Protein AF-0000000066453928 (afdb_homodimer)

Nearest PDB structures (foldseek):
  2qg7-assembly2_D  TM=9.820E-01  e=1.253E-45  Plasmodium vivax
  2qg7-assembly1_E  TM=9.800E-01  e=1.022E-45  Plasmodium vivax
  2qg7-assembly2_B  TM=9.775E-01  e=2.311E-45  Plasmodium vivax
  2qg7-assembly1_A  TM=9.485E-01  e=4.294E-46  Plasmodium vivax
  3mes-assembly1_B  TM=7.155E-01  e=3.158E-18  Cryptosporidium parvum Iowa II

InterPro domains:
  IPR011009 Protein kinase-like domain superfamily [SSF56112] (64-418)

Sequence (846 aa):
MEYQLREIDESEKEITQQRKKNSVTTKNFDNLSNSNSQITEMTNEQGVIPLREKDLTINVGDNRNLKVEEFMTNFISNVFENKNALFLYCKYVLLFYGKELLNENNVESLNFEIIKGGITNILVKVEDNIHQNKYLIRLYGPKTSEIINREREKLISNILCDKNISKKIYVFFPNGRIEEFKDGYALSREDIKNKDFQKEIAENLRILHDIQLDDTIYKKLQALQNIQGNRSSFLWSTLWKYFNTLKEERQKKYSFNPKAYILKLIDFDMLESIITEIQELCCKKNSPVVLCHCDLLSSNIIKTEGSSISFIDFEYSCPMERAYDIANHFNEYAGFNCEWDLTPNRSEEYHFIKHYLKTDDEQLINQLIDEIQPFYVCSHIVWGLWALLQGLHSVIDFDFINYGMTRLTAAFSVKFRSKLEKNMEYQLREIDESEKEITQQRKKNSVTTKNFDNLSNSNSQITEMTNEQGVIPLREKDLTINVGDNRNLKVEEFMTNFISNVFENKNALFLYCKYVLLFYGKELLNENNVESLNFEIIKGGITNILVKVEDNIHQNKYLIRLYGPKTSEIINREREKLISNILCDKNISKKIYVFFPNGRIEEFKDGYALSREDIKNKDFQKEIAENLRILHDIQLDDTIYKKLQALQNIQGNRSSFLWSTLWKYFNTLKEERQKKYSFNPKAYILKLIDFDMLESIITEIQELCCKKNSPVVLCHCDLLSSNIIKTEGSSISFIDFEYSCPMERAYDIANHFNEYAGFNCEWDLTPNRSEEYHFIKHYLKTDDEQLINQLIDEIQPFYVCSHIVWGLWALLQGLHSVIDFDFINYGMTRLTAAFSVKFRSKLEKN

Organism: Plasmodium falciparum (isolate 3D7) (NCBI:txid36329)

Radius of gyration: 31.14 Å; Cα contacts (8 Å, |Δi|>4): 1276; chains: 2; bounding box: 97×87×75 Å

Foldseek 3Di:
DPPDPPDPPPVVVVVVVVLVPPFPQQPPLVPQPPDFLLAAQDQFLQRDHAAEPVNLDDDDPDDPQVSLVVCQVPPLGSRHNHPVRVLSNVLSCCVHFVVVPDPNVQSVQKDWDWDDDDQFWTKIWIARPVVGFIKIKTFGFFPVCVQFPVVLVVLVQVLCVVVVQAWAWDDDDDGITMTGDADFAFFDLVRCLDLLNLLQVLQSQLVQQPDDDDPVSQVVSCVSLVHDDDSDAVQLVSLVVLLVVLVVLLPDPDDSFPLNVVSVVDDSVVVVVLLVVLVVLLVVLVADWGWAQLQDARRQWGDHPDPHIGGYDSRVTDTHGSLLRVLLHQQNSCPLSRSVVSRDDPVSQLSSQCSNVVHPDPVVSVSSVLSNQSSNLSSLSSQLSVLSVCCRTGSGPDPSNSSSVSSNVVSVDPVRVVSSPDD/DPDDPPDPPPVVVVVVVVLVPPFPQQPPLVPQPPDFLLAAQDQFLQRDHADEPVNLDDDDPDDPQVSLVVCQVPPLGSRHNHPVRVLSNVLSCCVHFVVVPDPNVQSVQKDWDWDDDDQFWTKIWIARPVVGFIKIKTFGFFPVCVQFPVVLVVLVQVLCVVVVQAWAWDDDDDGITMTGDADFAFFDLVRCLDLVNLLQVLQSQLVQQPDDDDQVSQVVSCVSLVHDDDSDAVQVVSLVVLLVVLVVLLPDPDDSFPLNVVSVVDDSVVVVVLLVVLVVLLVVLVADWGWAQLQDARRQWGQHPPGHIGGYDSRPTDTHGSLLRVLLHQQNSCPLSRSVVSRDDPVSQLSSQCSNVVHPDPVVSVSSVLSNQSSNLSSLSSQLSVLSVCSRTGSGPGDSNSSSVSSNVVSVDPVSVVSSPDD

Structure (mmCIF, N/CA/C/O backbone):
data_AF-0000000066453928-model_v1
#
loop_
_entity.id
_entity.type
_entity.pdbx_description
1 polymer 'ethanolamine kinase'
#
loop_
_atom_site.group_PDB
_atom_site.id
_atom_site.type_symbol
_atom_site.label_atom_id
_atom_site.label_alt_id
_atom_site.label_comp_id
_atom_site.label_asym_id
_atom_site.label_entity_id
_atom_site.label_seq_id
_atom_site.pdbx_PDB_ins_code
_atom_site.Cartn_x
_atom_site.Cartn_y
_atom_site.Cartn_z
_atom_site.occupancy
_atom_site.B_iso_or_equiv
_atom_site.auth_seq_id
_atom_site.auth_comp_id
_atom_site.auth_asym_id
_atom_site.auth_atom_id
_atom_site.pdbx_PDB_model_num
ATOM 1 N N . MET A 1 1 ? 46.688 30.75 -16.75 1 21.25 1 MET A N 1
ATOM 2 C CA . MET A 1 1 ? 46.125 30.188 -15.531 1 21.25 1 MET A CA 1
ATOM 3 C C . MET A 1 1 ? 44.719 29.609 -15.805 1 21.25 1 MET A C 1
ATOM 5 O O . MET A 1 1 ? 43.969 29.359 -14.867 1 21.25 1 MET A O 1
ATOM 9 N N . GLU A 1 2 ? 44.188 29.328 -16.984 1 21.41 2 GLU A N 1
ATOM 10 C CA . GLU A 1 2 ? 42.906 29.234 -17.703 1 21.41 2 GLU A CA 1
ATOM 11 C C . GLU A 1 2 ? 42.25 27.891 -17.484 1 21.41 2 GLU A C 1
ATOM 13 O O . GLU A 1 2 ? 41.125 27.656 -17.922 1 21.41 2 GLU A O 1
ATOM 18 N N . TYR A 1 3 ? 43 26.828 -17 1 21 3 TYR A N 1
ATOM 19 C CA . TYR A 1 3 ? 42.719 25.438 -17.391 1 21 3 TYR A CA 1
ATOM 20 C C . TYR A 1 3 ? 41.5 24.906 -16.672 1 21 3 TYR A C 1
ATOM 22 O O . TYR A 1 3 ? 40.781 24.031 -17.188 1 21 3 TYR A O 1
ATOM 30 N N . GLN A 1 4 ? 41.312 24.984 -15.312 1 23.3 4 GLN A N 1
ATOM 31 C CA . GLN A 1 4 ? 40.875 23.891 -14.453 1 23.3 4 GLN A CA 1
ATOM 32 C C . GLN A 1 4 ? 39.375 23.766 -14.422 1 23.3 4 GLN A C 1
ATOM 34 O O . GLN A 1 4 ? 38.812 23.312 -13.43 1 23.3 4 GLN A O 1
ATOM 39 N N . LEU A 1 5 ? 38.531 24.391 -15.227 1 23.11 5 LEU A N 1
ATOM 40 C CA . LEU A 1 5 ? 37.125 24.625 -14.977 1 23.11 5 LEU A CA 1
ATOM 41 C C . LEU A 1 5 ? 36.312 23.344 -15.188 1 23.11 5 LEU A C 1
ATOM 43 O O . LEU A 1 5 ? 35.094 23.344 -15.039 1 23.11 5 LEU A O 1
ATOM 47 N N . ARG A 1 6 ? 36.812 22.375 -15.992 1 24.34 6 ARG A N 1
ATOM 48 C CA . ARG A 1 6 ? 35.875 21.594 -16.766 1 24.34 6 ARG A CA 1
ATOM 49 C C . ARG A 1 6 ? 35.156 20.578 -15.891 1 24.34 6 ARG A C 1
ATOM 51 O O . ARG A 1 6 ? 34.188 19.953 -16.328 1 24.34 6 ARG A O 1
ATOM 58 N N . GLU A 1 7 ? 35.875 19.984 -14.906 1 27.61 7 GLU A N 1
ATOM 59 C CA . GLU A 1 7 ? 35.562 18.609 -14.523 1 27.61 7 GLU A CA 1
ATOM 60 C C . GLU A 1 7 ? 34.312 18.547 -13.656 1 27.61 7 GLU A C 1
ATOM 62 O O . GLU A 1 7 ? 34 17.5 -13.086 1 27.61 7 GLU A O 1
ATOM 67 N N . ILE A 1 8 ? 33.688 19.625 -13.258 1 29.7 8 ILE A N 1
ATOM 68 C CA . ILE A 1 8 ? 32.719 19.609 -12.172 1 29.7 8 ILE A CA 1
ATOM 69 C C . ILE A 1 8 ? 31.422 18.938 -12.633 1 29.7 8 ILE A C 1
ATOM 71 O O . ILE A 1 8 ? 30.562 18.578 -11.812 1 29.7 8 ILE A O 1
ATOM 75 N N . ASP A 1 9 ? 31.109 18.953 -13.93 1 29.86 9 ASP A N 1
ATOM 76 C CA . ASP A 1 9 ? 29.719 18.875 -14.367 1 29.86 9 ASP A CA 1
ATOM 77 C C . ASP A 1 9 ? 29.203 17.438 -14.312 1 29.86 9 ASP A C 1
ATOM 79 O O . ASP A 1 9 ? 28 17.203 -14.352 1 29.86 9 ASP A O 1
ATOM 83 N N . GLU A 1 10 ? 30.156 16.438 -14.398 1 31.77 10 GLU A N 1
ATOM 84 C CA . GLU A 1 10 ? 29.688 15.07 -14.57 1 31.77 10 GLU A CA 1
ATOM 85 C C . GLU A 1 10 ? 29.125 14.516 -13.258 1 31.77 10 GLU A C 1
ATOM 87 O O . GLU A 1 10 ? 28.453 13.484 -13.258 1 31.77 10 GLU A O 1
ATOM 92 N N . SER A 1 11 ? 29.594 14.945 -12.086 1 32.62 11 SER A N 1
ATOM 93 C CA . SER A 1 11 ? 29.25 14.367 -10.797 1 32.62 11 SER A CA 1
ATOM 94 C C . SER A 1 11 ? 27.797 14.68 -10.422 1 32.62 11 SER A C 1
ATOM 96 O O . SER A 1 11 ? 27.172 13.938 -9.656 1 32.62 11 SER A O 1
ATOM 98 N N . GLU A 1 12 ? 27.25 15.789 -10.734 1 29.92 12 GLU A N 1
ATOM 99 C CA . GLU A 1 12 ? 25.891 16.156 -10.344 1 29.92 12 GLU A CA 1
ATOM 100 C C . GLU A 1 12 ? 24.859 15.32 -11.086 1 29.92 12 GLU A C 1
ATOM 102 O O . GLU A 1 12 ? 23.703 15.219 -10.664 1 29.92 12 GLU A O 1
ATOM 107 N N . LYS A 1 13 ? 25.078 14.812 -12.312 1 32.97 13 LYS A N 1
ATOM 108 C CA . LYS A 1 13 ? 24.109 13.992 -13.023 1 32.97 13 LYS A CA 1
ATOM 109 C C . LYS A 1 13 ? 23.938 12.633 -12.359 1 32.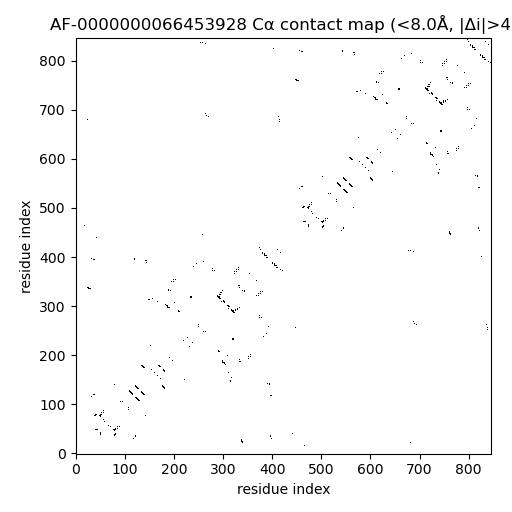97 13 LYS A C 1
ATOM 111 O O . LYS A 1 13 ? 22.891 11.992 -12.492 1 32.97 13 LYS A O 1
ATOM 116 N N . GLU A 1 14 ? 25.078 12.055 -11.773 1 32.38 14 GLU A N 1
ATOM 117 C CA . GLU A 1 14 ? 25 10.773 -11.078 1 32.38 14 GLU A CA 1
ATOM 118 C C . GLU A 1 14 ? 24.156 10.875 -9.812 1 32.38 14 GLU A C 1
ATOM 120 O O . GLU A 1 14 ? 23.438 9.93 -9.461 1 32.38 14 GLU A O 1
ATOM 125 N N . ILE A 1 15 ? 24.219 12 -9.07 1 31.7 15 ILE A N 1
ATOM 126 C CA . ILE A 1 15 ? 23.422 12.156 -7.852 1 31.7 15 ILE A CA 1
ATOM 127 C C . ILE A 1 15 ? 21.953 12.258 -8.211 1 31.7 15 ILE A C 1
ATOM 129 O O . ILE A 1 15 ? 21.094 11.68 -7.539 1 31.7 15 ILE A O 1
ATOM 133 N N . THR A 1 16 ? 21.609 12.969 -9.25 1 30.55 16 THR A N 1
ATOM 134 C CA . THR A 1 16 ? 20.203 13.172 -9.602 1 30.55 16 THR A CA 1
ATOM 135 C C . THR A 1 16 ? 19.562 11.867 -10.055 1 30.55 16 THR A C 1
ATOM 137 O O . THR A 1 16 ? 18.406 11.594 -9.75 1 30.55 16 THR A O 1
ATOM 140 N N . GLN A 1 17 ? 20.266 11.008 -10.859 1 29.91 17 GLN A N 1
ATOM 141 C CA . GLN A 1 17 ? 19.703 9.742 -11.336 1 29.91 17 GLN A CA 1
ATOM 142 C C . GLN A 1 17 ? 19.625 8.711 -10.211 1 29.91 17 GLN A C 1
ATOM 144 O O . GLN A 1 17 ? 18.891 7.73 -10.312 1 29.91 17 GLN A O 1
ATOM 149 N N . GLN A 1 18 ? 20.547 8.656 -9.211 1 30.55 18 GLN A N 1
ATOM 150 C CA . GLN A 1 18 ? 20.516 7.77 -8.047 1 30.55 18 GLN A CA 1
ATOM 151 C C . GLN A 1 18 ? 19.344 8.109 -7.129 1 30.55 18 GLN A C 1
ATOM 153 O O . GLN A 1 18 ? 18.984 7.305 -6.266 1 30.55 18 GLN A O 1
ATOM 158 N N . ARG A 1 19 ? 18.844 9.305 -6.957 1 28.98 19 ARG A N 1
ATOM 159 C CA . ARG A 1 19 ? 17.75 9.773 -6.105 1 28.98 19 ARG A CA 1
ATOM 160 C C . ARG A 1 19 ? 16.453 9.062 -6.457 1 28.98 19 ARG A C 1
ATOM 162 O O . ARG A 1 19 ? 15.508 9.062 -5.664 1 28.98 19 ARG A O 1
ATOM 169 N N . LYS A 1 20 ? 16.172 8.672 -7.68 1 30.83 20 LYS A N 1
ATOM 170 C CA . LYS A 1 20 ? 14.875 8.117 -8.062 1 30.83 20 LYS A CA 1
ATOM 171 C C . LYS A 1 20 ? 14.719 6.68 -7.57 1 30.83 20 LYS A C 1
ATOM 173 O O . LYS A 1 20 ? 13.633 6.102 -7.66 1 30.83 20 LYS A O 1
ATOM 178 N N . LYS A 1 21 ? 15.781 5.977 -7.25 1 31.73 21 LYS A N 1
ATOM 179 C CA . LYS A 1 21 ? 15.75 4.523 -7.137 1 31.73 21 LYS A CA 1
ATOM 180 C C . LYS A 1 21 ? 15.281 4.09 -5.746 1 31.73 21 LYS A C 1
ATOM 182 O O . LYS A 1 21 ? 14.953 2.924 -5.531 1 31.73 21 LYS A O 1
ATOM 187 N N . ASN A 1 22 ? 15.664 4.809 -4.719 1 26.98 22 ASN A N 1
ATOM 188 C CA . ASN A 1 22 ? 15.5 4.195 -3.406 1 26.98 22 ASN A CA 1
ATOM 189 C C . ASN A 1 22 ? 14.047 4.266 -2.934 1 26.98 22 ASN A C 1
ATOM 191 O O . ASN A 1 22 ? 13.773 4.094 -1.745 1 26.98 22 ASN A O 1
ATOM 195 N N . SER A 1 23 ? 13.273 5.164 -3.566 1 26.53 23 SER A N 1
ATOM 196 C CA . SER A 1 23 ? 12.008 5.398 -2.873 1 26.53 23 SER A CA 1
ATOM 197 C C . SER A 1 23 ? 11.102 4.176 -2.955 1 26.53 23 SER A C 1
ATOM 199 O O . SER A 1 23 ? 11.086 3.471 -3.967 1 26.53 23 SER A O 1
ATOM 201 N N . VAL A 1 24 ? 10.766 3.543 -1.929 1 28.88 24 VAL A N 1
ATOM 202 C CA . VAL A 1 24 ? 9.625 2.635 -1.809 1 28.88 24 VAL A CA 1
ATOM 203 C C . VAL A 1 24 ? 8.516 3.07 -2.758 1 28.88 24 VAL A C 1
ATOM 205 O O . VAL A 1 24 ? 8.109 4.234 -2.758 1 28.88 24 VAL A O 1
ATOM 208 N N . THR A 1 25 ? 8.484 2.51 -3.904 1 30.03 25 THR A N 1
ATOM 209 C CA . THR A 1 25 ? 7.457 2.881 -4.867 1 30.03 25 THR A CA 1
ATOM 210 C C . THR A 1 25 ? 6.156 3.238 -4.156 1 30.03 25 THR A C 1
ATOM 212 O O . THR A 1 25 ? 5.379 2.354 -3.791 1 30.03 25 THR A O 1
ATOM 215 N N . THR A 1 26 ? 6.18 4.184 -3.273 1 29.81 26 THR A N 1
ATOM 216 C CA . THR A 1 26 ? 4.996 4.895 -2.811 1 29.81 26 THR A CA 1
ATOM 217 C C . THR A 1 26 ? 4.125 5.328 -3.988 1 29.81 26 THR A C 1
ATOM 219 O O . THR A 1 26 ? 4.637 5.832 -4.988 1 29.81 26 THR A O 1
ATOM 222 N N . LYS A 1 27 ? 2.986 4.742 -4.039 1 34.72 27 LYS A N 1
ATOM 223 C CA . LYS A 1 27 ? 1.98 5.246 -4.969 1 34.72 27 LYS A CA 1
ATOM 224 C C . LYS A 1 27 ? 2.117 6.754 -5.164 1 34.72 27 LYS A C 1
ATOM 226 O O . LYS A 1 27 ? 2.363 7.488 -4.203 1 34.72 27 LYS A O 1
ATOM 231 N N . ASN A 1 28 ? 2.568 7.039 -6.328 1 32.75 28 ASN A N 1
ATOM 232 C CA . ASN A 1 28 ? 2.469 8.461 -6.648 1 32.75 28 ASN A CA 1
ATOM 233 C C . ASN A 1 28 ? 1.111 9.031 -6.246 1 32.75 28 ASN A C 1
ATOM 235 O O . ASN A 1 28 ? 0.084 8.656 -6.816 1 32.75 28 ASN A O 1
ATOM 239 N N . PHE A 1 29 ? 1.028 9.336 -5.047 1 34.91 29 PHE A N 1
ATOM 240 C CA . PHE A 1 29 ? -0.144 10.062 -4.574 1 34.91 29 PHE A CA 1
ATOM 241 C C . PHE A 1 29 ? -0.413 11.281 -5.449 1 34.91 29 PHE A C 1
ATOM 243 O O . PHE A 1 29 ? -1.412 11.977 -5.262 1 34.91 29 PHE A O 1
ATOM 250 N N . ASP A 1 30 ? 0.464 11.492 -6.344 1 37.59 30 ASP A N 1
ATOM 251 C CA . ASP A 1 30 ? 0.266 12.758 -7.047 1 37.59 30 ASP A CA 1
ATOM 252 C C . ASP A 1 30 ? -0.98 12.703 -7.93 1 37.59 30 ASP A C 1
ATOM 254 O O . ASP A 1 30 ? -1.437 13.734 -8.43 1 37.59 30 ASP A O 1
ATOM 258 N N . ASN A 1 31 ? -1.242 11.555 -8.562 1 33.44 31 ASN A N 1
ATOM 259 C CA . ASN A 1 31 ? -2.447 11.688 -9.375 1 33.44 31 ASN A CA 1
ATOM 260 C C . ASN A 1 31 ? -3.711 11.586 -8.523 1 33.44 31 ASN A C 1
ATOM 262 O O . ASN A 1 31 ? -4.336 10.523 -8.469 1 33.44 31 ASN A O 1
ATOM 266 N N . LEU A 1 32 ? -3.826 12.258 -7.5 1 37.12 32 LEU A N 1
ATOM 267 C CA . LEU A 1 32 ? -5.145 12.422 -6.895 1 37.12 32 LEU A CA 1
ATOM 268 C C . LEU A 1 32 ? -6.223 12.547 -7.961 1 37.12 32 LEU A C 1
ATOM 270 O O . LEU A 1 32 ? -6.227 13.5 -8.742 1 37.12 32 LEU A O 1
ATOM 274 N N . SER A 1 33 ? -6.609 11.5 -8.469 1 36.31 33 SER A N 1
ATOM 275 C CA . SER A 1 33 ? -7.812 11.617 -9.289 1 36.31 33 SER A CA 1
ATOM 276 C C . SER A 1 33 ? -8.727 12.727 -8.773 1 36.31 33 SER A C 1
ATOM 278 O O . SER A 1 33 ? -8.781 12.977 -7.566 1 36.31 33 SER A O 1
ATOM 280 N N . ASN A 1 34 ? -9.078 13.625 -9.539 1 42.28 34 ASN A N 1
ATOM 281 C CA . ASN A 1 34 ? -9.984 14.758 -9.422 1 42.28 34 ASN A CA 1
ATOM 282 C C . ASN A 1 34 ? -11.266 14.375 -8.68 1 42.28 34 ASN A C 1
ATOM 284 O O . ASN A 1 34 ? -12.242 15.125 -8.68 1 42.28 34 ASN A O 1
ATOM 288 N N . SER A 1 35 ? -11.422 13.148 -8.336 1 48.19 35 SER A N 1
ATOM 289 C CA . SER A 1 35 ? -12.773 12.938 -7.824 1 48.19 35 SER A CA 1
ATOM 290 C C . SER A 1 35 ? -12.828 13.086 -6.309 1 48.19 35 SER A C 1
ATOM 292 O O . SER A 1 35 ? -12.078 12.43 -5.59 1 48.19 35 SER A O 1
ATOM 294 N N . ASN A 1 36 ? -13.109 14.258 -5.844 1 57.56 36 ASN A N 1
ATOM 295 C CA . ASN A 1 36 ? -13.422 14.531 -4.449 1 57.56 36 ASN A CA 1
ATOM 296 C C . ASN A 1 36 ? -14.469 13.562 -3.912 1 57.56 36 ASN A C 1
ATOM 298 O O . ASN A 1 36 ? -15.578 13.477 -4.449 1 57.56 36 ASN A O 1
ATOM 302 N N . SER A 1 37 ? -13.992 12.695 -3.053 1 61 37 SER A N 1
ATOM 303 C CA . SER A 1 37 ? -14.859 11.656 -2.508 1 61 37 SER A CA 1
ATOM 304 C C . SER A 1 37 ? -16.094 12.258 -1.854 1 61 37 SER A C 1
ATOM 306 O O . SER A 1 37 ? -17.094 11.562 -1.631 1 61 37 SER A O 1
ATOM 308 N N . GLN A 1 38 ? -15.984 13.562 -1.593 1 72.75 38 GLN A N 1
ATOM 309 C CA . GLN A 1 38 ? -17.188 14.219 -1.075 1 72.75 38 GLN A CA 1
ATOM 310 C C . GLN A 1 38 ? -18.188 14.477 -2.189 1 72.75 38 GLN A C 1
ATOM 312 O O . GLN A 1 38 ? -19.328 14.898 -1.926 1 72.75 38 GLN A O 1
ATOM 317 N N . ILE A 1 39 ? -17.812 14.219 -3.354 1 74.56 39 ILE A N 1
ATOM 318 C CA . ILE A 1 39 ? -18.703 14.289 -4.508 1 74.56 39 ILE A CA 1
ATOM 319 C C . ILE A 1 39 ? -18.922 12.891 -5.078 1 74.56 39 ILE A C 1
ATOM 321 O O . ILE A 1 39 ? -18.016 12.312 -5.676 1 74.56 39 ILE A O 1
ATOM 325 N N . THR A 1 40 ? -19.969 12.32 -4.781 1 75.19 40 THR A N 1
ATOM 326 C CA . THR A 1 40 ? -20.266 10.953 -5.184 1 75.19 40 THR A CA 1
ATOM 327 C C . THR A 1 40 ? -21.75 10.781 -5.48 1 75.19 40 THR A C 1
ATOM 329 O O . THR A 1 40 ? -22.594 11.375 -4.805 1 75.19 40 THR A O 1
ATOM 332 N N . GLU A 1 41 ? -22 10.023 -6.508 1 69.31 41 GLU A N 1
ATOM 333 C CA . GLU A 1 41 ? -23.391 9.805 -6.883 1 69.31 41 GLU A CA 1
ATOM 334 C C . GLU A 1 41 ? -24.062 8.797 -5.953 1 69.31 41 GLU A C 1
ATOM 336 O O . GLU A 1 41 ? -25.281 8.844 -5.754 1 69.31 41 GLU A O 1
ATOM 341 N N . MET A 1 42 ? -23.203 7.945 -5.453 1 67.75 42 MET A N 1
ATOM 342 C CA . MET A 1 42 ? -23.781 6.855 -4.668 1 67.75 42 MET A CA 1
ATOM 343 C C . MET A 1 42 ? -23.375 6.969 -3.203 1 67.75 42 MET A C 1
ATOM 345 O O . MET A 1 42 ? -22.469 7.742 -2.865 1 67.75 42 MET A O 1
ATOM 349 N N . THR A 1 43 ? -24.234 6.297 -2.457 1 66.31 43 THR A N 1
ATOM 350 C CA . THR A 1 43 ? -23.906 6.227 -1.037 1 66.31 43 THR A CA 1
ATOM 351 C C . THR A 1 43 ? -22.484 5.742 -0.833 1 66.31 43 THR A C 1
ATOM 353 O O . THR A 1 43 ? -22.047 4.777 -1.464 1 66.31 43 THR A O 1
ATOM 356 N N . ASN A 1 44 ? -21.859 6.57 -0.115 1 58.59 44 ASN A N 1
ATOM 357 C CA . ASN A 1 44 ? -20.453 6.262 0.085 1 58.59 44 ASN A CA 1
ATOM 358 C C . ASN A 1 44 ? -20.266 5.09 1.045 1 58.59 44 ASN A C 1
ATOM 360 O O . ASN A 1 44 ? -21.25 4.508 1.521 1 58.59 44 ASN A O 1
ATOM 364 N N . GLU A 1 45 ? -19.062 4.664 1.18 1 57.06 45 GLU A N 1
ATOM 365 C CA . GLU A 1 45 ? -18.719 3.488 1.976 1 57.06 45 GLU A CA 1
ATOM 366 C C . GLU A 1 45 ? -19.172 3.652 3.422 1 57.06 45 GLU A C 1
ATOM 368 O O . GLU A 1 45 ? -19.422 2.664 4.117 1 57.06 45 GLU A O 1
ATOM 373 N N . GLN A 1 46 ? -19.391 4.93 3.799 1 59.53 46 GLN A N 1
ATOM 374 C CA . GLN A 1 46 ? -19.781 5.195 5.18 1 59.53 46 GLN A CA 1
ATOM 375 C C . GLN A 1 46 ? -21.297 5.285 5.316 1 59.53 46 GLN A C 1
ATOM 377 O O . GLN A 1 46 ? -21.812 5.539 6.406 1 59.53 46 GLN A O 1
ATOM 382 N N . GLY A 1 47 ? -21.875 5.086 4.227 1 63.38 47 GLY A N 1
ATOM 383 C CA . GLY A 1 47 ? -23.328 5.102 4.254 1 63.38 47 GLY A CA 1
ATOM 384 C C . GLY A 1 47 ? -23.922 6.5 4.156 1 63.38 47 GLY A C 1
ATOM 385 O O . GLY A 1 47 ? -25.094 6.711 4.469 1 63.38 47 GLY A O 1
ATOM 386 N N . VAL A 1 48 ? -23.109 7.457 3.928 1 70.06 48 VAL A N 1
ATOM 387 C CA . VAL A 1 48 ? -23.609 8.82 3.822 1 70.06 48 VAL A CA 1
ATOM 388 C C . VAL A 1 48 ? -24.266 9.031 2.457 1 70.06 48 VAL A C 1
ATOM 390 O O . VAL A 1 48 ? -23.641 8.773 1.422 1 70.06 48 VAL A O 1
ATOM 393 N N . ILE A 1 49 ? -25.531 9.398 2.525 1 78.75 49 ILE A N 1
ATOM 394 C CA . ILE A 1 49 ? -26.266 9.688 1.298 1 78.75 49 ILE A CA 1
ATOM 395 C C . ILE A 1 49 ? -25.906 11.078 0.788 1 78.75 49 ILE A C 1
ATOM 397 O O . ILE A 1 49 ? -26 12.062 1.523 1 78.75 49 ILE A O 1
ATOM 401 N N . PRO A 1 50 ? -25.469 11.18 -0.367 1 85.19 50 PRO A N 1
ATOM 402 C CA . PRO A 1 50 ? -25.078 12.492 -0.894 1 85.19 50 PRO A CA 1
ATOM 403 C C . PRO A 1 50 ? -26.281 13.414 -1.09 1 85.19 50 PRO A C 1
ATOM 405 O O . PRO A 1 50 ? -27.375 12.953 -1.444 1 85.19 50 PRO A O 1
ATOM 408 N N . LEU A 1 51 ? -26.047 14.688 -0.82 1 88 51 LEU A N 1
ATOM 409 C CA . LEU A 1 51 ? -27.062 15.695 -1.141 1 88 51 LEU A CA 1
ATOM 410 C C . LEU A 1 51 ? -27.203 15.852 -2.65 1 88 51 LEU A C 1
ATOM 412 O O . LEU A 1 51 ? -26.219 15.984 -3.369 1 88 51 LEU A O 1
ATOM 416 N N . ARG A 1 52 ? -28.375 15.805 -3.076 1 89.12 52 ARG A N 1
ATOM 417 C CA . ARG A 1 52 ? -28.656 15.898 -4.504 1 89.12 52 ARG A CA 1
ATOM 418 C C . ARG A 1 52 ? -29.141 17.297 -4.875 1 89.12 52 ARG A C 1
ATOM 420 O O . ARG A 1 52 ? -29.641 18.031 -4.02 1 89.12 52 ARG A O 1
ATOM 427 N N . GLU A 1 53 ? -29.047 17.641 -6.133 1 90.12 53 GLU A N 1
ATOM 428 C CA . GLU A 1 53 ? -29.516 18.938 -6.609 1 90.12 53 GLU A CA 1
ATOM 429 C C . GLU A 1 53 ? -31.016 19.125 -6.316 1 90.12 53 GLU A C 1
ATOM 431 O O . GLU A 1 53 ? -31.438 20.219 -5.938 1 90.12 53 GLU A O 1
ATOM 436 N N . LYS A 1 54 ? -31.656 18.031 -6.48 1 89.31 54 LYS A N 1
ATOM 437 C CA . LYS A 1 54 ? -33.094 18.094 -6.293 1 89.31 54 LYS A CA 1
ATOM 438 C C . LYS A 1 54 ? -33.469 18.406 -4.844 1 89.31 54 LYS A C 1
ATOM 440 O O . LYS A 1 54 ? -34.5 19.016 -4.574 1 89.31 54 LYS A O 1
ATOM 445 N N . ASP A 1 55 ? -32.656 18.031 -3.918 1 89.5 55 ASP A N 1
ATOM 446 C CA . ASP A 1 55 ? -32.875 18.297 -2.502 1 89.5 55 ASP A CA 1
ATOM 447 C C . ASP A 1 55 ? -32.719 19.797 -2.201 1 89.5 55 ASP A C 1
ATOM 449 O O . ASP A 1 55 ? -33.219 20.281 -1.196 1 89.5 55 ASP A O 1
ATOM 453 N N . LEU A 1 56 ? -32 20.516 -3.086 1 90.31 56 LEU A N 1
ATOM 454 C CA . LEU A 1 56 ? -31.641 21.906 -2.828 1 90.31 56 LEU A CA 1
ATOM 455 C C . LEU A 1 56 ? -32.375 22.844 -3.766 1 90.31 56 LEU A C 1
ATOM 457 O O . LEU A 1 56 ? -32.031 24.016 -3.871 1 90.31 56 LEU A O 1
ATOM 461 N N . THR A 1 57 ? -33.312 22.312 -4.406 1 90.75 57 THR A N 1
ATOM 462 C CA . THR A 1 57 ? -34 23.125 -5.395 1 90.75 57 THR A CA 1
ATOM 463 C C . THR A 1 57 ? -35.031 24.016 -4.719 1 90.75 57 THR A C 1
ATOM 465 O O . THR A 1 57 ? -35.75 23.594 -3.811 1 90.75 57 THR A O 1
ATOM 468 N N . ILE A 1 58 ? -35.031 25.25 -5.125 1 90.31 58 ILE A N 1
ATOM 469 C CA . ILE A 1 58 ? -36.062 26.219 -4.699 1 90.31 58 ILE A CA 1
ATOM 470 C C . ILE A 1 58 ? -37.031 26.484 -5.844 1 90.31 58 ILE A C 1
ATOM 472 O O . ILE A 1 58 ? -36.625 26.938 -6.914 1 90.31 58 ILE A O 1
ATOM 476 N N . ASN A 1 59 ? -38.25 26.172 -5.605 1 88.19 59 ASN A N 1
ATOM 477 C CA . ASN A 1 59 ? -39.25 26.328 -6.648 1 88.19 59 ASN A CA 1
ATOM 478 C C . ASN A 1 59 ? -39.719 27.781 -6.801 1 88.19 59 ASN A C 1
ATOM 480 O O . ASN A 1 59 ? -39.531 28.578 -5.879 1 88.19 59 ASN A O 1
ATOM 484 N N . VAL A 1 60 ? -40.344 27.969 -8.094 1 86.94 60 VAL A N 1
ATOM 485 C CA . VAL A 1 60 ? -40.906 29.281 -8.359 1 86.94 60 VAL A CA 1
ATOM 486 C C . VAL A 1 60 ? -42.062 29.578 -7.379 1 86.94 60 VAL A C 1
ATOM 488 O O . VAL A 1 60 ? -42.938 28.75 -7.184 1 86.94 60 VAL A O 1
ATOM 491 N N . GLY A 1 61 ? -42.031 30.734 -6.676 1 88.25 61 GLY A N 1
ATOM 492 C CA . GLY A 1 61 ? -43.062 31.109 -5.715 1 88.25 61 GLY A CA 1
ATOM 493 C C . GLY A 1 61 ? -42.656 30.891 -4.273 1 88.25 61 GLY A C 1
ATOM 494 O O . GLY A 1 61 ? -43.25 31.453 -3.354 1 88.25 61 GLY A O 1
ATOM 495 N N . ASP A 1 62 ? -41.656 30.094 -4.078 1 89.69 62 ASP A N 1
ATOM 496 C CA . ASP A 1 62 ? -41.156 29.859 -2.725 1 89.69 62 ASP A CA 1
ATOM 497 C C . ASP A 1 62 ? -40.438 31.078 -2.178 1 89.69 62 ASP A C 1
ATOM 499 O O . ASP A 1 62 ? -39.844 31.859 -2.941 1 89.69 62 ASP A O 1
ATOM 503 N N . ASN A 1 63 ? -40.562 31.234 -0.903 1 91.31 63 ASN A N 1
ATOM 504 C CA . ASN A 1 63 ? -39.688 32.188 -0.249 1 91.31 63 ASN A CA 1
ATOM 505 C C . ASN A 1 63 ? -38.25 31.703 -0.159 1 91.31 63 ASN A C 1
ATOM 507 O O . ASN A 1 63 ? -37.938 30.781 0.605 1 91.31 63 ASN A O 1
ATOM 511 N N . ARG A 1 64 ? -37.375 32.375 -0.84 1 89.44 64 ARG A N 1
ATOM 512 C CA . ARG A 1 64 ? -36 31.922 -0.958 1 89.44 64 ARG A CA 1
ATOM 513 C C . ARG A 1 64 ? -35.344 31.875 0.408 1 89.44 64 ARG A C 1
ATOM 515 O O . ARG A 1 64 ? -34.688 30.875 0.74 1 89.44 64 ARG A O 1
ATOM 522 N N . ASN A 1 65 ? -35.531 32.906 1.178 1 89 65 ASN A N 1
ATOM 523 C CA . ASN A 1 65 ? -34.875 32.969 2.475 1 89 65 ASN A CA 1
ATOM 524 C C . ASN A 1 65 ? -35.344 31.875 3.416 1 89 65 ASN A C 1
ATOM 526 O O . ASN A 1 65 ? -34.562 31.297 4.164 1 89 65 ASN A O 1
ATOM 530 N N . LEU A 1 66 ? -36.562 31.594 3.373 1 91.19 66 LEU A N 1
ATOM 531 C CA . LEU A 1 66 ? -37.094 30.531 4.223 1 91.19 66 LEU A CA 1
ATOM 532 C C . LEU A 1 66 ? -36.594 29.172 3.785 1 91.19 66 LEU A C 1
ATOM 534 O O . LEU A 1 66 ? -36.312 28.312 4.625 1 91.19 66 LEU A O 1
ATOM 538 N N . LYS A 1 67 ? -36.531 29.031 2.549 1 91.31 67 LYS A N 1
ATOM 539 C CA . LYS A 1 67 ? -36.062 27.75 2.027 1 91.31 67 LYS A CA 1
ATOM 540 C C . LYS A 1 67 ? -34.594 27.531 2.346 1 91.31 67 LYS A C 1
ATOM 542 O O . LYS A 1 67 ? -34.188 26.438 2.697 1 91.31 67 LYS A O 1
ATOM 547 N N . VAL A 1 68 ? -33.844 28.547 2.148 1 91.5 68 VAL A N 1
ATOM 548 C CA . VAL A 1 68 ? -32.438 28.484 2.439 1 91.5 68 VAL A CA 1
ATOM 549 C C . VAL A 1 68 ? -32.219 28.156 3.918 1 91.5 68 VAL A C 1
ATOM 551 O O . VAL A 1 68 ? -31.375 27.328 4.266 1 91.5 68 VAL A O 1
ATOM 554 N N . GLU A 1 69 ? -32.938 28.766 4.742 1 91.19 69 GLU A N 1
ATOM 555 C CA . GLU A 1 69 ? -32.875 28.469 6.172 1 91.19 69 GLU A CA 1
ATOM 556 C C . GLU A 1 69 ? -33.188 27.016 6.461 1 91.19 69 GLU A C 1
ATOM 558 O O . GLU A 1 69 ? -32.531 26.375 7.285 1 91.19 69 GLU A O 1
ATOM 563 N N . GLU A 1 70 ? -34.188 26.578 5.793 1 90.25 70 GLU A N 1
ATOM 564 C CA . GLU A 1 70 ? -34.562 25.188 5.934 1 90.25 70 GLU A CA 1
ATOM 565 C C . GLU A 1 70 ? -33.438 24.25 5.5 1 90.25 70 GLU A C 1
ATOM 567 O O . GLU A 1 70 ? -33.125 23.266 6.176 1 90.25 70 GLU A O 1
ATOM 572 N N . PHE A 1 71 ? -32.844 24.609 4.41 1 89.38 71 PHE A N 1
ATOM 573 C CA . PHE A 1 71 ? -31.75 23.781 3.881 1 89.38 71 PHE A CA 1
ATOM 574 C C . PHE A 1 71 ? -30.578 23.766 4.848 1 89.38 71 PHE A C 1
ATOM 576 O O . PHE A 1 71 ? -30.016 22.703 5.121 1 89.38 71 PHE A O 1
ATOM 583 N N . MET A 1 72 ? -30.203 24.859 5.367 1 89.88 72 MET A N 1
ATOM 584 C CA . MET A 1 72 ? -29.016 25.016 6.195 1 89.88 72 MET A CA 1
ATOM 585 C C . MET A 1 72 ? -29.234 24.406 7.578 1 89.88 72 MET A C 1
ATOM 587 O O . MET A 1 72 ? -28.266 24.109 8.289 1 89.88 72 MET A O 1
ATOM 591 N N . THR A 1 73 ? -30.469 24.188 7.91 1 87.5 73 THR A N 1
ATOM 592 C CA . THR A 1 73 ? -30.766 23.609 9.211 1 87.5 73 THR A CA 1
ATOM 593 C C . THR A 1 73 ? -30.984 22.094 9.102 1 87.5 73 THR A C 1
ATOM 595 O O . THR A 1 73 ? -30.625 21.344 10 1 87.5 73 THR A O 1
ATOM 598 N N . ASN A 1 74 ? -31.453 21.688 7.945 1 81.94 74 ASN A N 1
ATOM 599 C CA . ASN A 1 74 ? -31.844 20.297 7.812 1 81.94 74 ASN A CA 1
ATOM 600 C C . ASN A 1 74 ? -30.781 19.469 7.09 1 81.94 74 ASN A C 1
ATOM 602 O O . ASN A 1 74 ? -30.688 18.266 7.273 1 81.94 74 ASN A O 1
ATOM 606 N N . PHE A 1 75 ? -30.078 20.125 6.227 1 74.88 75 PHE A N 1
ATOM 607 C CA . PHE A 1 75 ? -29.156 19.391 5.375 1 74.88 75 PHE A CA 1
ATOM 608 C C . PHE A 1 75 ? -27.703 19.719 5.758 1 74.88 75 PHE A C 1
ATOM 610 O O . PHE A 1 75 ? -26.938 20.219 4.938 1 74.88 75 PHE A O 1
ATOM 617 N N . ILE A 1 76 ? -27.422 19.359 6.973 1 79.81 76 ILE A N 1
ATOM 618 C CA . ILE A 1 76 ? -26.031 19.547 7.395 1 79.81 76 ILE A CA 1
ATOM 619 C C . ILE A 1 76 ? -25.203 18.328 6.977 1 79.81 76 ILE A C 1
ATOM 621 O O . ILE A 1 76 ? -25.094 17.359 7.727 1 79.81 76 ILE A O 1
ATOM 625 N N . SER A 1 77 ? -24.828 18.328 5.68 1 79.88 77 SER A N 1
ATOM 626 C CA . SER A 1 77 ? -24.016 17.266 5.094 1 79.88 77 SER A CA 1
ATOM 627 C C . SER A 1 77 ? -22.938 17.844 4.184 1 79.88 77 SER A C 1
ATOM 629 O O . SER A 1 77 ? -23.109 18.922 3.604 1 79.88 77 SER A O 1
ATOM 631 N N . ASN A 1 78 ? -21.906 17.219 4.168 1 84.56 78 ASN A N 1
ATOM 632 C CA . ASN A 1 78 ? -20.812 17.672 3.314 1 84.56 78 ASN A CA 1
ATOM 633 C C . ASN A 1 78 ? -20.484 16.656 2.229 1 84.56 78 ASN A C 1
ATOM 635 O O . ASN A 1 78 ? -19.328 16.547 1.808 1 84.56 78 ASN A O 1
ATOM 639 N N . VAL A 1 79 ? -21.484 15.805 1.881 1 85.38 79 VAL A N 1
ATOM 640 C CA . VAL A 1 79 ? -21.359 14.891 0.752 1 85.38 79 VAL A CA 1
ATOM 641 C C . VAL A 1 79 ? -22.391 15.242 -0.316 1 85.38 79 VAL A C 1
ATOM 643 O O . VAL A 1 79 ? -23.578 15.414 -0.011 1 85.38 79 VAL A O 1
ATOM 646 N N . PHE A 1 80 ? -21.906 15.344 -1.584 1 88.62 80 PHE A N 1
ATOM 647 C CA . PHE A 1 80 ? -22.766 15.875 -2.648 1 88.62 80 PHE A CA 1
ATOM 648 C C . PHE A 1 80 ? -22.75 14.945 -3.857 1 88.62 80 PHE A C 1
ATOM 650 O O . PHE A 1 80 ? -21.734 14.328 -4.168 1 88.62 80 PHE A O 1
ATOM 657 N N . GLU A 1 81 ? -23.812 14.859 -4.512 1 86.25 81 GLU A N 1
ATOM 658 C CA . GLU A 1 81 ? -23.938 13.953 -5.645 1 86.25 81 GLU A CA 1
ATOM 659 C C . GLU A 1 81 ? -23.047 14.391 -6.809 1 86.25 81 GLU A C 1
ATOM 661 O O . GLU A 1 81 ? -22.578 13.555 -7.59 1 86.25 81 GLU A O 1
ATOM 666 N N . ASN A 1 82 ? -22.875 15.688 -6.977 1 88.06 82 ASN A N 1
ATOM 667 C CA . ASN A 1 82 ? -22.062 16.25 -8.039 1 88.06 82 ASN A CA 1
ATOM 668 C C . ASN A 1 82 ? -21.609 17.672 -7.707 1 88.06 82 ASN A C 1
ATOM 670 O O . ASN A 1 82 ? -21.906 18.188 -6.629 1 88.06 82 ASN A O 1
ATOM 674 N N . LYS A 1 83 ? -20.875 18.297 -8.633 1 90.12 83 LYS A N 1
ATOM 675 C CA . LYS A 1 83 ? -20.312 19.641 -8.414 1 90.12 83 LYS A CA 1
ATOM 676 C C . LYS A 1 83 ? -21.422 20.688 -8.32 1 90.12 83 LYS A C 1
ATOM 678 O O . LYS A 1 83 ? -21.312 21.641 -7.551 1 90.12 83 LYS A O 1
ATOM 683 N N . ASN A 1 84 ? -22.422 20.438 -9.07 1 90.81 84 ASN A N 1
ATOM 684 C CA . ASN A 1 84 ? -23.516 21.406 -9.078 1 90.81 84 ASN A CA 1
ATOM 685 C C . ASN A 1 84 ? -24.219 21.469 -7.727 1 90.81 84 ASN A C 1
ATOM 687 O O . ASN A 1 84 ? -24.562 22.547 -7.242 1 90.81 84 ASN A O 1
ATOM 691 N N . ALA A 1 85 ? -24.453 20.328 -7.191 1 91.88 85 ALA A N 1
ATOM 692 C CA . ALA A 1 85 ? -25.047 20.266 -5.859 1 91.88 85 ALA A CA 1
ATOM 693 C C . ALA A 1 85 ? -24.156 20.953 -4.828 1 91.88 85 ALA A C 1
ATOM 695 O O . ALA A 1 85 ? -24.656 21.672 -3.959 1 91.88 85 ALA A O 1
ATOM 696 N N . LEU A 1 86 ? -22.906 20.719 -4.953 1 92.81 86 LEU A N 1
ATOM 697 C CA . LEU A 1 86 ? -21.938 21.344 -4.07 1 92.81 86 LEU A CA 1
ATOM 698 C C . LEU A 1 86 ? -22 22.859 -4.195 1 92.81 86 LEU A C 1
ATOM 700 O O . LEU A 1 86 ? -22.062 23.578 -3.189 1 92.81 86 LEU A O 1
ATOM 704 N N . PHE A 1 87 ? -22 23.406 -5.367 1 93.62 87 PHE A N 1
ATOM 705 C CA . PHE A 1 87 ? -21.984 24.844 -5.605 1 93.62 87 PHE A CA 1
ATOM 706 C C . PHE A 1 87 ? -23.281 25.484 -5.137 1 93.62 87 PHE A C 1
ATOM 708 O O . PHE A 1 87 ? -23.266 26.594 -4.586 1 93.62 87 PHE A O 1
ATOM 715 N N . LEU A 1 88 ? -24.328 24.719 -5.375 1 92.12 88 LEU A N 1
ATOM 716 C CA . LEU A 1 88 ? -25.609 25.203 -4.883 1 92.12 88 LEU A CA 1
ATOM 717 C C . LEU A 1 88 ? -25.609 25.312 -3.361 1 92.12 88 LEU A C 1
ATOM 719 O O . LEU A 1 88 ? -26.094 26.297 -2.805 1 92.12 88 LEU A O 1
ATOM 723 N N . TYR A 1 89 ? -25.125 24.328 -2.754 1 93.75 89 TYR A N 1
ATOM 724 C CA . TYR A 1 89 ? -25.031 24.344 -1.298 1 93.75 89 TYR A CA 1
ATOM 725 C C . TYR A 1 89 ? -24.172 25.516 -0.824 1 93.75 89 TYR A C 1
ATOM 727 O O . TYR A 1 89 ? -24.531 26.219 0.124 1 93.75 89 TYR A O 1
ATOM 735 N N . CYS A 1 90 ? -23.109 25.75 -1.44 1 94.19 90 CYS A N 1
ATOM 736 C CA . CYS A 1 90 ? -22.219 26.844 -1.088 1 94.19 90 CYS A CA 1
ATOM 737 C C . CYS A 1 90 ? -22.922 28.188 -1.26 1 94.19 90 CYS A C 1
ATOM 739 O O . CYS A 1 90 ? -22.719 29.109 -0.466 1 94.19 90 CYS A O 1
ATOM 741 N N . LYS A 1 91 ? -23.625 28.234 -2.32 1 92.94 91 LYS A N 1
ATOM 742 C CA . LYS A 1 91 ? -24.422 29.438 -2.533 1 92.94 91 LYS A CA 1
ATOM 743 C C . LYS A 1 91 ? -25.328 29.719 -1.344 1 92.94 91 LYS A C 1
ATOM 745 O O . LYS A 1 91 ? -25.438 30.844 -0.871 1 92.94 91 LYS A O 1
ATOM 750 N N . TYR A 1 92 ? -25.984 28.688 -0.872 1 93.38 92 TYR A N 1
ATOM 751 C CA . TYR A 1 92 ? -26.906 28.828 0.247 1 93.38 92 TYR A CA 1
ATOM 752 C C . TYR A 1 92 ? -26.156 29.109 1.543 1 93.38 92 TYR A C 1
ATOM 754 O O . TYR A 1 92 ? -26.656 29.828 2.412 1 93.38 92 TYR A O 1
ATOM 762 N N . VAL A 1 93 ? -25 28.531 1.691 1 93.94 93 VAL A N 1
ATOM 763 C CA . VAL A 1 93 ? -24.141 28.844 2.83 1 93.94 93 VAL A CA 1
ATOM 764 C C . VAL A 1 93 ? -23.875 30.344 2.877 1 93.94 93 VAL A C 1
ATOM 766 O O . VAL A 1 93 ? -23.969 30.969 3.938 1 93.94 93 VAL A O 1
ATOM 769 N N . LEU A 1 94 ? -23.594 30.906 1.751 1 92.62 94 LEU A N 1
ATOM 770 C CA . LEU A 1 94 ? -23.297 32.344 1.676 1 92.62 94 LEU A CA 1
ATOM 771 C C . LEU A 1 94 ? -24.547 33.156 1.963 1 92.62 94 LEU A C 1
ATOM 773 O O . LEU A 1 94 ? -24.469 34.188 2.648 1 92.62 94 LEU A O 1
ATOM 777 N N . LEU A 1 95 ? -25.625 32.719 1.496 1 91.44 95 LEU A N 1
ATOM 778 C CA . LEU A 1 95 ? -26.875 33.438 1.67 1 91.44 95 LEU A CA 1
ATOM 779 C C . LEU A 1 95 ? -27.312 33.438 3.131 1 91.44 95 LEU A C 1
ATOM 781 O O . LEU A 1 95 ? -27.906 34.406 3.613 1 91.44 95 LEU A O 1
ATOM 785 N N . PHE A 1 96 ? -27.047 32.375 3.74 1 92.75 96 PHE A N 1
ATOM 786 C CA . PHE A 1 96 ? -27.531 32.219 5.102 1 92.75 96 PHE A CA 1
ATOM 787 C C . PHE A 1 96 ? -26.484 32.688 6.113 1 92.75 96 PHE A C 1
ATOM 789 O O . PHE A 1 96 ? -26.781 33.531 6.969 1 92.75 96 PHE A O 1
ATOM 796 N N . TYR A 1 97 ? -25.297 32.188 6.012 1 92.88 97 TYR A N 1
ATOM 797 C CA . TYR A 1 97 ? -24.266 32.469 6.996 1 92.88 97 TYR A CA 1
ATOM 798 C C . TYR A 1 97 ? -23.438 33.656 6.578 1 92.88 97 TYR A C 1
ATOM 800 O O . TYR A 1 97 ? -22.812 34.312 7.418 1 92.88 97 TYR A O 1
ATOM 808 N N . GLY A 1 98 ? -23.375 33.969 5.332 1 91.06 98 GLY A N 1
ATOM 809 C CA . GLY A 1 98 ? -22.531 35.031 4.805 1 91.06 98 GLY A CA 1
ATOM 810 C C . GLY A 1 98 ? -23.281 36.312 4.52 1 91.06 98 GLY A C 1
ATOM 811 O O . GLY A 1 98 ? -22.875 37.094 3.658 1 91.06 98 GLY A O 1
ATOM 812 N N . LYS A 1 99 ? -24.297 36.562 5.172 1 87.69 99 LYS A N 1
ATOM 813 C CA . LYS A 1 99 ? -25.172 37.688 4.906 1 87.69 99 LYS A CA 1
ATOM 814 C C . LYS A 1 99 ? -24.422 39 5.031 1 87.69 99 LYS A C 1
ATOM 816 O O . LYS A 1 99 ? -24.75 39.969 4.34 1 87.69 99 LYS A O 1
ATOM 821 N N . GLU A 1 100 ? -23.531 39.062 5.891 1 87.62 100 GLU A N 1
ATOM 822 C CA . GLU A 1 100 ? -22.781 40.281 6.117 1 87.62 100 GLU A CA 1
ATOM 823 C C . GLU A 1 100 ? -21.641 40.438 5.098 1 87.62 100 GLU A C 1
ATOM 825 O O . GLU A 1 100 ? -21.047 41.5 4.977 1 87.62 100 GLU A O 1
ATOM 830 N N . LEU A 1 101 ? -21.406 39.406 4.34 1 87 101 LEU A N 1
ATOM 831 C CA . LEU A 1 101 ? -20.266 39.406 3.426 1 87 101 LEU A CA 1
ATOM 832 C C . LEU A 1 101 ? -20.703 39.812 2.021 1 87 101 LEU A C 1
ATOM 834 O O . LEU A 1 101 ? -19.906 40.375 1.26 1 87 101 LEU A O 1
ATOM 838 N N . LEU A 1 102 ? -21.859 39.469 1.684 1 82.62 102 LEU A N 1
ATOM 839 C CA . LEU A 1 102 ? -22.312 39.719 0.318 1 82.62 102 LEU A CA 1
ATOM 840 C C . LEU A 1 102 ? -23.781 40.156 0.296 1 82.62 102 LEU A C 1
ATOM 842 O O . LEU A 1 102 ? -24.562 39.781 1.168 1 82.62 102 LEU A O 1
ATOM 846 N N . ASN A 1 103 ? -23.984 40.938 -0.758 1 81.75 103 ASN A N 1
ATOM 847 C CA . ASN A 1 103 ? -25.375 41.312 -1.028 1 81.75 103 ASN A CA 1
ATOM 848 C C . ASN A 1 103 ? -26.172 40.156 -1.615 1 81.75 103 ASN A C 1
ATOM 850 O O . ASN A 1 103 ? -25.734 39.531 -2.572 1 81.75 103 ASN A O 1
ATOM 854 N N . GLU A 1 104 ? -27.312 39.844 -0.965 1 82.19 104 GLU A N 1
ATOM 855 C CA . GLU A 1 104 ? -28.156 38.719 -1.366 1 82.19 104 GLU A CA 1
ATOM 856 C C . GLU A 1 104 ? -28.516 38.781 -2.848 1 82.19 104 GLU A C 1
ATOM 858 O O . GLU A 1 104 ? -28.703 37.75 -3.5 1 82.19 104 GLU A O 1
ATOM 863 N N . ASN A 1 105 ? -28.531 39.969 -3.377 1 78.94 105 ASN A N 1
ATOM 864 C CA . ASN A 1 105 ? -28.922 40.156 -4.77 1 78.94 105 ASN A CA 1
ATOM 865 C C . ASN A 1 105 ? -27.797 39.781 -5.723 1 78.94 105 ASN A C 1
ATOM 867 O O . ASN A 1 105 ? -28.031 39.594 -6.922 1 78.94 105 ASN A O 1
ATOM 871 N N . ASN A 1 106 ? -26.672 39.656 -5.23 1 80.12 106 ASN A N 1
ATOM 872 C CA . ASN A 1 106 ? -25.516 39.375 -6.086 1 80.12 106 ASN A CA 1
ATOM 873 C C . ASN A 1 106 ? -25.141 37.906 -6.07 1 80.12 106 ASN A C 1
ATOM 875 O O . ASN A 1 106 ? -24.141 37.5 -6.664 1 80.12 106 ASN A O 1
ATOM 879 N N . VAL A 1 107 ? -25.906 37.094 -5.469 1 82.5 107 VAL A N 1
ATOM 880 C CA . VAL A 1 107 ? -25.562 35.688 -5.277 1 82.5 107 VAL A CA 1
ATOM 881 C C . VAL A 1 107 ? -25.562 34.969 -6.621 1 82.5 107 VAL A C 1
ATOM 883 O O . VAL A 1 107 ? -24.828 34 -6.812 1 82.5 107 VAL A O 1
ATOM 886 N N . GLU A 1 108 ? -26.328 35.5 -7.566 1 80.12 108 GLU A N 1
ATOM 887 C CA . GLU A 1 108 ? -26.438 34.844 -8.875 1 80.12 108 GLU A CA 1
ATOM 888 C C . GLU A 1 108 ? -25.203 35.125 -9.719 1 80.12 108 GLU A C 1
ATOM 890 O O . GLU A 1 108 ? -24.953 34.406 -10.695 1 80.12 108 GLU A O 1
ATOM 895 N N . SER A 1 109 ? -24.422 36.062 -9.328 1 84.31 109 SER A N 1
ATOM 896 C CA . SER A 1 109 ? -23.25 36.438 -10.117 1 84.31 109 SER A CA 1
ATOM 897 C C . SER A 1 109 ? -21.984 35.812 -9.562 1 84.31 109 SER A C 1
ATOM 899 O O . SER A 1 109 ? -20.891 36.062 -10.055 1 84.31 109 SER A O 1
ATOM 901 N N . LEU A 1 110 ? -22.125 34.969 -8.641 1 90.81 110 LEU A N 1
ATOM 902 C CA . LEU A 1 110 ? -20.969 34.344 -8.008 1 90.81 110 LEU A CA 1
ATOM 903 C C . LEU A 1 110 ? -20.422 33.188 -8.859 1 90.81 110 LEU A C 1
ATOM 905 O O . LEU A 1 110 ? -21.188 32.469 -9.477 1 90.81 110 LEU A O 1
ATOM 909 N N . ASN A 1 111 ? -19.156 33.156 -8.922 1 92.25 111 ASN A N 1
ATOM 910 C CA . ASN A 1 111 ? -18.469 32.031 -9.555 1 92.25 111 ASN A CA 1
ATOM 911 C C . ASN A 1 111 ? -17.859 31.094 -8.516 1 92.25 111 ASN A C 1
ATOM 913 O O . ASN A 1 111 ? -17.266 31.547 -7.531 1 92.25 111 ASN A O 1
ATOM 917 N N . PHE A 1 112 ? -18.078 29.812 -8.758 1 93.69 112 PHE A N 1
ATOM 918 C CA . PHE A 1 112 ? -17.609 28.797 -7.828 1 93.69 112 PHE A CA 1
ATOM 919 C C . PHE A 1 112 ? -16.578 27.891 -8.492 1 93.69 112 PHE A C 1
ATOM 921 O O . PHE A 1 112 ? -16.75 27.469 -9.633 1 93.69 112 PHE A O 1
ATOM 928 N N . GLU A 1 113 ? -15.469 27.656 -7.738 1 92.19 113 GLU A N 1
ATOM 929 C CA . GLU A 1 113 ? -14.414 26.766 -8.211 1 92.19 113 GLU A CA 1
ATOM 930 C C . GLU A 1 113 ? -13.891 25.891 -7.078 1 92.19 113 GLU A C 1
ATOM 932 O O . GLU A 1 113 ? -13.617 26.375 -5.98 1 92.19 113 GLU A O 1
ATOM 937 N N . ILE A 1 114 ? -13.812 24.625 -7.371 1 90.69 114 ILE A N 1
ATOM 938 C CA . ILE A 1 114 ? -13.25 23.703 -6.387 1 90.69 114 ILE A CA 1
ATOM 939 C C . ILE A 1 114 ? -11.727 23.828 -6.391 1 90.69 114 ILE A C 1
ATOM 941 O O . ILE A 1 114 ? -11.094 23.797 -7.453 1 90.69 114 ILE A O 1
ATOM 945 N N . ILE A 1 115 ? -11.18 24 -5.184 1 85.19 115 ILE A N 1
ATOM 946 C CA . ILE A 1 115 ? -9.727 24.016 -5.043 1 85.19 115 ILE A CA 1
ATOM 947 C C . ILE A 1 115 ? -9.227 22.594 -4.766 1 85.19 115 ILE A C 1
ATOM 949 O O . ILE A 1 115 ? -9.688 21.938 -3.826 1 85.19 115 ILE A O 1
ATOM 953 N N . LYS A 1 116 ? -8.258 22.078 -5.559 1 75.06 116 LYS A N 1
ATOM 954 C CA . LYS A 1 116 ? -7.746 20.719 -5.449 1 75.06 116 LYS A CA 1
ATOM 955 C C . LYS A 1 116 ? -6.613 20.641 -4.43 1 75.06 116 LYS A C 1
ATOM 957 O O . LYS A 1 116 ? -6.008 21.656 -4.086 1 75.06 116 LYS A O 1
ATOM 962 N N . GLY A 1 117 ? -6.402 19.484 -3.885 1 66.12 117 GLY A N 1
ATOM 963 C CA . GLY A 1 117 ? -5.215 19.25 -3.076 1 66.12 117 GLY A CA 1
ATOM 964 C C . GLY A 1 117 ? -5.527 19.016 -1.613 1 66.12 117 GLY A C 1
ATOM 965 O O . GLY A 1 117 ? -4.68 18.516 -0.868 1 66.12 117 GLY A O 1
ATOM 966 N N . GLY A 1 118 ? -6.695 19.266 -1.163 1 70.81 118 GLY A N 1
ATOM 967 C CA . GLY A 1 118 ? -7.004 19.016 0.233 1 70.81 118 GLY A CA 1
ATOM 968 C C . GLY A 1 118 ? -7.43 17.578 0.491 1 70.81 118 GLY A C 1
ATOM 969 O O . GLY A 1 118 ? -8.086 16.953 -0.348 1 70.81 118 GLY A O 1
ATOM 970 N N . ILE A 1 119 ? -6.914 16.953 1.605 1 68.06 119 ILE A N 1
ATOM 971 C CA . ILE A 1 119 ? -7.266 15.562 1.877 1 68.06 119 ILE A CA 1
ATOM 972 C C . ILE A 1 119 ? -8.117 15.484 3.143 1 68.06 119 ILE A C 1
ATOM 974 O O . ILE A 1 119 ? -8.336 14.398 3.686 1 68.06 119 ILE A O 1
ATOM 978 N N . THR A 1 120 ? -8.5 16.578 3.697 1 74.38 120 THR A N 1
ATOM 979 C CA . THR A 1 120 ? -9.328 16.578 4.898 1 74.38 120 THR A CA 1
ATOM 980 C C . THR A 1 120 ? -10.695 17.188 4.613 1 74.38 120 THR A C 1
ATOM 982 O O . THR A 1 120 ? -11.719 16.672 5.066 1 74.38 120 THR A O 1
ATOM 985 N N . ASN A 1 121 ? -10.711 18.281 3.848 1 80.06 121 ASN A N 1
ATOM 986 C CA . ASN A 1 121 ? -11.906 19.078 3.576 1 80.06 121 ASN A CA 1
ATOM 987 C C . ASN A 1 121 ? -12.031 19.422 2.092 1 80.06 121 ASN A C 1
ATOM 989 O O . ASN A 1 121 ? -11.039 19.375 1.359 1 80.06 121 ASN A O 1
ATOM 993 N N . ILE A 1 122 ? -13.32 19.641 1.729 1 85.5 122 ILE A N 1
ATOM 994 C CA . ILE A 1 122 ? -13.492 20.234 0.401 1 85.5 122 ILE A CA 1
ATOM 995 C C . ILE A 1 122 ? -13.391 21.75 0.487 1 85.5 122 ILE A C 1
ATOM 997 O O . ILE A 1 122 ? -13.898 22.359 1.426 1 85.5 122 ILE A O 1
ATOM 1001 N N . LEU A 1 123 ? -12.664 22.344 -0.437 1 89.44 123 LEU A N 1
ATOM 1002 C CA . LEU A 1 123 ? -12.477 23.797 -0.514 1 89.44 123 LEU A CA 1
ATOM 1003 C C . LEU A 1 123 ? -13.086 24.344 -1.794 1 89.44 123 LEU A C 1
ATOM 1005 O O . LEU A 1 123 ? -12.828 23.844 -2.887 1 89.44 123 LEU A O 1
ATOM 1009 N N . VAL A 1 124 ? -13.938 25.375 -1.646 1 92.69 124 VAL A N 1
ATOM 1010 C CA . VAL A 1 124 ? -14.562 26.016 -2.793 1 92.69 124 VAL A CA 1
ATOM 1011 C C . VAL A 1 124 ? -14.234 27.516 -2.789 1 92.69 124 VAL A C 1
ATOM 1013 O O . VAL A 1 124 ? -14.57 28.234 -1.841 1 92.69 124 VAL A O 1
ATOM 1016 N N . LYS A 1 125 ? -13.617 27.969 -3.811 1 93.06 125 LYS A N 1
ATOM 1017 C CA . LYS A 1 125 ? -13.375 29.391 -4.016 1 93.06 125 LYS A CA 1
ATOM 1018 C C . LYS A 1 125 ? -14.602 30.078 -4.602 1 93.06 125 LYS A C 1
ATOM 1020 O O . LYS A 1 125 ? -15.211 29.578 -5.547 1 93.06 125 LYS A O 1
ATOM 1025 N N . VAL A 1 126 ? -14.961 31.125 -4.016 1 93.75 126 VAL A N 1
ATOM 1026 C CA . VAL A 1 126 ? -16.094 31.922 -4.484 1 93.75 126 VAL A CA 1
ATOM 1027 C C . VAL A 1 126 ? -15.609 33.312 -4.91 1 93.75 126 VAL A C 1
ATOM 1029 O O . VAL A 1 126 ? -14.969 34.031 -4.133 1 93.75 126 VAL A O 1
ATOM 1032 N N . GLU A 1 127 ? -15.945 33.625 -6.094 1 91.38 127 GLU A N 1
ATOM 1033 C CA . GLU A 1 127 ? -15.578 34.938 -6.609 1 91.38 127 GLU A CA 1
ATOM 1034 C C . GLU A 1 127 ? -16.812 35.75 -6.984 1 91.38 127 GLU A C 1
ATOM 1036 O O . GLU A 1 127 ? -17.672 35.281 -7.727 1 91.38 127 GLU A O 1
ATOM 1041 N N . ASP A 1 128 ? -16.812 36.906 -6.359 1 85.5 128 ASP A N 1
ATOM 1042 C CA . ASP A 1 128 ? -17.812 37.875 -6.762 1 85.5 128 ASP A CA 1
ATOM 1043 C C . ASP A 1 128 ? -17.266 38.781 -7.871 1 85.5 128 ASP A C 1
ATOM 1045 O O . ASP A 1 128 ? -16.547 39.75 -7.605 1 85.5 128 ASP A O 1
ATOM 1049 N N . ASN A 1 129 ? -17.703 38.562 -9.039 1 79 129 ASN A N 1
ATOM 1050 C CA . ASN A 1 129 ? -17.172 39.281 -10.195 1 79 129 ASN A CA 1
ATOM 1051 C C . ASN A 1 129 ? -17.562 40.75 -10.18 1 79 129 ASN A C 1
ATOM 1053 O O . ASN A 1 129 ? -16.875 41.594 -10.766 1 79 129 ASN A O 1
ATOM 1057 N N . ILE A 1 130 ? -18.656 41 -9.602 1 79.88 130 ILE A N 1
ATOM 1058 C CA . ILE A 1 130 ? -19.156 42.375 -9.594 1 79.88 130 ILE A CA 1
ATOM 1059 C C . ILE A 1 130 ? -18.344 43.219 -8.617 1 79.88 130 ILE A C 1
ATOM 1061 O O . ILE A 1 130 ? -17.859 44.312 -8.977 1 79.88 130 ILE A O 1
ATOM 1065 N N . HIS A 1 131 ? -18.109 42.781 -7.465 1 79.62 131 HIS A N 1
ATOM 1066 C CA . HIS A 1 131 ? -17.422 43.562 -6.438 1 79.62 131 HIS A CA 1
ATOM 1067 C C . HIS A 1 131 ? -15.961 43.125 -6.301 1 79.62 131 HIS A C 1
ATOM 1069 O O . HIS A 1 131 ? -15.227 43.656 -5.465 1 79.62 131 HIS A O 1
ATOM 1075 N N . GLN A 1 132 ? -15.539 42.156 -6.996 1 79.62 132 GLN A N 1
ATOM 1076 C CA . GLN A 1 132 ? -14.164 41.688 -7.07 1 79.62 132 GLN A CA 1
ATOM 1077 C C . GLN A 1 132 ? -13.703 41.125 -5.723 1 79.62 132 GLN A C 1
ATOM 1079 O O . GLN A 1 132 ? -12.555 41.344 -5.32 1 79.62 132 GLN A O 1
ATOM 1084 N N . ASN A 1 133 ? -14.625 40.625 -4.941 1 85.75 133 ASN A N 1
ATOM 1085 C CA . ASN A 1 133 ? -14.281 39.938 -3.693 1 85.75 133 ASN A CA 1
ATOM 1086 C C . ASN A 1 133 ? -14.148 38.438 -3.893 1 85.75 133 ASN A C 1
ATOM 1088 O O . ASN A 1 133 ? -14.797 37.875 -4.762 1 85.75 133 ASN A O 1
ATOM 1092 N N . LYS A 1 134 ? -13.195 37.938 -3.104 1 90.56 134 LYS A N 1
ATOM 1093 C CA . LYS A 1 134 ? -12.984 36.5 -3.148 1 90.56 134 LYS A CA 1
ATOM 1094 C C . LYS A 1 134 ? -13.117 35.875 -1.76 1 90.56 134 LYS A C 1
ATOM 1096 O O . LYS A 1 134 ? -12.68 36.469 -0.769 1 90.56 134 LYS A O 1
ATOM 1101 N N . TYR A 1 135 ? -13.797 34.719 -1.728 1 92.19 135 TYR A N 1
ATOM 1102 C CA . TYR A 1 135 ? -13.961 33.969 -0.487 1 92.19 135 TYR A CA 1
ATOM 1103 C C . TYR A 1 135 ? -13.617 32.5 -0.686 1 92.19 135 TYR A C 1
ATOM 1105 O O . TYR A 1 135 ? -13.562 32.031 -1.818 1 92.19 135 TYR A O 1
ATOM 1113 N N . LEU A 1 136 ? -13.289 31.938 0.39 1 93.25 136 LEU A N 1
ATOM 1114 C CA . LEU A 1 136 ? -13.086 30.5 0.41 1 93.25 136 LEU A CA 1
ATOM 1115 C C . LEU A 1 136 ? -14.062 29.828 1.371 1 93.25 136 LEU A C 1
ATOM 1117 O O . LEU A 1 136 ? -14.164 30.219 2.535 1 93.25 136 LEU A O 1
ATOM 1121 N N . ILE A 1 137 ? -14.828 28.891 0.867 1 94 137 ILE A N 1
ATOM 1122 C CA . ILE A 1 137 ? -15.688 28.078 1.716 1 94 137 ILE A CA 1
ATOM 1123 C C . ILE A 1 137 ? -15.047 26.703 1.948 1 94 137 ILE A C 1
ATOM 1125 O O . ILE A 1 137 ? -14.711 26 0.994 1 94 137 ILE A O 1
ATOM 1129 N N . ARG A 1 138 ? -14.844 26.391 3.199 1 92.44 138 ARG A N 1
ATOM 1130 C CA . ARG A 1 138 ? -14.344 25.078 3.598 1 92.44 138 ARG A CA 1
ATOM 1131 C C . ARG A 1 138 ? -15.453 24.234 4.207 1 92.44 138 ARG A C 1
ATOM 1133 O O . ARG A 1 138 ? -16.078 24.625 5.191 1 92.44 138 ARG A O 1
ATOM 1140 N N . LEU A 1 139 ? -15.75 23.109 3.594 1 90.88 139 LEU A N 1
ATOM 1141 C CA . LEU A 1 139 ? -16.703 22.141 4.121 1 90.88 139 LEU A CA 1
ATOM 1142 C C . LEU A 1 139 ? -15.992 20.922 4.691 1 90.88 139 LEU A C 1
ATOM 1144 O O . LEU A 1 139 ? -15.234 20.266 3.984 1 90.88 139 LEU A O 1
ATOM 1148 N N . TYR A 1 140 ? -16.266 20.688 5.961 1 87.69 140 TYR A N 1
ATOM 1149 C CA . TYR A 1 140 ? -15.516 19.672 6.691 1 87.69 140 TYR A CA 1
ATOM 1150 C C . TYR A 1 140 ? -15.805 18.281 6.145 1 87.69 140 TYR A C 1
ATOM 1152 O O . TYR A 1 140 ? -16.953 17.969 5.82 1 87.69 140 TYR A O 1
ATOM 1160 N N . GLY A 1 141 ? -14.773 17.516 6.051 1 80.19 141 GLY A N 1
ATOM 1161 C CA . GLY A 1 141 ? -14.984 16.109 5.699 1 80.19 141 GLY A CA 1
ATOM 1162 C C . GLY A 1 141 ? -15.734 15.336 6.766 1 80.19 141 GLY A C 1
ATOM 1163 O O . GLY A 1 141 ? -15.758 15.734 7.93 1 80.19 141 GLY A O 1
ATOM 1164 N N . PRO A 1 142 ? -16.328 14.203 6.277 1 75 142 PRO A N 1
ATOM 1165 C CA . PRO A 1 142 ? -17.078 13.406 7.25 1 75 142 PRO A CA 1
ATOM 1166 C C . PRO A 1 142 ? -16.188 12.883 8.383 1 75 142 PRO A C 1
ATOM 1168 O O . PRO A 1 142 ? -15.094 12.391 8.141 1 75 142 PRO A O 1
ATOM 1171 N N . LYS A 1 143 ? -16.5 13.109 9.625 1 75.06 143 LYS A N 1
ATOM 1172 C CA . LYS A 1 143 ? -15.922 12.578 10.859 1 75.06 143 LYS A CA 1
ATOM 1173 C C . LYS A 1 143 ? -14.562 13.203 11.148 1 75.06 143 LYS A C 1
ATOM 1175 O O . LYS A 1 143 ? -13.789 12.688 11.953 1 75.06 143 LYS A O 1
ATOM 1180 N N . THR A 1 144 ? -14.258 14.273 10.453 1 79.38 144 THR A N 1
ATOM 1181 C CA . THR A 1 144 ? -12.992 14.945 10.719 1 79.38 144 THR A CA 1
ATOM 1182 C C . THR A 1 144 ? -13.023 15.625 12.086 1 79.38 144 THR A C 1
ATOM 1184 O O . THR A 1 144 ? -11.969 15.859 12.68 1 79.38 144 THR A O 1
ATOM 1187 N N . SER A 1 145 ? -14.195 15.82 12.594 1 77.69 145 SER A N 1
ATOM 1188 C CA . SER A 1 145 ? -14.32 16.484 13.883 1 77.69 145 SER A CA 1
ATOM 1189 C C . SER A 1 145 ? -13.945 15.555 15.023 1 77.69 145 SER A C 1
ATOM 1191 O O . SER A 1 145 ? -13.742 16 16.156 1 77.69 145 SER A O 1
ATOM 1193 N N . GLU A 1 146 ? -13.82 14.312 14.641 1 76.44 146 GLU A N 1
ATOM 1194 C CA . GLU A 1 146 ? -13.336 13.359 15.641 1 76.44 146 GLU A CA 1
ATOM 1195 C C . GLU A 1 146 ? -11.828 13.5 15.844 1 76.44 146 GLU A C 1
ATOM 1197 O O . GLU A 1 146 ? -11.305 13.125 16.891 1 76.44 146 GLU A O 1
ATOM 1202 N N . ILE A 1 147 ? -11.211 14.102 14.898 1 81.69 147 ILE A N 1
ATOM 1203 C CA . ILE A 1 147 ? -9.758 14.195 14.922 1 81.69 147 ILE A CA 1
ATOM 1204 C C . ILE A 1 147 ? -9.344 15.648 15.141 1 81.69 147 ILE A C 1
ATOM 1206 O O . ILE A 1 147 ? -8.328 15.922 15.781 1 81.69 147 ILE A O 1
ATOM 1210 N N . ILE A 1 148 ? -10.172 16.547 14.648 1 86.06 148 ILE A N 1
ATOM 1211 C CA . ILE A 1 148 ? -9.867 17.969 14.742 1 86.06 148 ILE A CA 1
ATOM 1212 C C . ILE A 1 148 ? -10.852 18.656 15.695 1 86.06 148 ILE A C 1
ATOM 1214 O O . ILE A 1 148 ? -12.07 18.547 15.523 1 86.06 148 ILE A O 1
ATOM 1218 N N . ASN A 1 149 ? -10.344 19.281 16.672 1 88.94 149 ASN A N 1
ATOM 1219 C CA . ASN A 1 149 ? -11.18 20.078 17.562 1 88.94 149 ASN A CA 1
ATOM 1220 C C . ASN A 1 149 ? -11.484 21.453 16.953 1 88.94 149 ASN A C 1
ATOM 1222 O O . ASN A 1 149 ? -10.625 22.328 16.922 1 88.94 149 ASN A O 1
ATOM 1226 N N . ARG A 1 150 ? -12.68 21.641 16.609 1 89.19 150 ARG A N 1
ATOM 1227 C CA . ARG A 1 150 ? -13.062 22.844 15.867 1 89.19 150 ARG A CA 1
ATOM 1228 C C . ARG A 1 150 ? -13.094 24.062 16.781 1 89.19 150 ARG A C 1
ATOM 1230 O O . ARG A 1 150 ? -12.812 25.188 16.328 1 89.19 150 ARG A O 1
ATOM 1237 N N . GLU A 1 151 ? -13.352 23.859 18.016 1 91.5 151 GLU A N 1
ATOM 1238 C CA . GLU A 1 151 ? -13.305 24.984 18.953 1 91.5 151 GLU A CA 1
ATOM 1239 C C . GLU A 1 151 ? -11.875 25.469 19.172 1 91.5 151 GLU A C 1
ATOM 1241 O O . GLU A 1 151 ? -11.633 26.672 19.281 1 91.5 151 GLU A O 1
ATOM 1246 N N . ARG A 1 152 ? -11.008 24.547 19.281 1 92.75 152 ARG A N 1
ATOM 1247 C CA . ARG A 1 152 ? -9.602 24.906 19.344 1 92.75 152 ARG A CA 1
ATOM 1248 C C . ARG A 1 152 ? -9.164 25.656 18.094 1 92.75 152 ARG A C 1
ATOM 1250 O O . ARG A 1 152 ? -8.484 26.688 18.188 1 92.75 152 ARG A O 1
ATOM 1257 N N . GLU A 1 153 ? -9.586 25.141 16.969 1 92.19 153 GLU A N 1
ATOM 1258 C CA . GLU A 1 153 ? -9.266 25.781 15.703 1 92.19 153 GLU A CA 1
ATOM 1259 C C . GLU A 1 153 ? -9.758 27.219 15.68 1 92.19 153 GLU A C 1
ATOM 1261 O O . GLU A 1 153 ? -9.023 28.125 15.258 1 92.19 153 GLU A O 1
ATOM 1266 N N . LYS A 1 154 ? -10.906 27.453 16.141 1 91.69 154 LYS A N 1
ATOM 1267 C CA . LYS A 1 154 ? -11.5 28.781 16.156 1 91.69 154 LYS A CA 1
ATOM 1268 C C . LYS A 1 154 ? -10.711 29.719 17.062 1 91.69 154 LYS A C 1
ATOM 1270 O O . LYS A 1 154 ? -10.391 30.844 16.688 1 91.69 154 LYS A O 1
ATOM 1275 N N . LEU A 1 155 ? -10.406 29.266 18.219 1 93.44 155 LEU A N 1
ATOM 1276 C CA . LEU A 1 155 ? -9.68 30.078 19.172 1 93.44 155 LEU A CA 1
ATOM 1277 C C . LEU A 1 155 ? -8.305 30.469 18.641 1 93.44 155 LEU A C 1
ATOM 1279 O O . LEU A 1 155 ? -7.914 31.641 18.719 1 93.44 155 LEU A O 1
ATOM 1283 N N . ILE A 1 156 ? -7.641 29.562 18.109 1 94.44 156 ILE A N 1
ATOM 1284 C CA . ILE A 1 156 ? -6.293 29.797 17.594 1 94.44 156 ILE A CA 1
ATOM 1285 C C . ILE A 1 156 ? -6.359 30.703 16.375 1 94.44 156 ILE A C 1
ATOM 1287 O O . ILE A 1 156 ? -5.539 31.609 16.219 1 94.44 156 ILE A O 1
ATOM 1291 N N . SER A 1 157 ? -7.328 30.469 15.523 1 92.69 157 SER A N 1
ATOM 1292 C CA . SER A 1 157 ? -7.488 31.297 14.344 1 92.69 157 SER A CA 1
ATOM 1293 C C . SER A 1 157 ? -7.703 32.75 14.727 1 92.69 157 SER A C 1
ATOM 1295 O O . SER A 1 157 ? -7.18 33.656 14.07 1 92.69 157 SER A O 1
ATOM 1297 N N . ASN A 1 158 ? -8.43 33 15.734 1 91.44 158 ASN A N 1
ATOM 1298 C CA . ASN A 1 158 ? -8.672 34.344 16.203 1 91.44 158 ASN A CA 1
ATOM 1299 C C . ASN A 1 158 ? -7.387 35 16.703 1 91.44 158 ASN A C 1
ATOM 1301 O O . ASN A 1 158 ? -7.129 36.188 16.422 1 91.44 158 ASN A O 1
ATOM 1305 N N . ILE A 1 159 ? -6.66 34.25 17.438 1 93.19 159 ILE A N 1
ATOM 1306 C CA . ILE A 1 159 ? -5.395 34.75 17.969 1 93.19 159 ILE A CA 1
ATOM 1307 C C . ILE A 1 159 ? -4.465 35.125 16.812 1 93.19 159 ILE A C 1
ATOM 1309 O O . ILE A 1 159 ? -3.875 36.188 16.812 1 93.19 159 ILE A O 1
ATOM 1313 N N . LEU A 1 160 ? -4.391 34.281 15.844 1 94.88 160 LEU A N 1
ATOM 1314 C CA . LEU A 1 160 ? -3.482 34.469 14.727 1 94.88 160 LEU A CA 1
ATOM 1315 C C . LEU A 1 160 ? -3.945 35.656 13.859 1 94.88 160 LEU A C 1
ATOM 1317 O O . LEU A 1 160 ? -3.123 36.406 13.344 1 94.88 160 LEU A O 1
ATOM 1321 N N . CYS A 1 161 ? -5.207 35.75 13.68 1 89.94 161 CYS A N 1
ATOM 1322 C CA . CYS A 1 161 ? -5.762 36.875 12.914 1 89.94 161 CYS A CA 1
ATOM 1323 C C . CYS A 1 161 ? -5.465 38.188 13.586 1 89.94 161 CYS A C 1
ATOM 1325 O O . CYS A 1 161 ? -5.086 39.156 12.922 1 89.94 161 CYS A O 1
ATOM 1327 N N . ASP A 1 162 ? -5.645 38.25 14.844 1 90.81 162 ASP A N 1
ATOM 1328 C CA . ASP A 1 162 ? -5.387 39.438 15.625 1 90.81 162 ASP A CA 1
ATOM 1329 C C . ASP A 1 162 ? -3.93 39.875 15.492 1 90.81 162 ASP A C 1
ATOM 1331 O O . ASP A 1 162 ? -3.625 41.062 15.562 1 90.81 162 ASP A O 1
ATOM 1335 N N . LYS A 1 163 ? -3.129 38.938 15.305 1 90.88 163 LYS A N 1
ATOM 1336 C CA . LYS A 1 163 ? -1.702 39.219 15.195 1 90.88 163 LYS A CA 1
ATOM 1337 C C . LYS A 1 163 ? -1.291 39.375 13.734 1 90.88 163 LYS A C 1
ATOM 1339 O O . LYS A 1 163 ? -0.103 39.5 13.43 1 90.88 163 LYS A O 1
ATOM 1344 N N . ASN A 1 164 ? -2.24 39.281 12.812 1 87.69 164 ASN A N 1
ATOM 1345 C CA . ASN A 1 164 ? -2.041 39.438 11.375 1 87.69 164 ASN A CA 1
ATOM 1346 C C . ASN A 1 164 ? -1.129 38.375 10.812 1 87.69 164 ASN A C 1
ATOM 1348 O O . ASN A 1 164 ? -0.273 38.656 9.969 1 87.69 164 ASN A O 1
ATOM 1352 N N . ILE A 1 165 ? -1.274 37.219 11.336 1 88.44 165 ILE A N 1
ATOM 1353 C CA . ILE A 1 165 ? -0.451 36.094 10.898 1 88.44 165 ILE A CA 1
ATOM 1354 C C . ILE A 1 165 ? -1.247 35.188 9.938 1 88.44 165 ILE A C 1
ATOM 1356 O O . ILE A 1 165 ? -0.691 34.656 8.984 1 88.44 165 ILE A O 1
ATOM 1360 N N . SER A 1 166 ? -2.463 35.094 10.227 1 88 166 SER A N 1
ATOM 1361 C CA . SER A 1 166 ? -3.301 34.219 9.398 1 88 166 SER A CA 1
ATOM 1362 C C . SER A 1 166 ? -4.367 35.031 8.664 1 88 166 SER A C 1
ATOM 1364 O O . SER A 1 166 ? -4.57 36.219 8.953 1 88 166 SER A O 1
ATOM 1366 N N . LYS A 1 167 ? -4.93 34.344 7.699 1 85.94 167 LYS A N 1
ATOM 1367 C CA . LYS A 1 167 ? -6.07 34.938 7 1 85.94 167 LYS A CA 1
ATOM 1368 C C . LYS A 1 167 ? -7.273 35.062 7.93 1 85.94 167 LYS A C 1
ATOM 1370 O O . LYS A 1 167 ? -7.336 34.406 8.969 1 85.94 167 LYS A O 1
ATOM 1375 N N . LYS A 1 168 ? -8.078 35.875 7.48 1 87.62 168 LYS A N 1
ATOM 1376 C CA . LYS A 1 168 ? -9.289 36.125 8.258 1 87.62 168 LYS A CA 1
ATOM 1377 C C . LYS A 1 168 ? -10.32 35.031 8.016 1 87.62 168 LYS A C 1
ATOM 1379 O O . LYS A 1 168 ? -10.523 34.594 6.879 1 87.62 168 LYS A O 1
ATOM 1384 N N . ILE A 1 169 ? -10.852 34.5 9.109 1 91.06 169 ILE A N 1
ATOM 1385 C CA . ILE A 1 169 ? -12.031 33.656 9.039 1 91.06 169 ILE A CA 1
ATOM 1386 C C . ILE A 1 169 ? -13.281 34.469 9.344 1 91.06 169 ILE A C 1
ATOM 1388 O O . ILE A 1 169 ? -13.43 35 10.445 1 91.06 169 ILE A O 1
ATOM 1392 N N . TYR A 1 170 ? -14.164 34.5 8.359 1 91.56 170 TYR A N 1
ATOM 1393 C CA . TYR A 1 170 ? -15.32 35.406 8.477 1 91.56 170 TYR A CA 1
ATOM 1394 C C . TYR A 1 170 ? -16.422 34.75 9.312 1 91.56 170 TYR A C 1
ATOM 1396 O O . TYR A 1 170 ? -17.031 35.406 10.156 1 91.56 170 TYR A O 1
ATOM 1404 N N . VAL A 1 171 ? -16.656 33.5 9.031 1 93.31 171 VAL A N 1
ATOM 1405 C CA . VAL A 1 171 ? -17.781 32.812 9.664 1 93.31 171 VAL A CA 1
ATOM 1406 C C . VAL A 1 171 ? -17.438 31.359 9.906 1 93.31 171 VAL A C 1
ATOM 1408 O O . VAL A 1 171 ? -16.844 30.703 9.047 1 93.31 171 VAL A O 1
ATOM 1411 N N . PHE A 1 172 ? -17.688 30.953 11.156 1 92.19 172 PHE A N 1
ATOM 1412 C CA . PHE A 1 172 ? -17.75 29.516 11.43 1 92.19 172 PHE A CA 1
ATOM 1413 C C . PHE A 1 172 ? -19.203 29.031 11.438 1 92.19 172 PHE A C 1
ATOM 1415 O O . PHE A 1 172 ? -20.078 29.719 11.977 1 92.19 172 PHE A O 1
ATOM 1422 N N . PHE A 1 173 ? -19.484 27.984 10.805 1 91.69 173 PHE A N 1
ATOM 1423 C CA . PHE A 1 173 ? -20.797 27.344 10.859 1 91.69 173 PHE A CA 1
ATOM 1424 C C . PHE A 1 173 ? -20.672 25.844 11.109 1 91.69 173 PHE A C 1
ATOM 1426 O O . PHE A 1 173 ? -19.562 25.312 11.18 1 91.69 173 PHE A O 1
ATOM 1433 N N . PRO A 1 174 ? -21.672 25.125 11.352 1 87.5 174 PRO A N 1
ATOM 1434 C CA . PRO A 1 174 ? -21.594 23.781 11.945 1 87.5 174 PRO A CA 1
ATOM 1435 C C . PRO A 1 174 ? -20.734 22.812 11.133 1 87.5 174 PRO A C 1
ATOM 1437 O O . PRO A 1 174 ? -20 22.016 11.703 1 87.5 174 PRO A O 1
ATOM 1440 N N . ASN A 1 175 ? -20.812 22.906 9.836 1 90.75 175 ASN A N 1
ATOM 1441 C CA . ASN A 1 175 ? -20.109 21.922 9.031 1 90.75 175 ASN A CA 1
ATOM 1442 C C . ASN A 1 175 ? -19.094 22.578 8.102 1 90.75 175 ASN A C 1
ATOM 1444 O O . ASN A 1 175 ? -18.75 22.016 7.059 1 90.75 175 ASN A O 1
ATOM 1448 N N . GLY A 1 176 ? -18.672 23.812 8.562 1 92.81 176 GLY A N 1
ATOM 1449 C CA . GLY A 1 176 ? -17.656 24.453 7.738 1 92.81 176 GLY A CA 1
ATOM 1450 C C . GLY A 1 176 ? -17.328 25.859 8.18 1 92.81 176 GLY A C 1
ATOM 1451 O O . GLY A 1 176 ? -17.594 26.234 9.328 1 92.81 176 GLY A O 1
ATOM 1452 N N . ARG A 1 177 ? -16.641 26.578 7.254 1 93 177 ARG A N 1
ATOM 1453 C CA . ARG A 1 177 ? -16.281 27.984 7.512 1 93 177 ARG A CA 1
ATOM 1454 C C . ARG A 1 177 ? -16.109 28.75 6.211 1 93 177 ARG A C 1
ATOM 1456 O O . ARG A 1 177 ? -15.867 28.156 5.156 1 93 177 ARG A O 1
ATOM 1463 N N . ILE A 1 178 ? -16.375 30.031 6.316 1 94.12 178 ILE A N 1
ATOM 1464 C CA . ILE A 1 178 ? -16.078 30.984 5.242 1 94.12 178 ILE A CA 1
ATOM 1465 C C . ILE A 1 178 ? -14.852 31.812 5.602 1 94.12 178 ILE A C 1
ATOM 1467 O O . ILE A 1 178 ? -14.789 32.406 6.676 1 94.12 178 ILE A O 1
ATOM 1471 N N . GLU A 1 179 ? -13.891 31.75 4.734 1 93.19 179 GLU A N 1
ATOM 1472 C CA . GLU A 1 179 ? -12.641 32.406 5.055 1 93.19 179 GLU A CA 1
ATOM 1473 C C . GLU A 1 179 ? -12.156 33.281 3.885 1 93.19 179 GLU A C 1
ATOM 1475 O O . GLU A 1 179 ? -12.68 33.156 2.773 1 93.19 179 GLU A O 1
ATOM 1480 N N . GLU A 1 180 ? -11.25 34.156 4.195 1 90.12 180 GLU A N 1
ATOM 1481 C CA . GLU A 1 180 ? -10.594 35 3.193 1 90.12 180 GLU A CA 1
ATOM 1482 C C . GLU A 1 180 ? -9.797 34.156 2.205 1 90.12 180 GLU A C 1
ATOM 1484 O O . GLU A 1 180 ? -9.172 33.156 2.59 1 90.12 180 GLU A O 1
ATOM 1489 N N . PHE A 1 181 ? -9.922 34.531 0.941 1 88 181 PHE A N 1
ATOM 1490 C CA . PHE A 1 181 ? -9.07 33.906 -0.06 1 88 181 PHE A CA 1
ATOM 1491 C C . PHE A 1 181 ? -7.781 34.688 -0.245 1 88 181 PHE A C 1
ATOM 1493 O O . PHE A 1 181 ? -7.816 35.906 -0.55 1 88 181 PHE A O 1
ATOM 1500 N N . LYS A 1 182 ? -6.66 34.094 -0.06 1 81.19 182 LYS A N 1
ATOM 1501 C CA . LYS A 1 182 ? -5.367 34.75 -0.238 1 81.19 182 LYS A CA 1
ATOM 1502 C C . LYS A 1 182 ? -4.863 34.562 -1.671 1 81.19 182 LYS A C 1
ATOM 1504 O O . LYS A 1 182 ? -4.715 33.469 -2.162 1 81.19 182 LYS A O 1
ATOM 1509 N N . ASP A 1 183 ? -4.602 35.719 -2.246 1 82.31 183 ASP A N 1
ATOM 1510 C CA . ASP A 1 183 ? -4.016 35.688 -3.582 1 82.31 183 ASP A CA 1
ATOM 1511 C C . ASP A 1 183 ? -2.572 35.188 -3.531 1 82.31 183 ASP A C 1
ATOM 1513 O O . ASP A 1 183 ? -1.838 35.5 -2.588 1 82.31 183 ASP A O 1
ATOM 1517 N N . GLY A 1 184 ? -2.213 34.344 -4.422 1 86.75 184 GLY A N 1
ATOM 1518 C CA . GLY A 1 184 ? -0.882 33.781 -4.477 1 86.75 184 GLY A CA 1
ATOM 1519 C C . GLY A 1 184 ? -0.884 32.312 -4.914 1 86.75 184 GLY A C 1
ATOM 1520 O O . GLY A 1 184 ? -1.875 31.828 -5.465 1 86.75 184 GLY A O 1
ATOM 1521 N N . TYR A 1 185 ? 0.272 31.75 -4.82 1 88.06 185 TYR A N 1
ATOM 1522 C CA . TYR A 1 185 ? 0.343 30.344 -5.172 1 88.06 185 TYR A CA 1
ATOM 1523 C C . TYR A 1 185 ? 0.981 29.531 -4.051 1 88.06 185 TYR A C 1
ATOM 1525 O O . TYR A 1 185 ? 1.854 30.031 -3.336 1 88.06 185 TYR A O 1
ATOM 1533 N N . ALA A 1 186 ? 0.47 28.375 -3.883 1 90.12 186 ALA A N 1
ATOM 1534 C CA . ALA A 1 186 ? 1.058 27.453 -2.914 1 90.12 186 ALA A CA 1
ATOM 1535 C C . ALA A 1 186 ? 2.441 26.984 -3.365 1 90.12 186 ALA A C 1
ATOM 1537 O O . ALA A 1 186 ? 2.654 26.703 -4.547 1 90.12 186 ALA A O 1
ATOM 1538 N N . LEU A 1 187 ? 3.387 26.891 -2.439 1 93.88 187 LEU A N 1
ATOM 1539 C CA . LEU A 1 187 ? 4.727 26.422 -2.779 1 93.88 187 LEU A CA 1
ATOM 1540 C C . LEU A 1 187 ? 4.707 24.953 -3.146 1 93.88 187 LEU A C 1
ATOM 1542 O O . LEU A 1 187 ? 3.891 24.188 -2.623 1 93.88 187 LEU A O 1
ATOM 1546 N N . SER A 1 188 ? 5.57 24.625 -4.094 1 91.19 188 SER A N 1
ATOM 1547 C CA . SER A 1 188 ? 5.785 23.219 -4.434 1 91.19 188 SER A CA 1
ATOM 1548 C C . SER A 1 188 ? 6.805 22.578 -3.504 1 91.19 188 SER A C 1
ATOM 1550 O O . SER A 1 188 ? 7.461 23.266 -2.719 1 91.19 188 SER A O 1
ATOM 1552 N N . ARG A 1 189 ? 6.941 21.312 -3.594 1 90.31 189 ARG A N 1
ATOM 1553 C CA . ARG A 1 189 ? 7.953 20.594 -2.82 1 90.31 189 ARG A CA 1
ATOM 1554 C C . ARG A 1 189 ? 9.359 21.031 -3.215 1 90.31 189 ARG A C 1
ATOM 1556 O O . ARG A 1 189 ? 10.25 21.109 -2.369 1 90.31 189 ARG A O 1
ATOM 1563 N N . GLU A 1 190 ? 9.453 21.266 -4.445 1 89.44 190 GLU A N 1
ATOM 1564 C CA . GLU A 1 190 ? 10.734 21.766 -4.926 1 89.44 190 GLU A CA 1
ATOM 1565 C C . GLU A 1 190 ? 11.039 23.156 -4.363 1 89.44 190 GLU A C 1
ATOM 1567 O O . GLU A 1 190 ? 12.18 23.453 -4.027 1 89.44 190 GLU A O 1
ATOM 1572 N N . ASP A 1 191 ? 10.023 23.938 -4.258 1 91.94 191 ASP A N 1
ATOM 1573 C CA . ASP A 1 191 ? 10.18 25.297 -3.746 1 91.94 191 ASP A CA 1
ATOM 1574 C C . ASP A 1 191 ? 10.719 25.281 -2.316 1 91.94 191 ASP A C 1
ATOM 1576 O O . ASP A 1 191 ? 11.625 26.047 -1.98 1 91.94 191 ASP A O 1
ATOM 1580 N N . ILE A 1 192 ? 10.188 24.406 -1.496 1 93.94 192 ILE A N 1
ATOM 1581 C CA . ILE A 1 192 ? 10.516 24.5 -0.078 1 93.94 192 ILE A CA 1
ATOM 1582 C C . ILE A 1 192 ? 11.938 24 0.161 1 93.94 192 ILE A C 1
ATOM 1584 O O . ILE A 1 192 ? 12.492 24.203 1.243 1 93.94 192 ILE A O 1
ATOM 1588 N N . LYS A 1 193 ? 12.555 23.453 -0.82 1 92.94 193 LYS A N 1
ATOM 1589 C CA . LYS A 1 193 ? 13.945 23.031 -0.731 1 92.94 193 LYS A CA 1
ATOM 1590 C C . LYS A 1 193 ? 14.891 24.156 -1.156 1 92.94 193 LYS A C 1
ATOM 1592 O O . LYS A 1 193 ? 16.094 24.094 -0.896 1 92.94 193 LYS A O 1
ATOM 1597 N N . ASN A 1 194 ? 14.328 25.125 -1.766 1 93.94 194 ASN A N 1
ATOM 1598 C CA . ASN A 1 194 ? 15.117 26.297 -2.146 1 93.94 194 ASN A CA 1
ATOM 1599 C C . ASN A 1 194 ? 15.617 27.062 -0.923 1 93.94 194 ASN A C 1
ATOM 1601 O O . ASN A 1 194 ? 14.852 27.312 0.015 1 93.94 194 ASN A O 1
ATOM 1605 N N . LYS A 1 195 ? 16.859 27.547 -0.967 1 95.94 195 LYS A N 1
ATOM 1606 C CA . LYS A 1 195 ? 17.5 28.156 0.188 1 95.94 195 LYS A CA 1
ATOM 1607 C C . LYS A 1 195 ? 16.797 29.438 0.603 1 95.94 195 LYS A C 1
ATOM 1609 O O . LYS A 1 195 ? 16.703 29.75 1.793 1 95.94 195 LYS A O 1
ATOM 1614 N N . ASP A 1 196 ? 16.359 30.156 -0.343 1 95.38 196 ASP A N 1
ATOM 1615 C CA . ASP A 1 196 ? 15.68 31.406 -0.032 1 95.38 196 ASP A CA 1
ATOM 1616 C C . ASP A 1 196 ? 14.344 31.156 0.66 1 95.38 196 ASP A C 1
ATOM 1618 O O . ASP A 1 196 ? 14 31.844 1.623 1 95.38 196 ASP A O 1
ATOM 1622 N N . PHE A 1 197 ? 13.617 30.219 0.164 1 96.06 197 PHE A N 1
ATOM 1623 C CA . PHE A 1 197 ? 12.344 29.875 0.786 1 96.06 197 PHE A CA 1
ATOM 1624 C C . PHE A 1 197 ? 12.555 29.25 2.158 1 96.06 197 PHE A C 1
ATOM 1626 O O . PHE A 1 197 ? 11.789 29.5 3.088 1 96.06 197 PHE A O 1
ATOM 1633 N N . GLN A 1 198 ? 13.617 28.453 2.266 1 97.44 198 GLN A N 1
ATOM 1634 C CA . GLN A 1 198 ? 13.922 27.875 3.564 1 97.44 198 GLN A CA 1
ATOM 1635 C C . GLN A 1 198 ? 14.156 28.953 4.617 1 97.44 198 GLN A C 1
ATOM 1637 O O . GLN A 1 198 ? 13.68 28.828 5.75 1 97.44 198 GLN A O 1
ATOM 1642 N N . LYS A 1 199 ? 14.898 29.953 4.199 1 97.56 199 LYS A N 1
ATOM 1643 C CA . LYS A 1 199 ? 15.141 31.078 5.09 1 97.56 199 LYS A CA 1
ATOM 1644 C C . LYS A 1 199 ? 13.836 31.766 5.488 1 97.56 199 LYS A C 1
ATOM 1646 O O . LYS A 1 199 ? 13.586 31.984 6.672 1 97.56 199 LYS A O 1
ATOM 1651 N N . GLU A 1 200 ? 13.008 32.062 4.539 1 96.75 200 GLU A N 1
ATOM 1652 C CA . GLU A 1 200 ? 11.75 32.781 4.801 1 96.75 200 GLU A CA 1
ATOM 1653 C C . GLU A 1 200 ? 10.828 31.922 5.676 1 96.75 200 GLU A C 1
ATOM 1655 O O . GLU A 1 200 ? 10.172 32.438 6.582 1 96.75 200 GLU A O 1
ATOM 1660 N N . ILE A 1 201 ? 10.75 30.625 5.387 1 97.94 201 ILE A N 1
ATOM 1661 C CA . ILE A 1 201 ? 9.906 29.719 6.16 1 97.94 201 ILE A CA 1
ATOM 1662 C C . ILE A 1 201 ? 10.406 29.656 7.602 1 97.94 201 ILE A C 1
ATOM 1664 O O . ILE A 1 201 ? 9.609 29.719 8.539 1 97.94 201 ILE A O 1
ATOM 1668 N N . ALA A 1 202 ? 11.695 29.562 7.789 1 98.56 202 ALA A N 1
ATOM 1669 C CA . ALA A 1 202 ? 12.289 29.531 9.125 1 98.56 202 ALA A CA 1
ATOM 1670 C C . ALA A 1 202 ? 11.914 30.766 9.922 1 98.56 202 ALA A C 1
ATOM 1672 O O . ALA A 1 202 ? 11.508 30.672 11.086 1 98.56 202 ALA A O 1
ATOM 1673 N N . GLU A 1 203 ? 12.047 31.891 9.305 1 97.69 203 GLU A N 1
ATOM 1674 C CA . GLU A 1 203 ? 11.758 33.156 9.969 1 97.69 203 GLU A CA 1
ATOM 1675 C C . GLU A 1 203 ? 10.281 33.281 10.336 1 97.69 203 GLU A C 1
ATOM 1677 O O . GLU A 1 203 ? 9.945 33.75 11.422 1 97.69 203 GLU A O 1
ATOM 1682 N N . ASN A 1 204 ? 9.406 32.844 9.43 1 96.44 204 ASN A N 1
ATOM 1683 C CA . ASN A 1 204 ? 7.973 32.906 9.695 1 96.44 204 ASN A CA 1
ATOM 1684 C C . ASN A 1 204 ? 7.578 31.906 10.789 1 96.44 204 ASN A C 1
ATOM 1686 O O . ASN A 1 204 ? 6.695 32.188 11.602 1 96.44 204 ASN A O 1
ATOM 1690 N N . LEU A 1 205 ? 8.203 30.75 10.789 1 98.19 205 LEU A N 1
ATOM 1691 C CA . LEU A 1 205 ? 7.918 29.766 11.828 1 98.19 205 LEU A CA 1
ATOM 1692 C C . LEU A 1 205 ? 8.328 30.281 13.203 1 98.19 205 LEU A C 1
ATOM 1694 O O . LEU A 1 205 ? 7.641 30.047 14.195 1 98.19 205 LEU A O 1
ATOM 1698 N N . ARG A 1 206 ? 9.461 31 13.211 1 98.19 206 ARG A N 1
ATOM 1699 C CA . ARG A 1 206 ? 9.898 31.625 14.461 1 98.19 206 ARG A CA 1
ATOM 1700 C C . ARG A 1 206 ? 8.859 32.625 14.961 1 98.19 206 ARG A C 1
ATOM 1702 O O . ARG A 1 206 ? 8.57 32.688 16.156 1 98.19 206 ARG A O 1
ATOM 1709 N N . ILE A 1 207 ? 8.32 33.406 14.078 1 96.81 207 ILE A N 1
ATOM 1710 C CA . ILE A 1 207 ? 7.305 34.375 14.43 1 96.81 207 ILE A CA 1
ATOM 1711 C C . ILE A 1 207 ? 6.105 33.656 15.055 1 96.81 207 ILE A C 1
ATOM 1713 O O . ILE A 1 207 ? 5.594 34.094 16.094 1 96.81 207 ILE A O 1
ATOM 1717 N N . LEU A 1 208 ? 5.676 32.562 14.453 1 97.56 208 LEU A N 1
ATOM 1718 C CA . LEU A 1 208 ? 4.566 31.797 14.992 1 97.56 208 LEU A CA 1
ATOM 1719 C C . LEU A 1 208 ? 4.906 31.25 16.375 1 97.56 208 LEU A C 1
ATOM 1721 O O . LEU A 1 208 ? 4.113 31.375 17.312 1 97.56 208 LEU A O 1
ATOM 1725 N N . HIS A 1 209 ? 6.09 30.703 16.516 1 98.12 209 HIS A N 1
ATOM 1726 C CA . HIS A 1 209 ? 6.516 30.047 17.75 1 98.12 209 HIS A CA 1
ATOM 1727 C C . HIS A 1 209 ? 6.688 31.062 18.875 1 98.12 209 HIS A C 1
ATOM 1729 O O . HIS A 1 209 ? 6.645 30.703 20.062 1 98.12 209 HIS A O 1
ATOM 1735 N N . ASP A 1 210 ? 6.836 32.312 18.547 1 97 210 ASP A N 1
ATOM 1736 C CA . ASP A 1 210 ? 7.09 33.375 19.531 1 97 210 ASP A CA 1
ATOM 1737 C C . ASP A 1 210 ? 5.785 33.906 20.094 1 97 210 ASP A C 1
ATOM 1739 O O . ASP A 1 210 ? 5.797 34.719 21.031 1 97 210 ASP A O 1
ATOM 1743 N N . ILE A 1 211 ? 4.73 33.531 19.516 1 95.94 211 ILE A N 1
ATOM 1744 C CA . ILE A 1 211 ? 3.445 34 20.031 1 95.94 211 ILE A CA 1
ATOM 1745 C C . ILE A 1 211 ? 3.254 33.5 21.453 1 95.94 211 ILE A C 1
ATOM 1747 O O . ILE A 1 211 ? 3.328 32.281 21.719 1 95.94 211 ILE A O 1
ATOM 1751 N N . GLN A 1 212 ? 3.014 34.375 22.312 1 92.69 212 GLN A N 1
ATOM 1752 C CA . GLN A 1 212 ? 2.797 34.062 23.703 1 92.69 212 GLN A CA 1
ATOM 1753 C C . GLN A 1 212 ? 1.313 33.844 24 1 92.69 212 GLN A C 1
ATOM 1755 O O . GLN A 1 212 ? 0.493 34.719 23.703 1 92.69 212 GLN A O 1
ATOM 1760 N N . LEU A 1 213 ? 1.044 32.719 24.484 1 93.06 213 LEU A N 1
ATOM 1761 C CA . LEU A 1 213 ? -0.306 32.438 24.953 1 93.06 213 LEU A CA 1
ATOM 1762 C C . LEU A 1 213 ? -0.415 32.688 26.453 1 93.06 213 LEU A C 1
ATOM 1764 O O . LEU A 1 213 ? 0.293 32.062 27.25 1 93.06 213 LEU A O 1
ATOM 1768 N N . ASP A 1 214 ? -1.212 33.625 26.812 1 91.69 214 ASP A N 1
ATOM 1769 C CA . ASP A 1 214 ? -1.358 33.875 28.234 1 91.69 214 ASP A CA 1
ATOM 1770 C C . ASP A 1 214 ? -1.994 32.688 28.938 1 91.69 214 ASP A C 1
ATOM 1772 O O . ASP A 1 214 ? -2.459 31.75 28.297 1 91.69 214 ASP A O 1
ATOM 1776 N N . ASP A 1 215 ? -2.008 32.719 30.234 1 92.88 215 ASP A N 1
ATOM 1777 C CA . ASP A 1 215 ? -2.434 31.578 31.031 1 92.88 215 ASP A CA 1
ATOM 1778 C C . ASP A 1 215 ? -3.91 31.25 30.812 1 92.88 215 ASP A C 1
ATOM 1780 O O . ASP A 1 215 ? -4.305 30.094 30.797 1 92.88 215 ASP A O 1
ATOM 1784 N N . THR A 1 216 ? -4.629 32.25 30.656 1 92.88 216 THR A N 1
ATOM 1785 C CA . THR A 1 216 ? -6.066 32.062 30.469 1 92.88 216 THR A CA 1
ATOM 1786 C C . THR A 1 216 ? -6.352 31.344 29.156 1 92.88 216 THR A C 1
ATOM 1788 O O . THR A 1 216 ? -7.113 30.375 29.141 1 92.88 216 THR A O 1
ATOM 1791 N N . ILE A 1 217 ? -5.734 31.781 28.141 1 92.94 217 ILE A N 1
ATOM 1792 C CA . ILE A 1 217 ? -5.922 31.188 26.828 1 92.94 217 ILE A CA 1
ATOM 1793 C C . ILE A 1 217 ? -5.387 29.75 26.828 1 92.94 217 ILE A C 1
ATOM 1795 O O . ILE A 1 217 ? -6.023 28.844 26.281 1 92.94 217 ILE A O 1
ATOM 1799 N N . TYR A 1 218 ? -4.277 29.594 27.438 1 94.5 218 TYR A N 1
ATOM 1800 C 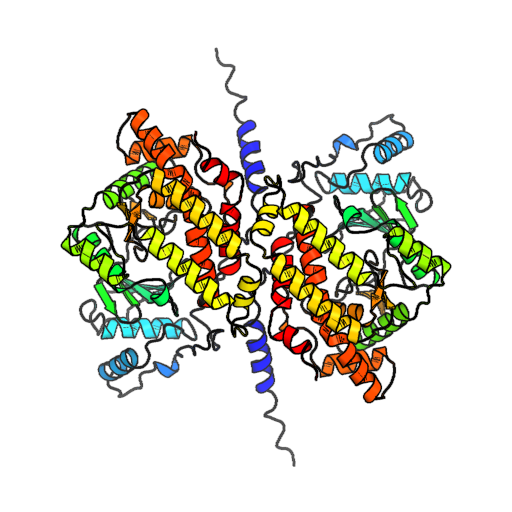CA . TYR A 1 218 ? -3.66 28.281 27.484 1 94.5 218 TYR A CA 1
ATOM 1801 C C . TYR A 1 218 ? -4.555 27.281 28.203 1 94.5 218 TYR A C 1
ATOM 1803 O O . TYR A 1 218 ? -4.738 26.156 27.75 1 94.5 218 TYR A O 1
ATOM 1811 N N . LYS A 1 219 ? -5.09 27.703 29.312 1 94.06 219 LYS A N 1
ATOM 1812 C CA . LYS A 1 219 ? -5.984 26.844 30.094 1 94.06 219 LYS A CA 1
ATOM 1813 C C . LYS A 1 219 ? -7.25 26.516 29.312 1 94.06 219 LYS A C 1
ATOM 1815 O O . LYS A 1 219 ? -7.781 25.406 29.406 1 94.06 219 LYS A O 1
ATOM 1820 N N . LYS A 1 220 ? -7.684 27.5 28.625 1 94.12 220 LYS A N 1
ATOM 1821 C CA . LYS A 1 220 ? -8.859 27.266 27.797 1 94.12 220 LYS A CA 1
ATOM 1822 C C . LYS A 1 220 ? -8.586 26.219 26.719 1 94.12 220 LYS A C 1
ATOM 1824 O O . LYS A 1 220 ? -9.422 25.344 26.484 1 94.12 220 LYS A O 1
ATOM 1829 N N . LEU A 1 221 ? -7.48 26.297 26.094 1 94.19 221 LEU A N 1
ATOM 1830 C CA . LEU A 1 221 ? -7.086 25.328 25.078 1 94.19 221 LEU A CA 1
ATOM 1831 C C . LEU A 1 221 ? -6.953 23.938 25.688 1 94.19 221 LEU A C 1
ATOM 1833 O O . LEU A 1 221 ? -7.402 22.953 25.094 1 94.19 221 LEU A O 1
ATOM 1837 N N . GLN A 1 222 ? -6.367 23.828 26.828 1 93.56 222 GLN A N 1
ATOM 1838 C CA . GLN A 1 222 ? -6.203 22.547 27.516 1 93.56 222 GLN A CA 1
ATOM 1839 C C . GLN A 1 222 ? -7.555 21.938 27.859 1 93.56 222 GLN A C 1
ATOM 1841 O O . GLN A 1 222 ? -7.742 20.719 27.703 1 93.56 222 GLN A O 1
ATOM 1846 N N . ALA A 1 223 ? -8.445 22.75 28.281 1 92.19 223 ALA A N 1
ATOM 1847 C CA . ALA A 1 223 ? -9.781 22.281 28.656 1 92.19 223 ALA A CA 1
ATOM 1848 C C . ALA A 1 223 ? -10.516 21.703 27.438 1 92.19 223 ALA A C 1
ATOM 1850 O O . ALA A 1 223 ? -11.234 20.719 27.562 1 92.19 223 ALA A O 1
ATOM 1851 N N . LEU A 1 224 ? -10.312 22.312 26.328 1 89.38 224 LEU A N 1
ATOM 1852 C CA . LEU A 1 224 ? -10.984 21.891 25.109 1 89.38 224 LEU A CA 1
ATOM 1853 C C . LEU A 1 224 ? -10.539 20.5 24.703 1 89.38 224 LEU A C 1
ATOM 1855 O O . LEU A 1 224 ? -11.297 19.766 24.062 1 89.38 224 LEU A O 1
ATOM 1859 N N . GLN A 1 225 ? -9.359 20.078 25.047 1 88.44 225 GLN A N 1
ATOM 1860 C CA . GLN A 1 225 ? -8.844 18.781 24.609 1 88.44 225 GLN A CA 1
ATOM 1861 C C . GLN A 1 225 ? -8.57 17.891 25.812 1 88.44 225 GLN A C 1
ATOM 1863 O O . GLN A 1 225 ? -7.887 16.859 25.688 1 88.44 225 GLN A O 1
ATOM 1868 N N . ASN A 1 226 ? -8.984 18.25 27 1 88.88 226 ASN A N 1
ATOM 1869 C CA . ASN A 1 226 ? -8.859 17.484 28.25 1 88.88 226 ASN A CA 1
ATOM 1870 C C . ASN A 1 226 ? -7.402 17.172 28.562 1 88.88 226 ASN A C 1
ATOM 1872 O O . ASN A 1 226 ? -7.055 16 28.781 1 88.88 226 ASN A O 1
ATOM 1876 N N . ILE A 1 227 ? -6.594 18.156 28.391 1 89.88 227 ILE A N 1
ATOM 1877 C CA . ILE A 1 227 ? -5.176 18.031 28.703 1 89.88 227 ILE A CA 1
ATOM 1878 C C . ILE A 1 227 ? -4.902 18.562 30.094 1 89.88 227 ILE A C 1
ATOM 1880 O O . ILE A 1 227 ? -5.305 19.688 30.422 1 89.88 227 ILE A O 1
ATOM 1884 N N . GLN A 1 228 ? -4.195 17.797 30.891 1 86.62 228 GLN A N 1
ATOM 1885 C CA . GLN A 1 228 ? -3.902 18.188 32.25 1 86.62 228 GLN A CA 1
ATOM 1886 C C . GLN A 1 228 ? -2.475 18.719 32.406 1 86.62 228 GLN A C 1
ATOM 1888 O O . GLN A 1 228 ? -1.674 18.594 31.469 1 86.62 228 GLN A O 1
ATOM 1893 N N . GLY A 1 229 ? -2.213 19.328 33.531 1 86.19 229 GLY A N 1
ATOM 1894 C CA . GLY A 1 229 ? -0.872 19.812 33.844 1 86.19 229 GLY A CA 1
ATOM 1895 C C . GLY A 1 229 ? -0.668 21.281 33.531 1 86.19 229 GLY A C 1
ATOM 1896 O O . GLY A 1 229 ? -1.533 21.906 32.906 1 86.19 229 GLY A O 1
ATOM 1897 N N . ASN A 1 230 ? 0.464 21.75 34.031 1 84.81 230 ASN A N 1
ATOM 1898 C CA . ASN A 1 230 ? 0.818 23.156 33.781 1 84.81 230 ASN A CA 1
ATOM 1899 C C . ASN A 1 230 ? 1.538 23.312 32.438 1 84.81 230 ASN A C 1
ATOM 1901 O O . ASN A 1 230 ? 2.656 22.828 32.281 1 84.81 230 ASN A O 1
ATOM 1905 N N . ARG A 1 231 ? 0.85 23.984 31.5 1 87.88 231 ARG A N 1
ATOM 1906 C CA . ARG A 1 231 ? 1.358 24.312 30.172 1 87.88 231 ARG A CA 1
ATOM 1907 C C . ARG A 1 231 ? 1.955 23.078 29.5 1 87.88 231 ARG A C 1
ATOM 1909 O O . ARG A 1 231 ? 3.062 23.141 28.953 1 87.88 231 ARG A O 1
ATOM 1916 N N . SER A 1 232 ? 1.233 22.016 29.625 1 90.44 232 SER A N 1
ATOM 1917 C CA . SER A 1 232 ? 1.644 20.734 29.062 1 90.44 232 SER A CA 1
ATOM 1918 C C . SER A 1 232 ? 1.53 20.75 27.531 1 90.44 232 SER A C 1
ATOM 1920 O O . SER A 1 232 ? 0.665 21.422 26.969 1 90.44 232 SER A O 1
ATOM 1922 N N . SER A 1 233 ? 2.455 20.031 26.906 1 96.38 233 SER A N 1
ATOM 1923 C CA . SER A 1 233 ? 2.402 19.812 25.453 1 96.38 233 SER A CA 1
ATOM 1924 C C . SER A 1 233 ? 1.172 19 25.078 1 96.38 233 SER A C 1
ATOM 1926 O O . SER A 1 233 ? 0.792 18.062 25.781 1 96.38 233 SER A O 1
ATOM 1928 N N . PHE A 1 234 ? 0.548 19.328 23.969 1 96.56 234 PHE A N 1
ATOM 1929 C CA . PHE A 1 234 ? -0.6 18.594 23.453 1 96.56 234 PHE A CA 1
ATOM 1930 C C . PHE A 1 234 ? -0.148 17.375 22.656 1 96.56 234 PHE A C 1
ATOM 1932 O O . PHE A 1 234 ? -0.96 16.5 22.328 1 96.56 234 PHE A O 1
ATOM 1939 N N . LEU A 1 235 ? 1.095 17.234 22.375 1 97.5 235 LEU A N 1
ATOM 1940 C CA . LEU A 1 235 ? 1.651 16.234 21.469 1 97.5 235 LEU A CA 1
ATOM 1941 C C . LEU A 1 235 ? 1.364 14.828 21.984 1 97.5 235 LEU A C 1
ATOM 1943 O O . LEU A 1 235 ? 0.758 14.023 21.266 1 97.5 235 LEU A O 1
ATOM 1947 N N . TRP A 1 236 ? 1.66 14.586 23.156 1 97.06 236 TRP A N 1
ATOM 1948 C CA . TRP A 1 236 ? 1.648 13.211 23.656 1 97.06 236 TRP A CA 1
ATOM 1949 C C . TRP A 1 236 ? 0.224 12.75 23.938 1 97.06 236 TRP A C 1
ATOM 1951 O O . TRP A 1 236 ? -0.137 11.609 23.641 1 97.06 236 TRP A O 1
ATOM 1961 N N . SER A 1 237 ? -0.575 13.695 24.484 1 94.56 237 SER A N 1
ATOM 1962 C CA . SER A 1 237 ? -1.98 13.352 24.688 1 94.56 237 SER A CA 1
ATOM 1963 C C . SER A 1 237 ? -2.658 13.023 23.359 1 94.56 237 SER A C 1
ATOM 1965 O O . SER A 1 237 ? -3.467 12.102 23.266 1 94.56 237 SER A O 1
ATOM 1967 N N . THR A 1 238 ? -2.355 13.781 22.359 1 94.69 238 THR A N 1
ATOM 1968 C CA . THR A 1 238 ? -2.924 13.562 21.031 1 94.69 238 THR A CA 1
ATOM 1969 C C . THR A 1 238 ? -2.453 12.234 20.453 1 94.69 238 THR A C 1
ATOM 1971 O O . THR A 1 238 ? -3.262 11.445 19.953 1 94.69 238 THR A O 1
ATOM 1974 N N . LEU A 1 239 ? -1.158 11.977 20.516 1 97.19 239 LEU A N 1
ATOM 1975 C CA . LEU A 1 239 ? -0.568 10.75 20 1 97.19 239 LEU A CA 1
ATOM 1976 C C . LEU A 1 239 ? -1.192 9.523 20.656 1 97.19 239 LEU A C 1
ATOM 1978 O O . LEU A 1 239 ? -1.633 8.602 19.969 1 97.19 239 LEU A O 1
ATOM 1982 N N . TRP A 1 240 ? -1.258 9.547 21.922 1 96.75 240 TRP A N 1
ATOM 1983 C CA . TRP A 1 240 ? -1.776 8.391 22.656 1 96.75 240 TRP A CA 1
ATOM 1984 C C . TRP A 1 240 ? -3.277 8.234 22.422 1 96.75 240 TRP A C 1
ATOM 1986 O O . TRP A 1 240 ? -3.795 7.113 22.406 1 96.75 240 TRP A O 1
ATOM 1996 N N . LYS A 1 241 ? -3.973 9.344 22.266 1 94.38 241 LYS A N 1
ATOM 1997 C CA . LYS A 1 241 ? -5.383 9.25 21.891 1 94.38 241 LYS A CA 1
ATOM 1998 C C . LYS A 1 241 ? -5.559 8.508 20.578 1 94.38 241 LYS A C 1
ATOM 2000 O O . LYS A 1 241 ? -6.41 7.617 20.469 1 94.38 241 LYS A O 1
ATOM 2005 N N . TYR A 1 242 ? -4.773 8.93 19.562 1 95.62 242 TYR A N 1
ATOM 2006 C CA . TYR A 1 242 ? -4.828 8.242 18.281 1 95.62 242 TYR A CA 1
ATOM 2007 C C . TYR A 1 242 ? -4.535 6.754 18.438 1 95.62 242 TYR A C 1
ATOM 2009 O O . TYR A 1 242 ? -5.273 5.91 17.922 1 95.62 242 TYR A O 1
ATOM 2017 N N . PHE A 1 243 ? -3.477 6.422 19.188 1 97.69 243 PHE A N 1
ATOM 2018 C CA . PHE A 1 243 ? -3.041 5.047 19.406 1 97.69 243 PHE A CA 1
ATOM 2019 C C . PHE A 1 243 ? -4.148 4.227 20.062 1 97.69 243 PHE A C 1
ATOM 2021 O O . PHE A 1 243 ? -4.496 3.146 19.578 1 97.69 243 PHE A O 1
ATOM 2028 N N . ASN A 1 244 ? -4.688 4.754 21.125 1 96.56 244 ASN A N 1
ATOM 2029 C CA . ASN A 1 244 ? -5.699 4.035 21.875 1 96.56 244 ASN A CA 1
ATOM 2030 C C . ASN A 1 244 ? -6.977 3.836 21.078 1 96.56 244 ASN A C 1
ATOM 2032 O O . ASN A 1 244 ? -7.613 2.785 21.156 1 96.56 244 ASN A O 1
ATOM 2036 N N . THR A 1 245 ? -7.352 4.836 20.328 1 93.31 245 THR A N 1
ATOM 2037 C CA . THR A 1 245 ? -8.531 4.723 19.484 1 93.31 245 THR A CA 1
ATOM 2038 C C . THR A 1 245 ? -8.359 3.6 18.469 1 93.31 245 THR A C 1
ATOM 2040 O O . THR A 1 245 ? -9.273 2.795 18.266 1 93.31 245 THR A O 1
ATOM 2043 N N . LEU A 1 246 ? -7.242 3.506 17.844 1 94.69 246 LEU A N 1
ATOM 2044 C CA . LEU A 1 246 ? -6.961 2.469 16.859 1 94.69 246 LEU A CA 1
ATOM 2045 C C . LEU A 1 246 ? -6.922 1.093 17.516 1 94.69 246 LEU A C 1
ATOM 2047 O O . LEU A 1 246 ? -7.426 0.117 16.953 1 94.69 246 LEU A O 1
ATOM 2051 N N . LYS A 1 247 ? -6.25 1.037 18.672 1 94.88 247 LYS A N 1
ATOM 2052 C CA . LYS A 1 247 ? -6.172 -0.224 19.406 1 94.88 247 LYS A CA 1
ATOM 2053 C C . LYS A 1 247 ? -7.562 -0.74 19.766 1 94.88 247 LYS A C 1
ATOM 2055 O O . LYS A 1 247 ? -7.824 -1.941 19.672 1 94.88 247 LYS A O 1
ATOM 2060 N N . GLU A 1 248 ? -8.461 0.158 20.141 1 92.56 248 GLU A N 1
ATOM 2061 C CA . GLU A 1 248 ? -9.844 -0.207 20.438 1 92.56 248 GLU A CA 1
ATOM 2062 C C . GLU A 1 248 ? -10.555 -0.714 19.172 1 92.56 248 GLU A C 1
ATOM 2064 O O . GLU A 1 248 ? -11.305 -1.692 19.234 1 92.56 248 GLU A O 1
ATOM 2069 N N . GLU A 1 249 ? -10.344 0.007 18.109 1 89.75 249 GLU A N 1
ATOM 2070 C CA . GLU A 1 249 ? -10.938 -0.422 16.844 1 89.75 249 GLU A CA 1
ATOM 2071 C C . GLU A 1 249 ? -10.477 -1.826 16.469 1 89.75 249 GLU A C 1
ATOM 2073 O O . GLU A 1 249 ? -11.258 -2.621 15.93 1 89.75 249 GLU A O 1
ATOM 2078 N N . ARG A 1 250 ? -9.227 -2.143 16.641 1 90.69 250 ARG A N 1
ATOM 2079 C CA . ARG A 1 250 ? -8.648 -3.451 16.359 1 90.69 250 ARG A CA 1
ATOM 2080 C C . ARG A 1 250 ? -9.391 -4.555 17.094 1 90.69 250 ARG A C 1
ATOM 2082 O O . ARG A 1 250 ? -9.539 -5.668 16.578 1 90.69 250 ARG A O 1
ATOM 2089 N N . GLN A 1 251 ? -9.828 -4.289 18.266 1 88.62 251 GLN A N 1
ATOM 2090 C CA . GLN A 1 251 ? -10.43 -5.293 19.141 1 88.62 251 GLN A CA 1
ATOM 2091 C C . GLN A 1 251 ? -11.852 -5.613 18.703 1 88.62 251 GLN A C 1
ATOM 2093 O O . GLN A 1 251 ? -12.414 -6.633 19.109 1 88.62 251 GLN A O 1
ATOM 2098 N N . LYS A 1 252 ? -12.328 -4.77 17.875 1 83.62 252 LYS A N 1
ATOM 2099 C CA . LYS A 1 252 ? -13.688 -5.047 17.406 1 83.62 252 LYS A CA 1
ATOM 2100 C C . LYS A 1 252 ? -13.703 -6.258 16.484 1 83.62 252 LYS A C 1
ATOM 2102 O O . LYS A 1 252 ? -12.82 -6.414 15.633 1 83.62 252 LYS A O 1
ATOM 2107 N N . LYS A 1 253 ? -14.484 -7.266 16.719 1 68.25 253 LYS A N 1
ATOM 2108 C CA . LYS A 1 253 ? -14.547 -8.523 15.977 1 68.25 253 LYS A CA 1
ATOM 2109 C C . LYS A 1 253 ? -14.93 -8.281 14.523 1 68.25 253 LYS A C 1
ATOM 2111 O O . LYS A 1 253 ? -14.32 -8.859 13.617 1 68.25 253 LYS A O 1
ATOM 2116 N N . TYR A 1 254 ? -16.047 -7.605 14.352 1 63.12 254 TYR A N 1
ATOM 2117 C CA . TYR A 1 254 ? -16.531 -7.387 12.992 1 63.12 254 TYR A CA 1
ATOM 2118 C C . TYR A 1 254 ? -16.562 -5.898 12.656 1 63.12 254 TYR A C 1
ATOM 2120 O O . TYR A 1 254 ? -17.062 -5.086 13.438 1 63.12 254 TYR A O 1
ATOM 2128 N N . SER A 1 255 ? -15.508 -5.613 11.766 1 60.53 255 SER A N 1
ATOM 2129 C CA . SER A 1 255 ? -15.617 -4.223 11.328 1 60.53 255 SER A CA 1
ATOM 2130 C C . SER A 1 255 ? -16.375 -4.113 10.008 1 60.53 255 SER A C 1
ATOM 2132 O O . SER A 1 255 ? -16.234 -4.965 9.125 1 60.53 255 SER A O 1
ATOM 2134 N N . PHE A 1 256 ? -17.328 -3.352 10.07 1 58.09 256 PHE A N 1
ATOM 2135 C CA . PHE A 1 256 ? -18.062 -3.051 8.844 1 58.09 256 PHE A CA 1
ATOM 2136 C C . PHE A 1 256 ? -17.141 -2.408 7.809 1 58.09 256 PHE A C 1
ATOM 2138 O O . PHE A 1 256 ? -17.438 -2.406 6.617 1 58.09 256 PHE A O 1
ATOM 2145 N N . ASN A 1 257 ? -16.047 -2 8.344 1 65.62 257 ASN A N 1
ATOM 2146 C CA . ASN A 1 257 ? -15.102 -1.34 7.445 1 65.62 257 ASN A CA 1
ATOM 2147 C C . ASN A 1 257 ? -13.953 -2.266 7.062 1 65.62 257 ASN A C 1
ATOM 2149 O O . ASN A 1 257 ? -13.109 -2.592 7.898 1 65.62 257 ASN A O 1
ATOM 2153 N N . PRO A 1 258 ? -13.914 -2.646 5.812 1 68.56 258 PRO A N 1
ATOM 2154 C CA . PRO A 1 258 ? -12.875 -3.574 5.367 1 68.56 258 PRO A CA 1
ATOM 2155 C C . PRO A 1 258 ? -11.469 -3.025 5.578 1 68.56 258 PRO A C 1
ATOM 2157 O O . PRO A 1 258 ? -10.508 -3.795 5.699 1 68.56 258 PRO A O 1
ATOM 2160 N N . LYS A 1 259 ? -11.422 -1.764 5.688 1 76.19 259 LYS A N 1
ATOM 2161 C CA . LYS A 1 259 ? -10.109 -1.155 5.875 1 76.19 259 LYS A CA 1
ATOM 2162 C C . LYS A 1 259 ? -9.586 -1.403 7.289 1 76.19 259 LYS A C 1
ATOM 2164 O O . LYS A 1 259 ? -8.383 -1.318 7.531 1 76.19 259 LYS A O 1
ATOM 2169 N N . ALA A 1 260 ? -10.484 -1.756 8.172 1 79.12 260 ALA A N 1
ATOM 2170 C CA . ALA A 1 260 ? -10.102 -1.951 9.57 1 79.12 260 ALA A CA 1
ATOM 2171 C C . ALA A 1 260 ? -9.359 -3.27 9.758 1 79.12 260 ALA A C 1
ATOM 2173 O O . ALA A 1 260 ? -8.695 -3.479 10.773 1 79.12 260 ALA A O 1
ATOM 2174 N N . TYR A 1 261 ? -9.445 -4.094 8.812 1 84.88 261 TYR A N 1
ATOM 2175 C CA . TYR A 1 261 ? -8.836 -5.41 8.961 1 84.88 261 TYR A CA 1
ATOM 2176 C C . TYR A 1 261 ? -7.312 -5.305 8.992 1 84.88 261 TYR A C 1
ATOM 2178 O O . TYR A 1 261 ? -6.633 -6.18 9.531 1 84.88 261 TYR A O 1
ATOM 2186 N N . ILE A 1 262 ? -6.824 -4.215 8.422 1 88.94 262 ILE A N 1
ATOM 2187 C CA . ILE A 1 262 ? -5.383 -3.99 8.422 1 88.94 262 ILE A CA 1
ATOM 2188 C C . ILE A 1 262 ? -4.879 -3.877 9.859 1 88.94 262 ILE A C 1
ATOM 2190 O O . ILE A 1 262 ? -3.744 -4.266 10.156 1 88.94 262 ILE A O 1
ATOM 2194 N N . LEU A 1 263 ? -5.734 -3.355 10.758 1 91.88 263 LEU A N 1
ATOM 2195 C CA . LEU A 1 263 ? -5.344 -3.146 12.141 1 91.88 263 LEU A CA 1
ATOM 2196 C C . LEU A 1 263 ? -5.051 -4.477 12.836 1 91.88 263 LEU A C 1
ATOM 2198 O O . LEU A 1 263 ? -4.242 -4.531 13.766 1 91.88 263 LEU A O 1
ATOM 2202 N N . LYS A 1 264 ? -5.672 -5.516 12.328 1 89.94 264 LYS A N 1
ATOM 2203 C CA . LYS A 1 264 ? -5.457 -6.84 12.906 1 89.94 264 LYS A CA 1
ATOM 2204 C C . LYS A 1 264 ? -4.035 -7.328 12.648 1 89.94 264 LYS A C 1
ATOM 2206 O O . LYS A 1 264 ? -3.506 -8.141 13.414 1 89.94 264 LYS A O 1
ATOM 2211 N N . LEU A 1 265 ? -3.469 -6.828 11.641 1 91.44 265 LEU A N 1
ATOM 2212 C CA . LEU A 1 265 ? -2.129 -7.254 11.25 1 91.44 265 LEU A CA 1
ATOM 2213 C C . LEU A 1 265 ? -1.065 -6.449 11.984 1 91.44 265 LEU A C 1
ATOM 2215 O O . LEU A 1 265 ? 0.101 -6.844 12.031 1 91.44 265 LEU A O 1
ATOM 2219 N N . ILE A 1 266 ? -1.406 -5.332 12.562 1 93.62 266 ILE A N 1
ATOM 2220 C CA . ILE A 1 266 ? -0.432 -4.434 13.164 1 93.62 266 ILE A CA 1
ATOM 2221 C C . ILE A 1 266 ? -0.105 -4.902 14.578 1 93.62 266 ILE A C 1
ATOM 2223 O O . ILE A 1 266 ? -1.004 -5.258 15.344 1 93.62 266 ILE A O 1
ATOM 2227 N N . ASP A 1 267 ? 1.14 -4.941 14.961 1 95.12 267 ASP A N 1
ATOM 2228 C CA . ASP A 1 267 ? 1.605 -5.289 16.297 1 95.12 267 ASP A CA 1
ATOM 2229 C C . ASP A 1 267 ? 1.531 -4.086 17.234 1 95.12 267 ASP A C 1
ATOM 2231 O O . ASP A 1 267 ? 2.523 -3.381 17.422 1 95.12 267 ASP A O 1
ATOM 2235 N N . PHE A 1 268 ? 0.41 -3.889 17.906 1 95.75 268 PHE A N 1
ATOM 2236 C CA . PHE A 1 268 ? 0.181 -2.719 18.75 1 95.75 268 PHE A CA 1
ATOM 2237 C C . PHE A 1 268 ? 1.047 -2.775 20 1 95.75 268 PHE A C 1
ATOM 2239 O O . PHE A 1 268 ? 1.31 -1.746 20.625 1 95.75 268 PHE A O 1
ATOM 2246 N N . ASP A 1 269 ? 1.487 -3.963 20.375 1 95.25 269 ASP A N 1
ATOM 2247 C CA . ASP A 1 269 ? 2.416 -4.043 21.5 1 95.25 269 ASP A CA 1
ATOM 2248 C C . ASP A 1 269 ? 3.777 -3.463 21.125 1 95.25 269 ASP A C 1
ATOM 2250 O O . ASP A 1 269 ? 4.367 -2.707 21.906 1 95.25 269 ASP A O 1
ATOM 2254 N N . MET A 1 270 ? 4.246 -3.85 20 1 93 270 MET A N 1
ATOM 2255 C CA . MET A 1 270 ? 5.504 -3.293 19.516 1 93 270 MET A CA 1
ATOM 2256 C C . MET A 1 270 ? 5.387 -1.787 19.312 1 93 270 MET A C 1
ATOM 2258 O O . MET A 1 270 ? 6.301 -1.038 19.656 1 93 270 MET A O 1
ATOM 2262 N N . LEU A 1 271 ? 4.285 -1.375 18.719 1 95.69 271 LEU A N 1
ATOM 2263 C CA . LEU A 1 271 ? 4.062 0.047 18.484 1 95.69 271 LEU A CA 1
ATOM 2264 C C . LEU A 1 271 ? 4.039 0.821 19.797 1 95.69 271 LEU A C 1
ATOM 2266 O O . LEU A 1 271 ? 4.613 1.91 19.891 1 95.69 271 LEU A O 1
ATOM 2270 N N . GLU A 1 272 ? 3.383 0.256 20.797 1 97.19 272 GLU A N 1
ATOM 2271 C CA . GLU A 1 272 ? 3.344 0.876 22.125 1 97.19 272 GLU A CA 1
ATOM 2272 C C . GLU A 1 272 ? 4.746 1.041 22.688 1 97.19 272 GLU A C 1
ATOM 2274 O O . GLU A 1 272 ? 5.078 2.092 23.25 1 97.19 272 GLU A O 1
ATOM 2279 N N . SER A 1 273 ? 5.535 0.039 22.547 1 96.06 273 SER A N 1
ATOM 2280 C CA . SER A 1 273 ? 6.902 0.066 23.062 1 96.06 273 SER A CA 1
ATOM 2281 C C . SER A 1 273 ? 7.727 1.143 22.359 1 96.06 273 SER A C 1
ATOM 2283 O O . SER A 1 273 ? 8.461 1.893 23.016 1 96.06 273 SER A O 1
ATOM 2285 N N . ILE A 1 274 ? 7.605 1.255 21.109 1 94.31 274 ILE A N 1
ATOM 2286 C CA . ILE A 1 274 ? 8.391 2.225 20.359 1 94.31 274 ILE A CA 1
ATOM 2287 C C . ILE A 1 274 ? 7.93 3.641 20.688 1 94.31 274 ILE A C 1
ATOM 2289 O O . ILE A 1 274 ? 8.75 4.559 20.797 1 94.31 274 ILE A O 1
ATOM 2293 N N . ILE A 1 275 ? 6.625 3.85 20.797 1 97.62 275 ILE A N 1
ATOM 2294 C CA . ILE A 1 275 ? 6.102 5.164 21.156 1 97.62 275 ILE A CA 1
ATOM 2295 C C . ILE A 1 275 ? 6.656 5.59 22.516 1 97.62 275 ILE A C 1
ATOM 2297 O O . ILE A 1 275 ? 7.09 6.73 22.688 1 97.62 275 ILE A O 1
ATOM 2301 N N . THR A 1 276 ? 6.656 4.668 23.438 1 97.81 276 THR A N 1
ATOM 2302 C CA . THR A 1 276 ? 7.164 4.953 24.766 1 97.81 276 THR A CA 1
ATOM 2303 C C . THR A 1 276 ? 8.641 5.328 24.719 1 97.81 276 THR A C 1
ATOM 2305 O O . THR A 1 276 ? 9.07 6.293 25.359 1 97.81 276 THR A O 1
ATOM 2308 N N . GLU A 1 277 ? 9.383 4.602 23.953 1 96.69 277 GLU A N 1
ATOM 2309 C CA . GLU A 1 277 ? 10.805 4.875 23.781 1 96.69 277 GLU A CA 1
ATOM 2310 C C . GLU A 1 277 ? 11.031 6.262 23.188 1 96.69 277 GLU A C 1
ATOM 2312 O O . GLU A 1 277 ? 11.844 7.039 23.688 1 96.69 277 GLU A O 1
ATOM 2317 N N . ILE A 1 278 ? 10.352 6.562 22.141 1 97.62 278 ILE A N 1
ATOM 2318 C CA . ILE A 1 278 ? 10.516 7.824 21.438 1 97.62 278 ILE A CA 1
ATOM 2319 C C . ILE A 1 278 ? 10.078 8.984 22.328 1 97.62 278 ILE A C 1
ATOM 2321 O O . ILE A 1 278 ? 10.719 10.039 22.344 1 97.62 278 ILE A O 1
ATOM 2325 N N . GLN A 1 279 ? 8.984 8.789 23.047 1 97.81 279 GLN A N 1
ATOM 2326 C CA . GLN A 1 279 ? 8.516 9.82 23.969 1 97.81 279 GLN A CA 1
ATOM 2327 C C . GLN A 1 279 ? 9.578 10.141 25.016 1 97.81 279 GLN A C 1
ATOM 2329 O O . GLN A 1 279 ? 9.82 11.312 25.312 1 97.81 279 GLN A O 1
ATOM 2334 N N . GLU A 1 280 ? 10.172 9.109 25.547 1 97.62 280 GLU A N 1
ATOM 2335 C CA . GLU A 1 280 ? 11.227 9.32 26.531 1 97.62 280 GLU A CA 1
ATOM 2336 C C . GLU A 1 280 ? 12.391 10.109 25.953 1 97.62 280 GLU A C 1
ATOM 2338 O O . GLU A 1 280 ? 12.898 11.039 26.578 1 97.62 280 GLU A O 1
ATOM 2343 N N . LEU A 1 281 ? 12.812 9.773 24.781 1 97.38 281 LEU A N 1
ATOM 2344 C CA . LEU A 1 281 ? 13.938 10.438 24.125 1 97.38 281 LEU A CA 1
ATOM 2345 C C . LEU A 1 281 ? 13.602 11.891 23.812 1 97.38 281 LEU A C 1
ATOM 2347 O O . LEU A 1 281 ? 14.438 12.781 23.984 1 97.38 281 LEU A O 1
ATOM 2351 N N . CYS A 1 282 ? 12.398 12.109 23.328 1 98 282 CYS A N 1
ATOM 2352 C CA . CYS A 1 282 ? 11.961 13.469 23.016 1 98 282 CYS A CA 1
ATOM 2353 C C . CYS A 1 282 ? 11.891 14.312 24.281 1 98 282 CYS A C 1
ATOM 2355 O O . CYS A 1 282 ? 12.336 15.461 24.281 1 98 282 CYS A O 1
ATOM 2357 N N . CYS A 1 283 ? 11.359 13.742 25.359 1 97.06 283 CYS A N 1
ATOM 2358 C CA . CYS A 1 283 ? 11.203 14.469 26.609 1 97.06 283 CYS A CA 1
ATOM 2359 C C . CYS A 1 283 ? 12.555 14.867 27.188 1 97.06 283 CYS A C 1
ATOM 2361 O O . CYS A 1 283 ? 12.695 15.93 27.797 1 97.06 283 CYS A O 1
ATOM 2363 N N . LYS A 1 284 ? 13.555 14.07 26.969 1 96.81 284 LYS A N 1
ATOM 2364 C CA . LYS A 1 284 ? 14.898 14.336 27.469 1 96.81 284 LYS A CA 1
ATOM 2365 C C . LYS A 1 284 ? 15.492 15.578 26.812 1 96.81 284 LYS A C 1
ATOM 2367 O O . LYS A 1 284 ? 16.391 16.219 27.359 1 96.81 284 LYS A O 1
ATOM 2372 N N . LYS A 1 285 ? 14.977 15.953 25.672 1 97.31 285 LYS A N 1
ATOM 2373 C CA . LYS A 1 285 ? 15.508 17.109 24.953 1 97.31 285 LYS A CA 1
ATOM 2374 C C . LYS A 1 285 ? 14.977 18.406 25.547 1 97.31 285 LYS A C 1
ATOM 2376 O O . LYS A 1 285 ? 15.508 19.484 25.281 1 97.31 285 LYS A O 1
ATOM 2381 N N . ASN A 1 286 ? 13.922 18.328 26.344 1 96.81 286 ASN A N 1
ATOM 2382 C CA . ASN A 1 286 ? 13.328 19.484 27.016 1 96.81 286 ASN A CA 1
ATOM 2383 C C . ASN A 1 286 ? 13.039 20.625 26.031 1 96.81 286 ASN A C 1
ATOM 2385 O O . ASN A 1 286 ? 13.422 21.766 26.266 1 96.81 286 ASN A O 1
ATOM 2389 N N . SER A 1 287 ? 12.469 20.266 24.906 1 98.25 287 SER A N 1
ATOM 2390 C CA . SER A 1 287 ? 12.109 21.266 23.906 1 98.25 287 SER A CA 1
ATOM 2391 C C . SER A 1 287 ? 10.984 22.156 24.422 1 98.25 287 SER A C 1
ATOM 2393 O O . SER A 1 287 ? 10.008 21.688 25 1 98.25 287 SER A O 1
ATOM 2395 N N . PRO A 1 288 ? 11.102 23.484 24.25 1 97.69 288 PRO A N 1
ATOM 2396 C CA . PRO A 1 288 ? 10.039 24.391 24.688 1 97.69 288 PRO A CA 1
ATOM 2397 C C . PRO A 1 288 ? 8.711 24.156 23.969 1 97.69 288 PRO A C 1
ATOM 2399 O O . PRO A 1 288 ? 8.703 23.859 22.781 1 97.69 288 PRO A O 1
ATOM 2402 N N . VAL A 1 289 ? 7.609 24.297 24.766 1 97.38 289 VAL A N 1
ATOM 2403 C CA . VAL A 1 289 ? 6.266 24.203 24.203 1 97.38 289 VAL A CA 1
ATOM 2404 C C . VAL A 1 289 ? 5.84 25.547 23.641 1 97.38 289 VAL A C 1
ATOM 2406 O O . VAL A 1 289 ? 5.879 26.562 24.359 1 97.38 289 VAL A O 1
ATOM 2409 N N . VAL A 1 290 ? 5.504 25.594 22.375 1 97.88 290 VAL A N 1
ATOM 2410 C CA . VAL A 1 290 ? 5.121 26.828 21.672 1 97.88 290 VAL A CA 1
ATOM 2411 C C . VAL A 1 290 ? 3.877 26.562 20.828 1 97.88 290 VAL A C 1
ATOM 2413 O O . VAL A 1 290 ? 3.422 25.422 20.703 1 97.88 290 VAL A O 1
ATOM 2416 N N . LEU A 1 291 ? 3.256 27.609 20.297 1 97.62 291 LEU A N 1
ATOM 2417 C CA . LEU A 1 291 ? 2.166 27.438 19.344 1 97.62 291 LEU A CA 1
ATOM 2418 C C . LEU A 1 291 ? 2.691 26.938 18 1 97.62 291 LEU A C 1
ATOM 2420 O O . LEU A 1 291 ? 3.32 27.688 17.25 1 97.62 291 LEU A O 1
ATOM 2424 N N . CYS A 1 292 ? 2.379 25.688 17.703 1 98.31 292 CYS A N 1
ATOM 2425 C CA . CYS A 1 292 ? 2.885 25.031 16.516 1 98.31 292 CYS A CA 1
ATOM 2426 C C . CYS A 1 292 ? 1.86 25.078 15.383 1 98.31 292 CYS A C 1
ATOM 2428 O O . CYS A 1 292 ? 0.658 25.172 15.633 1 98.31 292 CYS A O 1
ATOM 2430 N N . HIS A 1 293 ? 2.295 25.062 14.156 1 97.88 293 HIS A N 1
ATOM 2431 C CA . HIS A 1 293 ? 1.414 24.875 13.008 1 97.88 293 HIS A CA 1
ATOM 2432 C C . HIS A 1 293 ? 0.929 23.438 12.914 1 97.88 293 HIS A C 1
ATOM 2434 O O . HIS A 1 293 ? -0.258 23.188 12.695 1 97.88 293 HIS A O 1
ATOM 2440 N N . CYS A 1 294 ? 1.863 22.406 12.992 1 97.06 294 CYS A N 1
ATOM 2441 C CA . CYS A 1 294 ? 1.652 20.969 13.102 1 97.06 294 CYS A CA 1
ATOM 2442 C C . CYS A 1 294 ? 1.337 20.359 11.742 1 97.06 294 CYS A C 1
ATOM 2444 O O . CYS A 1 294 ? 1.29 19.141 11.602 1 97.06 294 CYS A O 1
ATOM 2446 N N . ASP A 1 295 ? 1.16 21.094 10.727 1 96.19 295 ASP A N 1
ATOM 2447 C CA . ASP A 1 295 ? 0.878 20.562 9.391 1 96.19 295 ASP A CA 1
ATOM 2448 C C . ASP A 1 295 ? 1.48 21.469 8.312 1 96.19 295 ASP A C 1
ATOM 2450 O O . ASP A 1 295 ? 0.786 21.875 7.383 1 96.19 295 ASP A O 1
ATOM 2454 N N . LEU A 1 296 ? 2.717 21.75 8.445 1 97 296 LEU A N 1
ATOM 2455 C CA . LEU A 1 296 ? 3.344 22.719 7.547 1 97 296 LEU A CA 1
ATOM 2456 C C . LEU A 1 296 ? 3.945 22.016 6.336 1 97 296 LEU A C 1
ATOM 2458 O O . LEU A 1 296 ? 5.164 22.016 6.156 1 97 296 LEU A O 1
ATOM 2462 N N . LEU A 1 297 ? 3.162 21.438 5.461 1 95.31 297 LEU A N 1
ATOM 2463 C CA . LEU A 1 297 ? 3.57 20.922 4.156 1 95.31 297 LEU A CA 1
ATOM 2464 C C . LEU A 1 297 ? 3.654 22.047 3.131 1 95.31 297 LEU A C 1
ATOM 2466 O O . LEU A 1 297 ? 3.209 23.172 3.395 1 95.31 297 LEU A O 1
ATOM 2470 N N . SER A 1 298 ? 4.203 21.828 1.976 1 94.38 298 SER A N 1
ATOM 2471 C CA . SER A 1 298 ? 4.5 22.859 0.979 1 94.38 298 SER A CA 1
ATOM 2472 C C . SER A 1 298 ? 3.238 23.594 0.557 1 94.38 298 SER A C 1
ATOM 2474 O O . SER A 1 298 ? 3.252 24.828 0.409 1 94.38 298 SER A O 1
ATOM 2476 N N . SER A 1 299 ? 2.113 22.891 0.479 1 91.5 299 SER A N 1
ATOM 2477 C CA . SER A 1 299 ? 0.881 23.469 -0.032 1 91.5 299 SER A CA 1
ATOM 2478 C C . SER A 1 299 ? 0.248 24.406 0.994 1 91.5 299 SER A C 1
ATOM 2480 O O . SER A 1 299 ? -0.657 25.172 0.665 1 91.5 299 SER A O 1
ATOM 2482 N N . ASN A 1 300 ? 0.717 24.375 2.221 1 93.38 300 ASN A N 1
ATOM 2483 C CA . ASN A 1 300 ? 0.201 25.25 3.264 1 93.38 300 ASN A CA 1
ATOM 2484 C C . ASN A 1 300 ? 1.057 26.516 3.412 1 93.38 300 ASN A C 1
ATOM 2486 O O . ASN A 1 300 ? 0.954 27.219 4.41 1 93.38 300 ASN A O 1
ATOM 2490 N N . ILE A 1 301 ? 1.91 26.734 2.445 1 94.69 301 ILE A N 1
ATOM 2491 C CA . ILE A 1 301 ? 2.732 27.938 2.373 1 94.69 301 ILE A CA 1
ATOM 2492 C C . ILE A 1 301 ? 2.424 28.688 1.086 1 94.69 301 ILE A C 1
ATOM 2494 O O . ILE A 1 301 ? 2.664 28.188 -0.013 1 94.69 301 ILE A O 1
ATOM 2498 N N . ILE A 1 302 ? 1.977 29.891 1.23 1 91.56 302 ILE A N 1
ATOM 2499 C CA . ILE A 1 302 ? 1.521 30.672 0.079 1 91.56 302 ILE A CA 1
ATOM 2500 C C . ILE A 1 302 ? 2.508 31.797 -0.208 1 91.56 302 ILE A C 1
ATOM 2502 O O . ILE A 1 302 ? 2.867 32.562 0.692 1 91.56 302 ILE A O 1
ATOM 2506 N N . LYS A 1 303 ? 2.977 31.812 -1.402 1 92.56 303 LYS A N 1
ATOM 2507 C CA . LYS A 1 303 ? 3.734 32.969 -1.878 1 92.56 303 LYS A CA 1
ATOM 2508 C C . LYS A 1 303 ? 2.807 34.031 -2.459 1 92.56 303 LYS A C 1
ATOM 2510 O O . LYS A 1 303 ? 2.102 33.781 -3.438 1 92.56 303 LYS A O 1
ATOM 2515 N N . THR A 1 304 ? 2.715 35.156 -1.866 1 83.94 304 THR A N 1
ATOM 2516 C CA . THR A 1 304 ? 1.857 36.25 -2.309 1 83.94 304 THR A CA 1
ATOM 2517 C C . THR A 1 304 ? 2.621 37.188 -3.229 1 83.94 304 THR A C 1
ATOM 2519 O O . THR A 1 304 ? 3.838 37.062 -3.383 1 83.94 304 THR A O 1
ATOM 2522 N N . GLU A 1 305 ? 1.631 38.094 -3.986 1 76.88 305 GLU A N 1
ATOM 2523 C CA . GLU A 1 305 ? 2.189 39.125 -4.855 1 76.88 305 GLU A CA 1
ATOM 2524 C C . GLU A 1 305 ? 3.039 40.094 -4.062 1 76.88 305 GLU A C 1
ATOM 2526 O O . GLU A 1 305 ? 2.594 40.625 -3.045 1 76.88 305 GLU A O 1
ATOM 2531 N N . GLY A 1 306 ? 4.086 40 -3.709 1 63.94 306 GLY A N 1
ATOM 2532 C CA . GLY A 1 306 ? 5.07 40.656 -2.877 1 63.94 306 GLY A CA 1
ATOM 2533 C C . GLY A 1 306 ? 5.977 39.688 -2.131 1 63.94 306 GLY A C 1
ATOM 2534 O O . GLY A 1 306 ? 5.738 38.469 -2.137 1 63.94 306 GLY A O 1
ATOM 2535 N N . SER A 1 307 ? 7.121 39.75 -2.076 1 66.19 307 SER A N 1
ATOM 2536 C CA . SER A 1 307 ? 8.32 38.969 -1.738 1 66.19 307 SER A CA 1
ATOM 2537 C C . SER A 1 307 ? 8.117 38.188 -0.458 1 66.19 307 SER A C 1
ATOM 2539 O O . SER A 1 307 ? 9.055 37.562 0.048 1 66.19 307 SER A O 1
ATOM 2541 N N . SER A 1 308 ? 6.699 38 -0.003 1 85 308 SER A N 1
ATOM 2542 C CA . SER A 1 308 ? 6.676 37.344 1.295 1 85 308 SER A CA 1
ATOM 2543 C C . SER A 1 308 ? 5.809 36.094 1.258 1 85 308 SER A C 1
ATOM 2545 O O . SER A 1 308 ? 4.961 35.938 0.375 1 85 308 SER A O 1
ATOM 2547 N N . ILE A 1 309 ? 6.141 35.094 2.102 1 92.31 309 ILE A N 1
ATOM 2548 C CA . ILE A 1 309 ? 5.332 33.875 2.227 1 92.31 309 ILE A CA 1
ATOM 2549 C C . ILE A 1 309 ? 4.41 34 3.439 1 92.31 309 ILE A C 1
ATOM 2551 O O . ILE A 1 309 ? 4.688 34.781 4.363 1 92.31 309 ILE A O 1
ATOM 2555 N N . SER A 1 310 ? 3.258 33.312 3.393 1 91 310 SER A N 1
ATOM 2556 C CA . SER A 1 310 ? 2.328 33.188 4.512 1 91 310 SER A CA 1
ATOM 2557 C C . SER A 1 310 ? 1.879 31.75 4.711 1 91 310 SER A C 1
ATOM 2559 O O . SER A 1 310 ? 1.699 31.016 3.742 1 91 310 SER A O 1
ATOM 2561 N N . PHE A 1 311 ? 1.741 31.422 5.98 1 94.38 311 PHE A N 1
ATOM 2562 C CA . PHE A 1 311 ? 1.209 30.094 6.285 1 94.38 311 PHE A CA 1
ATOM 2563 C C . PHE A 1 311 ? -0.314 30.094 6.246 1 94.38 311 PHE A C 1
ATOM 2565 O O . PHE A 1 311 ? -0.944 31.109 6.566 1 94.38 311 PHE A O 1
ATOM 2572 N N . ILE A 1 312 ? -0.867 28.969 5.793 1 90.38 312 ILE A N 1
ATOM 2573 C CA . ILE A 1 312 ? -2.316 28.797 5.832 1 90.38 312 ILE A CA 1
ATOM 2574 C C . ILE A 1 312 ? -2.666 27.469 6.477 1 90.38 312 ILE A C 1
ATOM 2576 O O . ILE A 1 312 ? -1.781 26.641 6.734 1 90.38 312 ILE A O 1
ATOM 2580 N N . ASP A 1 313 ? -3.955 27.25 6.805 1 90.31 313 ASP A N 1
ATOM 2581 C CA . ASP A 1 313 ? -4.539 26.016 7.309 1 90.31 313 ASP A CA 1
ATOM 2582 C C . ASP A 1 313 ? -3.98 25.656 8.688 1 90.31 313 ASP A C 1
ATOM 2584 O O . ASP A 1 313 ? -3.158 24.75 8.812 1 90.31 313 ASP A O 1
ATOM 2588 N N . PHE A 1 314 ? -4.512 26.25 9.648 1 93.38 314 PHE A N 1
ATOM 2589 C CA . PHE A 1 314 ? -4.059 26.094 11.031 1 93.38 314 PHE A CA 1
ATOM 2590 C C . PHE A 1 314 ? -4.988 25.156 11.797 1 93.38 314 PHE A C 1
ATOM 2592 O O . PHE A 1 314 ? -5.145 25.297 13.008 1 93.38 314 PHE A O 1
ATOM 2599 N N . GLU A 1 315 ? -5.582 24.234 11.125 1 91.38 315 GLU A N 1
ATOM 2600 C CA . GLU A 1 315 ? -6.598 23.375 11.734 1 91.38 315 GLU A CA 1
ATOM 2601 C C . GLU A 1 315 ? -5.98 22.422 12.75 1 91.38 315 GLU A C 1
ATOM 2603 O O . GLU A 1 315 ? -6.645 22 13.703 1 91.38 315 GLU A O 1
ATOM 2608 N N . TYR A 1 316 ? -4.664 22.188 12.641 1 94.12 316 TYR A N 1
ATOM 2609 C CA . TYR A 1 316 ? -4.004 21.266 13.57 1 94.12 316 TYR A CA 1
ATOM 2610 C C . TYR A 1 316 ? -3.148 22.031 14.57 1 94.12 316 TYR A C 1
ATOM 2612 O O . TYR A 1 316 ? -2.492 21.422 15.422 1 94.12 316 TYR A O 1
ATOM 2620 N N . SER A 1 317 ? -3.156 23.312 14.492 1 96.25 317 SER A N 1
ATOM 2621 C CA . SER A 1 317 ? -2.312 24.141 15.352 1 96.25 317 SER A CA 1
ATOM 2622 C C . SER A 1 317 ? -2.662 23.953 16.828 1 96.25 317 SER A C 1
ATOM 2624 O O . SER A 1 317 ? -3.838 23.922 17.188 1 96.25 317 SER A O 1
ATOM 2626 N N . CYS A 1 318 ? -1.69 23.859 17.688 1 95.62 318 CYS A N 1
ATOM 2627 C CA . CYS A 1 318 ? -1.838 23.719 19.125 1 95.62 318 CYS A CA 1
ATOM 2628 C C . CYS A 1 318 ? -0.484 23.812 19.828 1 95.62 318 CYS A C 1
ATOM 2630 O O . CYS A 1 318 ? 0.558 23.812 19.172 1 95.62 318 CYS A O 1
ATOM 2632 N N . PRO A 1 319 ? -0.48 24 21.109 1 96.94 319 PRO A N 1
ATOM 2633 C CA . PRO A 1 319 ? 0.792 24.047 21.828 1 96.94 319 PRO A CA 1
ATOM 2634 C C . PRO A 1 319 ? 1.511 22.703 21.844 1 96.94 319 PRO A C 1
ATOM 2636 O O . PRO A 1 319 ? 0.982 21.719 22.359 1 96.94 319 PRO A O 1
ATOM 2639 N N . MET A 1 320 ? 2.674 22.609 21.203 1 97.94 320 MET A N 1
ATOM 2640 C CA . MET A 1 320 ? 3.555 21.438 21.188 1 97.94 320 MET A CA 1
ATOM 2641 C C . MET A 1 320 ? 5.02 21.859 21.203 1 97.94 320 MET A C 1
ATOM 2643 O O . MET A 1 320 ? 5.324 23.062 21.281 1 97.94 320 MET A O 1
ATOM 2647 N N . GLU A 1 321 ? 5.922 20.922 21.297 1 98.5 321 GLU A N 1
ATOM 2648 C CA . GLU A 1 321 ? 7.352 21.219 21.281 1 98.5 321 GLU A CA 1
ATOM 2649 C C . GLU A 1 321 ? 7.77 21.891 19.969 1 98.5 321 GLU A C 1
ATOM 2651 O O . GLU A 1 321 ? 7.391 21.438 18.891 1 98.5 321 GLU A O 1
ATOM 2656 N N . ARG A 1 322 ? 8.523 22.984 20.094 1 98.75 322 ARG A N 1
ATOM 2657 C CA . ARG A 1 322 ? 9.016 23.641 18.891 1 98.75 322 ARG A CA 1
ATOM 2658 C C . ARG A 1 322 ? 9.766 22.656 18 1 98.75 322 ARG A C 1
ATOM 2660 O O . ARG A 1 322 ? 9.672 22.719 16.766 1 98.75 322 ARG A O 1
ATOM 2667 N N . ALA A 1 323 ? 10.477 21.719 18.656 1 98.81 323 ALA A N 1
ATOM 2668 C CA . ALA A 1 323 ? 11.273 20.734 17.922 1 98.81 323 ALA A CA 1
ATOM 2669 C C . ALA A 1 323 ? 10.375 19.828 17.094 1 98.81 323 ALA A C 1
ATOM 2671 O O . ALA A 1 323 ? 10.75 19.406 16 1 98.81 323 ALA A O 1
ATOM 2672 N N . TYR A 1 324 ? 9.219 19.531 17.625 1 98.75 324 TYR A N 1
ATOM 2673 C CA . TYR A 1 324 ? 8.289 18.703 16.859 1 98.75 324 TYR A CA 1
ATOM 2674 C C . TYR A 1 324 ? 7.871 19.406 15.57 1 98.75 324 TYR A C 1
ATOM 2676 O O . TYR A 1 324 ? 7.852 18.781 14.5 1 98.75 324 TYR A O 1
ATOM 2684 N N . ASP A 1 325 ? 7.5 20.625 15.695 1 98.88 325 ASP A N 1
ATOM 2685 C CA . ASP A 1 325 ? 6.984 21.359 14.547 1 98.88 325 ASP A CA 1
ATOM 2686 C C . ASP A 1 325 ? 8.047 21.484 13.453 1 98.88 325 ASP A C 1
ATOM 2688 O O . ASP A 1 325 ? 7.75 21.312 12.273 1 98.88 325 ASP A O 1
ATOM 2692 N N . ILE A 1 326 ? 9.242 21.734 13.883 1 98.88 326 ILE A N 1
ATOM 2693 C CA . ILE A 1 326 ? 10.344 21.875 12.938 1 98.88 326 ILE A CA 1
ATOM 2694 C C . ILE A 1 326 ? 10.625 20.531 12.266 1 98.88 326 ILE A C 1
ATOM 2696 O O . ILE A 1 326 ? 10.703 20.438 11.039 1 98.88 326 ILE A O 1
ATOM 2700 N N . ALA A 1 327 ? 10.734 19.484 13.055 1 98.69 327 ALA A N 1
ATOM 2701 C CA . ALA A 1 327 ? 10.977 18.156 12.508 1 98.69 327 ALA A CA 1
ATOM 2702 C C . ALA A 1 327 ? 9.859 17.734 11.562 1 98.69 327 ALA A C 1
ATOM 2704 O O . ALA A 1 327 ? 10.109 17.125 10.516 1 98.69 327 ALA A O 1
ATOM 2705 N N . ASN A 1 328 ? 8.641 18.031 11.984 1 98.62 328 ASN A N 1
ATOM 2706 C CA . ASN A 1 328 ? 7.488 17.688 11.156 1 98.62 328 ASN A CA 1
ATOM 2707 C C . ASN A 1 328 ? 7.539 18.406 9.805 1 98.62 328 ASN A C 1
ATOM 2709 O O . ASN A 1 328 ? 7.258 17.797 8.773 1 98.62 328 ASN A O 1
ATOM 2713 N N . HIS A 1 329 ? 7.863 19.672 9.812 1 98.62 329 HIS A N 1
ATOM 2714 C CA . HIS A 1 329 ? 8.031 20.406 8.562 1 98.62 329 HIS A CA 1
ATOM 2715 C C . HIS A 1 329 ? 9.109 19.781 7.691 1 98.62 329 HIS A C 1
ATOM 2717 O O . HIS A 1 329 ? 8.922 19.641 6.48 1 98.62 329 HIS A O 1
ATOM 2723 N N . PHE A 1 330 ? 10.203 19.375 8.305 1 98.44 330 PHE A N 1
ATOM 2724 C CA . PHE A 1 330 ? 11.297 18.766 7.562 1 98.44 330 PHE A CA 1
ATOM 2725 C C . PHE A 1 330 ? 10.844 17.453 6.926 1 98.44 330 PHE A C 1
ATOM 2727 O O . PHE A 1 330 ? 11.18 17.172 5.773 1 98.44 330 PHE A O 1
ATOM 2734 N N . ASN A 1 331 ? 10.094 16.672 7.656 1 97.69 331 ASN A N 1
ATOM 2735 C CA . ASN A 1 331 ? 9.57 15.43 7.105 1 97.69 331 ASN A CA 1
ATOM 2736 C C . ASN A 1 331 ? 8.656 15.68 5.906 1 97.69 331 ASN A C 1
ATOM 2738 O O . ASN A 1 331 ? 8.555 14.844 5.012 1 97.69 331 ASN A O 1
ATOM 2742 N N . GLU A 1 332 ? 8.023 16.828 5.848 1 96 332 GLU A N 1
ATOM 2743 C CA . GLU A 1 332 ? 7.07 17.141 4.789 1 96 332 GLU A CA 1
ATOM 2744 C C . GLU A 1 332 ? 7.777 17.375 3.459 1 96 332 GLU A C 1
ATOM 2746 O O . GLU A 1 332 ? 7.141 17.391 2.404 1 96 332 GLU A O 1
ATOM 2751 N N . TYR A 1 333 ? 9.078 17.547 3.492 1 96.44 333 TYR A N 1
ATOM 2752 C CA . TYR A 1 333 ? 9.836 17.656 2.25 1 96.44 333 TYR A CA 1
ATOM 2753 C C . TYR A 1 333 ? 9.648 16.422 1.385 1 96.44 333 TYR A C 1
ATOM 2755 O O . TYR A 1 333 ? 9.727 16.5 0.157 1 96.44 333 TYR A O 1
ATOM 2763 N N . ALA A 1 334 ? 9.336 15.336 2.057 1 94.75 334 ALA A N 1
ATOM 2764 C CA . ALA A 1 334 ? 9.195 14.055 1.373 1 94.75 334 ALA A CA 1
ATOM 2765 C C . ALA A 1 334 ? 7.863 13.961 0.643 1 94.75 334 ALA A C 1
ATOM 2767 O O . ALA A 1 334 ? 7.676 13.094 -0.217 1 94.75 334 ALA A O 1
ATOM 2768 N N . GLY A 1 335 ? 6.871 14.805 0.994 1 92.06 335 GLY A N 1
ATOM 2769 C CA . GLY A 1 335 ? 5.562 14.797 0.365 1 92.06 335 GLY A CA 1
ATOM 2770 C C . GLY A 1 335 ? 4.762 13.547 0.668 1 92.06 335 GLY A C 1
ATOM 2771 O O . GLY A 1 335 ? 5.191 12.711 1.466 1 92.06 335 GLY A O 1
ATOM 2772 N N . PHE A 1 336 ? 3.645 13.406 -0.005 1 88.25 336 PHE A N 1
ATOM 2773 C CA . PHE A 1 336 ? 2.738 12.281 0.22 1 88.25 336 PHE A CA 1
ATOM 2774 C C . PHE A 1 336 ? 3.309 11 -0.368 1 88.25 336 PHE A C 1
ATOM 2776 O O . PHE A 1 336 ? 2.863 9.898 -0.027 1 88.25 336 PHE A O 1
ATOM 2783 N N . ASN A 1 337 ? 4.293 11.18 -1.215 1 84.94 337 ASN A N 1
ATOM 2784 C CA . ASN A 1 337 ? 4.949 10.016 -1.799 1 84.94 337 ASN A CA 1
ATOM 2785 C C . ASN A 1 337 ? 6.027 9.453 -0.875 1 84.94 337 ASN A C 1
ATOM 2787 O O . ASN A 1 337 ? 6.621 8.414 -1.162 1 84.94 337 ASN A O 1
ATOM 2791 N N . CYS A 1 338 ? 6.305 10.148 0.18 1 91.56 338 CYS A N 1
ATOM 2792 C CA . CYS A 1 338 ? 7.223 9.711 1.224 1 91.56 338 CYS A CA 1
ATOM 2793 C C . CYS A 1 338 ? 8.609 9.445 0.65 1 91.56 338 CYS A C 1
ATOM 2795 O O . CYS A 1 338 ? 9.195 8.391 0.908 1 91.56 338 CYS A O 1
ATOM 2797 N N . GLU A 1 339 ? 9.039 10.336 -0.217 1 91.06 339 GLU A N 1
ATOM 2798 C CA . GLU A 1 339 ? 10.406 10.273 -0.71 1 91.06 339 GLU A CA 1
ATOM 2799 C C . GLU A 1 339 ? 11.398 10.758 0.347 1 91.06 339 GLU A C 1
ATOM 2801 O O . GLU A 1 339 ? 11.898 11.875 0.268 1 91.06 339 GLU A O 1
ATOM 2806 N N . TRP A 1 340 ? 11.797 9.875 1.236 1 91.69 340 TRP A N 1
ATOM 2807 C CA . TRP A 1 340 ? 12.484 10.234 2.473 1 91.69 340 TRP A CA 1
ATOM 2808 C C . TRP A 1 340 ? 13.859 10.828 2.182 1 91.69 340 TRP A C 1
ATOM 2810 O O . TRP A 1 340 ? 14.422 11.547 3.014 1 91.69 340 TRP A O 1
ATOM 2820 N N . ASP A 1 341 ? 14.383 10.578 1.026 1 89.12 341 ASP A N 1
ATOM 2821 C CA . ASP A 1 341 ? 15.695 11.117 0.67 1 89.12 341 ASP A CA 1
ATOM 2822 C C . ASP A 1 341 ? 15.633 12.625 0.47 1 89.12 341 ASP A C 1
ATOM 2824 O O . ASP A 1 341 ? 16.672 13.297 0.439 1 89.12 341 ASP A O 1
ATOM 2828 N N . LEU A 1 342 ? 14.445 13.133 0.404 1 93.31 342 LEU A N 1
ATOM 2829 C CA . LEU A 1 342 ? 14.281 14.562 0.205 1 93.31 342 LEU A CA 1
ATOM 2830 C C . LEU A 1 342 ? 14.281 15.305 1.539 1 93.31 342 LEU A C 1
ATOM 2832 O O . LEU A 1 342 ? 14.328 16.531 1.572 1 93.31 342 LEU A O 1
ATOM 2836 N N . THR A 1 343 ? 14.25 14.586 2.666 1 95.81 343 THR A N 1
ATOM 2837 C CA . THR A 1 343 ? 14.359 15.258 3.957 1 95.81 343 THR A CA 1
ATOM 2838 C C . THR A 1 343 ? 15.672 16.031 4.062 1 95.81 343 THR A C 1
ATOM 2840 O O . THR A 1 343 ? 16.688 15.625 3.48 1 95.81 343 THR A O 1
ATOM 2843 N N . PRO A 1 344 ? 15.688 17.109 4.766 1 96.19 344 PRO A N 1
ATOM 2844 C CA . PRO A 1 344 ? 16.891 17.953 4.82 1 96.19 344 PRO A CA 1
ATOM 2845 C C . PRO A 1 344 ? 18.109 17.188 5.301 1 96.19 344 PRO A C 1
ATOM 2847 O O . PRO A 1 344 ? 18.016 16.359 6.215 1 96.19 344 PRO A O 1
ATOM 2850 N N . ASN A 1 345 ? 19.219 17.438 4.652 1 94.75 345 ASN A N 1
ATOM 2851 C CA . ASN A 1 345 ? 20.5 16.984 5.172 1 94.75 345 ASN A CA 1
ATOM 2852 C C . ASN A 1 345 ? 21.047 17.938 6.238 1 94.75 345 ASN A C 1
ATOM 2854 O O . ASN A 1 345 ? 20.391 18.922 6.586 1 94.75 345 ASN A O 1
ATOM 2858 N N . ARG A 1 346 ? 22.234 17.656 6.719 1 95.31 346 ARG A N 1
ATOM 2859 C CA . ARG A 1 346 ? 22.781 18.406 7.832 1 95.31 346 ARG A CA 1
ATOM 2860 C C . ARG A 1 346 ? 22.984 19.875 7.453 1 95.31 346 ARG A C 1
ATOM 2862 O O . ARG A 1 346 ? 22.734 20.766 8.258 1 95.31 346 ARG A O 1
ATOM 2869 N N . SER A 1 347 ? 23.391 20.141 6.289 1 96.62 347 SER A N 1
ATOM 2870 C CA . SER A 1 347 ? 23.609 21.5 5.832 1 96.62 347 SER A CA 1
ATOM 2871 C C . SER A 1 347 ? 22.297 22.281 5.73 1 96.62 347 SER A C 1
ATOM 2873 O O . SER A 1 347 ? 22.234 23.453 6.07 1 96.62 347 SER A O 1
ATOM 2875 N N . GLU A 1 348 ? 21.312 21.609 5.246 1 96.81 348 GLU A N 1
ATOM 2876 C CA . GLU A 1 348 ? 19.984 22.234 5.133 1 96.81 348 GLU A CA 1
ATOM 2877 C C . GLU A 1 348 ? 19.391 22.5 6.512 1 96.81 348 GLU A C 1
ATOM 2879 O O . GLU A 1 348 ? 18.781 23.547 6.738 1 96.81 348 GLU A O 1
ATOM 2884 N N . GLU A 1 349 ? 19.578 21.531 7.422 1 98 349 GLU A N 1
ATOM 2885 C CA . GLU A 1 349 ? 19.156 21.75 8.797 1 98 349 GLU A CA 1
ATOM 2886 C C . GLU A 1 349 ? 19.844 22.984 9.398 1 98 349 GLU A C 1
ATOM 2888 O O . GLU A 1 349 ? 19.188 23.828 10.008 1 98 349 GLU A O 1
ATOM 2893 N N . TYR A 1 350 ? 21.109 23.047 9.172 1 98.25 350 TYR A N 1
ATOM 2894 C CA . TYR A 1 350 ? 21.906 24.156 9.711 1 98.25 350 TYR A CA 1
ATOM 2895 C C . TYR A 1 350 ? 21.406 25.484 9.164 1 98.25 350 TYR A C 1
ATOM 2897 O O . TYR A 1 350 ? 21.203 26.438 9.922 1 98.25 350 TYR A O 1
ATOM 2905 N N . HIS A 1 351 ? 21.234 25.547 7.895 1 98.38 351 HIS A N 1
ATOM 2906 C CA . HIS A 1 351 ? 20.766 26.766 7.246 1 98.38 351 HIS A CA 1
ATOM 2907 C C . HIS A 1 351 ? 19.422 27.203 7.793 1 98.38 351 HIS A C 1
ATOM 2909 O O . HIS A 1 351 ? 19.219 28.375 8.109 1 98.38 351 HIS A O 1
ATOM 2915 N N . PHE A 1 352 ? 18.516 26.266 7.914 1 98.69 352 PHE A N 1
ATOM 2916 C CA . PHE A 1 352 ? 17.172 26.547 8.414 1 98.69 352 PHE A CA 1
ATOM 2917 C C . PHE A 1 352 ? 17.219 27.062 9.844 1 98.69 352 PHE A C 1
ATOM 2919 O O . PHE A 1 352 ? 16.625 28.094 10.164 1 98.69 352 PHE A O 1
ATOM 2926 N N . ILE A 1 353 ? 17.969 26.375 10.695 1 98.81 353 ILE A N 1
ATOM 2927 C CA . ILE A 1 353 ? 17.984 26.656 12.125 1 98.81 353 ILE A CA 1
ATOM 2928 C C . ILE A 1 353 ? 18.703 27.984 12.375 1 98.81 353 ILE A C 1
ATOM 2930 O O . ILE A 1 353 ? 18.328 28.75 13.266 1 98.81 353 ILE A O 1
ATOM 2934 N N . LYS A 1 354 ? 19.75 28.281 11.578 1 98.75 354 LYS A N 1
ATOM 2935 C CA . LYS A 1 354 ? 20.453 29.562 11.656 1 98.75 354 LYS A CA 1
ATOM 2936 C C . LYS A 1 354 ? 19.484 30.719 11.469 1 98.75 354 LYS A C 1
ATOM 2938 O O . LYS A 1 354 ? 19.516 31.688 12.234 1 98.75 354 LYS A O 1
ATOM 2943 N N . HIS A 1 355 ? 18.625 30.641 10.547 1 98.62 355 HIS A N 1
ATOM 2944 C CA . HIS A 1 355 ? 17.703 31.719 10.234 1 98.62 355 HIS A CA 1
ATOM 2945 C C . HIS A 1 355 ? 16.516 31.719 11.188 1 98.62 355 HIS A C 1
ATOM 2947 O O . HIS A 1 355 ? 15.969 32.781 11.516 1 98.62 355 HIS A O 1
ATOM 2953 N N . TYR A 1 356 ? 16.141 30.531 11.648 1 98.75 356 TYR A N 1
ATOM 2954 C CA . TYR A 1 356 ? 15.102 30.406 12.656 1 98.75 356 TYR A CA 1
ATOM 2955 C C . TYR A 1 356 ? 15.516 31.094 13.953 1 98.75 356 TYR A C 1
ATOM 2957 O O . TYR A 1 356 ? 14.719 31.828 14.547 1 98.75 356 TYR A O 1
ATOM 2965 N N . LEU A 1 357 ? 16.75 30.891 14.305 1 98.62 357 LEU A N 1
ATOM 2966 C CA . LEU A 1 357 ? 17.25 31.453 15.555 1 98.62 357 LEU A CA 1
ATOM 2967 C C . LEU A 1 357 ? 17.766 32.875 15.344 1 98.62 357 LEU A C 1
ATOM 2969 O O . LEU A 1 357 ? 17.984 33.594 16.312 1 98.62 357 LEU A O 1
ATOM 2973 N N . LYS A 1 358 ? 17.953 33.25 14.133 1 97.75 358 LYS A N 1
ATOM 2974 C CA . LYS A 1 358 ? 18.531 34.562 13.781 1 97.75 358 LYS A CA 1
ATOM 2975 C C . LYS A 1 358 ? 19.844 34.781 14.508 1 97.75 358 LYS A C 1
ATOM 2977 O O . LYS A 1 358 ? 20.031 35.812 15.172 1 97.75 358 LYS A O 1
ATOM 2982 N N . THR A 1 359 ? 20.688 33.875 14.422 1 97.94 359 THR A N 1
ATOM 2983 C CA . THR A 1 359 ? 21.984 33.938 15.094 1 97.94 359 THR A CA 1
ATOM 2984 C C . THR A 1 359 ? 23.062 33.25 14.281 1 97.94 359 THR A C 1
ATOM 2986 O O . THR A 1 359 ? 22.75 32.438 13.398 1 97.94 359 THR A O 1
ATOM 2989 N N . ASP A 1 360 ? 24.297 33.594 14.523 1 97.25 360 ASP A N 1
ATOM 2990 C CA . ASP A 1 360 ? 25.438 32.906 13.93 1 97.25 360 ASP A CA 1
ATOM 2991 C C . ASP A 1 360 ? 26.188 32.062 14.969 1 97.25 360 ASP A C 1
ATOM 2993 O O . ASP A 1 360 ? 27.266 31.562 14.703 1 97.25 360 ASP A O 1
ATOM 2997 N N . ASP A 1 361 ? 25.547 31.922 16.141 1 97.94 361 ASP A N 1
ATOM 2998 C CA . ASP A 1 361 ? 26.172 31.125 17.203 1 97.94 361 ASP A CA 1
ATOM 2999 C C . ASP A 1 361 ? 26.078 29.641 16.891 1 97.94 361 ASP A C 1
ATOM 3001 O O . ASP A 1 361 ? 25.016 29.031 17.016 1 97.94 361 ASP A O 1
ATOM 3005 N N . GLU A 1 362 ? 27.188 29.062 16.625 1 97.5 362 GLU A N 1
ATOM 3006 C CA . GLU A 1 362 ? 27.266 27.672 16.203 1 97.5 362 GLU A CA 1
ATOM 3007 C C . GLU A 1 362 ? 26.766 26.719 17.281 1 97.5 362 GLU A C 1
ATOM 3009 O O . GLU A 1 362 ? 26.141 25.703 16.984 1 97.5 362 GLU A O 1
ATOM 3014 N N . GLN A 1 363 ? 27.047 27.094 18.453 1 97.75 363 GLN A N 1
ATOM 3015 C CA . GLN A 1 363 ? 26.641 26.219 19.547 1 97.75 363 GLN A CA 1
ATOM 3016 C C . GLN A 1 363 ? 25.125 26.156 19.688 1 97.75 363 GLN A C 1
ATOM 3018 O O . GLN A 1 363 ? 24.547 25.078 19.828 1 97.75 363 GLN A O 1
ATOM 3023 N N . LEU A 1 364 ? 24.484 27.312 19.656 1 98.06 364 LEU A N 1
ATOM 3024 C CA . LEU A 1 364 ? 23.031 27.375 19.75 1 98.06 364 LEU A CA 1
ATOM 3025 C C . LEU A 1 364 ? 22.375 26.656 18.578 1 98.06 364 LEU A C 1
ATOM 3027 O O . LEU A 1 364 ? 21.359 25.969 18.734 1 98.06 364 LEU A O 1
ATOM 3031 N N . ILE A 1 365 ? 22.953 26.844 17.438 1 98.5 365 ILE A N 1
ATOM 3032 C CA . ILE A 1 365 ? 22.422 26.234 16.219 1 98.5 365 ILE A CA 1
ATOM 3033 C C . ILE A 1 365 ? 22.516 24.719 16.328 1 98.5 365 ILE A C 1
ATOM 3035 O O . ILE A 1 365 ? 21.516 24.016 16.109 1 98.5 365 ILE A O 1
ATOM 3039 N N . ASN A 1 366 ? 23.656 24.203 16.719 1 97.69 366 ASN A N 1
ATOM 3040 C CA . ASN A 1 366 ? 23.859 22.766 16.812 1 97.69 366 ASN A CA 1
ATOM 3041 C C . ASN A 1 366 ? 23.016 22.156 17.922 1 97.69 366 ASN A C 1
ATOM 3043 O O . ASN A 1 366 ? 22.547 21.016 17.812 1 97.69 366 ASN A O 1
ATOM 3047 N N . GLN A 1 367 ? 22.828 22.938 18.938 1 97.94 367 GLN A N 1
ATOM 3048 C CA . GLN A 1 367 ? 21.984 22.469 20.031 1 97.94 367 GLN A CA 1
ATOM 3049 C C . GLN A 1 367 ? 20.547 22.25 19.547 1 97.94 367 GLN A C 1
ATOM 3051 O O . GLN A 1 367 ? 19.906 21.25 19.906 1 97.94 367 GLN A O 1
ATOM 3056 N N . LEU A 1 368 ? 20 23.156 18.828 1 98.5 368 LEU A N 1
ATOM 3057 C CA . LEU A 1 368 ? 18.625 23.016 18.344 1 98.5 368 LEU A CA 1
ATOM 3058 C C . LEU A 1 368 ? 18.547 21.891 17.297 1 98.5 368 LEU A C 1
ATOM 3060 O O . LEU A 1 368 ? 17.547 21.188 17.234 1 98.5 368 LEU A O 1
ATOM 3064 N N . ILE A 1 369 ? 19.594 21.766 16.469 1 98.25 369 ILE A N 1
ATOM 3065 C CA . ILE A 1 369 ? 19.625 20.656 15.516 1 98.25 369 ILE A CA 1
ATOM 3066 C C . ILE A 1 369 ? 19.547 19.328 16.266 1 98.25 369 ILE A C 1
ATOM 3068 O O . ILE A 1 369 ? 18.797 18.422 15.867 1 98.25 369 ILE A O 1
ATOM 3072 N N . ASP A 1 370 ? 20.297 19.234 17.328 1 97.44 370 ASP A N 1
ATOM 3073 C CA . ASP A 1 370 ? 20.266 18.031 18.156 1 97.44 370 ASP A CA 1
ATOM 3074 C C . ASP A 1 370 ? 18.891 17.844 18.812 1 97.44 370 ASP A C 1
ATOM 3076 O O . ASP A 1 370 ? 18.391 16.719 18.906 1 97.44 370 ASP A O 1
ATOM 3080 N N . GLU A 1 371 ? 18.297 18.938 19.234 1 98.12 371 GLU A N 1
ATOM 3081 C CA . GLU A 1 371 ? 17 18.953 19.891 1 98.12 371 GLU A CA 1
ATOM 3082 C C . GLU A 1 371 ? 15.914 18.359 19 1 98.12 371 GLU A C 1
ATOM 3084 O O . GLU A 1 371 ? 15.016 17.672 19.469 1 98.12 371 GLU A O 1
ATOM 3089 N N . ILE A 1 372 ? 15.992 18.516 17.688 1 98.38 372 ILE A N 1
ATOM 3090 C CA . ILE A 1 372 ? 14.898 18.188 16.781 1 98.38 372 ILE A CA 1
ATOM 3091 C C . ILE A 1 372 ? 15 16.734 16.328 1 98.38 372 ILE A C 1
ATOM 3093 O O . ILE A 1 372 ? 14.031 16.172 15.812 1 98.38 372 ILE A O 1
ATOM 3097 N N . GLN A 1 373 ? 16.125 16.062 16.547 1 97.94 373 GLN A N 1
ATOM 3098 C CA . GLN A 1 373 ? 16.438 14.797 15.891 1 97.94 373 GLN A CA 1
ATOM 3099 C C . GLN A 1 373 ? 15.414 13.719 16.281 1 97.94 373 GLN A C 1
ATOM 3101 O O . GLN A 1 373 ? 14.812 13.086 15.406 1 97.94 373 GLN A O 1
ATOM 3106 N N . PRO A 1 374 ? 15.102 13.523 17.547 1 98.12 374 PRO A N 1
ATOM 3107 C CA . PRO A 1 374 ? 14.164 12.445 17.875 1 98.12 374 PRO A CA 1
ATOM 3108 C C . PRO A 1 374 ? 12.742 12.75 17.422 1 98.12 374 PRO A C 1
ATOM 3110 O O . PRO A 1 374 ? 11.93 11.828 17.281 1 98.12 374 PRO A O 1
ATOM 3113 N N . PHE A 1 375 ? 12.445 13.984 17.156 1 98.62 375 PHE A N 1
ATOM 3114 C CA . PHE A 1 375 ? 11.086 14.375 16.812 1 98.62 375 PHE A CA 1
ATOM 3115 C C . PHE A 1 375 ? 10.773 14.039 15.367 1 98.62 375 PHE A C 1
ATOM 3117 O O . PHE A 1 375 ? 9.609 14.023 14.969 1 98.62 375 PHE A O 1
ATOM 3124 N N . TYR A 1 376 ? 11.836 13.781 14.531 1 98.31 376 TYR A N 1
ATOM 3125 C CA . TYR A 1 376 ? 11.586 13.219 13.203 1 98.31 376 TYR A CA 1
ATOM 3126 C C . TYR A 1 376 ? 10.766 11.938 13.305 1 98.31 376 TYR A C 1
ATOM 3128 O O . TYR A 1 376 ? 9.781 11.766 12.586 1 98.31 376 TYR A O 1
ATOM 3136 N N . VAL A 1 377 ? 11.195 11.086 14.227 1 97.94 377 VAL A N 1
ATOM 3137 C CA . VAL A 1 377 ? 10.547 9.781 14.391 1 97.94 377 VAL A CA 1
ATOM 3138 C C . VAL A 1 377 ? 9.156 9.969 14.992 1 97.94 377 VAL A C 1
ATOM 3140 O O . VAL A 1 377 ? 8.195 9.328 14.562 1 97.94 377 VAL A O 1
ATOM 3143 N N . CYS A 1 378 ? 9.055 10.867 15.93 1 98.44 378 CYS A N 1
ATOM 3144 C CA . CYS A 1 378 ? 7.77 11.172 16.547 1 98.44 378 CYS A CA 1
ATOM 3145 C C . CYS A 1 378 ? 6.75 11.617 15.516 1 98.44 378 CYS A C 1
ATOM 3147 O O . CYS A 1 378 ? 5.602 11.172 15.531 1 98.44 378 CYS A O 1
ATOM 3149 N N . SER A 1 379 ? 7.164 12.477 14.656 1 98.44 379 SER A N 1
ATOM 3150 C CA . SER A 1 379 ? 6.301 12.977 13.594 1 98.44 379 SER A CA 1
ATOM 3151 C C . SER A 1 379 ? 5.773 11.844 12.727 1 98.44 379 SER A C 1
ATOM 3153 O O . SER A 1 379 ? 4.598 11.828 12.359 1 98.44 379 SER A O 1
ATOM 3155 N N . HIS A 1 380 ? 6.625 10.883 12.375 1 97.94 380 HIS A N 1
ATOM 3156 C CA . HIS A 1 380 ? 6.195 9.734 11.594 1 97.94 380 HIS A CA 1
ATOM 3157 C C . HIS A 1 380 ? 5.113 8.945 12.32 1 97.94 380 HIS A C 1
ATOM 3159 O O . HIS A 1 380 ? 4.117 8.539 11.711 1 97.94 380 HIS A O 1
ATOM 3165 N N . ILE A 1 381 ? 5.312 8.758 13.562 1 98.19 381 ILE A N 1
ATOM 3166 C CA . ILE A 1 381 ? 4.363 7.98 14.352 1 98.19 381 ILE A CA 1
ATOM 3167 C C . ILE A 1 381 ? 3.023 8.711 14.422 1 98.19 381 ILE A C 1
ATOM 3169 O O . ILE A 1 381 ? 1.97 8.117 14.18 1 98.19 381 ILE A O 1
ATOM 3173 N N . VAL A 1 382 ? 3.039 10.016 14.648 1 98.12 382 VAL A N 1
ATOM 3174 C CA . VAL A 1 382 ? 1.824 10.812 14.773 1 98.12 382 VAL A CA 1
ATOM 3175 C C . VAL A 1 382 ? 1.029 10.758 13.469 1 98.12 382 VAL A C 1
ATOM 3177 O O . VAL A 1 382 ? -0.153 10.406 13.477 1 98.12 382 VAL A O 1
ATOM 3180 N N . TRP A 1 383 ? 1.669 11.031 12.406 1 97.38 383 TRP A N 1
ATOM 3181 C CA . TRP A 1 383 ? 0.964 11.102 11.133 1 97.38 383 TRP A CA 1
ATOM 3182 C C . TRP A 1 383 ? 0.606 9.711 10.625 1 97.38 383 TRP A C 1
ATOM 3184 O O . TRP A 1 383 ? -0.37 9.539 9.891 1 97.38 383 TRP A O 1
ATOM 3194 N N . GLY A 1 384 ? 1.424 8.703 11.016 1 97.19 384 GLY A N 1
ATOM 3195 C CA . GLY A 1 384 ? 1.02 7.332 10.727 1 97.19 384 GLY A CA 1
ATOM 3196 C C . GLY A 1 384 ? -0.282 6.945 11.406 1 97.19 384 GLY A C 1
ATOM 3197 O O . GLY A 1 384 ? -1.188 6.414 10.758 1 97.19 384 GLY A O 1
ATOM 3198 N N . LEU A 1 385 ? -0.363 7.215 12.672 1 97.12 385 LEU A N 1
ATOM 3199 C CA . LEU A 1 385 ? -1.573 6.918 13.43 1 97.12 385 LEU A CA 1
ATOM 3200 C C . LEU A 1 385 ? -2.754 7.73 12.914 1 97.12 385 LEU A C 1
ATOM 3202 O O . LEU A 1 385 ? -3.85 7.195 12.727 1 97.12 385 LEU A O 1
ATOM 3206 N N . TRP A 1 386 ? -2.492 8.992 12.672 1 95.12 386 TRP A N 1
ATOM 3207 C CA . TRP A 1 386 ? -3.508 9.883 12.117 1 95.12 386 TRP A CA 1
ATOM 3208 C C . TRP A 1 386 ? -4.07 9.312 10.812 1 95.12 386 TRP A C 1
ATOM 3210 O O . TRP A 1 386 ? -5.289 9.273 10.625 1 95.12 386 TRP A O 1
ATOM 3220 N N . ALA A 1 387 ? -3.223 8.883 9.961 1 94.06 387 ALA A N 1
ATOM 3221 C CA . ALA A 1 387 ? -3.633 8.406 8.648 1 94.06 387 ALA A CA 1
ATOM 3222 C C . ALA A 1 387 ? -4.438 7.113 8.766 1 94.06 387 ALA A C 1
ATOM 3224 O O . ALA A 1 387 ? -5.414 6.914 8.039 1 94.06 387 ALA A O 1
ATOM 3225 N N . LEU A 1 388 ? -4.016 6.23 9.641 1 93.25 388 LEU A N 1
ATOM 3226 C CA . LEU A 1 388 ? -4.785 5.008 9.852 1 93.25 388 LEU A CA 1
ATOM 3227 C C . LEU A 1 388 ? -6.195 5.328 10.328 1 93.25 388 LEU A C 1
ATOM 3229 O O . LEU A 1 388 ? -7.164 4.699 9.891 1 93.25 388 LEU A O 1
ATOM 3233 N N . LEU A 1 389 ? -6.332 6.32 11.203 1 90.94 389 LEU A N 1
ATOM 3234 C CA . LEU A 1 389 ? -7.648 6.742 11.672 1 90.94 389 LEU A CA 1
ATOM 3235 C C . LEU A 1 389 ? -8.477 7.309 10.523 1 90.94 389 LEU A C 1
ATOM 3237 O O . LEU A 1 389 ? -9.656 6.973 10.383 1 90.94 389 LEU A O 1
ATOM 3241 N N . GLN A 1 390 ? -7.836 8.148 9.719 1 87.44 390 GLN A N 1
ATOM 3242 C CA . GLN A 1 390 ? -8.523 8.703 8.555 1 87.44 390 GLN A CA 1
ATOM 3243 C C . GLN A 1 390 ? -8.977 7.598 7.605 1 87.44 390 GLN A C 1
ATOM 3245 O O . GLN A 1 390 ? -10.047 7.691 7 1 87.44 390 GLN A O 1
ATOM 3250 N N . GLY A 1 391 ? -8.164 6.625 7.492 1 85.62 391 GLY A N 1
ATOM 3251 C CA . GLY A 1 391 ? -8.5 5.512 6.617 1 85.62 391 GLY A CA 1
ATOM 3252 C C . GLY A 1 391 ? -9.773 4.793 7.023 1 85.62 391 GLY A C 1
ATOM 3253 O O . GLY A 1 391 ? -10.484 4.254 6.176 1 85.62 391 GLY A O 1
ATOM 3254 N N . LEU A 1 392 ? -10.039 4.824 8.234 1 82.81 392 LEU A N 1
ATOM 3255 C CA . LEU A 1 392 ? -11.219 4.137 8.758 1 82.81 392 LEU A CA 1
ATOM 3256 C C . LEU A 1 392 ? -12.477 4.965 8.531 1 82.81 392 LEU A C 1
ATOM 3258 O O . LEU A 1 392 ? -13.578 4.414 8.422 1 82.81 392 LEU A O 1
ATOM 3262 N N . HIS A 1 393 ? -12.266 6.312 8.359 1 76 393 HIS A N 1
ATOM 3263 C CA . HIS A 1 393 ? -13.469 7.133 8.469 1 76 393 HIS A CA 1
ATOM 3264 C C . HIS A 1 393 ? -13.617 8.047 7.262 1 76 393 HIS A C 1
ATOM 3266 O O . HIS A 1 393 ? -14.727 8.492 6.949 1 76 393 HIS A O 1
ATOM 3272 N N . SER A 1 394 ? -12.594 8.32 6.656 1 72.88 394 SER A N 1
ATOM 3273 C CA . SER A 1 394 ? -12.609 9.375 5.645 1 72.88 394 SER A CA 1
ATOM 3274 C C . SER A 1 394 ? -13.188 8.867 4.328 1 72.88 394 SER A C 1
ATOM 3276 O O . SER A 1 394 ? -12.984 7.707 3.961 1 72.88 394 SER A O 1
ATOM 3278 N N . VAL A 1 395 ? -13.898 9.727 3.689 1 66.75 395 VAL A N 1
ATOM 3279 C CA . VAL A 1 395 ? -14.477 9.398 2.391 1 66.75 395 VAL A CA 1
ATOM 3280 C C . VAL A 1 395 ? -13.641 10.016 1.276 1 66.75 395 VAL A C 1
ATOM 3282 O O . VAL A 1 395 ? -13.977 9.891 0.096 1 66.75 395 VAL A O 1
ATOM 3285 N N . ILE A 1 396 ? -12.586 10.625 1.731 1 68.62 396 ILE A N 1
ATOM 3286 C CA . ILE A 1 396 ? -11.695 11.273 0.776 1 68.62 396 ILE A CA 1
ATOM 3287 C C . ILE A 1 396 ? -10.906 10.211 0.005 1 68.62 396 ILE A C 1
ATOM 3289 O O . ILE A 1 396 ? -10.469 9.211 0.579 1 68.62 396 ILE A O 1
ATOM 3293 N N . ASP A 1 397 ? -10.766 10.477 -1.309 1 73.5 397 ASP A N 1
ATOM 3294 C CA . ASP A 1 397 ? -10.047 9.539 -2.166 1 73.5 397 ASP A CA 1
ATOM 3295 C C . ASP A 1 397 ? -8.539 9.664 -1.976 1 73.5 397 ASP A C 1
ATOM 3297 O O . ASP A 1 397 ? -7.836 10.164 -2.854 1 73.5 397 ASP A O 1
ATOM 3301 N N . PHE A 1 398 ? -8.062 9.242 -1.019 1 81.56 398 PHE A N 1
ATOM 3302 C CA . PHE A 1 398 ? -6.668 9.164 -0.621 1 81.56 398 PHE A CA 1
ATOM 3303 C C . PHE A 1 398 ? -6.387 7.844 0.094 1 81.56 398 PHE A C 1
ATOM 3305 O O . PHE A 1 398 ? -7.199 7.383 0.897 1 81.56 398 PHE A O 1
ATOM 3312 N N . ASP A 1 399 ? -5.281 7.258 -0.244 1 85.19 399 ASP A N 1
ATOM 3313 C CA . ASP A 1 399 ? -4.949 5.98 0.377 1 85.19 399 ASP A CA 1
ATOM 3314 C C . ASP A 1 399 ? -4.309 6.188 1.749 1 85.19 399 ASP A C 1
ATOM 3316 O O . ASP A 1 399 ? -3.113 5.941 1.927 1 85.19 399 ASP A O 1
ATOM 3320 N N . PHE A 1 400 ? -5.137 6.484 2.686 1 88.88 400 PHE A N 1
ATOM 3321 C CA . PHE A 1 400 ? -4.684 6.789 4.035 1 88.88 400 PHE A CA 1
ATOM 3322 C C . PHE A 1 400 ? -3.996 5.582 4.664 1 88.88 400 PHE A C 1
ATOM 3324 O O . PHE A 1 400 ? -3.012 5.73 5.391 1 88.88 400 PHE A O 1
ATOM 3331 N N . ILE A 1 401 ? -4.473 4.438 4.359 1 89.5 401 ILE A N 1
ATOM 3332 C CA . ILE A 1 401 ? -3.934 3.23 4.977 1 89.5 401 ILE A CA 1
ATOM 3333 C C . ILE A 1 401 ? -2.484 3.029 4.543 1 89.5 401 ILE A C 1
ATOM 3335 O O . ILE A 1 401 ? -1.595 2.859 5.379 1 89.5 401 ILE A O 1
ATOM 3339 N N . ASN A 1 402 ? -2.275 3.047 3.256 1 87.81 402 ASN A N 1
ATOM 3340 C CA . ASN A 1 402 ? -0.913 2.906 2.756 1 87.81 402 ASN A CA 1
ATOM 3341 C C . ASN A 1 402 ? -0.004 4.012 3.289 1 87.81 402 ASN A C 1
ATOM 3343 O O . ASN A 1 402 ? 1.14 3.75 3.668 1 87.81 402 ASN A O 1
ATOM 3347 N N . TYR A 1 403 ? -0.478 5.219 3.262 1 92.38 403 TYR A N 1
ATOM 3348 C CA . TYR A 1 403 ? 0.29 6.34 3.791 1 92.38 403 TYR A CA 1
ATOM 3349 C C . TYR A 1 403 ? 0.64 6.117 5.258 1 92.38 403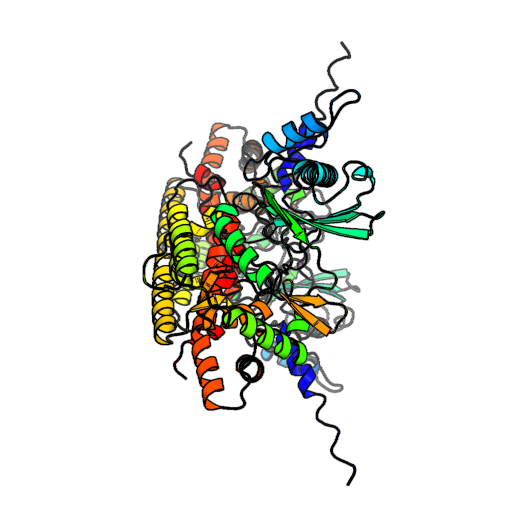 TYR A C 1
ATOM 3351 O O . TYR A 1 403 ? 1.785 6.32 5.668 1 92.38 403 TYR A O 1
ATOM 3359 N N . GLY A 1 404 ? -0.369 5.691 6.027 1 94.31 404 GLY A N 1
ATOM 3360 C CA . GLY A 1 404 ? -0.149 5.43 7.441 1 94.31 404 GLY A CA 1
ATOM 3361 C C . GLY A 1 404 ? 0.886 4.352 7.695 1 94.31 404 GLY A C 1
ATOM 3362 O O . GLY A 1 404 ? 1.78 4.52 8.523 1 94.31 404 GLY A O 1
ATOM 3363 N N . MET A 1 405 ? 0.773 3.33 6.969 1 91.81 405 MET A N 1
ATOM 3364 C CA . MET A 1 405 ? 1.722 2.23 7.109 1 91.81 405 MET A CA 1
ATOM 3365 C C . MET A 1 405 ? 3.131 2.674 6.73 1 91.81 405 MET A C 1
ATOM 3367 O O . MET A 1 405 ? 4.102 2.299 7.391 1 91.81 405 MET A O 1
ATOM 3371 N N . THR A 1 406 ? 3.246 3.443 5.688 1 92.19 406 THR A N 1
ATOM 3372 C CA . THR A 1 406 ? 4.535 3.938 5.223 1 92.19 406 THR A CA 1
ATOM 3373 C C . THR A 1 406 ? 5.191 4.82 6.281 1 92.19 406 THR A C 1
ATOM 3375 O O . THR A 1 406 ? 6.383 4.68 6.562 1 92.19 406 THR A O 1
ATOM 3378 N N . ARG A 1 407 ? 4.406 5.672 6.852 1 95.44 407 ARG A N 1
ATOM 3379 C CA . ARG A 1 407 ? 4.914 6.551 7.898 1 95.44 407 ARG A CA 1
ATOM 3380 C C . ARG A 1 407 ? 5.34 5.754 9.125 1 95.44 407 ARG A C 1
ATOM 3382 O O . ARG A 1 407 ? 6.43 5.965 9.664 1 95.44 407 ARG A O 1
ATOM 3389 N N . LEU A 1 408 ? 4.551 4.809 9.562 1 95.31 408 LEU A N 1
ATOM 3390 C CA . LEU A 1 408 ? 4.887 4.012 10.742 1 95.31 408 LEU A CA 1
ATOM 3391 C C . LEU A 1 408 ? 6.141 3.18 10.492 1 95.31 408 LEU A C 1
ATOM 3393 O O . LEU A 1 408 ? 6.977 3.027 11.383 1 95.31 408 LEU A O 1
ATOM 3397 N N . THR A 1 409 ? 6.234 2.686 9.305 1 92.25 409 THR A N 1
ATOM 3398 C CA . THR A 1 409 ? 7.406 1.896 8.945 1 92.25 409 THR A CA 1
ATOM 3399 C C . THR A 1 409 ? 8.672 2.754 8.984 1 92.25 409 THR A C 1
ATOM 3401 O O . THR A 1 409 ? 9.734 2.283 9.383 1 92.25 409 THR A O 1
ATOM 3404 N N . ALA A 1 410 ? 8.578 4 8.578 1 92.56 410 ALA A N 1
ATOM 3405 C CA . ALA A 1 410 ? 9.711 4.922 8.594 1 92.56 410 ALA A CA 1
ATOM 3406 C C . ALA A 1 410 ? 10.273 5.07 10.008 1 92.56 410 ALA A C 1
ATOM 3408 O O . ALA A 1 410 ? 11.477 5.25 10.188 1 92.56 410 ALA A O 1
ATOM 3409 N N . ALA A 1 411 ? 9.43 4.945 10.992 1 91.81 411 ALA A N 1
ATOM 3410 C CA . ALA A 1 411 ? 9.859 5.082 12.383 1 91.81 411 ALA A CA 1
ATOM 3411 C C . ALA A 1 411 ? 10.828 3.969 12.773 1 91.81 411 ALA A C 1
ATOM 3413 O O . ALA A 1 411 ? 11.555 4.09 13.758 1 91.81 411 ALA A O 1
ATOM 3414 N N . PHE A 1 412 ? 10.836 2.908 12 1 88.38 412 PHE A N 1
ATOM 3415 C CA . PHE A 1 412 ? 11.711 1.775 12.289 1 88.38 412 PHE A CA 1
ATOM 3416 C C . PHE A 1 412 ? 12.93 1.788 11.375 1 88.38 412 PHE A C 1
ATOM 3418 O O . PHE A 1 412 ? 13.859 1.002 11.57 1 88.38 412 PHE A O 1
ATOM 3425 N N . SER A 1 413 ? 12.93 2.654 10.422 1 87.88 413 SER A N 1
ATOM 3426 C CA . SER A 1 413 ? 13.984 2.643 9.422 1 87.88 413 SER A CA 1
ATOM 3427 C C . SER A 1 413 ? 15.312 3.117 10.008 1 87.88 413 SER A C 1
ATOM 3429 O O . SER A 1 413 ? 15.336 3.971 10.898 1 87.88 413 SER A O 1
ATOM 3431 N N . VAL A 1 414 ? 16.344 2.682 9.461 1 84.25 414 VAL A N 1
ATOM 3432 C CA . VAL A 1 414 ? 17.688 3.055 9.906 1 84.25 414 VAL A CA 1
ATOM 3433 C C . VAL A 1 414 ? 17.906 4.555 9.703 1 84.25 414 VAL A C 1
ATOM 3435 O O . VAL A 1 414 ? 18.531 5.215 10.531 1 84.25 414 VAL A O 1
ATOM 3438 N N . LYS A 1 415 ? 17.391 5.031 8.656 1 86.88 415 LYS A N 1
ATOM 3439 C CA . LYS A 1 415 ? 17.531 6.453 8.359 1 86.88 415 LYS A CA 1
ATOM 3440 C C . LYS A 1 415 ? 17.062 7.312 9.523 1 86.88 415 LYS A C 1
ATOM 3442 O O . LYS A 1 415 ? 17.734 8.258 9.922 1 86.88 415 LYS A O 1
ATOM 3447 N N . PHE A 1 416 ? 15.961 6.992 10.07 1 91.5 416 PHE A N 1
ATOM 3448 C CA . PHE A 1 416 ? 15.375 7.848 11.094 1 91.5 416 PHE A CA 1
ATOM 3449 C C . PHE A 1 416 ? 15.789 7.379 12.484 1 91.5 416 PHE A C 1
ATOM 3451 O O . PHE A 1 416 ? 15.945 8.195 13.398 1 91.5 416 PHE A O 1
ATOM 3458 N N . ARG A 1 417 ? 16.031 6.137 12.672 1 88.56 417 ARG A N 1
ATOM 3459 C CA . ARG A 1 417 ? 16.484 5.637 13.969 1 88.56 417 ARG A CA 1
ATOM 3460 C C . ARG A 1 417 ? 17.891 6.125 14.289 1 88.56 417 ARG A C 1
ATOM 3462 O O . ARG A 1 417 ? 18.25 6.281 15.461 1 88.56 417 ARG A O 1
ATOM 3469 N N . SER A 1 418 ? 18.641 6.332 13.219 1 89.81 418 SER A N 1
ATOM 3470 C CA . SER A 1 418 ? 19.984 6.871 13.438 1 89.81 418 SER A CA 1
ATOM 3471 C C . SER A 1 418 ? 19.922 8.25 14.086 1 89.81 418 SER A C 1
ATOM 3473 O O . SER A 1 418 ? 20.906 8.703 14.68 1 89.81 418 SER A O 1
ATOM 3475 N N . LYS A 1 419 ? 18.812 8.867 13.961 1 92.12 419 LYS A N 1
ATOM 3476 C CA . LYS A 1 419 ? 18.641 10.211 14.516 1 92.12 419 LYS A CA 1
ATOM 3477 C C . LYS A 1 419 ? 18.438 10.148 16.031 1 92.12 419 LYS A C 1
ATOM 3479 O O . LYS A 1 419 ? 18.516 11.164 16.719 1 92.12 419 LYS A O 1
ATOM 3484 N N . LEU A 1 420 ? 18.203 8.961 16.531 1 91.19 420 LEU A N 1
ATOM 3485 C CA . LEU A 1 420 ? 17.969 8.773 17.953 1 91.19 420 LEU A CA 1
ATOM 3486 C C . LEU A 1 420 ? 19.281 8.609 18.719 1 91.19 420 LEU A C 1
ATOM 3488 O O . LEU A 1 420 ? 19.328 8.727 19.938 1 91.19 420 LEU A O 1
ATOM 3492 N N . GLU A 1 421 ? 20.297 8.133 17.875 1 79.12 421 GLU A N 1
ATOM 3493 C CA . GLU A 1 421 ? 21.578 7.863 18.516 1 79.12 421 GLU A CA 1
ATOM 3494 C C . GLU A 1 421 ? 22.281 9.156 18.906 1 79.12 421 GLU A C 1
ATOM 3496 O O . GLU A 1 421 ? 22.156 10.18 18.234 1 79.12 421 GLU A O 1
ATOM 3501 N N . LYS A 1 422 ? 22.562 9.227 20.188 1 64.19 422 LYS A N 1
ATOM 3502 C CA . LYS A 1 422 ? 23.25 10.375 20.781 1 64.19 422 LYS A CA 1
ATOM 3503 C C . LYS A 1 422 ? 24.5 10.742 19.984 1 64.19 422 LYS A C 1
ATOM 3505 O O . LYS A 1 422 ? 25.312 9.875 19.656 1 64.19 422 LYS A O 1
ATOM 3510 N N . ASN A 1 423 ? 24.312 11.789 18.953 1 44.72 423 ASN A N 1
ATOM 3511 C CA . ASN A 1 423 ? 25.594 12.398 18.594 1 44.72 423 ASN A CA 1
ATOM 3512 C C . ASN A 1 423 ? 26.266 13.008 19.828 1 44.72 423 ASN A C 1
ATOM 3514 O O . ASN A 1 423 ? 25.609 13.531 20.719 1 44.72 423 ASN A O 1
ATOM 3518 N N . MET B 1 1 ? -51.531 -10.195 -26.297 1 21.81 1 MET B N 1
ATOM 3519 C CA . MET B 1 1 ? -50.875 -10.609 -25.062 1 21.81 1 MET B CA 1
ATOM 3520 C C . MET B 1 1 ? -49.469 -10.023 -24.953 1 21.81 1 MET B C 1
ATOM 3522 O O . MET B 1 1 ? -48.562 -10.688 -24.453 1 21.81 1 MET B O 1
ATOM 3526 N N . GLU B 1 2 ? -49.031 -8.922 -25.516 1 21.55 2 GLU B N 1
ATOM 3527 C CA . GLU B 1 2 ? -47.844 -8.281 -26.125 1 21.55 2 GLU B CA 1
ATOM 3528 C C . GLU B 1 2 ? -47 -7.594 -25.062 1 21.55 2 GLU B C 1
ATOM 3530 O O . GLU B 1 2 ? -45.875 -7.145 -25.344 1 21.55 2 GLU B O 1
ATOM 3535 N N . TYR B 1 3 ? -47.594 -7.281 -23.828 1 21.12 3 TYR B N 1
ATOM 3536 C CA . TYR B 1 3 ? -47.188 -6.066 -23.125 1 21.12 3 TYR B CA 1
ATOM 3537 C C . TYR B 1 3 ? -45.812 -6.215 -22.5 1 21.12 3 TYR B C 1
ATOM 3539 O O . TYR B 1 3 ? -45.031 -5.262 -22.469 1 21.12 3 TYR B O 1
ATOM 3547 N N . GLN B 1 4 ? -45.5 -7.199 -21.594 1 23.2 4 GLN B N 1
ATOM 3548 C CA . GLN B 1 4 ? -44.906 -6.98 -20.281 1 23.2 4 GLN B CA 1
ATOM 3549 C C . GLN B 1 4 ? -43.375 -6.93 -20.391 1 23.2 4 GLN B C 1
ATOM 3551 O O . GLN B 1 4 ? -42.688 -7.793 -19.844 1 23.2 4 GLN B O 1
ATOM 3556 N N . LEU B 1 5 ? -42.688 -6.684 -21.453 1 23.12 5 LEU B N 1
ATOM 3557 C CA . LEU B 1 5 ? -41.281 -6.965 -21.703 1 23.12 5 LEU B CA 1
ATOM 3558 C C . LEU B 1 5 ? -40.406 -5.988 -20.953 1 23.12 5 LEU B C 1
ATOM 3560 O O . LEU B 1 5 ? -39.188 -6.043 -21.062 1 23.12 5 LEU B O 1
ATOM 3564 N N . ARG B 1 6 ? -40.938 -4.785 -20.562 1 23.7 6 ARG B N 1
ATOM 3565 C CA . ARG B 1 6 ? -40.031 -3.633 -20.594 1 23.7 6 ARG B CA 1
ATOM 3566 C C . ARG B 1 6 ? -39.031 -3.689 -19.453 1 23.7 6 ARG B C 1
ATOM 3568 O O . ARG B 1 6 ? -38 -2.99 -19.484 1 23.7 6 ARG B O 1
ATOM 3575 N N . GLU B 1 7 ? -39.5 -4.031 -18.219 1 27.34 7 GLU B N 1
ATOM 3576 C CA . GLU B 1 7 ? -38.969 -3.387 -17.016 1 27.34 7 GLU B CA 1
ATOM 3577 C C . GLU B 1 7 ? -37.625 -3.947 -16.625 1 27.34 7 GLU B C 1
ATOM 3579 O O . GLU B 1 7 ? -37.125 -3.697 -15.523 1 27.34 7 GLU B O 1
ATOM 3584 N N . ILE B 1 8 ? -37.031 -4.891 -17.297 1 29.73 8 ILE B N 1
ATOM 3585 C CA . ILE B 1 8 ? -35.938 -5.68 -16.766 1 29.73 8 ILE B CA 1
ATOM 3586 C C . ILE B 1 8 ? -34.688 -4.82 -16.688 1 29.73 8 ILE B C 1
ATOM 3588 O O . ILE B 1 8 ? -33.688 -5.191 -16.047 1 29.73 8 ILE B O 1
ATOM 3592 N N . ASP B 1 9 ? -34.562 -3.803 -17.562 1 29.7 9 ASP B N 1
ATOM 3593 C CA . ASP B 1 9 ? -33.25 -3.346 -18 1 29.7 9 ASP B CA 1
ATOM 3594 C C . ASP B 1 9 ? -32.594 -2.455 -16.953 1 29.7 9 ASP B C 1
ATOM 3596 O O . ASP B 1 9 ? -31.391 -2.188 -17.016 1 29.7 9 ASP B O 1
ATOM 3600 N N . GLU B 1 10 ? -33.438 -1.812 -16.078 1 31.53 10 GLU B N 1
ATOM 3601 C CA . GLU B 1 10 ? -32.875 -0.776 -15.219 1 31.53 10 GLU B CA 1
ATOM 3602 C C . GLU B 1 10 ? -32.062 -1.386 -14.086 1 31.53 10 GLU B C 1
ATOM 3604 O O . GLU B 1 10 ? -31.266 -0.69 -13.438 1 31.53 10 GLU B O 1
ATOM 3609 N N . SER B 1 11 ? -32.375 -2.574 -13.594 1 32.22 11 SER B N 1
ATOM 3610 C CA . SER B 1 11 ? -31.766 -3.162 -12.398 1 32.22 11 SER B CA 1
ATOM 3611 C C . SER B 1 11 ? -30.312 -3.545 -12.648 1 32.22 11 SER B C 1
ATOM 3613 O O . SER B 1 11 ? -29.516 -3.619 -11.703 1 32.22 11 SER B O 1
ATOM 3615 N N . GLU B 1 12 ? -29.922 -3.984 -13.773 1 29.25 12 GLU B N 1
ATOM 3616 C CA . GLU B 1 12 ? -28.562 -4.43 -14.039 1 29.25 12 GLU B CA 1
ATOM 3617 C C . GLU B 1 12 ? -27.578 -3.256 -14.039 1 29.25 12 GLU B C 1
ATOM 3619 O O . GLU B 1 12 ? -26.375 -3.447 -13.922 1 29.25 12 GLU B O 1
ATOM 3624 N N . LYS B 1 13 ? -27.953 -2.01 -14.367 1 32.72 13 LYS B N 1
ATOM 3625 C CA . LYS B 1 13 ? -27.047 -0.868 -14.352 1 32.72 13 LYS B CA 1
ATOM 3626 C C . LYS B 1 13 ? -26.656 -0.492 -12.93 1 32.72 13 LYS B C 1
ATOM 3628 O O . LYS B 1 13 ? -25.625 0.144 -12.703 1 32.72 13 LYS B O 1
ATOM 3633 N N . GLU B 1 14 ? -27.641 -0.665 -11.938 1 31.81 14 GLU B N 1
ATOM 3634 C CA . GLU B 1 14 ? -27.344 -0.367 -10.539 1 31.81 14 GLU B CA 1
ATOM 3635 C C . GLU B 1 14 ? -26.297 -1.315 -9.977 1 31.81 14 GLU B C 1
ATOM 3637 O O . GLU B 1 14 ? -25.453 -0.912 -9.172 1 31.81 14 GLU B O 1
ATOM 3642 N N . ILE B 1 15 ? -26.312 -2.615 -10.344 1 31.39 15 ILE B N 1
ATOM 3643 C CA . ILE B 1 15 ? -25.328 -3.566 -9.844 1 31.39 15 ILE B CA 1
ATOM 3644 C C . ILE B 1 15 ? -23.953 -3.238 -10.422 1 31.39 15 ILE B C 1
ATOM 3646 O O . ILE B 1 15 ? -22.953 -3.314 -9.719 1 31.39 15 ILE B O 1
ATOM 3650 N N . THR B 1 16 ? -23.891 -2.869 -11.664 1 30.16 16 THR B N 1
ATOM 3651 C CA . THR B 1 16 ? -22.609 -2.611 -12.297 1 30.16 16 THR B CA 1
ATOM 3652 C C . THR B 1 16 ? -21.953 -1.372 -11.695 1 30.16 16 THR B C 1
ATOM 3654 O O . THR B 1 16 ? -20.734 -1.338 -11.508 1 30.16 16 THR B O 1
ATOM 3657 N N . GLN B 1 17 ? -22.703 -0.275 -11.422 1 29.77 17 GLN B N 1
ATOM 3658 C CA . GLN B 1 17 ? -22.141 0.952 -10.867 1 29.77 17 GLN B CA 1
ATOM 3659 C C . GLN B 1 17 ? -21.766 0.772 -9.398 1 29.77 17 GLN B C 1
ATOM 3661 O O . GLN B 1 17 ? -20.969 1.542 -8.852 1 29.77 17 GLN B O 1
ATOM 3666 N N . GLN B 1 18 ? -22.484 -0.044 -8.562 1 30.23 18 GLN B N 1
ATOM 3667 C CA . GLN B 1 18 ? -22.172 -0.353 -7.168 1 30.23 18 GLN B CA 1
ATOM 3668 C C . GLN B 1 18 ? -20.875 -1.171 -7.059 1 30.23 18 GLN B C 1
ATOM 3670 O O . GLN B 1 18 ? -20.297 -1.284 -5.98 1 30.23 18 GLN B O 1
ATOM 3675 N N . ARG B 1 19 ? -20.469 -2.021 -7.977 1 29.06 19 ARG B N 1
ATOM 3676 C CA . ARG B 1 19 ? -19.281 -2.875 -8.008 1 29.06 19 ARG B CA 1
ATOM 3677 C C . ARG B 1 19 ? -18 -2.043 -7.918 1 29.06 19 ARG B C 1
ATOM 3679 O O . ARG B 1 19 ? -16.938 -2.57 -7.602 1 29.06 19 ARG B O 1
ATOM 3686 N N . LYS B 1 20 ? -17.922 -0.833 -8.414 1 30.77 20 LYS B N 1
ATOM 3687 C CA . LYS B 1 20 ? -16.672 -0.076 -8.453 1 30.77 20 LYS B CA 1
ATOM 3688 C C . LYS B 1 20 ? -16.312 0.468 -7.078 1 30.77 20 LYS B C 1
ATOM 3690 O O . LYS B 1 20 ? -15.227 1.02 -6.887 1 30.77 20 LYS B O 1
ATOM 3695 N N . LYS B 1 21 ? -17.234 0.592 -6.152 1 31.5 21 LYS B N 1
ATOM 3696 C CA . LYS B 1 21 ? -17.047 1.419 -4.961 1 31.5 21 LYS B CA 1
ATOM 3697 C C . LYS B 1 21 ? -16.297 0.652 -3.871 1 31.5 21 LYS B C 1
ATOM 3699 O O . LYS B 1 21 ? -15.859 1.242 -2.881 1 31.5 21 LYS B O 1
ATOM 3704 N N . ASN B 1 22 ? -16.547 -0.605 -3.734 1 26.88 22 ASN B N 1
ATOM 3705 C CA . ASN B 1 22 ? -16.078 -1.232 -2.502 1 26.88 22 ASN B CA 1
ATOM 3706 C C . ASN B 1 22 ? -14.578 -1.515 -2.541 1 26.88 22 ASN B C 1
ATOM 3708 O O . ASN B 1 22 ? -14.07 -2.297 -1.736 1 26.88 22 ASN B O 1
ATOM 3712 N N . SER B 1 23 ? -14.008 -1.454 -3.758 1 26.31 23 SER B N 1
ATOM 3713 C CA . SER B 1 23 ? -12.656 -2.004 -3.781 1 26.31 23 SER B CA 1
ATOM 3714 C C . SER B 1 23 ? -11.688 -1.112 -3.018 1 26.31 23 SER B C 1
ATOM 3716 O O . SER B 1 23 ? -11.797 0.115 -3.059 1 26.31 23 SER B O 1
ATOM 3718 N N . VAL B 1 24 ? -11.133 -1.541 -1.986 1 28.75 24 VAL B N 1
ATOM 3719 C CA . VAL B 1 24 ? -9.93 -0.979 -1.391 1 28.75 24 VAL B CA 1
ATOM 3720 C C . VAL B 1 24 ? -9.023 -0.411 -2.486 1 28.75 24 VAL B C 1
ATOM 3722 O O . VAL B 1 24 ? -8.734 -1.089 -3.475 1 28.75 24 VAL B O 1
ATOM 3725 N N . THR B 1 25 ? -9.125 0.834 -2.711 1 29.88 25 THR B N 1
ATOM 3726 C CA . THR B 1 25 ? -8.297 1.448 -3.746 1 29.88 25 THR B CA 1
ATOM 3727 C C . THR B 1 25 ? -6.941 0.754 -3.838 1 29.88 25 THR B C 1
ATOM 3729 O O . THR B 1 25 ? -6.039 1.038 -3.049 1 29.88 25 THR B O 1
ATOM 3732 N N . THR B 1 26 ? -6.934 -0.527 -4.074 1 29.84 26 THR B N 1
ATOM 3733 C CA . THR B 1 26 ? -5.762 -1.259 -4.547 1 29.84 26 THR B CA 1
ATOM 3734 C C . THR B 1 26 ? -5.109 -0.537 -5.723 1 29.84 26 THR B C 1
ATOM 3736 O O . THR B 1 26 ? -5.797 -0.082 -6.637 1 29.84 26 THR B O 1
ATOM 3739 N N . LYS B 1 27 ? -3.957 -0.037 -5.438 1 35.12 27 LYS B N 1
ATOM 3740 C CA . LYS B 1 27 ? -3.143 0.469 -6.539 1 35.12 27 LYS B CA 1
ATOM 3741 C C . LYS B 1 27 ? -3.355 -0.354 -7.805 1 35.12 27 LYS B C 1
ATOM 3743 O O . LYS B 1 27 ? -3.482 -1.579 -7.742 1 35.12 27 LYS B O 1
ATOM 3748 N N . ASN B 1 28 ? -3.973 0.317 -8.695 1 32.78 28 ASN B N 1
ATOM 3749 C CA . ASN B 1 28 ? -4.012 -0.326 -10 1 32.78 28 ASN B CA 1
ATOM 3750 C C . ASN B 1 28 ? -2.646 -0.884 -10.391 1 32.78 28 ASN B C 1
ATOM 3752 O O . ASN B 1 28 ? -1.7 -0.126 -10.609 1 32.78 28 ASN B O 1
ATOM 3756 N N . PHE B 1 29 ? -2.396 -2.027 -9.922 1 36.09 29 PHE B N 1
ATOM 3757 C CA . PHE B 1 29 ? -1.216 -2.756 -10.367 1 36.09 29 PHE B CA 1
ATOM 3758 C C . PHE B 1 29 ? -1.175 -2.846 -11.883 1 36.09 29 PHE B C 1
ATOM 3760 O O . PHE B 1 29 ? -0.206 -3.35 -12.461 1 36.09 29 PHE B O 1
ATOM 3767 N N . ASP B 1 30 ? -2.213 -2.359 -12.461 1 37.62 30 ASP B N 1
ATOM 3768 C CA . ASP B 1 30 ? -2.229 -2.625 -13.898 1 37.62 30 ASP B CA 1
ATOM 3769 C C . ASP B 1 30 ? -1.162 -1.807 -14.625 1 37.62 30 ASP B C 1
ATOM 3771 O O . ASP B 1 30 ? -0.889 -2.037 -15.805 1 37.62 30 ASP B O 1
ATOM 3775 N N . ASN B 1 31 ? -0.925 -0.552 -14.18 1 33.34 31 ASN B N 1
ATOM 3776 C CA . ASN B 1 31 ? 0.102 0.082 -15 1 33.34 31 ASN B CA 1
ATOM 3777 C C . ASN B 1 31 ? 1.499 -0.405 -14.625 1 33.34 31 ASN B C 1
ATOM 3779 O O . ASN B 1 31 ? 2.211 0.258 -13.875 1 33.34 31 ASN B O 1
ATOM 3783 N N . LEU B 1 32 ? 1.732 -1.608 -14.547 1 38.03 32 LEU B N 1
ATOM 3784 C CA . LEU B 1 32 ? 3.109 -2.088 -14.539 1 38.03 32 LEU B CA 1
ATOM 3785 C C . LEU B 1 32 ? 3.984 -1.254 -15.469 1 38.03 32 LEU B C 1
ATOM 3787 O O . LEU B 1 32 ? 3.766 -1.235 -16.688 1 38.03 32 LEU B O 1
ATOM 3791 N N . SER B 1 33 ? 4.355 -0.196 -15.016 1 36.72 33 SER B N 1
ATOM 3792 C CA . SER B 1 33 ? 5.371 0.47 -15.82 1 36.72 33 SER B CA 1
ATOM 3793 C C . SER B 1 33 ? 6.273 -0.542 -16.531 1 36.72 33 SER B C 1
ATOM 3795 O O . SER B 1 33 ? 6.516 -1.631 -16 1 36.72 33 SER B O 1
ATOM 3797 N N . ASN B 1 34 ? 6.41 -0.508 -17.75 1 42.78 34 ASN B N 1
ATOM 3798 C CA . ASN B 1 34 ? 7.23 -1.23 -18.719 1 42.78 34 ASN B CA 1
ATOM 3799 C C . ASN B 1 34 ? 8.648 -1.443 -18.203 1 42.78 34 ASN B C 1
ATOM 3801 O O . ASN B 1 34 ? 9.539 -1.849 -18.953 1 42.78 34 ASN B O 1
ATOM 3805 N N . SER B 1 35 ? 8.992 -0.92 -17.078 1 48.66 35 SER B N 1
ATOM 3806 C CA . SER B 1 35 ? 10.422 -1.066 -16.844 1 48.66 35 SER B CA 1
ATOM 3807 C C . SER B 1 35 ? 10.727 -2.314 -16.016 1 48.66 35 SER B C 1
ATOM 3809 O O . SER B 1 35 ? 10.172 -2.498 -14.938 1 48.66 35 SER B O 1
ATOM 3811 N N . ASN B 1 36 ? 10.992 -3.414 -16.672 1 58.25 36 ASN B N 1
ATOM 3812 C CA . ASN B 1 36 ? 11.516 -4.633 -16.062 1 58.25 36 ASN B CA 1
ATOM 3813 C C . ASN B 1 36 ? 12.719 -4.34 -15.164 1 58.25 36 ASN B C 1
ATOM 3815 O O . ASN B 1 36 ? 13.719 -3.783 -15.617 1 58.25 36 ASN B O 1
ATOM 3819 N N . SER B 1 37 ? 12.469 -4.488 -13.898 1 61.38 37 SER B N 1
ATOM 3820 C CA . SER B 1 37 ? 13.492 -4.176 -12.906 1 61.38 37 SER B CA 1
ATOM 3821 C C . SER B 1 37 ? 14.773 -4.961 -13.164 1 61.38 37 SER B C 1
ATOM 3823 O O . SER B 1 37 ? 15.844 -4.609 -12.648 1 61.38 37 SER B O 1
ATOM 3825 N N . GLN B 1 38 ? 14.617 -6.008 -13.977 1 73.12 38 GLN B N 1
ATOM 3826 C CA . GLN B 1 38 ? 15.828 -6.727 -14.352 1 73.12 38 GLN B CA 1
ATOM 3827 C C . GLN B 1 38 ? 16.609 -5.965 -15.414 1 73.12 38 GLN B C 1
ATOM 3829 O O . GLN B 1 38 ? 17.734 -6.348 -15.758 1 73.12 38 GLN B O 1
ATOM 3834 N N . ILE B 1 39 ? 16.062 -4.926 -15.875 1 74.88 39 ILE B N 1
ATOM 3835 C CA . ILE B 1 39 ? 16.75 -4.02 -16.797 1 74.88 39 ILE B CA 1
ATOM 3836 C C . ILE B 1 39 ? 16.969 -2.67 -16.109 1 74.88 39 ILE B C 1
ATOM 3838 O O . ILE B 1 39 ? 16.031 -1.914 -15.891 1 74.88 39 ILE B O 1
ATOM 3842 N N . THR B 1 40 ? 18.094 -2.471 -15.664 1 75.06 40 THR B N 1
ATOM 3843 C CA . THR B 1 40 ? 18.422 -1.263 -14.914 1 75.06 40 THR B CA 1
ATOM 3844 C C . THR B 1 40 ? 19.844 -0.815 -15.219 1 75.06 40 THR B C 1
ATOM 3846 O O . THR B 1 40 ? 20.75 -1.646 -15.383 1 75.06 40 THR B O 1
ATOM 3849 N N . GLU B 1 41 ? 20 0.467 -15.312 1 69.31 41 GLU B N 1
ATOM 3850 C CA . GLU B 1 41 ? 21.328 1.002 -15.602 1 69.31 41 GLU B CA 1
ATOM 3851 C C . GLU B 1 41 ? 22.219 0.982 -14.359 1 69.31 41 GLU B C 1
ATOM 3853 O O . GLU B 1 41 ? 23.438 0.893 -14.469 1 69.31 41 GLU B O 1
ATOM 3858 N N . MET B 1 42 ? 21.516 1.075 -13.25 1 66.75 42 MET B N 1
ATOM 3859 C CA . MET B 1 42 ? 22.297 1.215 -12.023 1 66.75 42 MET B CA 1
ATOM 3860 C C . MET B 1 42 ? 22.125 -0.01 -11.133 1 66.75 42 MET B C 1
ATOM 3862 O O . MET B 1 42 ? 21.234 -0.834 -11.359 1 66.75 42 MET B O 1
ATOM 3866 N N . THR B 1 43 ? 23.156 -0.087 -10.289 1 65.94 43 THR B N 1
ATOM 3867 C CA . THR B 1 43 ? 23.078 -1.155 -9.297 1 65.94 43 THR B CA 1
ATOM 3868 C C . THR B 1 43 ? 21.734 -1.115 -8.562 1 65.94 43 THR B C 1
ATOM 3870 O O . THR B 1 43 ? 21.281 -0.048 -8.141 1 65.94 43 THR B O 1
ATOM 3873 N N . ASN B 1 44 ? 21.188 -2.236 -8.648 1 58.59 44 ASN B N 1
ATOM 3874 C CA . ASN B 1 44 ? 19.859 -2.301 -8.055 1 58.59 44 ASN B CA 1
ATOM 3875 C C . ASN B 1 44 ? 19.938 -2.311 -6.527 1 58.59 44 ASN B C 1
ATOM 3877 O O . ASN B 1 44 ? 21.016 -2.229 -5.953 1 58.59 44 ASN B O 1
ATOM 3881 N N . GLU B 1 45 ? 18.797 -2.246 -5.926 1 57.34 45 GLU B N 1
ATOM 3882 C CA . GLU B 1 45 ? 18.703 -2.141 -4.473 1 57.34 45 GLU B CA 1
ATOM 3883 C C . GLU B 1 45 ? 19.375 -3.32 -3.781 1 57.34 45 GLU B C 1
ATOM 3885 O O . GLU B 1 45 ? 19.812 -3.205 -2.637 1 57.34 45 GLU B O 1
ATOM 3890 N N . GLN B 1 46 ? 19.547 -4.406 -4.566 1 59.84 46 GLN B N 1
ATOM 3891 C CA . GLN B 1 46 ? 20.141 -5.605 -3.984 1 59.84 46 GLN B CA 1
ATOM 3892 C C . GLN B 1 46 ? 21.641 -5.641 -4.219 1 59.84 46 GLN B C 1
ATOM 3894 O O . GLN B 1 46 ? 22.312 -6.594 -3.824 1 59.84 46 GLN B O 1
ATOM 3899 N N . GLY B 1 47 ? 22.062 -4.625 -4.836 1 63.72 47 GLY B N 1
ATOM 3900 C CA . GLY B 1 47 ? 23.484 -4.535 -5.078 1 63.72 47 GLY B CA 1
ATOM 3901 C C . GLY B 1 47 ? 23.938 -5.305 -6.305 1 63.72 47 GLY B C 1
ATOM 3902 O O . GLY B 1 47 ? 25.125 -5.574 -6.473 1 63.72 47 GLY B O 1
ATOM 3903 N N . VAL B 1 48 ? 23.031 -5.797 -7.051 1 70.25 48 VAL B N 1
ATOM 3904 C CA . VAL B 1 48 ? 23.391 -6.551 -8.25 1 70.25 48 VAL B CA 1
ATOM 3905 C C . VAL B 1 48 ? 23.781 -5.586 -9.367 1 70.25 48 VAL B C 1
ATOM 3907 O O . VAL B 1 48 ? 23.031 -4.676 -9.703 1 70.25 48 VAL B O 1
ATOM 3910 N N . ILE B 1 49 ? 25.016 -5.77 -9.82 1 78.69 49 ILE B N 1
ATOM 3911 C CA . ILE B 1 49 ? 25.516 -4.953 -10.922 1 78.69 49 ILE B CA 1
ATOM 3912 C C . ILE B 1 49 ? 24.953 -5.48 -12.25 1 78.69 49 ILE B C 1
ATOM 3914 O O . ILE B 1 49 ? 25.109 -6.664 -12.562 1 78.69 49 ILE B O 1
ATOM 3918 N N . PRO B 1 50 ? 24.328 -4.703 -12.969 1 85.19 50 PRO B N 1
ATOM 3919 C CA . PRO B 1 50 ? 23.766 -5.168 -14.242 1 85.19 50 PRO B CA 1
ATOM 3920 C C . PRO B 1 50 ? 24.828 -5.516 -15.266 1 85.19 50 PRO B C 1
ATOM 3922 O O . PRO B 1 50 ? 25.891 -4.867 -15.312 1 85.19 50 PRO B O 1
ATOM 3925 N N . LEU B 1 51 ? 24.562 -6.547 -16.031 1 88 51 LEU B N 1
ATOM 3926 C CA . LEU B 1 51 ? 25.406 -6.863 -17.172 1 88 51 LEU B CA 1
ATOM 3927 C C . LEU B 1 51 ? 25.297 -5.797 -18.25 1 88 51 LEU B C 1
ATOM 3929 O O . LEU B 1 51 ? 24.188 -5.41 -18.641 1 88 51 LEU B O 1
ATOM 3933 N N . ARG B 1 52 ? 26.391 -5.344 -18.688 1 89 52 ARG B N 1
ATOM 3934 C CA . ARG B 1 52 ? 26.422 -4.285 -19.688 1 89 52 ARG B CA 1
ATOM 3935 C C . ARG B 1 52 ? 26.734 -4.855 -21.062 1 89 52 ARG B C 1
ATOM 3937 O O . ARG B 1 52 ? 27.297 -5.941 -21.188 1 89 52 ARG B O 1
ATOM 3944 N N . GLU B 1 53 ? 26.391 -4.125 -22.094 1 90.06 53 GLU B N 1
ATOM 3945 C CA . GLU B 1 53 ? 26.672 -4.551 -23.469 1 90.06 53 GLU B CA 1
ATOM 3946 C C . GLU B 1 53 ? 28.172 -4.773 -23.672 1 90.06 53 GLU B C 1
ATOM 3948 O O . GLU B 1 53 ? 28.578 -5.73 -24.344 1 90.06 53 GLU B O 1
ATOM 3953 N N . LYS B 1 54 ? 28.875 -3.889 -23.047 1 89.31 54 LYS B N 1
ATOM 3954 C CA . LYS B 1 54 ? 30.328 -3.953 -23.219 1 89.31 54 LYS B CA 1
ATOM 3955 C C . LYS B 1 54 ? 30.891 -5.242 -22.609 1 89.31 54 LYS B C 1
ATOM 3957 O O . LYS B 1 54 ? 31.906 -5.75 -23.078 1 89.31 54 LYS B O 1
ATOM 3962 N N . ASP B 1 55 ? 30.266 -5.773 -21.625 1 89.56 55 ASP B N 1
ATOM 3963 C CA . ASP B 1 55 ? 30.688 -7.016 -20.984 1 89.56 55 ASP B CA 1
ATOM 3964 C C . ASP B 1 55 ? 30.484 -8.211 -21.906 1 89.56 55 ASP B C 1
ATOM 3966 O O . ASP B 1 55 ? 31.125 -9.25 -21.75 1 89.56 55 ASP B O 1
ATOM 3970 N N . LEU B 1 56 ? 29.578 -8.039 -22.891 1 90.12 56 LEU B N 1
ATOM 3971 C CA . LEU B 1 56 ? 29.156 -9.156 -23.734 1 90.12 56 LEU B CA 1
ATOM 3972 C C . LEU B 1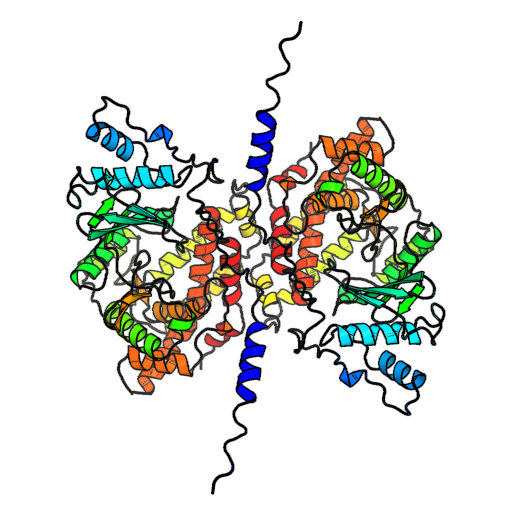 56 ? 29.672 -8.984 -25.156 1 90.12 56 LEU B C 1
ATOM 3974 O O . LEU B 1 56 ? 29.219 -9.68 -26.062 1 90.12 56 LEU B O 1
ATOM 3978 N N . THR B 1 57 ? 30.5 -8.094 -25.312 1 90.56 57 THR B N 1
ATOM 3979 C CA . THR B 1 57 ? 30.984 -7.789 -26.656 1 90.56 57 THR B CA 1
ATOM 3980 C C . THR B 1 57 ? 32.031 -8.805 -27.094 1 90.56 57 THR B C 1
ATOM 3982 O O . THR B 1 57 ? 32.906 -9.164 -26.328 1 90.56 57 THR B O 1
ATOM 3985 N N . ILE B 1 58 ? 31.875 -9.273 -28.281 1 90.19 58 ILE B N 1
ATOM 3986 C CA . ILE B 1 58 ? 32.875 -10.141 -28.938 1 90.19 58 ILE B CA 1
ATOM 3987 C C . ILE B 1 58 ? 33.594 -9.359 -30 1 90.19 58 ILE B C 1
ATOM 3989 O O . ILE B 1 58 ? 33 -8.867 -30.969 1 90.19 58 ILE B O 1
ATOM 3993 N N . ASN B 1 59 ? 34.875 -9.25 -29.828 1 88.25 59 ASN B N 1
ATOM 3994 C CA . ASN B 1 59 ? 35.688 -8.461 -30.75 1 88.25 59 ASN B CA 1
ATOM 3995 C C . ASN B 1 59 ? 35.969 -9.234 -32.031 1 88.25 59 ASN B C 1
ATOM 3997 O O . ASN B 1 59 ? 35.906 -10.461 -32.062 1 88.25 59 ASN B O 1
ATOM 4001 N N . VAL B 1 60 ? 36.375 -8.328 -33.094 1 86.81 60 VAL B N 1
ATOM 4002 C CA . VAL B 1 60 ? 36.781 -8.922 -34.344 1 86.81 60 VAL B CA 1
ATOM 4003 C C . VAL B 1 60 ? 38.031 -9.773 -34.156 1 86.81 60 VAL B C 1
ATOM 4005 O O . VAL B 1 60 ? 39 -9.328 -33.531 1 86.81 60 VAL B O 1
ATOM 4008 N N . GLY B 1 61 ? 38.062 -11.047 -34.594 1 88.19 61 GLY B N 1
ATOM 4009 C CA . GLY B 1 61 ? 39.188 -11.945 -34.438 1 88.19 61 GLY B CA 1
ATOM 4010 C C . GLY B 1 61 ? 39.031 -12.938 -33.312 1 88.19 61 GLY B C 1
ATOM 4011 O O . GLY B 1 61 ? 39.719 -13.961 -33.281 1 88.19 61 GLY B O 1
ATOM 4012 N N . ASP B 1 62 ? 38.125 -12.656 -32.438 1 89.69 62 ASP B N 1
ATOM 4013 C CA . ASP B 1 62 ? 37.906 -13.578 -31.312 1 89.69 62 ASP B CA 1
ATOM 4014 C C . ASP B 1 62 ? 37.156 -14.828 -31.797 1 89.69 62 ASP B C 1
ATOM 4016 O O . ASP B 1 62 ? 36.406 -14.789 -32.781 1 89.69 62 ASP B O 1
ATOM 4020 N N . ASN B 1 63 ? 37.469 -15.891 -31.141 1 91.25 63 ASN B N 1
ATOM 4021 C CA . ASN B 1 63 ? 36.656 -17.078 -31.344 1 91.25 63 ASN B CA 1
ATOM 4022 C C . ASN B 1 63 ? 35.312 -16.938 -30.656 1 91.25 63 ASN B C 1
ATOM 4024 O O . ASN B 1 63 ? 35.219 -16.953 -29.438 1 91.25 63 ASN B O 1
ATOM 4028 N N . ARG B 1 64 ? 34.281 -16.922 -31.453 1 89.44 64 ARG B N 1
ATOM 4029 C CA . ARG B 1 64 ? 32.938 -16.656 -30.953 1 89.44 64 ARG B CA 1
ATOM 4030 C C . ARG B 1 64 ? 32.531 -17.719 -29.938 1 89.44 64 ARG B C 1
ATOM 4032 O O . ARG B 1 64 ? 32.031 -17.391 -28.859 1 89.44 64 ARG B O 1
ATOM 4039 N N . ASN B 1 65 ? 32.781 -18.938 -30.281 1 89.19 65 ASN B N 1
ATOM 4040 C CA . ASN B 1 65 ? 32.312 -20.031 -29.422 1 89.19 65 ASN B CA 1
ATOM 4041 C C . ASN B 1 65 ? 33.031 -20.016 -28.078 1 89.19 65 ASN B C 1
ATOM 4043 O O . ASN B 1 65 ? 32.438 -20.281 -27.047 1 89.19 65 ASN B O 1
ATOM 4047 N N . LEU B 1 66 ? 34.25 -19.719 -28.094 1 91.31 66 LEU B N 1
ATOM 4048 C CA . LEU B 1 66 ? 35 -19.656 -26.844 1 91.31 66 LEU B CA 1
ATOM 4049 C C . LEU B 1 66 ? 34.562 -18.484 -25.984 1 91.31 66 LEU B C 1
ATOM 4051 O O . LEU B 1 66 ? 34.469 -18.594 -24.766 1 91.31 66 LEU B O 1
ATOM 4055 N N . LYS B 1 67 ? 34.281 -17.453 -26.656 1 91.31 67 LYS B N 1
ATOM 4056 C CA . LYS B 1 67 ? 33.844 -16.266 -25.906 1 91.31 67 LYS B CA 1
ATOM 4057 C C . LYS B 1 67 ? 32.469 -16.484 -25.312 1 91.31 67 LYS B C 1
ATOM 4059 O O . LYS B 1 67 ? 32.188 -16.078 -24.172 1 91.31 67 LYS B O 1
ATOM 4064 N N . VAL B 1 68 ? 31.641 -17.031 -26.078 1 91.56 68 VAL B N 1
ATOM 4065 C CA . VAL B 1 68 ? 30.281 -17.328 -25.609 1 91.56 68 VAL B CA 1
ATOM 4066 C C . VAL B 1 68 ? 30.344 -18.266 -24.406 1 91.56 68 VAL B C 1
ATOM 4068 O O . VAL B 1 68 ? 29.641 -18.062 -23.422 1 91.56 68 VAL B O 1
ATOM 4071 N N . GLU B 1 69 ? 31.141 -19.234 -24.469 1 91.31 69 GLU B N 1
ATOM 4072 C CA . GLU B 1 69 ? 31.328 -20.156 -23.344 1 91.31 69 GLU B CA 1
ATOM 4073 C C . GLU B 1 69 ? 31.812 -19.406 -22.109 1 91.31 69 GLU B C 1
ATOM 4075 O O . GLU B 1 69 ? 31.359 -19.688 -21 1 91.31 69 GLU B O 1
ATOM 4080 N N . GLU B 1 70 ? 32.719 -18.547 -22.359 1 90.31 70 GLU B N 1
ATOM 4081 C CA . GLU B 1 70 ? 33.219 -17.734 -21.266 1 90.31 70 GLU B CA 1
ATOM 4082 C C . GLU B 1 70 ? 32.125 -16.891 -20.641 1 90.31 70 GLU B C 1
ATOM 4084 O O . GLU B 1 70 ? 32.031 -16.812 -19.406 1 90.31 70 GLU B O 1
ATOM 4089 N N . PHE B 1 71 ? 31.328 -16.328 -21.484 1 89.44 71 PHE B N 1
ATOM 4090 C CA . PHE B 1 71 ? 30.234 -15.477 -21 1 89.44 71 PHE B CA 1
ATOM 4091 C C . PHE B 1 71 ? 29.234 -16.297 -20.188 1 89.44 71 PHE B C 1
ATOM 4093 O O . PHE B 1 71 ? 28.812 -15.867 -19.109 1 89.44 71 PHE B O 1
ATOM 4100 N N . MET B 1 72 ? 28.875 -17.422 -20.656 1 90 72 MET B N 1
ATOM 4101 C CA . MET B 1 72 ? 27.828 -18.234 -20.047 1 90 72 MET B CA 1
ATOM 4102 C C . MET B 1 72 ? 28.312 -18.891 -18.766 1 90 72 MET B C 1
ATOM 4104 O O . MET B 1 72 ? 27.516 -19.312 -17.938 1 90 72 MET B O 1
ATOM 4108 N N . THR B 1 73 ? 29.594 -18.938 -18.594 1 87.81 73 THR B N 1
ATOM 4109 C CA . THR B 1 73 ? 30.156 -19.547 -17.391 1 87.81 73 THR B CA 1
ATOM 4110 C C . THR B 1 73 ? 30.469 -18.484 -16.344 1 87.81 73 THR B C 1
ATOM 4112 O O . THR B 1 73 ? 30.328 -18.719 -15.141 1 87.81 73 THR B O 1
ATOM 4115 N N . ASN B 1 74 ? 30.766 -17.297 -16.828 1 82.38 74 ASN B N 1
ATOM 4116 C CA . ASN B 1 74 ? 31.25 -16.266 -15.906 1 82.38 74 ASN B CA 1
ATOM 4117 C C . ASN B 1 74 ? 30.141 -15.281 -15.547 1 82.38 74 ASN B C 1
ATOM 4119 O O . ASN B 1 74 ? 30.172 -14.664 -14.477 1 82.38 74 ASN B O 1
ATOM 4123 N N . PHE B 1 75 ? 29.266 -15.094 -16.469 1 74.75 75 PHE B N 1
ATOM 4124 C CA . PHE B 1 75 ? 28.25 -14.055 -16.281 1 74.75 75 PHE B CA 1
ATOM 4125 C C . PHE B 1 75 ? 26.875 -14.664 -16.031 1 74.75 75 PHE B C 1
ATOM 4127 O O . PHE B 1 75 ? 25.953 -14.438 -16.812 1 74.75 75 PHE B O 1
ATOM 4134 N N . ILE B 1 76 ? 26.828 -15.375 -14.953 1 79.75 76 ILE B N 1
ATOM 4135 C CA . ILE B 1 76 ? 25.531 -15.922 -14.602 1 79.75 76 ILE B CA 1
ATOM 4136 C C . ILE B 1 76 ? 24.734 -14.898 -13.797 1 79.75 76 ILE B C 1
ATOM 4138 O O . ILE B 1 76 ? 24.812 -14.867 -12.57 1 79.75 76 ILE B O 1
ATOM 4142 N N . SER B 1 77 ? 24.156 -13.922 -14.539 1 79.88 77 SER B N 1
ATOM 4143 C CA . SER B 1 77 ? 23.344 -12.859 -13.961 1 79.88 77 SER B CA 1
ATOM 4144 C C . SER B 1 77 ? 22.094 -12.602 -14.789 1 79.88 77 SER B C 1
ATOM 4146 O O . SER B 1 77 ? 22.094 -12.812 -16 1 79.88 77 SER B O 1
ATOM 4148 N N . ASN B 1 78 ? 21.109 -12.273 -14.156 1 84.81 78 ASN B N 1
ATOM 4149 C CA . ASN B 1 78 ? 19.859 -12 -14.867 1 84.81 78 ASN B CA 1
ATOM 4150 C C . ASN B 1 78 ? 19.438 -10.547 -14.703 1 84.81 78 ASN B C 1
ATOM 4152 O O . ASN B 1 78 ? 18.234 -10.242 -14.695 1 84.81 78 ASN B O 1
ATOM 4156 N N . VAL B 1 79 ? 20.422 -9.664 -14.453 1 85.5 79 VAL B N 1
ATOM 4157 C CA . VAL B 1 79 ? 20.188 -8.227 -14.43 1 85.5 79 VAL B CA 1
ATOM 4158 C C . VAL B 1 79 ? 21 -7.555 -15.539 1 85.5 79 VAL B C 1
ATOM 4160 O O . VAL B 1 79 ? 22.188 -7.805 -15.68 1 85.5 79 VAL B O 1
ATOM 4163 N N . PHE B 1 80 ? 20.297 -6.691 -16.328 1 88.81 80 PHE B N 1
ATOM 4164 C CA . PHE B 1 80 ? 20.922 -6.148 -17.547 1 88.81 80 PHE B CA 1
ATOM 4165 C C . PHE B 1 80 ? 20.781 -4.633 -17.578 1 88.81 80 PHE B C 1
ATOM 4167 O O . PHE B 1 80 ? 19.766 -4.082 -17.141 1 88.81 80 PHE B O 1
ATOM 4174 N N . GLU B 1 81 ? 21.719 -3.998 -18.094 1 86.25 81 GLU B N 1
ATOM 4175 C CA . GLU B 1 81 ? 21.734 -2.539 -18.125 1 86.25 81 GLU B CA 1
ATOM 4176 C C . GLU B 1 81 ? 20.641 -1.997 -19.031 1 86.25 81 GLU B C 1
ATOM 4178 O O . GLU B 1 81 ? 20.109 -0.909 -18.797 1 86.25 81 GLU B O 1
ATOM 4183 N N . ASN B 1 82 ? 20.328 -2.719 -20.109 1 88.06 82 ASN B N 1
ATOM 4184 C CA . ASN B 1 82 ? 19.297 -2.33 -21.062 1 88.06 82 ASN B CA 1
ATOM 4185 C C . ASN B 1 82 ? 18.797 -3.527 -21.875 1 88.06 82 ASN B C 1
ATOM 4187 O O . ASN B 1 82 ? 19.234 -4.656 -21.656 1 88.06 82 ASN B O 1
ATOM 4191 N N . LYS B 1 83 ? 17.891 -3.279 -22.812 1 90.19 83 LYS B N 1
ATOM 4192 C CA . LYS B 1 83 ? 17.266 -4.336 -23.594 1 90.19 83 LYS B CA 1
ATOM 4193 C C . LYS B 1 83 ? 18.281 -4.992 -24.531 1 90.19 83 LYS B C 1
ATOM 4195 O O . LYS B 1 83 ? 18.234 -6.203 -24.75 1 90.19 83 LYS B O 1
ATOM 4200 N N . ASN B 1 84 ? 19.172 -4.184 -24.969 1 90.88 84 ASN B N 1
ATOM 4201 C CA . ASN B 1 84 ? 20.172 -4.715 -25.906 1 90.88 84 ASN B CA 1
ATOM 4202 C C . ASN B 1 84 ? 21.078 -5.73 -25.219 1 90.88 84 ASN B C 1
ATOM 4204 O O . ASN B 1 84 ? 21.406 -6.766 -25.797 1 90.88 84 ASN B O 1
ATOM 4208 N N . ALA B 1 85 ? 21.469 -5.387 -24.047 1 91.94 85 ALA B N 1
ATOM 4209 C CA . ALA B 1 85 ? 22.281 -6.32 -23.281 1 91.94 85 ALA B CA 1
ATOM 4210 C C . ALA B 1 85 ? 21.531 -7.621 -23.016 1 91.94 85 ALA B C 1
ATOM 4212 O O . ALA B 1 85 ? 22.109 -8.711 -23.109 1 91.94 85 ALA B O 1
ATOM 4213 N N . LEU B 1 86 ? 20.297 -7.473 -22.703 1 92.81 86 LEU B N 1
ATOM 4214 C CA . LEU B 1 86 ? 19.438 -8.633 -22.469 1 92.81 86 LEU B CA 1
ATOM 4215 C C . LEU B 1 86 ? 19.359 -9.5 -23.719 1 92.81 86 LEU B C 1
ATOM 4217 O O . LEU B 1 86 ? 19.531 -10.719 -23.641 1 92.81 86 LEU B O 1
ATOM 4221 N N . PHE B 1 87 ? 19.125 -8.945 -24.859 1 93.62 87 PHE B N 1
ATOM 4222 C CA . PHE B 1 87 ? 18.953 -9.68 -26.109 1 93.62 87 PHE B CA 1
ATOM 4223 C C . PHE B 1 87 ? 20.266 -10.352 -26.516 1 93.62 87 PHE B C 1
ATOM 4225 O O . PHE B 1 87 ? 20.266 -11.477 -27.016 1 93.62 87 PHE B O 1
ATOM 4232 N N . LEU B 1 88 ? 21.328 -9.594 -26.25 1 92.19 88 LEU B N 1
ATOM 4233 C CA . LEU B 1 88 ? 22.641 -10.18 -26.531 1 92.19 88 LEU B CA 1
ATOM 4234 C C . LEU B 1 88 ? 22.875 -11.414 -25.672 1 92.19 88 LEU B C 1
ATOM 4236 O O . LEU B 1 88 ? 23.375 -12.43 -26.156 1 92.19 88 LEU B O 1
ATOM 4240 N N . TYR B 1 89 ? 22.562 -11.281 -24.453 1 93.81 89 TYR B N 1
ATOM 4241 C CA . TYR B 1 89 ? 22.703 -12.414 -23.547 1 93.81 89 TYR B CA 1
ATOM 4242 C C . TYR B 1 89 ? 21.859 -13.586 -24 1 93.81 89 TYR B C 1
ATOM 4244 O O . TYR B 1 89 ? 22.328 -14.734 -24.016 1 93.81 89 TYR B O 1
ATOM 4252 N N . CYS B 1 90 ? 20.688 -13.352 -24.391 1 94.25 90 CYS B N 1
ATOM 4253 C CA . CYS B 1 90 ? 19.797 -14.398 -24.875 1 94.25 90 CYS B CA 1
ATOM 4254 C C . CYS B 1 90 ? 20.359 -15.07 -26.125 1 94.25 90 CYS B C 1
ATOM 4256 O O . CYS B 1 90 ? 20.203 -16.281 -26.297 1 94.25 90 CYS B O 1
ATOM 4258 N N . LYS B 1 91 ? 20.859 -14.234 -26.922 1 93 91 LYS B N 1
ATOM 4259 C CA . LYS B 1 91 ? 21.516 -14.781 -28.109 1 93 91 LYS B CA 1
ATOM 4260 C C . LYS B 1 91 ? 22.594 -15.789 -27.719 1 93 91 LYS B C 1
ATOM 4262 O O . LYS B 1 91 ? 22.688 -16.875 -28.312 1 93 91 LYS B O 1
ATOM 4267 N N . TYR B 1 92 ? 23.391 -15.445 -26.766 1 93.44 92 TYR B N 1
ATOM 4268 C CA . TYR B 1 92 ? 24.469 -16.312 -26.312 1 93.44 92 TYR B CA 1
ATOM 4269 C C . TYR B 1 92 ? 23.938 -17.547 -25.609 1 93.44 92 TYR B C 1
ATOM 4271 O O . TYR B 1 92 ? 24.516 -18.625 -25.703 1 93.44 92 TYR B O 1
ATOM 4279 N N . VAL B 1 93 ? 22.859 -17.375 -24.875 1 94 93 VAL B N 1
ATOM 4280 C CA . VAL B 1 93 ? 22.172 -18.516 -24.266 1 94 93 VAL B CA 1
ATOM 4281 C C . VAL B 1 93 ? 21.812 -19.531 -25.344 1 94 93 VAL B C 1
ATOM 4283 O O . VAL B 1 93 ? 22.031 -20.734 -25.172 1 94 93 VAL B O 1
ATOM 4286 N N . LEU B 1 94 ? 21.312 -19.062 -26.438 1 92.75 94 LEU B N 1
ATOM 4287 C CA . LEU B 1 94 ? 20.891 -19.938 -27.531 1 92.75 94 LEU B CA 1
ATOM 4288 C C . LEU B 1 94 ? 22.109 -20.594 -28.188 1 92.75 94 LEU B C 1
ATOM 4290 O O . LEU B 1 94 ? 22.078 -21.781 -28.516 1 92.75 94 LEU B O 1
ATOM 4294 N N . LEU B 1 95 ? 23.125 -19.859 -28.312 1 91.5 95 LEU B N 1
ATOM 4295 C CA . LEU B 1 95 ? 24.328 -20.359 -28.969 1 91.5 95 LEU B CA 1
ATOM 4296 C C . LEU B 1 95 ? 25 -21.422 -28.125 1 91.5 95 LEU B C 1
ATOM 4298 O O . LEU B 1 95 ? 25.578 -22.375 -28.656 1 91.5 95 LEU B O 1
ATOM 4302 N N . PHE B 1 96 ? 24.922 -21.25 -26.891 1 92.94 96 PHE B N 1
ATOM 4303 C CA . PHE B 1 96 ? 25.641 -22.141 -26 1 92.94 96 PHE B CA 1
ATOM 4304 C C . PHE B 1 96 ? 24.75 -23.297 -25.547 1 92.94 96 PHE B C 1
ATOM 4306 O O . PHE B 1 96 ? 25.109 -24.469 -25.703 1 92.94 96 PHE B O 1
ATOM 4313 N N . TYR B 1 97 ? 23.594 -22.984 -25.031 1 92.94 97 TYR B N 1
ATOM 4314 C CA . TYR B 1 97 ? 22.719 -24.016 -24.469 1 92.94 97 TYR B CA 1
ATOM 4315 C C . TYR B 1 97 ? 21.734 -24.531 -25.516 1 92.94 97 TYR B C 1
ATOM 4317 O O . TYR B 1 97 ? 21.203 -25.625 -25.375 1 92.94 97 TYR B O 1
ATOM 4325 N N . GLY B 1 98 ? 21.453 -23.766 -26.516 1 91.19 98 GLY B N 1
ATOM 4326 C CA . GLY B 1 98 ? 20.453 -24.109 -27.5 1 91.19 98 GLY B CA 1
ATOM 4327 C C . GLY B 1 98 ? 21.031 -24.641 -28.797 1 91.19 98 GLY B C 1
ATOM 4328 O O . GLY B 1 98 ? 20.422 -24.516 -29.859 1 91.19 98 GLY B O 1
ATOM 4329 N N . LYS B 1 99 ? 22.125 -25.219 -28.75 1 87.81 99 LYS B N 1
ATOM 4330 C CA . LYS B 1 99 ? 22.859 -25.672 -29.922 1 87.81 99 LYS B CA 1
ATOM 4331 C C . LYS B 1 99 ? 22.031 -26.672 -30.734 1 87.81 99 LYS B C 1
ATOM 4333 O O . LYS B 1 99 ? 22.156 -26.734 -31.953 1 87.81 99 LYS B O 1
ATOM 4338 N N . GLU B 1 100 ? 21.281 -27.438 -30.094 1 87.88 100 GLU B N 1
ATOM 4339 C CA . GLU B 1 100 ? 20.484 -28.453 -30.766 1 87.88 100 GLU B CA 1
ATOM 4340 C C . GLU B 1 100 ? 19.188 -27.859 -31.328 1 87.88 100 GLU B C 1
ATOM 4342 O O . GLU B 1 100 ? 18.5 -28.5 -32.125 1 87.88 100 GLU B O 1
ATOM 4347 N N . LEU B 1 101 ? 18.906 -26.641 -30.969 1 87.19 101 LEU B N 1
ATOM 4348 C CA . LEU B 1 101 ? 17.641 -26.031 -31.359 1 87.19 101 LEU B CA 1
ATOM 4349 C C . LEU B 1 101 ? 17.812 -25.188 -32.625 1 87.19 101 LEU B C 1
ATOM 4351 O O . LEU B 1 101 ? 16.859 -25.031 -33.375 1 87.19 101 LEU B O 1
ATOM 4355 N N . LEU B 1 102 ? 18.922 -24.594 -32.75 1 82.81 102 LEU B N 1
ATOM 4356 C CA . LEU B 1 102 ? 19.109 -23.672 -33.844 1 82.81 102 LEU B CA 1
ATOM 4357 C C . LEU B 1 102 ? 20.5 -23.828 -34.438 1 82.81 102 LEU B C 1
ATOM 4359 O O . LEU B 1 102 ? 21.453 -24.172 -33.75 1 82.81 102 LEU B O 1
ATOM 4363 N N . ASN B 1 103 ? 20.5 -23.5 -35.75 1 81.94 103 ASN B N 1
ATOM 4364 C CA . ASN B 1 103 ? 21.781 -23.422 -36.438 1 81.94 103 ASN B CA 1
ATOM 4365 C C . ASN B 1 103 ? 22.562 -22.172 -36.031 1 81.94 103 ASN B C 1
ATOM 4367 O O . ASN B 1 103 ? 22.016 -21.062 -36.062 1 81.94 103 ASN B O 1
ATOM 4371 N N . GLU B 1 104 ? 23.812 -22.375 -35.562 1 82.56 104 GLU B N 1
ATOM 4372 C CA . GLU B 1 104 ? 24.656 -21.281 -35.094 1 82.56 104 GLU B CA 1
ATOM 4373 C C . GLU B 1 104 ? 24.75 -20.172 -36.125 1 82.56 104 GLU B C 1
ATOM 4375 O O . GLU B 1 104 ? 24.906 -19 -35.781 1 82.56 104 GLU B O 1
ATOM 4380 N N . ASN B 1 105 ? 24.609 -20.5 -37.375 1 79.06 105 ASN B N 1
ATOM 4381 C CA . ASN B 1 105 ? 24.734 -19.531 -38.438 1 79.06 105 ASN B CA 1
ATOM 4382 C C . ASN B 1 105 ? 23.5 -18.656 -38.562 1 79.06 105 ASN B C 1
ATOM 4384 O O . ASN B 1 105 ? 23.547 -17.609 -39.219 1 79.06 105 ASN B O 1
ATOM 4388 N N . ASN B 1 106 ? 22.484 -19.031 -37.969 1 80.25 106 ASN B N 1
ATOM 4389 C CA . ASN B 1 106 ? 21.234 -18.297 -38.125 1 80.25 106 ASN B CA 1
ATOM 4390 C C . ASN B 1 106 ? 20.969 -17.406 -36.906 1 80.25 106 ASN B C 1
ATOM 4392 O O . ASN B 1 106 ? 19.906 -16.781 -36.812 1 80.25 106 ASN B O 1
ATOM 4396 N N . VAL B 1 107 ? 21.906 -17.297 -36.031 1 82.81 107 VAL B N 1
ATOM 4397 C CA . VAL B 1 107 ? 21.703 -16.578 -34.781 1 82.81 107 VAL B CA 1
ATOM 4398 C C . VAL B 1 107 ? 21.531 -15.078 -35.062 1 82.81 107 VAL B C 1
ATOM 4400 O O . VAL B 1 107 ? 20.859 -14.375 -34.312 1 82.81 107 VAL B O 1
ATOM 4403 N N . GLU B 1 108 ? 22.078 -14.625 -36.188 1 80.38 108 GLU B N 1
ATOM 4404 C CA . GLU B 1 108 ? 22.016 -13.211 -36.531 1 80.38 108 GLU B CA 1
ATOM 4405 C C . GLU B 1 108 ? 20.641 -12.828 -37.062 1 80.38 108 GLU B C 1
ATOM 4407 O O . GLU B 1 108 ? 20.281 -11.648 -37.062 1 80.38 108 GLU B O 1
ATOM 4412 N N . SER B 1 109 ? 19.859 -13.781 -37.406 1 84.44 109 SER B N 1
ATOM 4413 C CA . SER B 1 109 ? 18.547 -13.516 -37.969 1 84.44 109 SER B CA 1
ATOM 4414 C C . SER B 1 109 ? 17.453 -13.625 -36.938 1 84.44 109 SER B C 1
ATOM 4416 O O . SER B 1 109 ? 16.266 -13.5 -37.25 1 84.44 109 SER B O 1
ATOM 4418 N N . LEU B 1 110 ? 17.797 -13.789 -35.75 1 90.88 110 LEU B N 1
ATOM 4419 C CA . LEU B 1 110 ? 16.812 -13.977 -34.688 1 90.88 110 LEU B CA 1
ATOM 4420 C C . LEU B 1 110 ? 16.219 -12.633 -34.25 1 90.88 110 LEU B C 1
ATOM 4422 O O . LEU B 1 110 ? 16.938 -11.625 -34.188 1 90.88 110 LEU B O 1
ATOM 4426 N N . ASN B 1 111 ? 14.984 -12.672 -34.031 1 92.44 111 ASN B N 1
ATOM 4427 C CA . ASN B 1 111 ? 14.281 -11.531 -33.469 1 92.44 111 ASN B CA 1
ATOM 4428 C C . ASN B 1 111 ? 13.938 -11.766 -32 1 92.44 111 ASN B C 1
ATOM 4430 O O . ASN B 1 111 ? 13.477 -12.852 -31.641 1 92.44 111 ASN B O 1
ATOM 4434 N N . PHE B 1 112 ? 14.211 -10.75 -31.203 1 93.81 112 PHE B N 1
ATOM 4435 C CA . PHE B 1 112 ? 13.977 -10.852 -29.766 1 93.81 112 PHE B CA 1
ATOM 4436 C C . PHE B 1 112 ? 12.922 -9.852 -29.312 1 93.81 112 PHE B C 1
ATOM 4438 O O . PHE B 1 112 ? 12.938 -8.688 -29.734 1 93.81 112 PHE B O 1
ATOM 4445 N N . GLU B 1 113 ? 11.977 -10.367 -28.484 1 92.44 113 GLU B N 1
ATOM 4446 C CA . GLU B 1 113 ? 10.938 -9.523 -27.922 1 92.44 113 GLU B CA 1
ATOM 4447 C C . GLU B 1 113 ? 10.68 -9.859 -26.469 1 92.44 113 GLU B C 1
ATOM 4449 O O . GLU B 1 113 ? 10.555 -11.031 -26.094 1 92.44 113 GLU B O 1
ATOM 4454 N N . ILE B 1 114 ? 10.648 -8.828 -25.672 1 90.81 114 ILE B N 1
ATOM 4455 C CA . ILE B 1 114 ? 10.328 -9.039 -24.266 1 90.81 114 ILE B CA 1
ATOM 4456 C C . ILE B 1 114 ? 8.828 -9.234 -24.094 1 90.81 114 ILE B C 1
ATOM 4458 O O . ILE B 1 114 ? 8.031 -8.461 -24.641 1 90.81 114 ILE B O 1
ATOM 4462 N N . ILE B 1 115 ? 8.477 -10.312 -23.391 1 85.44 115 ILE B N 1
ATOM 4463 C CA . ILE B 1 115 ? 7.07 -10.539 -23.062 1 85.44 115 ILE B CA 1
ATOM 4464 C C . ILE B 1 115 ? 6.738 -9.883 -21.719 1 85.44 115 ILE B C 1
ATOM 4466 O O . ILE B 1 115 ? 7.398 -10.148 -20.719 1 85.44 115 ILE B O 1
ATOM 4470 N N . LYS B 1 116 ? 5.699 -9.031 -21.672 1 75.25 116 LYS B N 1
ATOM 4471 C CA . LYS B 1 116 ? 5.324 -8.281 -20.469 1 75.25 116 LYS B CA 1
ATOM 4472 C C . LYS B 1 116 ? 4.391 -9.102 -19.578 1 75.25 116 LYS B C 1
ATOM 4474 O O . LYS B 1 116 ? 3.773 -10.062 -20.047 1 75.25 116 LYS B O 1
ATOM 4479 N N . GLY B 1 117 ? 4.363 -8.773 -18.312 1 66.44 117 GLY B N 1
ATOM 4480 C CA . GLY B 1 117 ? 3.348 -9.336 -17.438 1 66.44 117 GLY B CA 1
ATOM 4481 C C . GLY B 1 117 ? 3.92 -10.281 -16.406 1 66.44 117 GLY B C 1
ATOM 4482 O O . GLY B 1 117 ? 3.248 -10.609 -15.422 1 66.44 117 GLY B O 1
ATOM 4483 N N . GLY B 1 118 ? 5.117 -10.703 -16.516 1 71 118 GLY B N 1
ATOM 4484 C CA . GLY B 1 118 ? 5.676 -11.578 -15.5 1 71 118 GLY B CA 1
ATOM 4485 C C . GLY B 1 118 ? 6.242 -10.836 -14.305 1 71 118 GLY B C 1
ATOM 4486 O O . GLY B 1 118 ? 6.805 -9.75 -14.461 1 71 118 GLY B O 1
ATOM 4487 N N . ILE B 1 119 ? 5.961 -11.336 -13.055 1 68.19 119 ILE B N 1
ATOM 4488 C CA . ILE B 1 119 ? 6.453 -10.633 -11.875 1 68.19 119 ILE B CA 1
ATOM 4489 C C . ILE B 1 119 ? 7.5 -11.484 -11.164 1 68.19 119 ILE B C 1
ATOM 4491 O O . ILE B 1 119 ? 7.875 -11.203 -10.023 1 68.19 119 ILE B O 1
ATOM 4495 N N . THR B 1 120 ? 7.895 -12.578 -11.742 1 74.5 120 THR B N 1
ATOM 4496 C CA . THR B 1 120 ? 8.906 -13.43 -11.133 1 74.5 120 THR B CA 1
ATOM 4497 C C . THR B 1 120 ? 10.156 -13.484 -12.008 1 74.5 120 THR B C 1
ATOM 4499 O O . THR B 1 120 ? 11.281 -13.414 -11.5 1 74.5 120 THR B O 1
ATOM 4502 N N . ASN B 1 121 ? 9.969 -13.609 -13.312 1 80.5 121 ASN B N 1
ATOM 4503 C CA . ASN B 1 121 ? 11.039 -13.805 -14.289 1 80.5 121 ASN B CA 1
ATOM 4504 C C . ASN B 1 121 ? 10.883 -12.883 -15.492 1 80.5 121 ASN B C 1
ATOM 4506 O O . ASN B 1 121 ? 9.789 -12.391 -15.758 1 80.5 121 ASN B O 1
ATOM 4510 N N . ILE B 1 122 ? 12.078 -12.641 -16.109 1 85.69 122 ILE B N 1
ATOM 4511 C CA . ILE B 1 122 ? 11.977 -11.984 -17.406 1 85.69 122 ILE B CA 1
ATOM 4512 C C . ILE B 1 122 ? 11.773 -13.039 -18.5 1 85.69 122 ILE B C 1
ATOM 4514 O O . ILE B 1 122 ? 12.391 -14.102 -18.469 1 85.69 122 ILE B O 1
ATOM 4518 N N . LEU B 1 123 ? 10.859 -12.766 -19.422 1 89.62 123 LEU B N 1
ATOM 4519 C CA . LEU B 1 123 ? 10.547 -13.648 -20.531 1 89.62 123 LEU B CA 1
ATOM 4520 C C . LEU B 1 123 ? 10.891 -12.977 -21.859 1 89.62 123 LEU B C 1
ATOM 4522 O O . LEU B 1 123 ? 10.5 -11.836 -22.109 1 89.62 123 LEU B O 1
ATOM 4526 N N . VAL B 1 124 ? 11.68 -13.68 -22.703 1 92.81 124 VAL B N 1
ATOM 4527 C CA . VAL B 1 124 ? 12.055 -13.164 -24.016 1 92.81 124 VAL B CA 1
ATOM 4528 C C . VAL B 1 124 ? 11.609 -14.148 -25.094 1 92.81 124 VAL B C 1
ATOM 4530 O O . VAL B 1 124 ? 12.039 -15.305 -25.109 1 92.81 124 VAL B O 1
ATOM 4533 N N . LYS B 1 125 ? 10.789 -13.711 -25.984 1 93.19 125 LYS B N 1
ATOM 4534 C CA . LYS B 1 125 ? 10.406 -14.477 -27.156 1 93.19 125 LYS B CA 1
ATOM 4535 C C . LYS B 1 125 ? 11.461 -14.375 -28.25 1 93.19 125 LYS B C 1
ATOM 4537 O O . LYS B 1 125 ? 11.945 -13.281 -28.562 1 93.19 125 LYS B O 1
ATOM 4542 N N . VAL B 1 126 ? 11.836 -15.469 -28.75 1 93.88 126 VAL B N 1
ATOM 4543 C CA . VAL B 1 126 ? 12.812 -15.523 -29.844 1 93.88 126 VAL B CA 1
ATOM 4544 C C . VAL B 1 126 ? 12.164 -16.125 -31.094 1 93.88 126 VAL B C 1
ATOM 4546 O O . VAL B 1 126 ? 11.609 -17.234 -31.031 1 93.88 126 VAL B O 1
ATOM 4549 N N . GLU B 1 127 ? 12.273 -15.391 -32.125 1 91.56 127 GLU B N 1
ATOM 4550 C CA . GLU B 1 127 ? 11.719 -15.867 -33.375 1 91.56 127 GLU B CA 1
ATOM 4551 C C . GLU B 1 127 ? 12.805 -16 -34.438 1 91.56 127 GLU B C 1
ATOM 4553 O O . GLU B 1 127 ? 13.57 -15.07 -34.688 1 91.56 127 GLU B O 1
ATOM 4558 N N . ASP B 1 128 ? 12.82 -17.203 -34.938 1 85.88 128 ASP B N 1
ATOM 4559 C CA . ASP B 1 128 ? 13.656 -17.453 -36.094 1 85.88 128 ASP B CA 1
ATOM 4560 C C . ASP B 1 128 ? 12.875 -17.219 -37.406 1 85.88 128 ASP B C 1
ATOM 4562 O O . ASP B 1 128 ? 12.133 -18.094 -37.844 1 85.88 128 ASP B O 1
ATOM 4566 N N . ASN B 1 129 ? 13.117 -16.156 -38.031 1 79.25 129 ASN B N 1
ATOM 4567 C CA . ASN B 1 129 ? 12.344 -15.773 -39.219 1 79.25 129 ASN B CA 1
ATOM 4568 C C . ASN B 1 129 ? 12.625 -16.688 -40.406 1 79.25 129 ASN B C 1
ATOM 4570 O O . ASN B 1 129 ? 11.781 -16.844 -41.281 1 79.25 129 ASN B O 1
ATOM 4574 N N . ILE B 1 130 ? 13.773 -17.219 -40.438 1 80 130 ILE B N 1
ATOM 4575 C CA . ILE B 1 130 ? 14.164 -18.062 -41.562 1 80 130 ILE B CA 1
ATOM 4576 C C . ILE B 1 130 ? 13.453 -19.406 -41.438 1 80 130 ILE B C 1
ATOM 4578 O O . ILE B 1 130 ? 12.82 -19.859 -42.406 1 80 130 ILE B O 1
ATOM 4582 N N . HIS B 1 131 ? 13.453 -20.016 -40.344 1 79.69 131 HIS B N 1
ATOM 4583 C CA . HIS B 1 131 ? 12.883 -21.359 -40.188 1 79.69 131 HIS B CA 1
ATOM 4584 C C . HIS B 1 131 ? 11.508 -21.297 -39.531 1 79.69 131 HIS B C 1
ATOM 4586 O O . HIS B 1 131 ? 10.891 -22.344 -39.281 1 79.69 131 HIS B O 1
ATOM 4592 N N . GLN B 1 132 ? 11.047 -20.188 -39.125 1 79.88 132 GLN B N 1
ATOM 4593 C CA . GLN B 1 132 ? 9.719 -19.938 -38.594 1 79.88 132 GLN B CA 1
ATOM 4594 C C . GLN B 1 132 ? 9.539 -20.656 -37.25 1 79.88 132 GLN B C 1
ATOM 4596 O O . GLN B 1 132 ? 8.469 -21.203 -36.969 1 79.88 132 GLN B O 1
ATOM 4601 N N . ASN B 1 133 ? 10.625 -20.844 -36.531 1 85.88 133 ASN B N 1
ATOM 4602 C CA . ASN B 1 133 ? 10.555 -21.391 -35.188 1 85.88 133 ASN B CA 1
ATOM 4603 C C . ASN B 1 133 ? 10.5 -20.281 -34.125 1 85.88 133 ASN B C 1
ATOM 4605 O O . ASN B 1 133 ? 11.031 -19.203 -34.344 1 85.88 133 ASN B O 1
ATOM 4609 N N . LYS B 1 134 ? 9.742 -20.641 -33.094 1 90.69 134 LYS B N 1
ATOM 4610 C CA . LYS B 1 134 ? 9.633 -19.703 -31.969 1 90.69 134 LYS B CA 1
ATOM 4611 C C . LYS B 1 134 ? 10.039 -20.359 -30.656 1 90.69 134 LYS B C 1
ATOM 4613 O O . LYS B 1 134 ? 9.734 -21.531 -30.422 1 90.69 134 LYS B O 1
ATOM 4618 N N . TYR B 1 135 ? 10.805 -19.594 -29.859 1 92.25 135 TYR B N 1
ATOM 4619 C CA . TYR B 1 135 ? 11.234 -20.047 -28.547 1 92.25 135 TYR B CA 1
ATOM 4620 C C . TYR B 1 135 ? 10.977 -18.984 -27.484 1 92.25 135 TYR B C 1
ATOM 4622 O O . TYR B 1 135 ? 10.773 -17.812 -27.812 1 92.25 135 TYR B O 1
ATOM 4630 N N . LEU B 1 136 ? 10.867 -19.484 -26.344 1 93.38 136 LEU B N 1
ATOM 4631 C CA . LEU B 1 136 ? 10.781 -18.594 -25.188 1 93.38 136 LEU B CA 1
ATOM 4632 C C . LEU B 1 136 ? 11.953 -18.812 -24.234 1 93.38 136 LEU B C 1
ATOM 4634 O O . LEU B 1 136 ? 12.227 -19.953 -23.844 1 93.38 136 LEU B O 1
ATOM 4638 N N . ILE B 1 137 ? 12.695 -17.781 -23.953 1 94.06 137 ILE B N 1
ATOM 4639 C CA . ILE B 1 137 ? 13.75 -17.828 -22.953 1 94.06 137 ILE B CA 1
ATOM 4640 C C . ILE B 1 137 ? 13.266 -17.188 -21.656 1 94.06 137 ILE B C 1
ATOM 4642 O O . ILE B 1 137 ? 12.836 -16.031 -21.656 1 94.06 137 ILE B O 1
ATOM 4646 N N . ARG B 1 138 ? 13.297 -17.969 -20.609 1 92.56 138 ARG B N 1
ATOM 4647 C CA . ARG B 1 138 ? 12.969 -17.469 -19.266 1 92.56 138 ARG B CA 1
ATOM 4648 C C . ARG B 1 138 ? 14.234 -17.297 -18.422 1 92.56 138 ARG B C 1
ATOM 4650 O O . ARG B 1 138 ? 14.984 -18.266 -18.219 1 92.56 138 ARG B O 1
ATOM 4657 N N . LEU B 1 139 ? 14.508 -16.094 -18 1 91 139 LEU B N 1
ATOM 4658 C CA . LEU B 1 139 ? 15.617 -15.805 -17.094 1 91 139 LEU B CA 1
ATOM 4659 C C . LEU B 1 139 ? 15.102 -15.516 -15.695 1 91 139 LEU B C 1
ATOM 4661 O O . LEU B 1 139 ? 14.297 -14.609 -15.492 1 91 139 LEU B O 1
ATOM 4665 N N . TYR B 1 140 ? 15.602 -16.312 -14.766 1 87.75 140 TYR B N 1
ATOM 4666 C CA . TYR B 1 140 ? 15.062 -16.281 -13.414 1 87.75 140 TYR B CA 1
ATOM 4667 C C . TYR B 1 140 ? 15.367 -14.953 -12.734 1 87.75 140 TYR B C 1
ATOM 4669 O O . TYR B 1 140 ? 16.469 -14.414 -12.883 1 87.75 140 TYR B O 1
ATOM 4677 N N . GLY B 1 141 ? 14.398 -14.469 -12.039 1 80.38 141 GLY B N 1
ATOM 4678 C CA . GLY B 1 141 ? 14.656 -13.289 -11.227 1 80.38 141 GLY B CA 1
ATOM 4679 C C . GLY B 1 141 ? 15.625 -13.547 -10.094 1 80.38 141 GLY B C 1
ATOM 4680 O O . GLY B 1 141 ? 15.812 -14.695 -9.672 1 80.38 141 GLY B O 1
ATOM 4681 N N . PRO B 1 142 ? 16.203 -12.406 -9.625 1 75.12 142 PRO B N 1
ATOM 4682 C CA . PRO B 1 142 ? 17.156 -12.586 -8.531 1 75.12 142 PRO B CA 1
ATOM 4683 C C . PRO B 1 142 ? 16.531 -13.195 -7.281 1 75.12 142 PRO B C 1
ATOM 4685 O O . PRO B 1 142 ? 15.438 -12.781 -6.879 1 75.12 142 PRO B O 1
ATOM 4688 N N . LYS B 1 143 ? 17.016 -14.266 -6.738 1 75.31 143 LYS B N 1
ATOM 4689 C CA . LYS B 1 143 ? 16.703 -14.914 -5.469 1 75.31 143 LYS B CA 1
ATOM 4690 C C . LYS B 1 143 ? 15.367 -15.648 -5.547 1 75.31 143 LYS B C 1
ATOM 4692 O O . LYS B 1 143 ? 14.781 -16 -4.52 1 75.31 143 LYS B O 1
ATOM 4697 N N . THR B 1 144 ? 14.867 -15.805 -6.742 1 79.6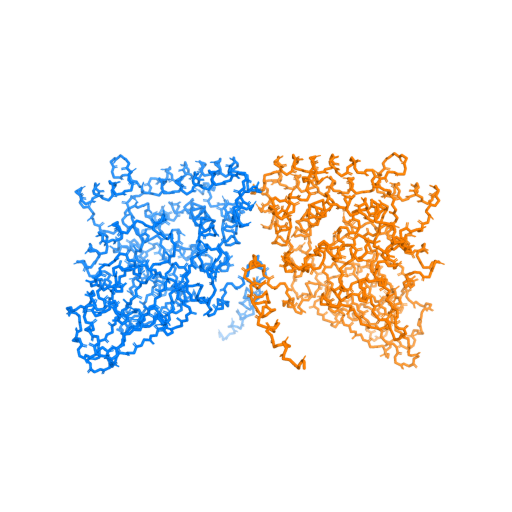2 144 THR B N 1
ATOM 4698 C CA . THR B 1 144 ? 13.609 -16.547 -6.879 1 79.62 144 THR B CA 1
ATOM 4699 C C . THR B 1 144 ? 13.812 -18.016 -6.555 1 79.62 144 THR B C 1
ATOM 4701 O O . THR B 1 144 ? 12.859 -18.719 -6.195 1 79.62 144 THR B O 1
ATOM 4704 N N . SER B 1 145 ? 15.031 -18.438 -6.594 1 77.94 145 SER B N 1
ATOM 4705 C CA . SER B 1 145 ? 15.32 -19.844 -6.324 1 77.94 145 SER B CA 1
ATOM 4706 C C . SER B 1 145 ? 15.219 -20.156 -4.832 1 77.94 145 SER B C 1
ATOM 4708 O O . SER B 1 145 ? 15.164 -21.328 -4.438 1 77.94 145 SER B O 1
ATOM 4710 N N . GLU B 1 146 ? 15.125 -19.078 -4.09 1 76.62 146 GLU B N 1
ATOM 4711 C CA . GLU B 1 146 ? 14.891 -19.281 -2.66 1 76.62 146 GLU B CA 1
ATOM 4712 C C . GLU B 1 146 ? 13.438 -19.641 -2.385 1 76.62 146 GLU B C 1
ATOM 4714 O O . GLU B 1 146 ? 13.125 -20.234 -1.354 1 76.62 146 GLU B O 1
ATOM 4719 N N . ILE B 1 147 ? 12.625 -19.359 -3.332 1 82.12 147 ILE B N 1
ATOM 4720 C CA . ILE B 1 147 ? 11.195 -19.547 -3.152 1 82.12 147 ILE B CA 1
ATOM 4721 C C . ILE B 1 147 ? 10.703 -20.672 -4.055 1 82.12 147 ILE B C 1
ATOM 4723 O O . ILE B 1 147 ? 9.805 -21.422 -3.684 1 82.12 147 ILE B O 1
ATOM 4727 N N . ILE B 1 148 ? 11.359 -20.797 -5.191 1 86.31 148 ILE B N 1
ATOM 4728 C CA . ILE B 1 148 ? 10.969 -21.812 -6.168 1 86.31 148 ILE B CA 1
ATOM 4729 C C . ILE B 1 148 ? 12.047 -22.891 -6.258 1 86.31 148 ILE B C 1
ATOM 4731 O O . ILE B 1 148 ? 13.219 -22.594 -6.492 1 86.31 148 ILE B O 1
ATOM 4735 N N . ASN B 1 149 ? 11.664 -24.078 -6.039 1 89.12 149 ASN B N 1
ATOM 4736 C CA . ASN B 1 149 ? 12.586 -25.203 -6.242 1 89.12 149 ASN B CA 1
ATOM 4737 C C . ASN B 1 149 ? 12.68 -25.594 -7.715 1 89.12 149 ASN B C 1
ATOM 4739 O O . ASN B 1 149 ? 11.758 -26.203 -8.258 1 89.12 149 ASN B O 1
ATOM 4743 N N . ARG B 1 150 ? 13.773 -25.344 -8.281 1 89.31 150 ARG B N 1
ATOM 4744 C CA . ARG B 1 150 ? 13.938 -25.516 -9.727 1 89.31 150 ARG B CA 1
ATOM 4745 C C . ARG B 1 150 ? 14.023 -26.984 -10.102 1 89.31 150 ARG B C 1
ATOM 4747 O O . ARG B 1 150 ? 13.594 -27.391 -11.18 1 89.31 150 ARG B O 1
ATOM 4754 N N . GLU B 1 151 ? 14.5 -27.797 -9.203 1 91.5 151 GLU B N 1
ATOM 4755 C CA . GLU B 1 151 ? 14.531 -29.234 -9.469 1 91.5 151 GLU B CA 1
ATOM 4756 C C . GLU B 1 151 ? 13.117 -29.812 -9.469 1 91.5 151 GLU B C 1
ATOM 4758 O O . GLU B 1 151 ? 12.805 -30.688 -10.289 1 91.5 151 GLU B O 1
ATOM 4763 N N . ARG B 1 152 ? 12.367 -29.375 -8.555 1 92.75 152 ARG B N 1
ATOM 4764 C CA . ARG B 1 152 ? 10.961 -29.781 -8.555 1 92.75 152 ARG B CA 1
ATOM 4765 C C . ARG B 1 152 ? 10.266 -29.344 -9.836 1 92.75 152 ARG B C 1
ATOM 4767 O O . ARG B 1 152 ? 9.539 -30.125 -10.453 1 92.75 152 ARG B O 1
ATOM 4774 N N . GLU B 1 153 ? 10.531 -28.109 -10.203 1 92.38 153 GLU B N 1
ATOM 4775 C CA . GLU B 1 153 ? 9.953 -27.578 -11.43 1 92.38 153 GLU B CA 1
ATOM 4776 C C . GLU B 1 153 ? 10.32 -28.453 -12.633 1 92.38 153 GLU B C 1
ATOM 4778 O O . GLU B 1 153 ? 9.461 -28.766 -13.461 1 92.38 153 GLU B O 1
ATOM 4783 N N . LYS B 1 154 ? 11.508 -28.844 -12.719 1 91.75 154 LYS B N 1
ATOM 4784 C CA . LYS B 1 154 ? 11.992 -29.672 -13.82 1 91.75 154 LYS B CA 1
ATOM 4785 C C . LYS B 1 154 ? 11.297 -31.031 -13.844 1 91.75 154 LYS B C 1
ATOM 4787 O O . LYS B 1 154 ? 10.828 -31.469 -14.891 1 91.75 154 LYS B O 1
ATOM 4792 N N . LEU B 1 155 ? 11.227 -31.641 -12.727 1 93.38 155 LEU B N 1
ATOM 4793 C CA . LEU B 1 155 ? 10.609 -32.969 -12.625 1 93.38 155 LEU B CA 1
ATOM 4794 C C . LEU B 1 155 ? 9.141 -32.906 -13.031 1 93.38 155 LEU B C 1
ATOM 4796 O O . LEU B 1 155 ? 8.68 -33.75 -13.812 1 93.38 155 LEU B O 1
ATOM 4800 N N . ILE B 1 156 ? 8.469 -31.969 -12.555 1 94.38 156 ILE B N 1
ATOM 4801 C CA . ILE B 1 156 ? 7.039 -31.844 -12.828 1 94.38 156 ILE B CA 1
ATOM 4802 C C . ILE B 1 156 ? 6.828 -31.484 -14.297 1 94.38 156 ILE B C 1
ATOM 4804 O O . ILE B 1 156 ? 5.93 -32 -14.953 1 94.38 156 ILE B O 1
ATOM 4808 N N . SER B 1 157 ? 7.656 -30.594 -14.805 1 92.75 157 SER B N 1
ATOM 4809 C CA . SER B 1 157 ? 7.551 -30.219 -16.203 1 92.75 157 SER B CA 1
ATOM 4810 C C . SER B 1 157 ? 7.715 -31.422 -17.125 1 92.75 157 SER B C 1
ATOM 4812 O O . SER B 1 157 ? 7.02 -31.547 -18.141 1 92.75 157 SER B O 1
ATOM 4814 N N . ASN B 1 158 ? 8.594 -32.281 -16.781 1 91.5 158 ASN B N 1
ATOM 4815 C CA . ASN B 1 158 ? 8.797 -33.5 -17.578 1 91.5 158 ASN B CA 1
ATOM 4816 C C . ASN B 1 158 ? 7.57 -34.406 -17.547 1 91.5 158 ASN B C 1
ATOM 4818 O O . ASN B 1 158 ? 7.176 -34.938 -18.578 1 91.5 158 ASN B O 1
ATOM 4822 N N . ILE B 1 159 ? 7.035 -34.531 -16.391 1 93.25 159 ILE B N 1
ATOM 4823 C CA . ILE B 1 159 ? 5.844 -35.344 -16.234 1 93.25 159 ILE B CA 1
ATOM 4824 C C . ILE B 1 159 ? 4.707 -34.781 -17.094 1 93.25 159 ILE B C 1
ATOM 4826 O O . ILE B 1 159 ? 4.047 -35.531 -17.828 1 93.25 159 ILE B O 1
ATOM 4830 N N . LEU B 1 160 ? 4.539 -33.5 -17.031 1 94.88 160 LEU B N 1
ATOM 4831 C CA . LEU B 1 160 ? 3.441 -32.875 -17.75 1 94.88 160 LEU B CA 1
ATOM 4832 C C . LEU B 1 160 ? 3.664 -32.906 -19.25 1 94.88 160 LEU B C 1
ATOM 4834 O O . LEU B 1 160 ? 2.713 -33.062 -20.016 1 94.88 160 LEU B O 1
ATOM 4838 N N . CYS B 1 161 ? 4.871 -32.75 -19.656 1 90.06 161 CYS B N 1
ATOM 4839 C CA . CYS B 1 161 ? 5.207 -32.812 -21.078 1 90.06 161 CYS B CA 1
ATOM 4840 C C . CYS B 1 161 ? 4.922 -34.188 -21.625 1 90.06 161 CYS B C 1
ATOM 4842 O O . CYS B 1 161 ? 4.363 -34.344 -22.719 1 90.06 161 CYS B O 1
ATOM 4844 N N . ASP B 1 162 ? 5.305 -35.156 -20.891 1 90.81 162 ASP B N 1
ATOM 4845 C CA . ASP B 1 162 ? 5.094 -36.562 -21.297 1 90.81 162 ASP B CA 1
ATOM 4846 C C . ASP B 1 162 ? 3.605 -36.844 -21.469 1 90.81 162 ASP B C 1
ATOM 4848 O O . ASP B 1 162 ? 3.227 -37.688 -22.281 1 90.81 162 ASP B O 1
ATOM 4852 N N . LYS B 1 163 ? 2.857 -36.188 -20.734 1 90.88 163 LYS B N 1
ATOM 4853 C CA . LYS B 1 163 ? 1.413 -36.375 -20.781 1 90.88 163 LYS B CA 1
ATOM 4854 C C . LYS B 1 163 ? 0.749 -35.406 -21.75 1 90.88 163 LYS B C 1
ATOM 4856 O O . LYS B 1 163 ? -0.479 -35.344 -21.844 1 90.88 163 LYS B O 1
ATOM 4861 N N . ASN B 1 164 ? 1.538 -34.562 -22.406 1 87.75 164 ASN B N 1
ATOM 4862 C CA . ASN B 1 164 ? 1.088 -33.594 -23.391 1 87.75 164 ASN B CA 1
ATOM 4863 C C . ASN B 1 164 ? 0.18 -32.531 -22.75 1 87.75 164 ASN B C 1
ATOM 4865 O O . ASN B 1 164 ? -0.821 -32.125 -23.344 1 87.75 164 ASN B O 1
ATOM 4869 N N . ILE B 1 165 ? 0.49 -32.188 -21.562 1 88.5 165 ILE B N 1
ATOM 4870 C CA . ILE B 1 165 ? -0.305 -31.203 -20.844 1 88.5 165 ILE B CA 1
ATOM 4871 C C . ILE B 1 165 ? 0.381 -29.844 -20.891 1 88.5 165 ILE B C 1
ATOM 4873 O O . ILE B 1 165 ? -0.284 -28.812 -20.984 1 88.5 165 ILE B O 1
ATOM 4877 N N . SER B 1 166 ? 1.633 -29.891 -20.828 1 88.25 166 SER B N 1
ATOM 4878 C CA . SER B 1 166 ? 2.383 -28.641 -20.828 1 88.25 166 SER B CA 1
ATOM 4879 C C . SER B 1 166 ? 3.246 -28.516 -22.078 1 88.25 166 SER B C 1
ATOM 4881 O O . SER B 1 166 ? 3.402 -29.469 -22.844 1 88.25 166 SER B O 1
ATOM 4883 N N . LYS B 1 167 ? 3.686 -27.297 -22.25 1 85.94 167 LYS B N 1
ATOM 4884 C CA . LYS B 1 167 ? 4.645 -27.031 -23.328 1 85.94 167 LYS B CA 1
ATOM 4885 C C . LYS B 1 167 ? 5.977 -27.734 -23.047 1 85.94 167 LYS B C 1
ATOM 4887 O O . LYS B 1 167 ? 6.258 -28.109 -21.906 1 85.94 167 LYS B O 1
ATOM 4892 N N . LYS B 1 168 ? 6.633 -27.844 -24.062 1 87.75 168 LYS B N 1
ATOM 4893 C CA . LYS B 1 168 ? 7.938 -28.484 -23.969 1 87.75 168 LYS B CA 1
ATOM 4894 C C . LYS B 1 168 ? 8.992 -27.516 -23.438 1 87.75 168 LYS B C 1
ATOM 4896 O O . LYS B 1 168 ? 9.031 -26.359 -23.844 1 87.75 168 LYS B O 1
ATOM 4901 N N . ILE B 1 169 ? 9.742 -27.984 -22.469 1 91.19 169 ILE B N 1
ATOM 4902 C CA . ILE B 1 169 ? 10.953 -27.297 -22.062 1 91.19 169 ILE B CA 1
ATOM 4903 C C . ILE B 1 169 ? 12.172 -27.953 -22.703 1 91.19 169 ILE B C 1
ATOM 4905 O O . ILE B 1 169 ? 12.469 -29.109 -22.438 1 91.19 169 ILE B O 1
ATOM 4909 N N . TYR B 1 170 ? 12.875 -27.156 -23.5 1 91.69 170 TYR B N 1
ATOM 4910 C CA . TYR B 1 170 ? 13.961 -27.703 -24.297 1 91.69 170 TYR B CA 1
ATOM 4911 C C . TYR B 1 170 ? 15.227 -27.859 -23.453 1 91.69 170 TYR B C 1
ATOM 4913 O O . TYR B 1 170 ? 15.914 -28.875 -23.547 1 91.69 170 TYR B O 1
ATOM 4921 N N . VAL B 1 171 ? 15.5 -26.812 -22.703 1 93.44 171 VAL B N 1
ATOM 4922 C CA . VAL B 1 171 ? 16.766 -26.781 -21.984 1 93.44 171 VAL B CA 1
ATOM 4923 C C . VAL B 1 171 ? 16.578 -26.062 -20.656 1 93.44 171 VAL B C 1
ATOM 4925 O O . VAL B 1 171 ? 15.914 -25.031 -20.594 1 93.44 171 VAL B O 1
ATOM 4928 N N . PHE B 1 172 ? 17.062 -26.734 -19.609 1 92.25 172 PHE B N 1
ATOM 4929 C CA . PHE B 1 172 ? 17.297 -26.031 -18.344 1 92.25 172 PHE B CA 1
ATOM 4930 C C . PHE B 1 172 ? 18.75 -25.609 -18.219 1 92.25 172 PHE B C 1
ATOM 4932 O O . PHE B 1 172 ? 19.656 -26.391 -18.547 1 92.25 172 PHE B O 1
ATOM 4939 N N . PHE B 1 173 ? 19.016 -24.406 -17.859 1 91.75 173 PHE B N 1
ATOM 4940 C CA . PHE B 1 173 ? 20.375 -23.938 -17.562 1 91.75 173 PHE B CA 1
ATOM 4941 C C . PHE B 1 173 ? 20.406 -23.188 -16.234 1 91.75 173 PHE B C 1
ATOM 4943 O O . PHE B 1 173 ? 19.359 -22.984 -15.609 1 91.75 173 PHE B O 1
ATOM 4950 N N . PRO B 1 174 ? 21.469 -22.844 -15.688 1 87.56 174 PRO B N 1
ATOM 4951 C CA . PRO B 1 174 ? 21.594 -22.453 -14.281 1 87.56 174 PRO B CA 1
ATOM 4952 C C . PRO B 1 174 ? 20.688 -21.281 -13.914 1 87.56 174 PRO B C 1
ATOM 4954 O O . PRO B 1 174 ? 20.125 -21.25 -12.82 1 87.56 174 PRO B O 1
ATOM 4957 N N . ASN B 1 175 ? 20.547 -20.328 -14.805 1 90.88 175 ASN B N 1
ATOM 4958 C CA . ASN B 1 175 ? 19.797 -19.141 -14.43 1 90.88 175 ASN B CA 1
ATOM 4959 C C . ASN B 1 175 ? 18.594 -18.922 -15.336 1 90.88 175 ASN B C 1
ATOM 4961 O O . ASN B 1 175 ? 18.125 -17.797 -15.5 1 90.88 175 ASN B O 1
ATOM 4965 N N . GLY B 1 176 ? 18.156 -20.109 -15.938 1 92.88 176 GLY B N 1
ATOM 4966 C CA . GLY B 1 176 ? 16.969 -19.953 -16.766 1 92.88 176 GLY B CA 1
ATOM 4967 C C . GLY B 1 176 ? 16.609 -21.234 -17.516 1 92.88 176 GLY B C 1
ATOM 4968 O O . GLY B 1 176 ? 17.031 -22.328 -17.141 1 92.88 176 GLY B O 1
ATOM 4969 N N . ARG B 1 177 ? 15.719 -21.031 -18.531 1 93.06 177 ARG B N 1
ATOM 4970 C CA . ARG B 1 177 ? 15.32 -22.156 -19.375 1 93.06 177 ARG B CA 1
ATOM 4971 C C . ARG B 1 177 ? 14.859 -21.656 -20.75 1 93.06 177 ARG B C 1
ATOM 4973 O O . ARG B 1 177 ? 14.492 -20.5 -20.906 1 93.06 177 ARG B O 1
ATOM 4980 N N . ILE B 1 178 ? 15.039 -22.547 -21.719 1 94.19 178 ILE B N 1
ATOM 4981 C CA . ILE B 1 178 ? 14.5 -22.359 -23.062 1 94.19 178 ILE B CA 1
ATOM 4982 C C . ILE B 1 178 ? 13.289 -23.266 -23.266 1 94.19 178 ILE B C 1
ATOM 4984 O O . ILE B 1 178 ? 13.359 -24.469 -23.031 1 94.19 178 ILE B O 1
ATOM 4988 N N . GLU B 1 179 ? 12.211 -22.625 -23.594 1 93.38 179 GLU B N 1
ATOM 4989 C CA . GLU B 1 179 ? 10.977 -23.406 -23.688 1 93.38 179 GLU B CA 1
ATOM 4990 C C . GLU B 1 179 ? 10.234 -23.094 -25 1 93.38 179 GLU B C 1
ATOM 4992 O O . GLU B 1 179 ? 10.57 -22.141 -25.688 1 93.38 179 GLU B O 1
ATOM 4997 N N . GLU B 1 180 ? 9.328 -23.969 -25.328 1 90.31 180 GLU B N 1
ATOM 4998 C CA . GLU B 1 180 ? 8.453 -23.797 -26.484 1 90.31 180 GLU B CA 1
ATOM 4999 C C . GLU B 1 180 ? 7.566 -22.562 -26.312 1 90.31 180 GLU B C 1
ATOM 5001 O O . GLU B 1 180 ? 7.102 -22.266 -25.219 1 90.31 180 GLU B O 1
ATOM 5006 N N . PHE B 1 181 ? 7.453 -21.828 -27.422 1 88.06 181 PHE B N 1
ATOM 5007 C CA . PHE B 1 181 ? 6.496 -20.734 -27.422 1 88.06 181 PHE B CA 1
ATOM 5008 C C . PHE B 1 181 ? 5.133 -21.203 -27.922 1 88.06 181 PHE B C 1
ATOM 5010 O O . PHE B 1 181 ? 5.023 -21.734 -29.031 1 88.06 181 PHE B O 1
ATOM 5017 N N . LYS B 1 182 ? 4.113 -21.031 -27.141 1 81.56 182 LYS B N 1
ATOM 5018 C CA . LYS B 1 182 ? 2.764 -21.422 -27.531 1 81.56 182 LYS B CA 1
ATOM 5019 C C . LYS B 1 182 ? 2.041 -20.266 -28.234 1 81.56 182 LYS B C 1
ATOM 5021 O O . LYS B 1 182 ? 1.903 -19.188 -27.672 1 81.56 182 LYS B O 1
ATOM 5026 N N . ASP B 1 183 ? 1.591 -20.594 -29.422 1 82.62 183 ASP B N 1
ATOM 5027 C CA . ASP B 1 183 ? 0.795 -19.594 -30.125 1 82.62 183 ASP B CA 1
ATOM 5028 C C . ASP B 1 183 ? -0.577 -19.422 -29.484 1 82.62 183 ASP B C 1
ATOM 5030 O O . ASP B 1 183 ? -1.164 -20.406 -29 1 82.62 183 ASP B O 1
ATOM 5034 N N . GLY B 1 184 ? -1.002 -18.234 -29.359 1 86.88 184 GLY B N 1
ATOM 5035 C CA . GLY B 1 184 ? -2.275 -17.922 -28.734 1 86.88 184 GLY B CA 1
ATOM 5036 C C . GLY B 1 184 ? -2.232 -16.656 -27.891 1 86.88 184 GLY B C 1
ATOM 5037 O O . GLY B 1 184 ? -1.318 -15.844 -28.031 1 86.88 184 GLY B O 1
ATOM 5038 N N . TYR B 1 185 ? -3.307 -16.469 -27.188 1 88.19 185 TYR B N 1
ATOM 5039 C CA . TYR B 1 185 ? -3.326 -15.297 -26.328 1 88.19 185 TYR B CA 1
ATOM 5040 C C . TYR B 1 185 ? -3.705 -15.688 -24.891 1 88.19 185 TYR B C 1
ATOM 5042 O O . TYR B 1 185 ? -4.48 -16.625 -24.688 1 88.19 185 TYR B O 1
ATOM 5050 N N . ALA B 1 186 ? -3.092 -15.039 -23.984 1 90.31 186 ALA B N 1
ATOM 5051 C CA . ALA B 1 186 ? -3.436 -15.242 -22.594 1 90.31 186 ALA B CA 1
ATOM 5052 C C . ALA B 1 186 ? -4.836 -14.711 -22.281 1 90.31 186 ALA B C 1
ATOM 5054 O O . ALA B 1 186 ? -5.219 -13.648 -22.766 1 90.31 186 ALA B O 1
ATOM 5055 N N . LEU B 1 187 ? -5.594 -15.43 -21.484 1 94 187 LEU B N 1
ATOM 5056 C CA . LEU B 1 187 ? -6.93 -14.977 -21.109 1 94 187 LEU B CA 1
ATOM 5057 C C . LEU B 1 187 ? -6.855 -13.75 -20.203 1 94 187 LEU B C 1
ATOM 5059 O O . LEU B 1 187 ? -5.91 -13.602 -19.438 1 94 187 LEU B O 1
ATOM 5063 N N . SER B 1 188 ? -7.848 -12.906 -20.406 1 91.25 188 SER B N 1
ATOM 5064 C CA . SER B 1 188 ? -8.008 -11.758 -19.5 1 91.25 188 SER B CA 1
ATOM 5065 C C . SER B 1 188 ? -8.805 -12.141 -18.266 1 91.25 188 SER B C 1
ATOM 5067 O O . SER B 1 188 ? -9.367 -13.234 -18.188 1 91.25 188 SER B O 1
ATOM 5069 N N . ARG B 1 189 ? -8.859 -11.281 -17.328 1 90.25 189 ARG B N 1
ATOM 5070 C CA . ARG B 1 189 ? -9.664 -11.492 -16.141 1 90.25 189 ARG B CA 1
ATOM 5071 C C . ARG B 1 189 ? -11.148 -11.586 -16.484 1 90.25 189 ARG B C 1
ATOM 5073 O O . ARG B 1 189 ? -11.891 -12.352 -15.859 1 90.25 189 ARG B O 1
ATOM 5080 N N . GLU B 1 190 ? -11.469 -10.781 -17.422 1 89.44 190 GLU B N 1
ATOM 5081 C CA . GLU B 1 190 ? -12.852 -10.836 -17.891 1 89.44 190 GLU B CA 1
ATOM 5082 C C . GLU B 1 190 ? -13.156 -12.18 -18.547 1 89.44 190 GLU B C 1
ATOM 5084 O O . GLU B 1 190 ? -14.25 -12.727 -18.375 1 89.44 190 GLU B O 1
ATOM 5089 N N . ASP B 1 191 ? -12.203 -12.672 -19.234 1 91.94 191 ASP B N 1
ATOM 5090 C CA . ASP B 1 191 ? -12.375 -13.945 -19.938 1 91.94 191 ASP B CA 1
ATOM 5091 C C . ASP B 1 191 ? -12.664 -15.078 -18.938 1 91.94 191 ASP B C 1
ATOM 5093 O O . ASP B 1 191 ? -13.57 -15.891 -19.172 1 91.94 191 ASP B O 1
ATOM 5097 N N . ILE B 1 192 ? -11.938 -15.102 -17.844 1 94 192 ILE B N 1
ATOM 5098 C CA . ILE B 1 192 ? -12.031 -16.281 -17 1 94 192 ILE B CA 1
ATOM 5099 C C . ILE B 1 192 ? -13.352 -16.266 -16.219 1 94 192 ILE B C 1
ATOM 5101 O O . ILE B 1 192 ? -13.734 -17.25 -15.609 1 94 192 ILE B O 1
ATOM 5105 N N . LYS B 1 193 ? -14.062 -15.195 -16.312 1 92.94 193 LYS B N 1
ATOM 5106 C CA . LYS B 1 193 ? -15.391 -15.109 -15.695 1 92.94 193 LYS B CA 1
ATOM 5107 C C . LYS B 1 193 ? -16.469 -15.578 -16.656 1 92.94 193 LYS B C 1
ATOM 5109 O O . LYS B 1 193 ? -17.609 -15.82 -16.25 1 92.94 193 LYS B O 1
ATOM 5114 N N . ASN B 1 194 ? -16.109 -15.688 -17.891 1 93.88 194 ASN B N 1
ATOM 5115 C CA . ASN B 1 194 ? -17.031 -16.203 -18.891 1 93.88 194 ASN B CA 1
ATOM 5116 C C . ASN B 1 194 ? -17.375 -17.672 -18.625 1 93.88 194 ASN B C 1
ATOM 5118 O O . ASN B 1 194 ? -16.5 -18.484 -18.359 1 93.88 194 ASN B O 1
ATOM 5122 N N . LYS B 1 195 ? -18.641 -18.047 -18.812 1 96 195 LYS B N 1
ATOM 5123 C CA . LYS B 1 195 ? -19.141 -19.375 -18.453 1 96 195 LYS B CA 1
ATOM 5124 C C . LYS B 1 195 ? -18.469 -20.453 -19.297 1 96 195 LYS B C 1
ATOM 5126 O O . LYS B 1 195 ? -18.188 -21.547 -18.812 1 96 195 LYS B O 1
ATOM 5131 N N . ASP B 1 196 ? -18.25 -20.141 -20.5 1 95.44 196 ASP B N 1
ATOM 5132 C CA . ASP B 1 196 ? -17.641 -21.141 -21.375 1 95.44 196 ASP B CA 1
ATOM 5133 C C . ASP B 1 196 ? -16.188 -21.391 -20.984 1 95.44 196 ASP B C 1
ATOM 5135 O O . ASP B 1 196 ? -15.742 -22.547 -20.969 1 95.44 196 ASP B O 1
ATOM 5139 N N . PHE B 1 197 ? -15.477 -20.359 -20.688 1 96.06 197 PHE B N 1
ATOM 5140 C CA . PHE B 1 197 ? -14.094 -20.516 -20.266 1 96.06 197 PHE B CA 1
ATOM 5141 C C . PHE B 1 197 ? -14.031 -21.188 -18.891 1 96.06 197 PHE B C 1
ATOM 5143 O O . PHE B 1 197 ? -13.141 -21.984 -18.625 1 96.06 197 PHE B O 1
ATOM 5150 N N . GLN B 1 198 ? -14.984 -20.844 -18.031 1 97.5 198 GLN B N 1
ATOM 5151 C CA . GLN B 1 198 ? -15.031 -21.484 -16.719 1 97.5 198 GLN B CA 1
ATOM 5152 C C . GLN B 1 198 ? -15.164 -23 -16.859 1 97.5 198 GLN B C 1
ATOM 5154 O O . GLN B 1 198 ? -14.492 -23.75 -16.141 1 97.5 198 GLN B O 1
ATOM 5159 N N . LYS B 1 199 ? -16.047 -23.375 -17.766 1 97.56 199 LYS B N 1
ATOM 5160 C CA . LYS B 1 199 ? -16.219 -24.797 -18.031 1 97.56 199 LYS B CA 1
ATOM 5161 C C . LYS B 1 199 ? -14.922 -25.438 -18.516 1 97.56 199 LYS B C 1
ATOM 5163 O O . LYS B 1 199 ? -14.492 -26.469 -18 1 97.56 199 LYS B O 1
ATOM 5168 N N . GLU B 1 200 ? -14.289 -24.844 -19.484 1 96.75 200 GLU B N 1
ATOM 5169 C CA . GLU B 1 200 ? -13.07 -25.391 -20.062 1 96.75 200 GLU B CA 1
ATOM 5170 C C . GLU B 1 200 ? -11.945 -25.453 -19.031 1 96.75 200 GLU B C 1
ATOM 5172 O O . GLU B 1 200 ? -11.195 -26.422 -18.969 1 96.75 200 GLU B O 1
ATOM 5177 N N . ILE B 1 201 ? -11.82 -24.391 -18.234 1 97.94 201 ILE B N 1
ATOM 5178 C CA . ILE B 1 201 ? -10.789 -24.328 -17.203 1 97.94 201 ILE B CA 1
ATOM 5179 C C . ILE B 1 201 ? -11.031 -25.438 -16.172 1 97.94 201 ILE B C 1
ATOM 5181 O O . ILE B 1 201 ? -10.094 -26.125 -15.766 1 97.94 201 ILE B O 1
ATOM 5185 N N . ALA B 1 202 ? -12.266 -25.625 -15.773 1 98.56 202 ALA B N 1
ATOM 5186 C CA . ALA B 1 202 ? -12.617 -26.672 -14.812 1 98.56 202 ALA B CA 1
ATOM 5187 C C . ALA B 1 202 ? -12.211 -28.047 -15.328 1 98.56 202 ALA B C 1
ATOM 5189 O O . ALA B 1 202 ? -11.609 -28.828 -14.602 1 98.56 202 ALA B O 1
ATOM 5190 N N . GLU B 1 203 ? -12.523 -28.297 -16.547 1 97.69 203 GLU B N 1
ATOM 5191 C CA . GLU B 1 203 ? -12.234 -29.594 -17.156 1 97.69 203 GLU B CA 1
ATOM 5192 C C . GLU B 1 203 ? -10.727 -29.828 -17.266 1 97.69 203 GLU B C 1
ATOM 5194 O O . GLU B 1 203 ? -10.25 -30.922 -16.984 1 97.69 203 GLU B O 1
ATOM 5199 N N . ASN B 1 204 ? -9.992 -28.797 -17.641 1 96.44 204 ASN B N 1
ATOM 5200 C CA . ASN B 1 204 ? -8.539 -28.906 -17.75 1 96.44 204 ASN B CA 1
ATOM 5201 C C . ASN B 1 204 ? -7.891 -29.078 -16.375 1 96.44 204 ASN B C 1
ATOM 5203 O O . ASN B 1 204 ? -6.91 -29.812 -16.234 1 96.44 204 ASN B O 1
ATOM 5207 N N . LEU B 1 205 ? -8.414 -28.391 -15.383 1 98.19 205 LEU B N 1
ATOM 5208 C CA . LEU B 1 205 ? -7.887 -28.531 -14.039 1 98.19 205 LEU B CA 1
ATOM 5209 C C . LEU B 1 205 ? -8.102 -29.953 -13.516 1 98.19 205 LEU B C 1
ATOM 5211 O O . LEU B 1 205 ? -7.238 -30.5 -12.836 1 98.19 205 LEU B O 1
ATOM 5215 N N . ARG B 1 206 ? -9.258 -30.516 -13.867 1 98.19 206 ARG B N 1
ATOM 5216 C CA . ARG B 1 206 ? -9.531 -31.906 -13.5 1 98.19 206 ARG B CA 1
ATOM 5217 C C . ARG B 1 206 ? -8.508 -32.844 -14.125 1 98.19 206 ARG B C 1
ATOM 5219 O O . ARG B 1 206 ? -8.023 -33.75 -13.469 1 98.19 206 ARG B O 1
ATOM 5226 N N . ILE B 1 207 ? -8.188 -32.594 -15.344 1 96.81 207 ILE B N 1
ATOM 5227 C CA . ILE B 1 207 ? -7.199 -33.438 -16.047 1 96.81 207 ILE B CA 1
ATOM 5228 C C . ILE B 1 207 ? -5.859 -33.344 -15.305 1 96.81 207 ILE B C 1
ATOM 5230 O O . ILE B 1 207 ? -5.219 -34.375 -15.07 1 96.81 207 ILE B O 1
ATOM 5234 N N . LEU B 1 208 ? -5.457 -32.156 -14.922 1 97.56 208 LEU B N 1
ATOM 5235 C CA . LEU B 1 208 ? -4.215 -31.984 -14.18 1 97.56 208 LEU B CA 1
ATOM 5236 C C . LEU B 1 208 ? -4.273 -32.719 -12.844 1 97.56 208 LEU B C 1
ATOM 5238 O O . LEU B 1 208 ? -3.35 -33.469 -12.492 1 97.56 208 LEU B O 1
ATOM 5242 N N . HIS B 1 209 ? -5.371 -32.594 -12.141 1 98.12 209 HIS B N 1
ATOM 5243 C CA . HIS B 1 209 ? -5.535 -33.156 -10.805 1 98.12 209 HIS B CA 1
ATOM 5244 C C . HIS B 1 209 ? -5.594 -34.656 -10.852 1 98.12 209 HIS B C 1
ATOM 5246 O O . HIS B 1 209 ? -5.328 -35.344 -9.844 1 98.12 209 HIS B O 1
ATOM 5252 N N . ASP B 1 210 ? -5.895 -35.219 -11.992 1 97 210 ASP B N 1
ATOM 5253 C CA . ASP B 1 210 ? -6.059 -36.656 -12.125 1 97 210 ASP B CA 1
ATOM 5254 C C . ASP B 1 210 ? -4.727 -37.344 -12.414 1 97 210 ASP B C 1
ATOM 5256 O O . ASP B 1 210 ? -4.641 -38.562 -12.438 1 97 210 ASP B O 1
ATOM 5260 N N . ILE B 1 211 ? -3.762 -36.562 -12.656 1 95.88 211 ILE B N 1
ATOM 5261 C CA . ILE B 1 211 ? -2.447 -37.156 -12.898 1 95.88 211 ILE B CA 1
ATOM 5262 C C . ILE B 1 211 ? -1.983 -37.906 -11.656 1 95.88 211 ILE B C 1
ATOM 5264 O O . ILE B 1 211 ? -1.912 -37.344 -10.57 1 95.88 211 ILE B O 1
ATOM 5268 N N . GLN B 1 212 ? -1.678 -39.094 -11.852 1 92.62 212 GLN B N 1
ATOM 5269 C CA . GLN B 1 212 ? -1.205 -39.938 -10.758 1 92.62 212 GLN B CA 1
ATOM 5270 C C . GLN B 1 212 ? 0.319 -39.938 -10.672 1 92.62 212 GLN B C 1
ATOM 5272 O O . GLN B 1 212 ? 1.005 -40.188 -11.664 1 92.62 212 GLN B O 1
ATOM 5277 N N . LEU B 1 213 ? 0.761 -39.531 -9.555 1 93.06 213 LEU B N 1
ATOM 5278 C CA . LEU B 1 213 ? 2.189 -39.625 -9.273 1 93.06 213 LEU B CA 1
ATOM 5279 C C . LEU B 1 213 ? 2.529 -40.938 -8.555 1 93.06 213 LEU B C 1
ATOM 5281 O O . LEU B 1 213 ? 2.01 -41.188 -7.465 1 93.06 213 LEU B O 1
ATOM 5285 N N . ASP B 1 214 ? 3.295 -41.719 -9.195 1 91.62 214 ASP B N 1
ATOM 5286 C CA . ASP B 1 214 ? 3.66 -42.969 -8.523 1 91.62 214 ASP B CA 1
ATOM 5287 C C . ASP B 1 214 ? 4.496 -42.688 -7.273 1 91.62 214 ASP B C 1
ATOM 5289 O O . ASP B 1 214 ? 4.902 -41.562 -7.027 1 91.62 214 ASP B O 1
ATOM 5293 N N . ASP B 1 215 ? 4.719 -43.688 -6.492 1 92.75 215 ASP B N 1
ATOM 5294 C CA . ASP B 1 215 ? 5.359 -43.562 -5.191 1 92.75 215 ASP B CA 1
ATOM 5295 C C . ASP B 1 215 ? 6.797 -43.062 -5.336 1 92.75 215 ASP B C 1
ATOM 5297 O O . ASP B 1 215 ? 7.27 -42.25 -4.52 1 92.75 215 ASP B O 1
ATOM 5301 N N . THR B 1 216 ? 7.41 -43.531 -6.312 1 92.75 216 THR B N 1
ATOM 5302 C CA . THR B 1 216 ? 8.805 -43.156 -6.527 1 92.75 216 THR B CA 1
ATOM 5303 C C . THR B 1 216 ? 8.922 -41.656 -6.828 1 92.75 216 THR B C 1
ATOM 5305 O O . THR B 1 216 ? 9.742 -40.969 -6.223 1 92.75 216 THR B O 1
ATOM 5308 N N . ILE B 1 217 ? 8.117 -41.219 -7.699 1 92.88 217 ILE B N 1
ATOM 5309 C CA . ILE B 1 217 ? 8.125 -39.812 -8.094 1 92.88 217 ILE B CA 1
ATOM 5310 C C . ILE B 1 217 ? 7.707 -38.938 -6.914 1 92.88 217 ILE B C 1
ATOM 5312 O O . ILE B 1 217 ? 8.312 -37.906 -6.656 1 92.88 217 ILE B O 1
ATOM 5316 N N . TYR B 1 218 ? 6.727 -39.406 -6.23 1 94.44 218 TYR B N 1
ATOM 5317 C CA . TYR B 1 218 ? 6.23 -38.625 -5.09 1 94.44 218 TYR B CA 1
ATOM 5318 C C . TYR B 1 218 ? 7.309 -38.469 -4.023 1 94.44 218 TYR B C 1
ATOM 5320 O O . TYR B 1 218 ? 7.5 -37.375 -3.479 1 94.44 218 TYR B O 1
ATOM 5328 N N . LYS B 1 219 ? 7.988 -39.562 -3.734 1 93.88 219 LYS B N 1
ATOM 5329 C CA . LYS B 1 219 ? 9.062 -39.531 -2.744 1 93.88 219 LYS B CA 1
ATOM 5330 C C . LYS B 1 219 ? 10.203 -38.625 -3.189 1 93.88 219 LYS B C 1
ATOM 5332 O O . LYS B 1 219 ? 10.82 -37.938 -2.367 1 93.88 219 LYS B O 1
ATOM 5337 N N . LYS B 1 220 ? 10.438 -38.688 -4.441 1 94.06 220 LYS B N 1
ATOM 5338 C CA . LYS B 1 220 ? 11.477 -37.812 -4.98 1 94.06 220 LYS B CA 1
ATOM 5339 C C . LYS B 1 220 ? 11.109 -36.344 -4.797 1 94.06 220 LYS B C 1
ATOM 5341 O O . LYS B 1 220 ? 11.953 -35.531 -4.41 1 94.06 220 LYS B O 1
ATOM 5346 N N . LEU B 1 221 ? 9.906 -36 -5.066 1 94.12 221 LEU B N 1
ATOM 5347 C CA . LEU B 1 221 ? 9.422 -34.625 -4.883 1 94.12 221 LEU B CA 1
ATOM 5348 C C . LEU B 1 221 ? 9.5 -34.219 -3.418 1 94.12 221 LEU B C 1
ATOM 5350 O O . LEU B 1 221 ? 9.922 -33.094 -3.104 1 94.12 221 LEU B O 1
ATOM 5354 N N . GLN B 1 222 ? 9.117 -35.062 -2.529 1 93.44 222 GLN B N 1
ATOM 5355 C CA . GLN B 1 222 ? 9.164 -34.781 -1.096 1 93.44 222 GLN B CA 1
ATOM 5356 C C . GLN B 1 222 ? 10.602 -34.531 -0.631 1 93.44 222 GLN B C 1
ATOM 5358 O O . GLN B 1 222 ? 10.852 -33.625 0.163 1 93.44 222 GLN B O 1
ATOM 5363 N N . ALA B 1 223 ? 11.492 -35.312 -1.134 1 92.06 223 ALA B N 1
ATOM 5364 C CA . ALA B 1 223 ? 12.898 -35.188 -0.769 1 92.06 223 ALA B CA 1
ATOM 5365 C C . ALA B 1 223 ? 13.461 -33.844 -1.204 1 92.06 223 ALA B C 1
ATOM 5367 O O . ALA B 1 223 ? 14.258 -33.25 -0.489 1 92.06 223 ALA B O 1
ATOM 5368 N N . LEU B 1 224 ? 13.031 -33.406 -2.332 1 89.31 224 LEU B N 1
ATOM 5369 C CA . LEU B 1 224 ? 13.516 -32.156 -2.881 1 89.31 224 LEU B CA 1
ATOM 5370 C C . LEU B 1 224 ? 13.117 -30.969 -1.992 1 89.31 224 LEU B C 1
ATOM 5372 O O . LEU B 1 224 ? 13.805 -29.953 -1.956 1 89.31 224 LEU B O 1
ATOM 5376 N N . GLN B 1 225 ? 12.055 -31.062 -1.264 1 88.44 225 GLN B N 1
ATOM 5377 C CA . GLN B 1 225 ? 11.57 -29.953 -0.451 1 88.44 225 GLN B CA 1
ATOM 5378 C C . GLN B 1 225 ? 11.57 -30.312 1.031 1 88.44 225 GLN B C 1
ATOM 5380 O O . GLN B 1 225 ? 10.953 -29.625 1.845 1 88.44 225 GLN B O 1
ATOM 5385 N N . ASN B 1 226 ? 12.164 -31.422 1.416 1 88.81 226 ASN B N 1
ATOM 5386 C CA . ASN B 1 226 ? 12.305 -31.891 2.791 1 88.81 226 ASN B CA 1
ATOM 5387 C C . ASN B 1 226 ? 10.945 -32.031 3.475 1 88.81 226 ASN B C 1
ATOM 5389 O O . ASN B 1 226 ? 10.734 -31.5 4.562 1 88.81 226 ASN B O 1
ATOM 5393 N N . ILE B 1 227 ? 10.047 -32.625 2.744 1 89.81 227 ILE B N 1
ATOM 5394 C CA . ILE B 1 227 ? 8.719 -32.875 3.279 1 89.81 227 ILE B CA 1
ATOM 5395 C C . ILE B 1 227 ? 8.641 -34.312 3.775 1 89.81 227 ILE B C 1
ATOM 5397 O O . ILE B 1 227 ? 9.008 -35.25 3.057 1 89.81 227 ILE B O 1
ATOM 5401 N N . GLN B 1 228 ? 8.133 -34.5 4.973 1 86.38 228 GLN B N 1
ATOM 5402 C CA . GLN B 1 228 ? 8.047 -35.812 5.582 1 86.38 228 GLN B CA 1
ATOM 5403 C C . GLN B 1 228 ? 6.629 -36.375 5.5 1 86.38 228 GLN B C 1
ATOM 5405 O O . GLN B 1 228 ? 5.691 -35.656 5.152 1 86.38 228 GLN B O 1
ATOM 5410 N N . GLY B 1 229 ? 6.516 -37.656 5.762 1 85.81 229 GLY B N 1
ATOM 5411 C CA . GLY B 1 229 ? 5.215 -38.281 5.816 1 85.81 229 GLY B CA 1
ATOM 5412 C C . GLY B 1 229 ? 4.848 -39 4.527 1 85.81 229 GLY B C 1
ATOM 5413 O O . GLY B 1 229 ? 5.535 -38.875 3.514 1 85.81 229 GLY B O 1
ATOM 5414 N N . ASN B 1 230 ? 3.789 -39.812 4.668 1 84.62 230 ASN B N 1
ATOM 5415 C CA . ASN B 1 230 ? 3.291 -40.531 3.502 1 84.62 230 ASN B CA 1
ATOM 5416 C C . ASN B 1 230 ? 2.344 -39.656 2.67 1 84.62 230 ASN B C 1
ATOM 5418 O O . ASN B 1 230 ? 1.258 -39.312 3.127 1 84.62 230 ASN B O 1
ATOM 5422 N N . ARG B 1 231 ? 2.803 -39.312 1.441 1 87.56 231 ARG B N 1
ATOM 5423 C CA . ARG B 1 231 ? 2.053 -38.562 0.451 1 87.56 231 ARG B CA 1
ATOM 5424 C C . ARG B 1 231 ? 1.448 -37.312 1.072 1 87.56 231 ARG B C 1
ATOM 5426 O O . ARG B 1 231 ? 0.263 -37.031 0.883 1 87.56 231 ARG B O 1
ATOM 5433 N N . SER B 1 232 ? 2.262 -36.656 1.847 1 90.19 232 SER B N 1
ATOM 5434 C CA . SER B 1 232 ? 1.865 -35.438 2.539 1 90.19 232 SER B CA 1
ATOM 5435 C C . SER B 1 232 ? 1.715 -34.281 1.564 1 90.19 232 SER B C 1
ATOM 5437 O O . SER B 1 232 ? 2.412 -34.219 0.549 1 90.19 232 SER B O 1
ATOM 5439 N N . SER B 1 233 ? 0.752 -33.406 1.872 1 96.25 233 SER B N 1
ATOM 5440 C CA . SER B 1 233 ? 0.577 -32.156 1.142 1 96.25 233 SER B CA 1
ATOM 5441 C C . SER B 1 233 ? 1.784 -31.25 1.315 1 96.25 233 SER B C 1
ATOM 5443 O O . SER B 1 233 ? 2.354 -31.156 2.406 1 96.25 233 SER B O 1
ATOM 5445 N N . PHE B 1 234 ? 2.176 -30.562 0.271 1 96.5 234 PHE B N 1
ATOM 5446 C CA . PHE B 1 234 ? 3.275 -29.609 0.326 1 96.5 234 PHE B CA 1
ATOM 5447 C C . PHE B 1 234 ? 2.791 -28.25 0.837 1 96.5 234 PHE B C 1
ATOM 5449 O O . PHE B 1 234 ? 3.6 -27.375 1.152 1 96.5 234 PHE B O 1
ATOM 5456 N N . LEU B 1 235 ? 1.533 -28.047 0.976 1 97.5 235 LEU B N 1
ATOM 5457 C CA . LEU B 1 235 ? 0.913 -26.766 1.274 1 97.5 235 LEU B CA 1
ATOM 5458 C C . LEU B 1 235 ? 1.392 -26.234 2.621 1 97.5 235 LEU B C 1
ATOM 5460 O O . LEU B 1 235 ? 1.93 -25.125 2.697 1 97.5 235 LEU B O 1
ATOM 5464 N N . TRP B 1 236 ? 1.323 -26.984 3.578 1 97 236 TRP B N 1
ATOM 5465 C CA . TRP B 1 236 ? 1.524 -26.5 4.934 1 97 236 TRP B CA 1
ATOM 5466 C C . TRP B 1 236 ? 3.008 -26.312 5.23 1 97 236 TRP B C 1
ATOM 5468 O O . TRP B 1 236 ? 3.402 -25.312 5.855 1 97 236 TRP B O 1
ATOM 5478 N N . SER B 1 237 ? 3.809 -27.266 4.719 1 94.56 237 SER B N 1
ATOM 5479 C CA . SER B 1 237 ? 5.25 -27.078 4.871 1 94.56 237 SER B CA 1
ATOM 5480 C C . SER B 1 237 ? 5.719 -25.812 4.176 1 94.56 237 SER B C 1
ATOM 5482 O O . SER B 1 237 ? 6.57 -25.094 4.703 1 94.56 237 SER B O 1
ATOM 5484 N N . THR B 1 238 ? 5.191 -25.547 3.031 1 94.62 238 THR B N 1
ATOM 5485 C CA . THR B 1 238 ? 5.547 -24.359 2.277 1 94.62 238 THR B CA 1
ATOM 5486 C C . THR B 1 238 ? 5.09 -23.094 3.016 1 94.62 238 THR B C 1
ATOM 5488 O O . THR B 1 238 ? 5.863 -22.156 3.182 1 94.62 238 THR B O 1
ATOM 5491 N N . LEU B 1 239 ? 3.848 -23.078 3.463 1 97.19 239 LEU B N 1
ATOM 5492 C CA . LEU B 1 239 ? 3.277 -21.938 4.176 1 97.19 239 LEU B CA 1
ATOM 5493 C C . LEU B 1 239 ? 4.094 -21.625 5.422 1 97.19 239 LEU B C 1
ATOM 5495 O O . LEU B 1 239 ? 4.488 -20.469 5.629 1 97.19 239 LEU B O 1
ATOM 5499 N N . TRP B 1 240 ? 4.367 -22.609 6.188 1 96.75 240 TRP B N 1
ATOM 5500 C CA . TRP B 1 240 ? 5.086 -22.375 7.438 1 96.75 240 TRP B CA 1
ATOM 5501 C C . TRP B 1 240 ? 6.535 -21.984 7.168 1 96.75 240 TRP B C 1
ATOM 5503 O O . TRP B 1 240 ? 7.129 -21.219 7.926 1 96.75 240 TRP B O 1
ATOM 5513 N N . LYS B 1 241 ? 7.109 -22.516 6.102 1 94.31 241 LYS B N 1
ATOM 5514 C CA . LYS B 1 241 ? 8.445 -22.062 5.711 1 94.31 241 LYS B CA 1
ATOM 5515 C C . LYS B 1 241 ? 8.453 -20.562 5.426 1 94.31 241 LYS B C 1
ATOM 5517 O O . LYS B 1 241 ? 9.336 -19.844 5.902 1 94.31 241 LYS B O 1
ATOM 5522 N N . TYR B 1 242 ? 7.477 -20.125 4.602 1 95.62 242 TYR B N 1
ATOM 5523 C CA . TYR B 1 242 ? 7.367 -18.703 4.316 1 95.62 242 TYR B CA 1
ATOM 5524 C C . TYR B 1 242 ? 7.219 -17.891 5.602 1 95.62 242 TYR B C 1
ATOM 5526 O O . TYR B 1 242 ? 7.926 -16.906 5.809 1 95.62 242 TYR B O 1
ATOM 5534 N N . PHE B 1 243 ? 6.336 -18.328 6.496 1 97.69 243 PHE B N 1
ATOM 5535 C CA . PHE B 1 243 ? 6.051 -17.656 7.754 1 97.69 243 PHE B CA 1
ATOM 5536 C C . PHE B 1 243 ? 7.312 -17.547 8.609 1 97.69 243 PHE B C 1
ATOM 5538 O O . PHE B 1 243 ? 7.656 -16.453 9.07 1 97.69 243 PHE B O 1
ATOM 5545 N N . ASN B 1 244 ? 7.973 -18.641 8.773 1 96.56 244 ASN B N 1
ATOM 5546 C CA . ASN B 1 244 ? 9.148 -18.688 9.633 1 96.56 244 ASN B CA 1
ATOM 5547 C C . ASN B 1 244 ? 10.289 -17.844 9.07 1 96.56 244 ASN B C 1
ATOM 5549 O O . ASN B 1 244 ? 11.008 -17.188 9.82 1 96.56 244 ASN B O 1
ATOM 5553 N N . THR B 1 245 ? 10.461 -17.875 7.777 1 93.31 245 THR B N 1
ATOM 5554 C CA . THR B 1 245 ? 11.484 -17.062 7.141 1 93.31 245 THR B CA 1
ATOM 5555 C C . THR B 1 245 ? 11.234 -15.586 7.395 1 93.31 245 THR B C 1
ATOM 5557 O O . THR B 1 245 ? 12.164 -14.844 7.734 1 93.31 245 THR B O 1
ATOM 5560 N N . LEU B 1 246 ? 10.031 -15.148 7.273 1 94.69 246 LEU B N 1
ATOM 5561 C CA . LEU B 1 246 ? 9.672 -13.758 7.496 1 94.69 246 LEU B CA 1
ATOM 5562 C C . LEU B 1 246 ? 9.844 -13.383 8.969 1 94.69 246 LEU B C 1
ATOM 5564 O O . LEU B 1 246 ? 10.32 -12.281 9.281 1 94.69 246 LEU B O 1
ATOM 5568 N N . LYS B 1 247 ? 9.391 -14.281 9.836 1 94.81 247 LYS B N 1
ATOM 5569 C CA . LYS B 1 247 ? 9.531 -14.039 11.273 1 94.81 247 LYS B CA 1
ATOM 5570 C C . L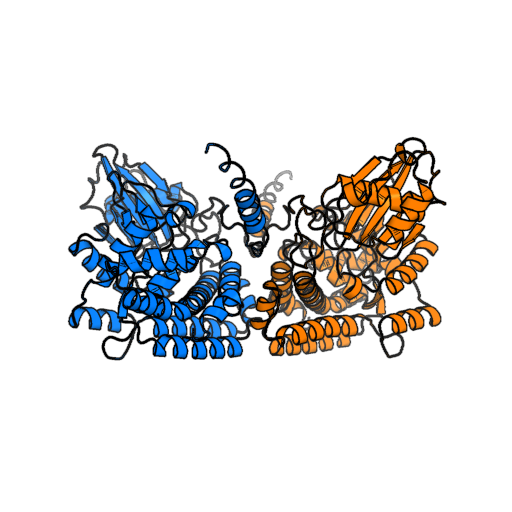YS B 1 247 ? 10.992 -13.875 11.656 1 94.81 247 LYS B C 1
ATOM 5572 O O . LYS B 1 247 ? 11.336 -13.016 12.477 1 94.81 247 LYS B O 1
ATOM 5577 N N . GLU B 1 248 ? 11.875 -14.664 11.055 1 92.5 248 GLU B N 1
ATOM 5578 C CA . GLU B 1 248 ? 13.312 -14.547 11.289 1 92.5 248 GLU B CA 1
ATOM 5579 C C . GLU B 1 248 ? 13.836 -13.211 10.781 1 92.5 248 GLU B C 1
ATOM 5581 O O . GLU B 1 248 ? 14.656 -12.562 11.438 1 92.5 248 GLU B O 1
ATOM 5586 N N . GLU B 1 249 ? 13.398 -12.859 9.594 1 89.69 249 GLU B N 1
ATOM 5587 C CA . GLU B 1 249 ? 13.805 -11.578 9.031 1 89.69 249 GLU B CA 1
ATOM 5588 C C . GLU B 1 249 ? 13.391 -10.422 9.945 1 89.69 249 GLU B C 1
ATOM 5590 O O . GLU B 1 249 ? 14.133 -9.445 10.086 1 89.69 249 GLU B O 1
ATOM 5595 N N . ARG B 1 250 ? 12.219 -10.469 10.523 1 90.75 250 ARG B N 1
ATOM 5596 C CA . ARG B 1 250 ? 11.703 -9.453 11.43 1 90.75 250 ARG B CA 1
ATOM 5597 C C . ARG B 1 250 ? 12.648 -9.25 12.617 1 90.75 250 ARG B C 1
ATOM 5599 O O . ARG B 1 250 ? 12.789 -8.133 13.117 1 90.75 250 ARG B O 1
ATOM 5606 N N . GLN B 1 251 ? 13.242 -10.266 13.062 1 88.56 251 GLN B N 1
ATOM 5607 C CA . GLN B 1 251 ? 14.062 -10.242 14.266 1 88.56 251 GLN B CA 1
ATOM 5608 C C . GLN B 1 251 ? 15.414 -9.594 14 1 88.56 251 GLN B C 1
ATOM 5610 O O . GLN B 1 251 ? 16.125 -9.203 14.938 1 88.56 251 GLN B O 1
ATOM 5615 N N . LYS B 1 252 ? 15.688 -9.477 12.75 1 83.81 252 LYS B N 1
ATOM 5616 C CA . LYS B 1 252 ? 16.953 -8.828 12.438 1 83.81 252 LYS B CA 1
ATOM 5617 C C . LYS B 1 252 ? 16.922 -7.34 12.766 1 83.81 252 LYS B C 1
ATOM 5619 O O . LYS B 1 252 ? 15.914 -6.668 12.5 1 83.81 252 LYS B O 1
ATOM 5624 N N . LYS B 1 253 ? 17.781 -6.797 13.555 1 68.88 253 LYS B N 1
ATOM 5625 C CA . LYS B 1 253 ? 17.828 -5.418 14.031 1 68.88 253 LYS B CA 1
ATOM 5626 C C . LYS B 1 253 ? 17.938 -4.441 12.859 1 68.88 253 LYS B C 1
ATOM 5628 O O . LYS B 1 253 ? 17.234 -3.43 12.82 1 68.88 253 LYS B O 1
ATOM 5633 N N . TYR B 1 254 ? 18.969 -4.668 12.047 1 63.84 254 TYR B N 1
ATOM 5634 C CA . TYR B 1 254 ? 19.188 -3.746 10.938 1 63.84 254 TYR B CA 1
ATOM 5635 C C . TYR B 1 254 ? 19.062 -4.457 9.602 1 63.84 254 TYR B C 1
ATOM 5637 O O . TYR B 1 254 ? 19.719 -5.469 9.359 1 63.84 254 TYR B O 1
ATOM 5645 N N . SER B 1 255 ? 17.812 -4.121 9.023 1 61.41 255 SER B N 1
ATOM 5646 C CA . SER B 1 255 ? 17.734 -4.699 7.684 1 61.41 255 SER B CA 1
ATOM 5647 C C . SER B 1 255 ? 18.266 -3.727 6.633 1 61.41 255 SER B C 1
ATOM 5649 O O . SER B 1 255 ? 18.094 -2.514 6.758 1 61.41 255 SER B O 1
ATOM 5651 N N . PHE B 1 256 ? 19.109 -4.211 5.918 1 58.41 256 PHE B N 1
ATOM 5652 C CA . PHE B 1 256 ? 19.625 -3.43 4.797 1 58.41 256 PHE B CA 1
ATOM 5653 C C . PHE B 1 256 ? 18.5 -3.059 3.84 1 58.41 256 PHE B C 1
ATOM 5655 O O . PHE B 1 256 ? 18.609 -2.1 3.074 1 58.41 256 PHE B O 1
ATOM 5662 N N . ASN B 1 257 ? 17.469 -3.791 4.012 1 65.69 257 ASN B N 1
ATOM 5663 C CA . ASN B 1 257 ? 16.344 -3.547 3.117 1 65.69 257 ASN B CA 1
ATOM 5664 C C . ASN B 1 257 ? 15.242 -2.746 3.809 1 65.69 257 ASN B C 1
ATOM 5666 O O . ASN B 1 257 ? 14.578 -3.248 4.719 1 65.69 257 ASN B O 1
ATOM 5670 N N . PRO B 1 258 ? 15.047 -1.532 3.338 1 69.19 258 PRO B N 1
ATOM 5671 C CA . PRO B 1 258 ? 14.039 -0.677 3.977 1 69.19 258 PRO B CA 1
ATOM 5672 C C . PRO B 1 258 ? 12.641 -1.275 3.928 1 69.19 258 PRO B C 1
ATOM 5674 O O . PRO B 1 258 ? 11.797 -0.951 4.766 1 69.19 258 PRO B O 1
ATOM 5677 N N . LYS B 1 259 ? 12.492 -2.164 3.029 1 76.62 259 LYS B N 1
ATOM 5678 C CA . LYS B 1 259 ? 11.172 -2.781 2.914 1 76.62 259 LYS B CA 1
ATOM 5679 C C . LYS B 1 259 ? 10.914 -3.744 4.07 1 76.62 259 LYS B C 1
ATOM 5681 O O . LYS B 1 259 ? 9.758 -4.07 4.367 1 76.62 259 LYS B O 1
ATOM 5686 N N . ALA B 1 260 ? 11.984 -4.145 4.723 1 79.94 260 ALA B N 1
ATOM 5687 C CA . ALA B 1 260 ? 11.859 -5.125 5.797 1 79.94 260 ALA B CA 1
ATOM 5688 C C . ALA B 1 260 ? 11.273 -4.488 7.055 1 79.94 260 ALA B C 1
ATOM 5690 O O . ALA B 1 260 ? 10.812 -5.188 7.957 1 79.94 260 ALA B O 1
ATOM 5691 N N . TYR B 1 261 ? 11.281 -3.23 7.098 1 85.25 261 TYR B N 1
ATOM 5692 C CA . TYR B 1 261 ? 10.812 -2.559 8.305 1 85.25 261 TYR B CA 1
ATOM 5693 C C . TYR B 1 261 ? 9.312 -2.756 8.492 1 85.25 261 TYR B C 1
ATOM 5695 O O . TYR B 1 261 ? 8.797 -2.646 9.609 1 85.25 261 TYR B O 1
ATOM 5703 N N . ILE B 1 262 ? 8.648 -3.057 7.383 1 89.12 262 ILE B N 1
ATOM 5704 C CA . ILE B 1 262 ? 7.215 -3.307 7.453 1 89.12 262 ILE B CA 1
ATOM 5705 C C . ILE B 1 262 ? 6.945 -4.516 8.344 1 89.12 262 ILE B C 1
ATOM 5707 O O . ILE B 1 262 ? 5.914 -4.582 9.016 1 89.12 262 ILE B O 1
ATOM 5711 N N . LEU B 1 263 ? 7.895 -5.465 8.359 1 92 263 LEU B N 1
ATOM 5712 C CA . LEU B 1 263 ? 7.727 -6.691 9.125 1 92 263 LEU B CA 1
ATOM 5713 C C . LEU B 1 263 ? 7.656 -6.391 10.625 1 92 263 LEU B C 1
ATOM 5715 O O . LEU B 1 263 ? 7.023 -7.133 11.375 1 92 263 LEU B O 1
ATOM 5719 N N . LYS B 1 264 ? 8.266 -5.289 11.008 1 90.12 264 LYS B N 1
ATOM 5720 C CA . LYS B 1 264 ? 8.258 -4.898 12.414 1 90.12 264 LYS B CA 1
ATOM 5721 C C . LYS B 1 264 ? 6.852 -4.508 12.867 1 90.12 264 LYS B C 1
ATOM 5723 O O . LYS B 1 264 ? 6.527 -4.609 14.047 1 90.12 264 LYS B O 1
ATOM 5728 N N . LEU B 1 265 ? 6.09 -4.109 11.945 1 91.56 265 LEU B N 1
ATOM 5729 C CA . LEU B 1 265 ? 4.738 -3.646 12.25 1 91.56 265 LEU B CA 1
ATOM 5730 C C . LEU B 1 265 ? 3.756 -4.812 12.273 1 91.56 265 LEU B C 1
ATOM 5732 O O . LEU B 1 265 ? 2.645 -4.68 12.797 1 91.56 265 LEU B O 1
ATOM 5736 N N . ILE B 1 266 ? 4.098 -5.926 11.727 1 93.75 266 ILE B N 1
ATOM 5737 C CA . ILE B 1 266 ? 3.172 -7.043 11.578 1 93.75 266 ILE B CA 1
ATOM 5738 C C . ILE B 1 266 ? 3.119 -7.848 12.867 1 93.75 266 ILE B C 1
ATOM 5740 O O . ILE B 1 266 ? 4.156 -8.148 13.469 1 93.75 266 ILE B O 1
ATOM 5744 N N . ASP B 1 267 ? 1.958 -8.211 13.344 1 95.12 267 ASP B N 1
ATOM 5745 C CA . ASP B 1 267 ? 1.748 -9.047 14.523 1 95.12 267 ASP B CA 1
ATOM 5746 C C . ASP B 1 267 ? 1.887 -10.531 14.172 1 95.12 267 ASP B C 1
ATOM 5748 O O . ASP B 1 267 ? 0.891 -11.211 13.922 1 95.12 267 ASP B O 1
ATOM 5752 N N . PHE B 1 268 ? 3.092 -11.07 14.242 1 95.75 268 PHE B N 1
ATOM 5753 C CA . PHE B 1 268 ? 3.369 -12.438 13.828 1 95.75 268 PHE B CA 1
ATOM 5754 C C . PHE B 1 268 ? 2.732 -13.43 14.797 1 95.75 268 PHE B C 1
ATOM 5756 O O . PHE B 1 268 ? 2.5 -14.594 14.438 1 95.75 268 PHE B O 1
ATOM 5763 N N . ASP B 1 269 ? 2.461 -12.992 16.016 1 95.31 269 ASP B N 1
ATOM 5764 C CA . ASP B 1 269 ? 1.745 -13.875 16.922 1 95.31 269 ASP B CA 1
ATOM 5765 C C . ASP B 1 269 ? 0.298 -14.078 16.484 1 95.31 269 ASP B C 1
ATOM 5767 O O . ASP B 1 269 ? -0.207 -15.203 16.484 1 95.31 269 ASP B O 1
ATOM 5771 N N . MET B 1 270 ? -0.328 -13.008 16.156 1 93 270 MET B N 1
ATOM 5772 C CA . MET B 1 270 ? -1.69 -13.094 15.648 1 93 270 MET B CA 1
ATOM 5773 C C . MET B 1 270 ? -1.73 -13.891 14.344 1 93 270 MET B C 1
ATOM 5775 O O . MET B 1 270 ? -2.623 -14.719 14.141 1 93 270 MET B O 1
ATOM 5779 N N . LEU B 1 271 ? -0.786 -13.609 13.477 1 95.69 271 LEU B N 1
ATOM 5780 C CA . LEU B 1 271 ? -0.721 -14.312 12.203 1 95.69 271 LEU B CA 1
ATOM 5781 C C . LEU B 1 271 ? -0.535 -15.812 12.422 1 95.69 271 LEU B C 1
ATOM 5783 O O . LEU B 1 271 ? -1.168 -16.625 11.742 1 95.69 271 LEU B O 1
ATOM 5787 N N . GLU B 1 272 ? 0.335 -16.172 13.359 1 97.19 272 GLU B N 1
ATOM 5788 C CA . GLU B 1 272 ? 0.548 -17.578 13.695 1 97.19 272 GLU B CA 1
ATOM 5789 C C . GLU B 1 272 ? -0.748 -18.234 14.164 1 97.19 272 GLU B C 1
ATOM 5791 O O . GLU B 1 272 ? -1.062 -19.344 13.758 1 97.19 272 GLU B O 1
ATOM 5796 N N . SER B 1 273 ? -1.47 -17.547 14.977 1 96 273 SER B N 1
ATOM 5797 C CA . SER B 1 273 ? -2.732 -18.062 15.492 1 96 273 SER B CA 1
ATOM 5798 C C . SER B 1 273 ? -3.744 -18.281 14.375 1 96 273 SER B C 1
ATOM 5800 O O . SER B 1 273 ? -4.41 -19.328 14.328 1 96 273 SER B O 1
ATOM 5802 N N . ILE B 1 274 ? -3.84 -17.391 13.492 1 94.19 274 ILE B N 1
ATOM 5803 C CA . ILE B 1 274 ? -4.816 -17.5 12.414 1 94.19 274 ILE B CA 1
ATOM 5804 C C . ILE B 1 274 ? -4.414 -18.625 11.461 1 94.19 274 ILE B C 1
ATOM 5806 O O . ILE B 1 274 ? -5.27 -19.359 10.969 1 94.19 274 ILE B O 1
ATOM 5810 N N . ILE B 1 275 ? -3.131 -18.719 11.141 1 97.56 275 ILE B N 1
ATOM 5811 C CA . ILE B 1 275 ? -2.66 -19.797 10.273 1 97.56 275 ILE B CA 1
ATOM 5812 C C . ILE B 1 275 ? -3.008 -21.141 10.883 1 97.56 275 ILE B C 1
ATOM 5814 O O . ILE B 1 275 ? -3.496 -22.047 10.195 1 97.56 275 ILE B O 1
ATOM 5818 N N . THR B 1 276 ? -2.779 -21.266 12.172 1 97.75 276 THR B N 1
ATOM 5819 C CA . THR B 1 276 ? -3.078 -22.516 12.867 1 97.75 276 THR B CA 1
ATOM 5820 C C . THR B 1 276 ? -4.57 -22.828 12.797 1 97.75 276 THR B C 1
ATOM 5822 O O . THR B 1 276 ? -4.957 -23.969 12.523 1 97.75 276 THR B O 1
ATOM 5825 N N . GLU B 1 277 ? -5.371 -21.844 13 1 96.69 277 GLU B N 1
ATOM 5826 C CA . GLU B 1 277 ? -6.82 -22 12.914 1 96.69 277 GLU B CA 1
ATOM 5827 C C . GLU B 1 277 ? -7.246 -22.453 11.523 1 96.69 277 GLU B C 1
ATOM 5829 O O . GLU B 1 277 ? -8.023 -23.391 11.375 1 96.69 277 GLU B O 1
ATOM 5834 N N . ILE B 1 278 ? -6.777 -21.797 10.539 1 97.62 278 ILE B N 1
ATOM 5835 C CA . ILE B 1 278 ? -7.16 -22.078 9.156 1 97.62 278 ILE B CA 1
ATOM 5836 C C . ILE B 1 278 ? -6.668 -23.469 8.75 1 97.62 278 ILE B C 1
ATOM 5838 O O . ILE B 1 278 ? -7.379 -24.203 8.07 1 97.62 278 ILE B O 1
ATOM 5842 N N . GLN B 1 279 ? -5.453 -23.797 9.156 1 97.81 279 GLN B N 1
ATOM 5843 C CA . GLN B 1 279 ? -4.918 -25.125 8.859 1 97.81 279 GLN B CA 1
ATOM 5844 C C . GLN B 1 279 ? -5.812 -26.219 9.438 1 97.81 279 GLN B C 1
ATOM 5846 O O . GLN B 1 279 ? -6.094 -27.203 8.773 1 97.81 279 GLN B O 1
ATOM 5851 N N . GLU B 1 280 ? -6.227 -26 10.672 1 97.62 280 GLU B N 1
ATOM 5852 C CA . GLU B 1 280 ? -7.113 -26.984 11.305 1 97.62 280 GLU B CA 1
ATOM 5853 C C . GLU B 1 280 ? -8.414 -27.125 10.523 1 97.62 280 GLU B C 1
ATOM 5855 O O . GLU B 1 280 ? -8.875 -28.25 10.289 1 97.62 280 GLU B O 1
ATOM 5860 N N . LEU B 1 281 ? -9 -26.062 10.133 1 97.38 281 LEU B N 1
ATOM 5861 C CA . LEU B 1 281 ? -10.266 -26.078 9.406 1 97.38 281 LEU B CA 1
ATOM 5862 C C . LEU B 1 281 ? -10.102 -26.734 8.031 1 97.38 281 LEU B C 1
ATOM 5864 O O . LEU B 1 281 ? -10.961 -27.5 7.602 1 97.38 281 LEU B O 1
ATOM 5868 N N . CYS B 1 282 ? -9.016 -26.406 7.359 1 98.06 282 CYS B N 1
ATOM 5869 C CA . CYS B 1 282 ? -8.742 -27 6.059 1 98.06 282 CYS B CA 1
ATOM 5870 C C . CYS B 1 282 ? -8.531 -28.5 6.184 1 98.06 282 CYS B C 1
ATOM 5872 O O . CYS B 1 282 ? -9.055 -29.281 5.383 1 98.06 282 CYS B O 1
ATOM 5874 N N . CYS B 1 283 ? -7.777 -28.922 7.207 1 97.06 283 CYS B N 1
ATOM 5875 C CA . CYS B 1 283 ? -7.465 -30.328 7.398 1 97.06 283 CYS B CA 1
ATOM 5876 C C . CYS B 1 283 ? -8.734 -31.125 7.684 1 97.06 283 CYS B C 1
ATOM 5878 O O . CYS B 1 283 ? -8.844 -32.281 7.27 1 97.06 283 CYS B O 1
ATOM 5880 N N . LYS B 1 284 ? -9.695 -30.531 8.328 1 96.88 284 LYS B N 1
ATOM 5881 C CA . LYS B 1 284 ? -10.945 -31.188 8.656 1 96.88 284 LYS B CA 1
ATOM 5882 C C . LYS B 1 284 ? -11.742 -31.531 7.395 1 96.88 284 LYS B C 1
ATOM 5884 O O . LYS B 1 284 ? -12.578 -32.438 7.398 1 96.88 284 LYS B O 1
ATOM 5889 N N . LYS B 1 285 ? -11.445 -30.844 6.316 1 97.31 285 LYS B N 1
ATOM 5890 C CA . LYS B 1 285 ? -12.18 -31.094 5.074 1 97.31 285 LYS B CA 1
ATOM 5891 C C . LYS B 1 285 ? -11.656 -32.344 4.363 1 97.31 285 LYS B C 1
ATOM 5893 O O . LYS B 1 285 ? -12.312 -32.844 3.453 1 97.31 285 LYS B O 1
ATOM 5898 N N . ASN B 1 286 ? -10.477 -32.812 4.734 1 96.81 286 ASN B N 1
ATOM 5899 C CA . ASN B 1 286 ? -9.883 -34 4.172 1 96.81 286 ASN B CA 1
ATOM 5900 C C . ASN B 1 286 ? -9.844 -33.969 2.646 1 96.81 286 ASN B C 1
ATOM 5902 O O . ASN B 1 286 ? -10.273 -34.906 1.976 1 96.81 286 ASN B O 1
ATOM 5906 N N . SER B 1 287 ? -9.445 -32.812 2.129 1 98.25 287 SER B N 1
ATOM 5907 C CA . SER B 1 287 ? -9.328 -32.656 0.683 1 98.25 287 SER B CA 1
ATOM 5908 C C . SER B 1 287 ? -8.219 -33.562 0.124 1 98.25 287 SER B C 1
ATOM 5910 O O . SER B 1 287 ? -7.121 -33.594 0.686 1 98.25 287 SER B O 1
ATOM 5912 N N . PRO B 1 288 ? -8.453 -34.281 -0.977 1 97.69 288 PRO B N 1
ATOM 5913 C CA . PRO B 1 288 ? -7.402 -35.094 -1.563 1 97.69 288 PRO B CA 1
ATOM 5914 C C . PRO B 1 288 ? -6.203 -34.312 -2.045 1 97.69 288 PRO B C 1
ATOM 5916 O O . PRO B 1 288 ? -6.367 -33.188 -2.568 1 97.69 288 PRO B O 1
ATOM 5919 N N . VAL B 1 289 ? -4.996 -34.906 -1.85 1 97.31 289 VAL B N 1
ATOM 5920 C CA . VAL B 1 289 ? -3.764 -34.312 -2.35 1 97.31 289 VAL B CA 1
ATOM 5921 C C . VAL B 1 289 ? -3.547 -34.719 -3.807 1 97.31 289 VAL B C 1
ATOM 5923 O O . VAL B 1 289 ? -3.547 -35.906 -4.133 1 97.31 289 VAL B O 1
ATOM 5926 N N . VAL B 1 290 ? -3.432 -33.75 -4.688 1 97.88 290 VAL B N 1
ATOM 5927 C CA . VAL B 1 290 ? -3.266 -33.969 -6.121 1 97.88 290 VAL B CA 1
ATOM 5928 C C . VAL B 1 290 ? -2.164 -33.031 -6.66 1 97.88 290 VAL B C 1
ATOM 5930 O O . VAL B 1 290 ? -1.65 -32.188 -5.934 1 97.88 290 VAL B O 1
ATOM 5933 N N . LEU B 1 291 ? -1.723 -33.25 -7.895 1 97.62 291 LEU B N 1
ATOM 5934 C CA . LEU B 1 291 ? -0.796 -32.344 -8.531 1 97.62 291 LEU B CA 1
ATOM 5935 C C . LEU B 1 291 ? -1.498 -31.031 -8.898 1 97.62 291 LEU B C 1
ATOM 5937 O O . LEU B 1 291 ? -2.297 -31 -9.836 1 97.62 291 LEU B O 1
ATOM 5941 N N . CYS B 1 292 ? -1.148 -29.984 -8.164 1 98.31 292 CYS B N 1
ATOM 5942 C CA . CYS B 1 292 ? -1.799 -28.688 -8.328 1 98.31 292 CYS B CA 1
ATOM 5943 C C . CYS B 1 292 ? -0.986 -27.781 -9.242 1 98.31 292 CYS B C 1
ATOM 5945 O O . CYS B 1 292 ? 0.232 -27.938 -9.359 1 98.31 292 CYS B O 1
ATOM 5947 N N . HIS B 1 293 ? -1.611 -26.859 -9.914 1 97.88 293 HIS B N 1
ATOM 5948 C CA . HIS B 1 293 ? -0.927 -25.797 -10.641 1 97.88 293 HIS B CA 1
ATOM 5949 C C . HIS B 1 293 ? -0.355 -24.766 -9.672 1 97.88 293 HIS B C 1
ATOM 5951 O O . HIS B 1 293 ? 0.792 -24.328 -9.828 1 97.88 293 HIS B O 1
ATOM 5957 N N . CYS B 1 294 ? -1.181 -24.25 -8.695 1 97.06 294 CYS B N 1
ATOM 5958 C CA . CYS B 1 294 ? -0.843 -23.391 -7.562 1 97.06 294 CYS B CA 1
ATOM 5959 C C . CYS B 1 294 ? -0.718 -21.938 -7.992 1 97.06 294 CYS B C 1
ATOM 5961 O O . CYS B 1 294 ? -0.604 -21.047 -7.152 1 97.06 294 CYS B O 1
ATOM 5963 N N . ASP B 1 295 ? -0.761 -21.609 -9.211 1 96.25 295 ASP B N 1
ATOM 5964 C CA . ASP B 1 295 ? -0.666 -20.234 -9.688 1 96.25 295 ASP B CA 1
ATOM 5965 C C . ASP B 1 295 ? -1.512 -20.031 -10.938 1 96.25 295 ASP B C 1
ATOM 5967 O O . ASP B 1 295 ? -1.018 -19.531 -11.953 1 96.25 295 ASP B O 1
ATOM 5971 N N . LEU B 1 296 ? -2.727 -20.406 -10.867 1 97 296 LEU B N 1
ATOM 5972 C CA . LEU B 1 296 ? -3.57 -20.391 -12.055 1 97 296 LEU B CA 1
ATOM 5973 C C . LEU B 1 296 ? -4.312 -19.062 -12.18 1 97 296 LEU B C 1
ATOM 5975 O O . LEU B 1 296 ? -5.539 -19.031 -12.086 1 97 296 LEU B O 1
ATOM 5979 N N . LEU B 1 297 ? -3.646 -17.969 -12.414 1 95.38 297 LEU B N 1
ATOM 5980 C CA . LEU B 1 297 ? -4.227 -16.688 -12.766 1 95.38 297 LEU B CA 1
ATOM 5981 C C . LEU B 1 297 ? -4.562 -16.625 -14.258 1 95.38 297 LEU B C 1
ATOM 5983 O O . LEU B 1 297 ? -4.168 -17.5 -15.023 1 95.38 297 LEU B O 1
ATOM 5987 N N . SER B 1 298 ? -5.277 -15.641 -14.711 1 94.44 298 SER B N 1
ATOM 5988 C CA . SER B 1 298 ? -5.816 -15.555 -16.062 1 94.44 298 SER B CA 1
ATOM 5989 C C . SER B 1 298 ? -4.703 -15.609 -17.109 1 94.44 298 SER B C 1
ATOM 5991 O O . SER B 1 298 ? -4.836 -16.281 -18.125 1 94.44 298 SER B O 1
ATOM 5993 N N . SER B 1 299 ? -3.559 -15 -16.797 1 91.62 299 SER B N 1
ATOM 5994 C CA . SER B 1 299 ? -2.48 -14.891 -17.781 1 91.62 299 SER B CA 1
ATOM 5995 C C . SER B 1 299 ? -1.76 -16.219 -17.969 1 91.62 299 SER B C 1
ATOM 5997 O O . SER B 1 299 ? -0.985 -16.391 -18.906 1 91.62 299 SER B O 1
ATOM 5999 N N . ASN B 1 300 ? -2.01 -17.172 -17.094 1 93.5 300 ASN B N 1
ATOM 6000 C CA . ASN B 1 300 ? -1.397 -18.5 -17.203 1 93.5 300 ASN B CA 1
ATOM 6001 C C . ASN B 1 300 ? -2.311 -19.469 -17.922 1 93.5 300 ASN B C 1
ATOM 6003 O O . ASN B 1 300 ? -2.098 -20.688 -17.875 1 93.5 300 ASN B O 1
ATOM 6007 N N . ILE B 1 301 ? -3.32 -18.938 -18.547 1 94.75 301 ILE B N 1
ATOM 6008 C CA . ILE B 1 301 ? -4.234 -19.719 -19.375 1 94.75 301 ILE B CA 1
ATOM 6009 C C . ILE B 1 301 ? -4.203 -19.188 -20.812 1 94.75 301 ILE B C 1
ATOM 6011 O O . ILE B 1 301 ? -4.582 -18.047 -21.078 1 94.75 301 ILE B O 1
ATOM 6015 N N . ILE B 1 302 ? -3.836 -20.047 -21.734 1 91.75 302 ILE B N 1
ATOM 6016 C CA . ILE B 1 302 ? -3.643 -19.625 -23.109 1 91.75 302 ILE B CA 1
ATOM 6017 C C . ILE B 1 302 ? -4.75 -20.203 -23.984 1 91.75 302 ILE B C 1
ATOM 6019 O O . ILE B 1 302 ? -5.012 -21.406 -23.953 1 91.75 302 ILE B O 1
ATOM 6023 N N . LYS B 1 303 ? -5.418 -19.344 -24.672 1 92.62 303 LYS B N 1
ATOM 6024 C CA . LYS B 1 303 ? -6.332 -19.781 -25.719 1 92.62 303 LYS B CA 1
ATOM 6025 C C . LYS B 1 303 ? -5.605 -19.953 -27.062 1 92.62 303 LYS B C 1
ATOM 6027 O O . LYS B 1 303 ? -5.051 -18.984 -27.594 1 92.62 303 LYS B O 1
ATOM 6032 N N . THR B 1 304 ? -5.586 -21.109 -27.578 1 84.38 304 THR B N 1
ATOM 6033 C CA . THR B 1 304 ? -4.91 -21.406 -28.844 1 84.38 304 THR B CA 1
ATOM 6034 C C . THR B 1 304 ? -5.902 -21.359 -30 1 84.38 304 THR B C 1
ATOM 6036 O O . THR B 1 304 ? -7.113 -21.266 -29.797 1 84.38 304 THR B O 1
ATOM 6039 N N . GLU B 1 305 ? -5.32 -21.266 -31.391 1 77.06 305 GLU B N 1
ATOM 6040 C CA . GLU B 1 305 ? -6.129 -21.234 -32.625 1 77.06 305 GLU B CA 1
ATOM 6041 C C . GLU B 1 305 ? -6.98 -22.484 -32.75 1 77.06 305 GLU B C 1
ATOM 6043 O O . GLU B 1 305 ? -6.461 -23.609 -32.719 1 77.06 305 GLU B O 1
ATOM 6048 N N . GLY B 1 306 ? -7.547 -23.281 -32.125 1 64.75 306 GLY B N 1
ATOM 6049 C CA . GLY B 1 306 ? -8.344 -24.484 -32.188 1 64.75 306 GLY B CA 1
ATOM 6050 C C . GLY B 1 306 ? -9.219 -24.703 -30.969 1 64.75 306 GLY B C 1
ATOM 6051 O O . GLY B 1 306 ? -9.516 -25.828 -30.609 1 64.75 306 GLY B O 1
ATOM 6052 N N . SER B 1 307 ? -9.711 -23.766 -30.359 1 66.25 307 SER B N 1
ATOM 6053 C CA . SER B 1 307 ? -10.781 -23.609 -29.391 1 66.25 307 SER B CA 1
ATOM 6054 C C . SER B 1 307 ? -10.367 -24.172 -28.031 1 66.25 307 SER B C 1
ATOM 6056 O O . SER B 1 307 ? -11.18 -24.25 -27.109 1 66.25 307 SER B O 1
ATOM 6058 N N . SER B 1 308 ? -9.172 -24.562 -27.891 1 85.69 308 SER B N 1
ATOM 6059 C CA . SER B 1 308 ? -8.883 -25.141 -26.594 1 85.69 308 SER B CA 1
ATOM 6060 C C . SER B 1 308 ? -7.941 -24.25 -25.781 1 85.69 308 SER B C 1
ATOM 6062 O O . SER B 1 308 ? -7.25 -23.406 -26.344 1 85.69 308 SER B O 1
ATOM 6064 N N . ILE B 1 309 ? -8.133 -24.344 -24.453 1 92.31 309 ILE B N 1
ATOM 6065 C CA . ILE B 1 309 ? -7.223 -23.609 -23.594 1 92.31 309 ILE B CA 1
ATOM 6066 C C . ILE B 1 309 ? -6.125 -24.531 -23.078 1 92.31 309 ILE B C 1
ATOM 6068 O O . ILE B 1 309 ? -6.297 -25.766 -23.062 1 92.31 309 ILE B O 1
ATOM 6072 N N . SER B 1 310 ? -4.965 -23.969 -22.766 1 91 310 SER B N 1
ATOM 6073 C CA . SER B 1 310 ? -3.854 -24.688 -22.141 1 91 310 SER B CA 1
ATOM 6074 C C . SER B 1 310 ? -3.268 -23.875 -20.984 1 91 310 SER B C 1
ATOM 6076 O O . SER B 1 310 ? -3.188 -22.656 -21.062 1 91 310 SER B O 1
ATOM 6078 N N . PHE B 1 311 ? -2.92 -24.625 -19.953 1 94.44 311 PHE B N 1
ATOM 6079 C CA . PHE B 1 311 ? -2.242 -23.969 -18.844 1 94.44 311 PHE B CA 1
ATOM 6080 C C . PHE B 1 311 ? -0.753 -23.828 -19.125 1 94.44 311 PHE B C 1
ATOM 6082 O O . PHE B 1 311 ? -0.159 -24.672 -19.812 1 94.44 311 PHE B O 1
ATOM 6089 N N . ILE B 1 312 ? -0.191 -22.703 -18.656 1 90.5 312 ILE B N 1
ATOM 6090 C CA . ILE B 1 312 ? 1.253 -22.516 -18.734 1 90.5 312 ILE B CA 1
ATOM 6091 C C . ILE B 1 312 ? 1.809 -22.125 -17.375 1 90.5 312 ILE B C 1
ATOM 6093 O O . ILE B 1 312 ? 1.048 -21.859 -16.438 1 90.5 312 ILE B O 1
ATOM 6097 N N . ASP B 1 313 ? 3.133 -22.141 -17.219 1 90.44 313 ASP B N 1
ATOM 6098 C CA . ASP B 1 313 ? 3.889 -21.688 -16.047 1 90.44 313 ASP B CA 1
ATOM 6099 C C . ASP B 1 313 ? 3.598 -22.562 -14.828 1 90.44 313 ASP B C 1
ATOM 6101 O O . ASP B 1 313 ? 2.879 -22.141 -13.922 1 90.44 313 ASP B O 1
ATOM 6105 N N . PHE B 1 314 ? 4.238 -23.641 -14.773 1 93.5 314 PHE B N 1
ATOM 6106 C CA . PHE B 1 314 ? 4.035 -24.625 -13.719 1 93.5 314 PHE B CA 1
ATOM 6107 C C . PHE B 1 314 ? 5.145 -24.531 -12.68 1 93.5 314 PHE B C 1
ATOM 6109 O O . PHE B 1 314 ? 5.48 -25.531 -12.031 1 93.5 314 PHE B O 1
ATOM 6116 N N . GLU B 1 315 ? 5.695 -23.391 -12.484 1 91.44 315 GLU B N 1
ATOM 6117 C CA . GLU B 1 315 ? 6.859 -23.219 -11.617 1 91.44 315 GLU B CA 1
ATOM 6118 C C . GLU B 1 315 ? 6.496 -23.438 -10.156 1 91.44 315 GLU B C 1
ATOM 6120 O O . GLU B 1 315 ? 7.34 -23.844 -9.352 1 91.44 315 GLU B O 1
ATOM 6125 N N . TYR B 1 316 ? 5.199 -23.312 -9.82 1 94.19 316 TYR B N 1
ATOM 6126 C CA . TYR B 1 316 ? 4.777 -23.484 -8.438 1 94.19 316 TYR B CA 1
ATOM 6127 C C . TYR B 1 316 ? 4.043 -24.812 -8.25 1 94.19 316 TYR B C 1
ATOM 6129 O O . TYR B 1 316 ? 3.588 -25.125 -7.148 1 94.19 316 TYR B O 1
ATOM 6137 N N . SER B 1 317 ? 3.939 -25.578 -9.281 1 96.31 317 SER B N 1
ATOM 6138 C CA . SER B 1 317 ? 3.188 -26.828 -9.242 1 96.31 317 SER B CA 1
ATOM 6139 C C . SER B 1 317 ? 3.791 -27.797 -8.234 1 96.31 317 SER B C 1
ATOM 6141 O O . SER B 1 317 ? 5.012 -27.969 -8.188 1 96.31 317 SER B O 1
ATOM 6143 N N . CYS B 1 318 ? 2.99 -28.469 -7.469 1 95.62 318 CYS B N 1
ATOM 6144 C CA . CYS B 1 318 ? 3.387 -29.484 -6.492 1 95.62 318 CYS B CA 1
ATOM 6145 C C . CYS B 1 318 ? 2.166 -30.172 -5.902 1 95.62 318 CYS B C 1
ATOM 6147 O O . CYS B 1 318 ? 1.031 -29.766 -6.141 1 95.62 318 CYS B O 1
ATOM 6149 N N . PRO B 1 319 ? 2.361 -31.281 -5.246 1 96.88 319 PRO B N 1
ATOM 6150 C CA . PRO B 1 319 ? 1.23 -31.953 -4.613 1 96.88 319 PRO B CA 1
ATOM 6151 C C . PRO B 1 319 ? 0.627 -31.156 -3.461 1 96.88 319 PRO B C 1
ATOM 6153 O O . PRO B 1 319 ? 1.311 -30.891 -2.469 1 96.88 319 PRO B O 1
ATOM 6156 N N . MET B 1 320 ? -0.616 -30.719 -3.596 1 97.88 320 MET B N 1
ATOM 6157 C CA . MET B 1 320 ? -1.394 -30.031 -2.57 1 97.88 320 MET B CA 1
ATOM 6158 C C . MET B 1 320 ? -2.863 -30.438 -2.639 1 97.88 320 MET B C 1
ATOM 6160 O O . MET B 1 320 ? -3.242 -31.281 -3.455 1 97.88 320 MET B O 1
ATOM 6164 N N . GLU B 1 321 ? -3.66 -29.953 -1.72 1 98.5 321 GLU B N 1
ATOM 6165 C CA . GLU B 1 321 ? -5.09 -30.25 -1.712 1 98.5 321 GLU B CA 1
ATOM 6166 C C . GLU B 1 321 ? -5.77 -29.719 -2.969 1 98.5 321 GLU B C 1
ATOM 6168 O O . GLU B 1 321 ? -5.543 -28.562 -3.363 1 98.5 321 GLU B O 1
ATOM 6173 N N . ARG B 1 322 ? -6.59 -30.578 -3.607 1 98.75 322 ARG B N 1
ATOM 6174 C CA . ARG B 1 322 ? -7.32 -30.109 -4.777 1 98.75 322 ARG B CA 1
ATOM 6175 C C . ARG B 1 322 ? -8.133 -28.859 -4.453 1 98.75 322 ARG B C 1
ATOM 6177 O O . ARG B 1 322 ? -8.25 -27.953 -5.281 1 98.75 322 ARG B O 1
ATOM 6184 N N . ALA B 1 323 ? -8.656 -28.828 -3.209 1 98.81 323 ALA B N 1
ATOM 6185 C CA . ALA B 1 323 ? -9.477 -27.703 -2.779 1 98.81 323 ALA B CA 1
ATOM 6186 C C . ALA B 1 323 ? -8.664 -26.406 -2.748 1 98.81 323 ALA B C 1
ATOM 6188 O O . ALA B 1 323 ? -9.18 -25.328 -3.051 1 98.81 323 ALA B O 1
ATOM 6189 N N . TYR B 1 324 ? -7.418 -26.531 -2.393 1 98.75 324 TYR B N 1
ATOM 6190 C CA . TYR B 1 324 ? -6.562 -25.344 -2.391 1 98.75 324 TYR B CA 1
ATOM 6191 C C . TYR B 1 324 ? -6.422 -24.766 -3.795 1 98.75 324 TYR B C 1
ATOM 6193 O O . TYR B 1 324 ? -6.539 -23.562 -3.99 1 98.75 324 TYR B O 1
ATOM 6201 N N . ASP B 1 325 ? -6.133 -25.625 -4.707 1 98.88 325 ASP B N 1
ATOM 6202 C CA . ASP B 1 325 ? -5.879 -25.172 -6.074 1 98.88 325 ASP B CA 1
ATOM 6203 C C . ASP B 1 325 ? -7.113 -24.5 -6.672 1 98.88 325 ASP B C 1
ATOM 6205 O O . ASP B 1 325 ? -7.008 -23.469 -7.324 1 98.88 325 ASP B O 1
ATOM 6209 N N . ILE B 1 326 ? -8.234 -25.078 -6.391 1 98.88 326 ILE B N 1
ATOM 6210 C CA . ILE B 1 326 ? -9.484 -24.547 -6.902 1 98.88 326 ILE B CA 1
ATOM 6211 C C . ILE B 1 326 ? -9.773 -23.188 -6.246 1 98.88 326 ILE B C 1
ATOM 6213 O O . ILE B 1 326 ? -10.047 -22.203 -6.934 1 98.88 326 ILE B O 1
ATOM 6217 N N . ALA B 1 327 ? -9.664 -23.141 -4.945 1 98.69 327 ALA B N 1
ATOM 6218 C CA . ALA B 1 327 ? -9.898 -21.891 -4.223 1 98.69 327 ALA B CA 1
ATOM 6219 C C . ALA B 1 327 ? -8.922 -20.797 -4.676 1 98.69 327 ALA B C 1
ATOM 6221 O O . ALA B 1 327 ? -9.305 -19.641 -4.82 1 98.69 327 ALA B O 1
ATOM 6222 N N . ASN B 1 328 ? -7.684 -21.219 -4.855 1 98.62 328 ASN B N 1
ATOM 6223 C CA . ASN B 1 328 ? -6.66 -20.281 -5.305 1 98.62 328 ASN B CA 1
ATOM 6224 C C . ASN B 1 328 ? -6.992 -19.703 -6.676 1 98.62 328 ASN B C 1
ATOM 6226 O O . ASN B 1 328 ? -6.84 -18.5 -6.902 1 98.62 328 ASN B O 1
ATOM 6230 N N . HIS B 1 329 ? -7.402 -20.547 -7.578 1 98.62 329 HIS B N 1
ATOM 6231 C CA . HIS B 1 329 ? -7.832 -20.078 -8.891 1 98.62 329 HIS B CA 1
ATOM 6232 C C . HIS B 1 329 ? -8.984 -19.094 -8.773 1 98.62 329 HIS B C 1
ATOM 6234 O O . HIS B 1 329 ? -9 -18.062 -9.453 1 98.62 329 HIS B O 1
ATOM 6240 N N . PHE B 1 330 ? -9.938 -19.391 -7.91 1 98.44 330 PHE B N 1
ATOM 6241 C CA . PHE B 1 330 ? -11.086 -18.516 -7.719 1 98.44 330 PHE B CA 1
ATOM 6242 C C . PHE B 1 330 ? -10.648 -17.156 -7.188 1 98.44 330 PHE B C 1
ATOM 6244 O O . PHE B 1 330 ? -11.141 -16.125 -7.637 1 98.44 330 PHE B O 1
ATOM 6251 N N . ASN B 1 331 ? -9.727 -17.156 -6.266 1 97.69 331 ASN B N 1
ATOM 6252 C CA . ASN B 1 331 ? -9.211 -15.898 -5.742 1 97.69 331 ASN B CA 1
ATOM 6253 C C . ASN B 1 331 ? -8.539 -15.07 -6.832 1 97.69 331 ASN B C 1
ATOM 6255 O O . ASN B 1 331 ? -8.523 -13.844 -6.766 1 97.69 331 ASN B O 1
ATOM 6259 N N . GLU B 1 332 ? -8.016 -15.703 -7.848 1 96.12 332 GLU B N 1
ATOM 6260 C CA . GLU B 1 332 ? -7.27 -15.016 -8.898 1 96.12 332 GLU B CA 1
ATOM 6261 C C . GLU B 1 332 ? -8.203 -14.211 -9.797 1 96.12 332 GLU B C 1
ATOM 6263 O O . GLU B 1 332 ? -7.754 -13.359 -10.57 1 96.12 332 GLU B O 1
ATOM 6268 N N . TYR B 1 333 ? -9.492 -14.453 -9.695 1 96.5 333 TYR B N 1
ATOM 6269 C CA . TYR B 1 333 ? -10.453 -13.633 -10.43 1 96.5 333 TYR B CA 1
ATOM 6270 C C . TYR B 1 333 ? -10.312 -12.164 -10.047 1 96.5 333 TYR B C 1
ATOM 6272 O O . TYR B 1 333 ? -10.609 -11.281 -10.859 1 96.5 333 TYR B O 1
ATOM 6280 N N . ALA B 1 334 ? -9.82 -11.961 -8.859 1 94.75 334 ALA B N 1
ATOM 6281 C CA . ALA B 1 334 ? -9.695 -10.609 -8.32 1 94.75 334 ALA B CA 1
ATOM 6282 C C . ALA B 1 334 ? -8.5 -9.883 -8.93 1 94.75 334 ALA B C 1
ATOM 6284 O O . ALA B 1 334 ? -8.398 -8.656 -8.836 1 94.75 334 ALA B O 1
ATOM 6285 N N . GLY B 1 335 ? -7.535 -10.617 -9.523 1 92.12 335 GLY B N 1
ATOM 6286 C CA . GLY B 1 335 ? -6.352 -10.023 -10.125 1 92.12 335 GLY B CA 1
ATOM 6287 C C . GLY B 1 335 ? -5.422 -9.383 -9.109 1 92.12 335 GLY B C 1
ATOM 6288 O O . GLY B 1 335 ? -5.648 -9.492 -7.902 1 92.12 335 GLY B O 1
ATOM 6289 N N . PHE B 1 336 ? -4.422 -8.695 -9.609 1 88.38 336 PHE B N 1
ATOM 6290 C CA . PHE B 1 336 ? -3.408 -8.078 -8.766 1 88.38 336 PHE B CA 1
ATOM 6291 C C . PHE B 1 336 ? -3.969 -6.848 -8.055 1 88.38 336 PHE B C 1
ATOM 6293 O O . PHE B 1 336 ? -3.389 -6.371 -7.078 1 88.38 336 PHE B O 1
ATOM 6300 N N . ASN B 1 337 ? -5.09 -6.395 -8.562 1 84.81 337 ASN B N 1
ATOM 6301 C CA . ASN B 1 337 ? -5.746 -5.258 -7.93 1 84.81 337 ASN B CA 1
ATOM 6302 C C . ASN B 1 337 ? -6.605 -5.695 -6.746 1 84.81 337 ASN B C 1
ATOM 6304 O O . ASN B 1 337 ? -7.156 -4.855 -6.031 1 84.81 337 ASN B O 1
ATOM 6308 N N . CYS B 1 338 ? -6.754 -6.969 -6.578 1 91.69 338 CYS B N 1
ATOM 6309 C CA . CYS B 1 338 ? -7.449 -7.562 -5.441 1 91.69 338 CYS B CA 1
ATOM 6310 C C . CYS B 1 338 ? -8.891 -7.062 -5.363 1 91.69 338 CYS B C 1
ATOM 6312 O O . CYS B 1 338 ? -9.344 -6.633 -4.297 1 91.69 338 CYS B O 1
ATOM 6314 N N . GLU B 1 339 ? -9.523 -7.004 -6.5 1 91.12 339 GLU B N 1
ATOM 6315 C CA . GLU B 1 339 ? -10.945 -6.699 -6.527 1 91.12 339 GLU B CA 1
ATOM 6316 C C . GLU B 1 339 ? -11.773 -7.895 -6.07 1 91.12 339 GLU B C 1
ATOM 6318 O O . GLU B 1 339 ? -12.359 -8.602 -6.895 1 91.12 339 GLU B O 1
ATOM 6323 N N . TRP B 1 340 ? -11.945 -8.039 -4.793 1 91.88 340 TRP B N 1
ATOM 6324 C CA . TRP B 1 340 ? -12.438 -9.273 -4.176 1 91.88 340 TRP B CA 1
ATOM 6325 C C . TRP B 1 340 ? -13.883 -9.539 -4.586 1 91.88 340 TRP B C 1
ATOM 6327 O O . TRP B 1 340 ? -14.352 -10.68 -4.527 1 91.88 340 TRP B O 1
ATOM 6337 N N . ASP B 1 341 ? -14.578 -8.523 -5.016 1 89.12 341 ASP B N 1
ATOM 6338 C CA . ASP B 1 341 ? -15.969 -8.703 -5.426 1 89.12 341 ASP B CA 1
ATOM 6339 C C . ASP B 1 341 ? -16.062 -9.508 -6.719 1 89.12 341 ASP B C 1
ATOM 6341 O O . ASP B 1 341 ? -17.141 -9.992 -7.078 1 89.12 341 ASP B O 1
ATOM 6345 N N . LEU B 1 342 ? -14.945 -9.688 -7.34 1 93.25 342 LEU B N 1
ATOM 6346 C CA . LEU B 1 342 ? -14.93 -10.438 -8.586 1 93.25 342 LEU B CA 1
ATOM 6347 C C . LEU B 1 342 ? -14.766 -11.93 -8.328 1 93.25 342 LEU B C 1
ATOM 6349 O O . LEU B 1 342 ? -14.898 -12.742 -9.242 1 93.25 342 LEU B O 1
ATOM 6353 N N . THR B 1 343 ? -14.492 -12.336 -7.082 1 95.81 343 THR B N 1
ATOM 6354 C CA . THR B 1 343 ? -14.43 -13.758 -6.777 1 95.81 343 THR B CA 1
ATOM 6355 C C . THR B 1 343 ? -15.758 -14.438 -7.082 1 95.81 343 THR B C 1
ATOM 6357 O O . THR B 1 343 ? -16.812 -13.812 -6.969 1 95.81 343 THR B O 1
ATOM 6360 N N . PRO B 1 344 ? -15.734 -15.656 -7.473 1 96.19 344 PRO B N 1
ATOM 6361 C CA . PRO B 1 344 ? -16.969 -16.328 -7.883 1 96.19 344 PRO B CA 1
ATOM 6362 C C . PRO B 1 344 ? -18.047 -16.312 -6.793 1 96.19 344 PRO B C 1
ATOM 6364 O O . PRO B 1 344 ? -17.734 -16.484 -5.609 1 96.19 344 PRO B O 1
ATOM 6367 N N . ASN B 1 345 ? -19.25 -16.078 -7.211 1 94.75 345 ASN B N 1
ATOM 6368 C CA . ASN B 1 345 ? -20.391 -16.281 -6.324 1 94.75 345 ASN B CA 1
ATOM 6369 C C . ASN B 1 345 ? -20.812 -17.75 -6.297 1 94.75 345 ASN B C 1
ATOM 6371 O O . ASN B 1 345 ? -20.188 -18.594 -6.941 1 94.75 345 ASN B O 1
ATOM 6375 N N . ARG B 1 346 ? -21.875 -18.031 -5.586 1 95.31 346 ARG B N 1
ATOM 6376 C CA . ARG B 1 346 ? -22.297 -19.422 -5.375 1 95.31 346 ARG B CA 1
ATOM 6377 C C . ARG B 1 346 ? -22.672 -20.078 -6.699 1 95.31 346 ARG B C 1
ATOM 6379 O O . ARG B 1 346 ? -22.344 -21.25 -6.926 1 95.31 346 ARG B O 1
ATOM 6386 N N . SER B 1 347 ? -23.281 -19.391 -7.555 1 96.69 347 SER B N 1
ATOM 6387 C CA . SER B 1 347 ? -23.688 -19.938 -8.852 1 96.69 347 SER B CA 1
ATOM 6388 C C . SER B 1 347 ? -22.469 -20.234 -9.719 1 96.69 347 SER B C 1
ATOM 6390 O O . SER B 1 347 ? -22.438 -21.25 -10.422 1 96.69 347 SER B O 1
ATOM 6392 N N . GLU B 1 348 ? -21.531 -19.359 -9.68 1 96.81 348 GLU B N 1
ATOM 6393 C CA . GLU B 1 348 ? -20.297 -19.562 -10.438 1 96.81 348 GLU B CA 1
ATOM 6394 C C . GLU B 1 348 ? -19.5 -20.734 -9.883 1 96.81 348 GLU B C 1
ATOM 6396 O O . GLU B 1 348 ? -18.938 -21.531 -10.648 1 96.81 348 GLU B O 1
ATOM 6401 N N . GLU B 1 349 ? -19.453 -20.828 -8.547 1 98 349 GLU B N 1
ATOM 6402 C CA . GLU B 1 349 ? -18.828 -22 -7.938 1 98 349 GLU B CA 1
ATOM 6403 C C . GLU B 1 349 ? -19.484 -23.297 -8.391 1 98 349 GLU B C 1
ATOM 6405 O O . GLU B 1 349 ? -18.797 -24.25 -8.773 1 98 349 GLU B O 1
ATOM 6410 N N . TYR B 1 350 ? -20.781 -23.266 -8.359 1 98.25 350 TYR B N 1
ATOM 6411 C CA . TYR B 1 350 ? -21.562 -24.453 -8.742 1 98.25 350 TYR B CA 1
ATOM 6412 C C . TYR B 1 350 ? -21.266 -24.844 -10.18 1 98.25 350 TYR B C 1
ATOM 6414 O O . TYR B 1 350 ? -21.016 -26.016 -10.469 1 98.25 350 TYR B O 1
ATOM 6422 N N . HIS B 1 351 ? -21.312 -23.906 -11.039 1 98.38 351 HIS B N 1
ATOM 6423 C CA . HIS B 1 351 ? -21.062 -24.156 -12.453 1 98.38 351 HIS B CA 1
ATOM 6424 C C . HIS B 1 351 ? -19.672 -24.734 -12.672 1 98.38 351 HIS B C 1
ATOM 6426 O O . HIS B 1 351 ? -19.516 -25.719 -13.406 1 98.38 351 HIS B O 1
ATOM 6432 N N . PHE B 1 352 ? -18.688 -24.156 -12.039 1 98.69 352 PHE B N 1
ATOM 6433 C CA . PHE B 1 352 ? -17.312 -24.609 -12.164 1 98.69 352 PHE B CA 1
ATOM 6434 C C . PHE B 1 352 ? -17.172 -26.031 -11.656 1 98.69 352 PHE B C 1
ATOM 6436 O O . PHE B 1 352 ? -16.609 -26.891 -12.352 1 98.69 352 PHE B O 1
ATOM 6443 N N . ILE B 1 353 ? -17.703 -26.312 -10.477 1 98.81 353 ILE B N 1
ATOM 6444 C CA . ILE B 1 353 ? -17.5 -27.594 -9.805 1 98.81 353 ILE B CA 1
ATOM 6445 C C . ILE B 1 353 ? -18.266 -28.688 -10.539 1 98.81 353 ILE B C 1
ATOM 6447 O O . ILE B 1 353 ? -17.812 -29.812 -10.641 1 98.81 353 ILE B O 1
ATOM 6451 N N . LYS B 1 354 ? -19.453 -28.344 -11.086 1 98.75 354 LYS B N 1
ATOM 6452 C CA . LYS B 1 354 ? -20.234 -29.266 -11.906 1 98.75 354 LYS B CA 1
ATOM 6453 C C . LYS B 1 354 ? -19.391 -29.797 -13.07 1 98.75 354 LYS B C 1
ATOM 6455 O O . LYS B 1 354 ? -19.359 -31 -13.32 1 98.75 354 LYS B O 1
ATOM 6460 N N . HIS B 1 355 ? -18.703 -28.969 -13.719 1 98.62 355 HIS B N 1
ATOM 6461 C CA . HIS B 1 355 ? -17.922 -29.344 -14.891 1 98.62 355 HIS B CA 1
ATOM 6462 C C . HIS B 1 355 ? -16.594 -29.984 -14.484 1 98.62 355 HIS B C 1
ATOM 6464 O O . HIS B 1 355 ? -16.094 -30.859 -15.18 1 98.62 355 HIS B O 1
ATOM 6470 N N . TYR B 1 356 ? -16.078 -29.547 -13.359 1 98.75 356 TYR B N 1
ATOM 6471 C CA . TYR B 1 356 ? -14.867 -30.156 -12.812 1 98.75 356 TYR B CA 1
ATOM 6472 C C . TYR B 1 356 ? -15.109 -31.625 -12.469 1 98.75 356 TYR B C 1
ATOM 6474 O O . TYR B 1 356 ? -14.289 -32.5 -12.797 1 98.75 356 TYR B O 1
ATOM 6482 N N . LEU B 1 357 ? -16.234 -31.859 -11.875 1 98.62 357 LEU B N 1
ATOM 6483 C CA . LEU B 1 357 ? -16.562 -33.219 -11.445 1 98.62 357 LEU B CA 1
ATOM 6484 C C . LEU B 1 357 ? -17.219 -34 -12.57 1 98.62 357 LEU B C 1
ATOM 6486 O O . LEU B 1 357 ? -17.344 -35.219 -12.492 1 98.62 357 LEU B O 1
ATOM 6490 N N . LYS B 1 358 ? -17.625 -33.344 -13.609 1 97.75 358 LYS B N 1
ATOM 6491 C CA . LYS B 1 358 ? -18.359 -33.938 -14.719 1 97.75 358 LYS B CA 1
ATOM 6492 C C . LYS B 1 358 ? -19.547 -34.75 -14.219 1 97.75 358 LYS B C 1
ATOM 6494 O O . LYS B 1 358 ? -19.703 -35.938 -14.57 1 97.75 358 LYS B O 1
ATOM 6499 N N . THR B 1 359 ? -20.328 -34.156 -13.438 1 97.88 359 THR B N 1
ATOM 6500 C CA . THR B 1 359 ? -21.484 -34.844 -12.867 1 97.88 359 THR B CA 1
ATOM 6501 C C . THR B 1 359 ? -22.625 -33.844 -12.648 1 97.88 359 THR B C 1
ATOM 6503 O O . THR B 1 359 ? -22.406 -32.625 -12.633 1 97.88 359 THR B O 1
ATOM 6506 N N . ASP B 1 360 ? -23.828 -34.375 -12.562 1 97.19 360 ASP B N 1
ATOM 6507 C CA . ASP B 1 360 ? -25 -33.562 -12.211 1 97.19 360 ASP B CA 1
ATOM 6508 C C . ASP B 1 360 ? -25.484 -33.875 -10.805 1 97.19 360 ASP B C 1
ATOM 6510 O O . ASP B 1 360 ? -26.562 -33.438 -10.398 1 97.19 360 ASP B O 1
ATOM 6514 N N . ASP B 1 361 ? -24.656 -34.625 -10.062 1 97.94 361 ASP B N 1
ATOM 6515 C CA . ASP B 1 361 ? -25.016 -35 -8.695 1 97.94 361 ASP B CA 1
ATOM 6516 C C . ASP B 1 361 ? -24.875 -33.781 -7.762 1 97.94 361 ASP B C 1
ATOM 6518 O O . ASP B 1 361 ? -23.766 -33.406 -7.406 1 97.94 361 ASP B O 1
ATOM 6522 N N . GLU B 1 362 ? -25.969 -33.312 -7.297 1 97.5 362 GLU B N 1
ATOM 6523 C CA . GLU B 1 362 ? -26.016 -32.094 -6.492 1 97.5 362 GLU B CA 1
ATOM 6524 C C . GLU B 1 362 ? -25.266 -32.281 -5.176 1 97.5 362 GLU B C 1
ATOM 6526 O O . GLU B 1 362 ? -24.625 -31.344 -4.688 1 97.5 362 GLU B O 1
ATOM 6531 N N . GLN B 1 363 ? -25.375 -33.406 -4.68 1 97.75 363 GLN B N 1
ATOM 6532 C CA . GLN B 1 363 ? -24.719 -33.688 -3.396 1 97.75 363 GLN B CA 1
ATOM 6533 C C . GLN B 1 363 ? -23.203 -33.625 -3.525 1 97.75 363 GLN B C 1
ATOM 6535 O O . GLN B 1 363 ? -22.531 -33 -2.699 1 97.75 363 GLN B O 1
ATOM 6540 N N . LEU B 1 364 ? -22.672 -34.281 -4.523 1 98.06 364 LEU B N 1
ATOM 6541 C CA . LEU B 1 364 ? -21.219 -34.281 -4.754 1 98.06 364 LEU B CA 1
ATOM 6542 C C . LEU B 1 364 ? -20.719 -32.875 -5.059 1 98.06 364 LEU B C 1
ATOM 6544 O O . LEU B 1 364 ? -19.656 -32.469 -4.582 1 98.06 364 LEU B O 1
ATOM 6548 N N . ILE B 1 365 ? -21.5 -32.156 -5.805 1 98.5 365 ILE B N 1
ATOM 6549 C CA . ILE B 1 365 ? -21.125 -30.812 -6.188 1 98.5 365 ILE B CA 1
ATOM 6550 C C . ILE B 1 365 ? -21.094 -29.922 -4.949 1 98.5 365 ILE B C 1
ATOM 6552 O O . ILE B 1 365 ? -20.094 -29.219 -4.711 1 98.5 365 ILE B O 1
ATOM 6556 N N . ASN B 1 366 ? -22.109 -29.969 -4.121 1 97.69 366 ASN B N 1
ATOM 6557 C CA . ASN B 1 366 ? -22.172 -29.141 -2.928 1 97.69 366 ASN B CA 1
ATOM 6558 C C . ASN B 1 366 ? -21.109 -29.531 -1.908 1 97.69 366 ASN B C 1
ATOM 6560 O O . ASN B 1 366 ? -20.594 -28.688 -1.187 1 97.69 366 ASN B O 1
ATOM 6564 N N . GLN B 1 367 ? -20.828 -30.797 -1.899 1 98 367 GLN B N 1
ATOM 6565 C CA . GLN B 1 367 ? -19.781 -31.25 -1.002 1 98 367 GLN B CA 1
ATOM 6566 C C . GLN B 1 367 ? -18.438 -30.641 -1.372 1 98 367 GLN B C 1
ATOM 6568 O O . GLN B 1 367 ? -17.672 -30.219 -0.496 1 98 367 GLN B O 1
ATOM 6573 N N . LEU B 1 368 ? -18.078 -30.641 -2.613 1 98.5 368 LEU B N 1
ATOM 6574 C CA . LEU B 1 368 ? -16.812 -30.062 -3.029 1 98.5 368 LEU B CA 1
ATOM 6575 C C . LEU B 1 368 ? -16.812 -28.547 -2.842 1 98.5 368 LEU B C 1
ATOM 6577 O O . LEU B 1 368 ? -15.789 -27.953 -2.498 1 98.5 368 LEU B O 1
ATOM 6581 N N . ILE B 1 369 ? -17.969 -27.906 -3.078 1 98.31 369 ILE B N 1
ATOM 6582 C CA . ILE B 1 369 ? -18.078 -26.469 -2.83 1 98.31 369 ILE B CA 1
ATOM 6583 C C . ILE B 1 369 ? -17.781 -26.188 -1.359 1 98.31 369 ILE B C 1
ATOM 6585 O O . ILE B 1 369 ? -17.047 -25.25 -1.04 1 98.31 369 ILE B O 1
ATOM 6589 N N . ASP B 1 370 ? -18.312 -27 -0.491 1 97.5 370 ASP B N 1
ATOM 6590 C CA . ASP B 1 370 ? -18.047 -26.859 0.938 1 97.5 370 ASP B CA 1
ATOM 6591 C C . ASP B 1 370 ? -16.578 -27.141 1.256 1 97.5 370 ASP B C 1
ATOM 6593 O O . ASP B 1 370 ? -15.984 -26.453 2.086 1 97.5 370 ASP B O 1
ATOM 6597 N N . GLU B 1 371 ? -16.016 -28.109 0.591 1 98.19 371 GLU B N 1
ATOM 6598 C CA . GLU B 1 371 ? -14.625 -28.531 0.761 1 98.19 371 GLU B CA 1
ATOM 6599 C C . GLU B 1 371 ? -13.672 -27.375 0.476 1 98.19 371 GLU B C 1
ATOM 6601 O O . GLU B 1 371 ? -12.656 -27.219 1.155 1 98.19 371 GLU B O 1
ATOM 6606 N N . ILE B 1 372 ? -13.977 -26.469 -0.441 1 98.38 372 ILE B N 1
ATOM 6607 C CA . ILE B 1 372 ? -13.031 -25.5 -0.951 1 98.38 372 ILE B CA 1
ATOM 6608 C C . ILE B 1 372 ? -13.086 -24.234 -0.098 1 98.38 372 ILE B C 1
ATOM 6610 O O . ILE B 1 372 ? -12.18 -23.391 -0.149 1 98.38 372 ILE B O 1
ATOM 6614 N N . GLN B 1 373 ? -14.109 -24.031 0.74 1 98 373 GLN B N 1
ATOM 6615 C CA . GLN B 1 373 ? -14.414 -22.75 1.355 1 98 373 GLN B CA 1
ATOM 6616 C C . GLN B 1 373 ? -13.273 -22.281 2.246 1 98 373 GLN B C 1
ATOM 6618 O O . GLN B 1 373 ? -12.773 -21.156 2.086 1 98 373 GLN B O 1
ATOM 6623 N N . PRO B 1 374 ? -12.734 -23.094 3.135 1 98.12 374 PRO B N 1
ATOM 6624 C CA . PRO B 1 374 ? -11.68 -22.578 4.004 1 98.12 374 PRO B CA 1
ATOM 6625 C C . PRO B 1 374 ? -10.375 -22.312 3.252 1 98.12 374 PRO B C 1
ATOM 6627 O O . PRO B 1 374 ? -9.531 -21.547 3.727 1 98.12 374 PRO B O 1
ATOM 6630 N N . PHE B 1 375 ? -10.234 -22.891 2.096 1 98.69 375 PHE B N 1
ATOM 6631 C CA . PHE B 1 375 ? -8.984 -22.766 1.354 1 98.69 375 PHE B CA 1
ATOM 6632 C C . PHE B 1 375 ? -8.898 -21.422 0.654 1 98.69 375 PHE B C 1
ATOM 6634 O O . PHE B 1 375 ? -7.816 -21 0.229 1 98.69 375 PHE B O 1
ATOM 6641 N N . TYR B 1 376 ? -10.062 -20.703 0.515 1 98.31 376 TYR B N 1
ATOM 6642 C CA . TYR B 1 376 ? -9.992 -19.312 0.08 1 98.31 376 TYR B CA 1
ATOM 6643 C C . TYR B 1 376 ? -9.078 -18.5 0.985 1 98.31 376 TYR B C 1
ATOM 6645 O O . TYR B 1 376 ? -8.219 -17.75 0.503 1 98.31 376 TYR B O 1
ATOM 6653 N N . VAL B 1 377 ? -9.273 -18.688 2.277 1 97.94 377 VAL B N 1
ATOM 6654 C CA . VAL B 1 377 ? -8.516 -17.938 3.27 1 97.94 377 VAL B CA 1
ATOM 6655 C C . VAL B 1 377 ? -7.062 -18.406 3.273 1 97.94 377 VAL B C 1
ATOM 6657 O O . VAL B 1 377 ? -6.145 -17.578 3.33 1 97.94 377 VAL B O 1
ATOM 6660 N N . CYS B 1 378 ? -6.871 -19.672 3.148 1 98.38 378 CYS B N 1
ATOM 6661 C CA . CYS B 1 378 ? -5.531 -20.25 3.096 1 98.38 378 CYS B CA 1
ATOM 6662 C C . CYS B 1 378 ? -4.734 -19.656 1.935 1 98.38 378 CYS B C 1
ATOM 6664 O O . CYS B 1 378 ? -3.568 -19.297 2.096 1 98.38 378 CYS B O 1
ATOM 6666 N N . SER B 1 379 ? -5.355 -19.578 0.813 1 98.44 379 SER B N 1
ATOM 6667 C CA . SER B 1 379 ? -4.723 -19.031 -0.378 1 98.44 379 SER B CA 1
ATOM 6668 C C . SER B 1 379 ? -4.258 -17.594 -0.138 1 98.44 379 SER B C 1
ATOM 6670 O O . SER B 1 379 ? -3.16 -17.219 -0.546 1 98.44 379 SER B O 1
ATOM 6672 N N . HIS B 1 380 ? -5.078 -16.781 0.518 1 97.94 380 HIS B N 1
ATOM 6673 C CA . HIS B 1 380 ? -4.695 -15.406 0.843 1 97.94 380 HIS B CA 1
ATOM 6674 C C . HIS B 1 380 ? -3.451 -15.375 1.723 1 97.94 380 HIS B C 1
ATOM 6676 O O . HIS B 1 380 ? -2.543 -14.578 1.49 1 97.94 380 HIS B O 1
ATOM 6682 N N . ILE B 1 381 ? -3.422 -16.219 2.668 1 98.19 381 ILE B N 1
ATOM 6683 C CA . ILE B 1 381 ? -2.297 -16.25 3.596 1 98.19 381 ILE B CA 1
ATOM 6684 C C . ILE B 1 381 ? -1.028 -16.672 2.854 1 98.19 381 ILE B C 1
ATOM 6686 O O . ILE B 1 381 ? 0.015 -16.031 2.986 1 98.19 381 ILE B O 1
ATOM 6690 N N . VAL B 1 382 ? -1.11 -17.688 2.004 1 98.12 382 VAL B N 1
ATOM 6691 C CA . VAL B 1 382 ? 0.043 -18.188 1.27 1 98.12 382 VAL B CA 1
ATOM 6692 C C . VAL B 1 382 ? 0.612 -17.094 0.372 1 98.12 382 VAL B C 1
ATOM 6694 O O . VAL B 1 382 ? 1.803 -16.781 0.445 1 98.12 382 VAL B O 1
ATOM 6697 N N . TRP B 1 383 ? -0.216 -16.5 -0.39 1 97.38 383 TRP B N 1
ATOM 6698 C CA . TRP B 1 383 ? 0.259 -15.523 -1.359 1 97.38 383 TRP B CA 1
ATOM 6699 C C . TRP B 1 383 ? 0.631 -14.219 -0.67 1 97.38 383 TRP B C 1
ATOM 6701 O O . TRP B 1 383 ? 1.476 -13.461 -1.164 1 97.38 383 TRP B O 1
ATOM 6711 N N . GLY B 1 384 ? -0.022 -13.93 0.477 1 97.19 384 GLY B N 1
ATOM 6712 C CA . GLY B 1 384 ? 0.435 -12.805 1.278 1 97.19 384 GLY B CA 1
ATOM 6713 C C . GLY B 1 384 ? 1.857 -12.969 1.779 1 97.19 384 GLY B C 1
ATOM 6714 O O . GLY B 1 384 ? 2.68 -12.062 1.633 1 97.19 384 GLY B O 1
ATOM 6715 N N . LEU B 1 385 ? 2.121 -14.109 2.354 1 97.19 385 LEU B N 1
ATOM 6716 C CA . LEU B 1 385 ? 3.461 -14.406 2.85 1 97.19 385 LEU B CA 1
ATOM 6717 C C . LEU B 1 385 ? 4.469 -14.43 1.706 1 97.19 385 LEU B C 1
ATOM 6719 O O . LEU B 1 385 ? 5.559 -13.859 1.818 1 97.19 385 LEU B O 1
ATOM 6723 N N . TRP B 1 386 ? 4.082 -15.078 0.634 1 95.12 386 TRP B N 1
ATOM 6724 C CA . TRP B 1 386 ? 4.918 -15.141 -0.562 1 95.12 386 TRP B CA 1
ATOM 6725 C C . TRP B 1 386 ? 5.301 -13.742 -1.033 1 95.12 386 TRP B C 1
ATOM 6727 O O . TRP B 1 386 ? 6.469 -13.477 -1.318 1 95.12 386 TRP B O 1
ATOM 6737 N N . ALA B 1 387 ? 4.355 -12.883 -1.082 1 94.06 387 ALA B N 1
ATOM 6738 C CA . ALA B 1 387 ? 4.578 -11.531 -1.602 1 94.06 387 ALA B CA 1
ATOM 6739 C C . ALA B 1 387 ? 5.492 -10.734 -0.677 1 94.06 387 ALA B C 1
ATOM 6741 O O . ALA B 1 387 ? 6.344 -9.977 -1.143 1 94.06 387 ALA B O 1
ATOM 6742 N N . LEU B 1 388 ? 5.289 -10.875 0.614 1 93.38 388 LEU B N 1
ATOM 6743 C CA . LEU B 1 388 ? 6.172 -10.195 1.552 1 93.38 388 LEU B CA 1
ATOM 6744 C C . LEU B 1 388 ? 7.613 -10.656 1.371 1 93.38 388 LEU B C 1
ATOM 6746 O O . LEU B 1 388 ? 8.539 -9.844 1.418 1 93.38 388 LEU B O 1
ATOM 6750 N N . LEU B 1 389 ? 7.82 -11.945 1.128 1 90.94 389 LEU B N 1
ATOM 6751 C CA . LEU B 1 389 ? 9.164 -12.469 0.88 1 90.94 389 LEU B CA 1
ATOM 6752 C C . LEU B 1 389 ? 9.742 -11.891 -0.405 1 90.94 389 LEU B C 1
ATOM 6754 O O . LEU B 1 389 ? 10.898 -11.469 -0.433 1 90.94 389 LEU B O 1
ATOM 6758 N N . GLN B 1 390 ? 8.906 -11.859 -1.443 1 87.5 390 GLN B N 1
ATOM 6759 C CA . GLN B 1 390 ? 9.352 -11.273 -2.705 1 87.5 390 GLN B CA 1
ATOM 6760 C C . GLN B 1 390 ? 9.727 -9.805 -2.529 1 87.5 390 GLN B C 1
ATOM 6762 O O . GLN B 1 390 ? 10.672 -9.32 -3.152 1 87.5 390 GLN B O 1
ATOM 6767 N N . GLY B 1 391 ? 8.984 -9.148 -1.72 1 85.69 391 GLY B N 1
ATOM 6768 C CA . GLY B 1 391 ? 9.258 -7.742 -1.468 1 85.69 391 GLY B CA 1
ATOM 6769 C C . GLY B 1 391 ? 10.633 -7.496 -0.879 1 85.69 391 GLY B C 1
ATOM 6770 O O . GLY B 1 391 ? 11.234 -6.445 -1.111 1 85.69 391 GLY B O 1
ATOM 6771 N N . LEU B 1 392 ? 11.094 -8.43 -0.193 1 82.75 392 LEU B N 1
ATOM 6772 C CA . LEU B 1 392 ? 12.391 -8.297 0.463 1 82.75 392 LEU B CA 1
ATOM 6773 C C . LEU B 1 392 ? 13.523 -8.555 -0.522 1 82.75 392 LEU B C 1
ATOM 6775 O O . LEU B 1 392 ? 14.633 -8.039 -0.345 1 82.75 392 LEU B O 1
ATOM 6779 N N . HIS B 1 393 ? 13.188 -9.305 -1.627 1 75.81 393 HIS B N 1
ATOM 6780 C CA . HIS B 1 393 ? 14.32 -9.812 -2.389 1 75.81 393 HIS B CA 1
ATOM 6781 C C . HIS B 1 393 ? 14.195 -9.461 -3.867 1 75.81 393 HIS B C 1
ATOM 6783 O O . HIS B 1 393 ? 15.195 -9.414 -4.586 1 75.81 393 HIS B O 1
ATOM 6789 N N . SER B 1 394 ? 13.07 -9.25 -4.277 1 72.94 394 SER B N 1
ATOM 6790 C CA . SER B 1 394 ? 12.836 -9.148 -5.715 1 72.94 394 SER B CA 1
ATOM 6791 C C . SER B 1 394 ? 13.211 -7.77 -6.238 1 72.94 394 SER B C 1
ATOM 6793 O O . SER B 1 394 ? 13.039 -6.766 -5.547 1 72.94 394 SER B O 1
ATOM 6795 N N . VAL B 1 395 ? 13.742 -7.77 -7.418 1 66.88 395 VAL B N 1
ATOM 6796 C CA . VAL B 1 395 ? 14.117 -6.512 -8.062 1 66.88 395 VAL B CA 1
ATOM 6797 C C . VAL B 1 395 ? 13.062 -6.125 -9.086 1 66.88 395 VAL B C 1
ATOM 6799 O O . VAL B 1 395 ? 13.203 -5.121 -9.789 1 66.88 395 VAL B O 1
ATOM 6802 N N . ILE B 1 396 ? 12.055 -6.949 -9.094 1 68.75 396 ILE B N 1
ATOM 6803 C CA . ILE B 1 396 ? 10.969 -6.707 -10.039 1 68.75 396 ILE B CA 1
ATOM 6804 C C . ILE B 1 396 ? 10.148 -5.5 -9.578 1 68.75 396 ILE B C 1
ATOM 6806 O O . ILE B 1 396 ? 9.898 -5.328 -8.383 1 68.75 396 ILE B O 1
ATOM 6810 N N . ASP B 1 397 ? 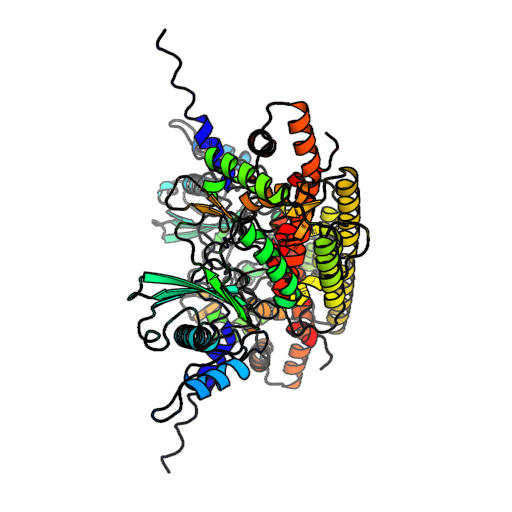9.773 -4.688 -10.586 1 73.62 397 ASP B N 1
ATOM 6811 C CA . ASP B 1 397 ? 9 -3.484 -10.281 1 73.62 397 ASP B CA 1
ATOM 6812 C C . ASP B 1 397 ? 7.539 -3.826 -10.008 1 73.62 397 ASP B C 1
ATOM 6814 O O . ASP B 1 397 ? 6.664 -3.535 -10.82 1 73.62 397 ASP B O 1
ATOM 6818 N N . PHE B 1 398 ? 7.258 -4.32 -9.008 1 81.69 398 PHE B N 1
ATOM 6819 C CA . PHE B 1 398 ? 5.957 -4.684 -8.461 1 81.69 398 PHE B CA 1
ATOM 6820 C C . PHE B 1 398 ? 5.906 -4.41 -6.965 1 81.69 398 PHE B C 1
ATOM 6822 O O . PHE B 1 398 ? 6.875 -4.66 -6.246 1 81.69 398 PHE B O 1
ATOM 6829 N N . ASP B 1 399 ? 4.801 -3.871 -6.547 1 85.25 399 ASP B N 1
ATOM 6830 C CA . ASP B 1 399 ? 4.676 -3.557 -5.129 1 85.25 399 ASP B CA 1
ATOM 6831 C C . ASP B 1 399 ? 4.262 -4.789 -4.324 1 85.25 399 ASP B C 1
ATOM 6833 O O . ASP B 1 399 ? 3.135 -4.863 -3.832 1 85.25 399 ASP B O 1
ATOM 6837 N N . PHE B 1 400 ? 5.207 -5.629 -4.102 1 88.94 400 PHE B N 1
ATOM 6838 C CA . PHE B 1 400 ? 4.965 -6.891 -3.416 1 88.94 400 PHE B CA 1
ATOM 6839 C C . PHE B 1 400 ? 4.484 -6.652 -1.99 1 88.94 400 PHE B C 1
ATOM 6841 O O . PHE B 1 400 ? 3.625 -7.379 -1.488 1 88.94 400 PHE B O 1
ATOM 6848 N N . ILE B 1 401 ? 4.992 -5.648 -1.379 1 89.56 401 ILE B N 1
ATOM 6849 C CA . ILE B 1 401 ? 4.656 -5.391 0.018 1 89.56 401 ILE B CA 1
ATOM 6850 C C . ILE B 1 401 ? 3.174 -5.043 0.136 1 89.56 401 ILE B C 1
ATOM 6852 O O . ILE B 1 401 ? 2.451 -5.645 0.934 1 89.56 401 ILE B O 1
ATOM 6856 N N . ASN B 1 402 ? 2.752 -4.09 -0.645 1 87.75 402 ASN B N 1
ATOM 6857 C CA . ASN B 1 402 ? 1.341 -3.727 -0.624 1 87.75 402 ASN B CA 1
ATOM 6858 C C . ASN B 1 402 ? 0.449 -4.91 -0.987 1 87.75 402 ASN B C 1
ATOM 6860 O O . ASN B 1 402 ? -0.59 -5.125 -0.36 1 87.75 402 ASN B O 1
ATOM 6864 N N . TYR B 1 403 ? 0.821 -5.617 -2.006 1 92.31 403 TYR B N 1
ATOM 6865 C CA . TYR B 1 403 ? 0.066 -6.797 -2.406 1 92.31 403 TYR B CA 1
ATOM 6866 C C . TYR B 1 403 ? -0.018 -7.805 -1.265 1 92.31 403 TYR B C 1
ATOM 6868 O O . TYR B 1 403 ? -1.093 -8.336 -0.973 1 92.31 403 TYR B O 1
ATOM 6876 N N . GLY B 1 404 ? 1.137 -8.055 -0.626 1 94.31 404 GLY B N 1
ATOM 6877 C CA . GLY B 1 404 ? 1.176 -8.984 0.491 1 94.31 404 GLY B CA 1
ATOM 6878 C C . GLY B 1 404 ? 0.284 -8.562 1.646 1 94.31 404 GLY B C 1
ATOM 6879 O O . GLY B 1 404 ? -0.47 -9.383 2.18 1 94.31 404 GLY B O 1
ATOM 6880 N N . MET B 1 405 ? 0.36 -7.348 1.958 1 91.75 405 MET B N 1
ATOM 6881 C CA . MET B 1 405 ? -0.464 -6.828 3.045 1 91.75 405 MET B CA 1
ATOM 6882 C C . MET B 1 405 ? -1.946 -6.93 2.701 1 91.75 405 MET B C 1
ATOM 6884 O O . MET B 1 405 ? -2.766 -7.266 3.561 1 91.75 405 MET B O 1
ATOM 6888 N N . THR B 1 406 ? -2.299 -6.637 1.482 1 92.25 406 THR B N 1
ATOM 6889 C CA . THR B 1 406 ? -3.684 -6.703 1.028 1 92.25 406 THR B CA 1
ATOM 6890 C C . THR B 1 406 ? -4.219 -8.125 1.124 1 92.25 406 THR B C 1
ATOM 6892 O O . THR B 1 406 ? -5.332 -8.352 1.604 1 92.25 406 THR B O 1
ATOM 6895 N N . ARG B 1 407 ? -3.418 -9.039 0.699 1 95.44 407 ARG B N 1
ATOM 6896 C CA . ARG B 1 407 ? -3.809 -10.445 0.763 1 95.44 407 ARG B CA 1
ATOM 6897 C C . ARG B 1 407 ? -3.963 -10.906 2.209 1 95.44 407 ARG B C 1
ATOM 6899 O O . ARG B 1 407 ? -4.961 -11.531 2.564 1 95.44 407 ARG B O 1
ATOM 6906 N N . LEU B 1 408 ? -3.033 -10.586 3.07 1 95.31 408 LEU B N 1
ATOM 6907 C CA . LEU B 1 408 ? -3.105 -10.992 4.469 1 95.31 408 LEU B CA 1
ATOM 6908 C C . LEU B 1 408 ? -4.316 -10.367 5.156 1 95.31 408 LEU B C 1
ATOM 6910 O O . LEU B 1 408 ? -4.98 -11.023 5.965 1 95.31 408 LEU B O 1
ATOM 6914 N N . THR B 1 409 ? -4.566 -9.148 4.816 1 92.25 409 THR B N 1
ATOM 6915 C CA . THR B 1 409 ? -5.719 -8.461 5.387 1 92.25 409 THR B CA 1
ATOM 6916 C C . THR B 1 409 ? -7.016 -9.141 4.965 1 92.25 409 THR B C 1
ATOM 6918 O O . THR B 1 409 ? -7.961 -9.227 5.75 1 92.25 409 THR B O 1
ATOM 6921 N N . ALA B 1 410 ? -7.098 -9.617 3.734 1 92.69 410 ALA B N 1
ATOM 6922 C CA . ALA B 1 410 ? -8.281 -10.312 3.23 1 92.69 410 ALA B CA 1
ATOM 6923 C C . ALA B 1 410 ? -8.609 -11.531 4.09 1 92.69 410 ALA B C 1
ATOM 6925 O O . ALA B 1 410 ? -9.781 -11.875 4.27 1 92.69 410 ALA B O 1
ATOM 6926 N N . ALA B 1 411 ? -7.605 -12.141 4.652 1 91.94 411 ALA B N 1
ATOM 6927 C CA . ALA B 1 411 ? -7.801 -13.328 5.484 1 91.94 411 ALA B CA 1
ATOM 6928 C C . ALA B 1 411 ? -8.602 -12.984 6.738 1 91.94 411 ALA B C 1
ATOM 6930 O O . ALA B 1 411 ? -9.172 -13.875 7.379 1 91.94 411 ALA B O 1
ATOM 6931 N N . PHE B 1 412 ? -8.656 -11.719 7.082 1 88.31 412 PHE B N 1
ATOM 6932 C CA . PHE B 1 412 ? -9.383 -11.281 8.273 1 88.31 412 PHE B CA 1
ATOM 6933 C C . PHE B 1 412 ? -10.734 -10.695 7.895 1 88.31 412 PHE B C 1
ATOM 6935 O O . PHE B 1 412 ? -11.555 -10.406 8.773 1 88.31 412 PHE B O 1
ATOM 6942 N N . SER B 1 413 ? -10.961 -10.516 6.637 1 87.88 413 SER B N 1
ATOM 6943 C CA . SER B 1 413 ? -12.164 -9.828 6.199 1 87.88 413 SER B CA 1
ATOM 6944 C C . SER B 1 413 ? -13.406 -10.68 6.422 1 87.88 413 SER B C 1
ATOM 6946 O O . SER B 1 413 ? -13.344 -11.914 6.336 1 87.88 413 SER B O 1
ATOM 6948 N N . VAL B 1 414 ? -14.484 -10.07 6.586 1 84.12 414 VAL B N 1
ATOM 6949 C CA . VAL B 1 414 ? -15.75 -10.758 6.805 1 84.12 414 VAL B CA 1
ATOM 6950 C C . VAL B 1 414 ? -16.109 -11.586 5.574 1 84.12 414 VAL B C 1
ATOM 6952 O O . VAL B 1 414 ? -16.656 -12.688 5.695 1 84.12 414 VAL B O 1
ATOM 6955 N N . LYS B 1 415 ? -15.828 -11.047 4.469 1 87.12 415 LYS B N 1
ATOM 6956 C CA . LYS B 1 415 ? -16.125 -11.742 3.221 1 87.12 415 LYS B CA 1
ATOM 6957 C C . LYS B 1 415 ? -15.516 -13.141 3.211 1 87.12 415 LYS B C 1
ATOM 6959 O O . LYS B 1 415 ? -16.188 -14.109 2.855 1 87.12 415 LYS B O 1
ATOM 6964 N N . PHE B 1 416 ? -14.328 -13.266 3.604 1 91.56 416 PHE B N 1
ATOM 6965 C CA . PHE B 1 416 ? -13.641 -14.547 3.496 1 91.56 416 PHE B CA 1
ATOM 6966 C C . PHE B 1 416 ? -13.781 -15.344 4.789 1 91.56 416 PHE B C 1
ATOM 6968 O O . PHE B 1 416 ? -13.844 -16.578 4.762 1 91.56 416 PHE B O 1
ATOM 6975 N N . ARG B 1 417 ? -13.898 -14.711 5.902 1 88.56 417 ARG B N 1
ATOM 6976 C CA . ARG B 1 417 ? -14.086 -15.414 7.164 1 88.56 417 ARG B CA 1
ATOM 6977 C C . ARG B 1 417 ? -15.453 -16.078 7.227 1 88.56 417 ARG B C 1
ATOM 6979 O O . ARG B 1 417 ? -15.625 -17.109 7.898 1 88.56 417 ARG B O 1
ATOM 6986 N N . SER B 1 418 ? -16.375 -15.477 6.531 1 89.94 418 SER B N 1
ATOM 6987 C CA . SER B 1 418 ? -17.703 -16.094 6.473 1 89.94 418 SER B CA 1
ATOM 6988 C C . SER B 1 418 ? -17.641 -17.469 5.816 1 89.94 418 SER B C 1
ATOM 6990 O O . SER B 1 418 ? -18.547 -18.281 6.004 1 89.94 418 SER B O 1
ATOM 6992 N N . LYS B 1 419 ? -16.641 -17.672 5.074 1 92.25 419 LYS B N 1
ATOM 6993 C CA . LYS B 1 419 ? -16.484 -18.938 4.375 1 92.25 419 LYS B CA 1
ATOM 6994 C C . LYS B 1 419 ? -16.016 -20.047 5.328 1 92.25 419 LYS B C 1
ATOM 6996 O O . LYS B 1 419 ? -16.062 -21.219 4.988 1 92.25 419 LYS B O 1
ATOM 7001 N N . LEU B 1 420 ? -15.609 -19.656 6.512 1 91.25 420 LEU B N 1
ATOM 7002 C CA . LEU B 1 420 ? -15.133 -20.609 7.508 1 91.25 420 LEU B CA 1
ATOM 7003 C C . LEU B 1 420 ? -16.281 -21.172 8.328 1 91.25 420 LEU B C 1
ATOM 7005 O O . LEU B 1 420 ? -16.125 -22.172 9.023 1 91.25 420 LEU B O 1
ATOM 7009 N N . GLU B 1 421 ? -17.359 -20.281 8.32 1 78.88 421 GLU B N 1
ATOM 7010 C CA . GLU B 1 421 ? -18.484 -20.688 9.141 1 78.88 421 GLU B CA 1
ATOM 7011 C C . GLU B 1 421 ? -19.219 -21.891 8.523 1 78.88 421 GLU B C 1
ATOM 7013 O O . GLU B 1 421 ? -19.281 -22 7.297 1 78.88 421 GLU B O 1
ATOM 7018 N N . LYS B 1 422 ? -19.25 -22.922 9.32 1 63.06 422 LYS B N 1
ATOM 7019 C CA . LYS B 1 422 ? -19.938 -24.156 8.945 1 63.06 422 LYS B CA 1
ATOM 7020 C C . LYS B 1 422 ? -21.328 -23.891 8.383 1 63.06 422 LYS B C 1
ATOM 7022 O O . LYS B 1 422 ? -22.094 -23.125 8.977 1 63.06 422 LYS B O 1
ATOM 7027 N N . ASN B 1 423 ? -21.391 -23.734 6.871 1 44.28 423 ASN B N 1
ATOM 7028 C CA . ASN B 1 423 ? -22.75 -23.969 6.414 1 44.28 423 ASN B CA 1
ATOM 7029 C C . ASN B 1 423 ? -23.266 -25.344 6.816 1 44.28 423 ASN 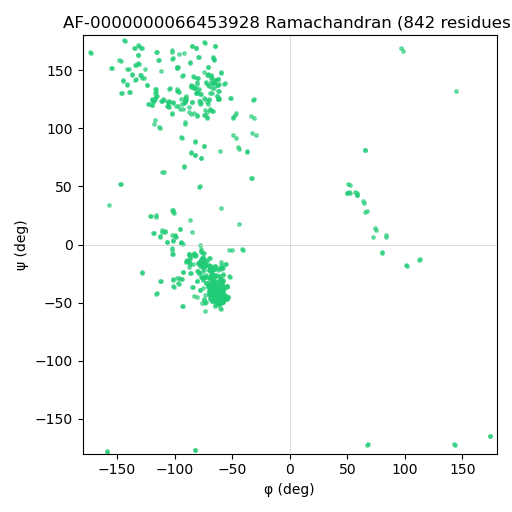B C 1
ATOM 7031 O O . ASN B 1 423 ? -22.5 -26.312 6.852 1 44.28 423 ASN B O 1
#

Secondary structure (DSSP, 8-state):
---TTGGGTTHHHHHHHHTTSSS-----TT---S--TTB-SS--TT-PPPBPGGGG---TTS-HHHHHHHHHHH-----BSSHHHHHHHHHHHHHHH-TTTS-GGGGGGEEEEEEP--SSEEEEEEEETTTTEEEEEEEEPTTGGGTS-HHHHHHHHHHHHHTT-SPPEEEEETTEEEEEPPPSEEPPHHHHHSHHHHHHHHHHHHHHHTPPPPHHHHHHHHHHTT--SSS--SHHHHHHHHHHHHHHHHH-S--S-GGGHHHHHB-HHHHHHHHHHHHHHHHHTTPPEEEE-S---GGGEEE-SSS-EEE---TT-EEEEHHHHHHHHHHGGGTTTT-GGGS--HHHHHHHHHHHHT---HHHHHHHHHHHHHHHHHHHHHHHHHHHHHHHH--SSS-HHHHHHHHHHHTTSHHHHGGGS--/-----GGGGGHHHHHHHHTTSSS-----TT---S--TTB-SS--TT-PPPBPGGGG---TTS-HHHHHHHHHHH-----BSSHHHHHHHHHHHHHHH-TTTS-GGGGGGEEEEEEP--SSEEEEEEEETTTTEEEEEEEEPTTGGGTS-HHHHHHHHHHHHHTT-SPPEEEEETTEEEEEPPPSEEPPHHHHHSHHHHHHHHHHHHHHHTPPPPHHHHHHHHHHTT--SSS--HHHHHHHHHHHHHHHHHH-SS-S-GGGHHHHHB-HHHHHHHHHHHHHHHHHTTPPEEEE-S---GGGEEE-TTS-EEE---TT-EEEEHHHHHHHHHHGGGTTTT-GGGS--HHHHHHHHHHHHT---HHHHHHHHHHHHHHHHHHHHHHHHHHHHHHHH--SSS-HHHHHHHHHHHTTSHHHHGGGS--

GO terms:
  GO:0005737 cytoplasm (C, IDA)
  GO:0004305 ethanolamine kinase activity (F, IDA)

pLDDT: mean 84.87, std 18.5, range [21.0, 98.88]

Solvent-accessible surface area (backbone atoms only — not comparable to full-atom values): 46122 Å² total; per-residue (Å²): 140,86,74,86,74,71,78,68,68,68,62,61,58,56,54,60,65,58,65,72,68,73,44,68,85,42,63,69,56,76,71,55,64,86,59,51,40,42,44,26,81,53,63,40,98,83,63,51,69,39,42,42,52,78,79,69,60,79,59,95,88,57,59,64,70,61,50,44,52,50,44,69,68,70,57,81,67,63,36,14,34,36,69,65,28,45,49,51,50,51,52,41,46,39,58,67,73,29,49,90,76,45,61,77,85,51,60,85,59,48,42,76,44,78,54,83,85,59,81,61,40,52,38,34,38,35,35,33,71,86,79,70,45,56,33,27,38,39,32,44,33,65,71,43,67,78,78,34,54,62,67,54,27,50,54,51,46,50,55,32,32,76,67,67,59,36,68,53,69,78,38,80,51,97,62,33,34,37,26,56,54,78,71,59,44,57,37,44,61,69,47,57,68,34,70,68,46,29,36,52,50,23,40,52,50,37,56,47,40,63,51,78,71,52,69,66,58,46,50,52,52,26,61,76,69,74,52,71,75,85,85,53,55,48,53,61,62,50,44,51,48,44,49,51,52,50,56,53,56,39,68,47,86,78,61,91,45,74,65,48,30,51,48,60,41,42,23,63,68,58,52,50,52,50,51,52,52,47,50,51,58,40,57,72,50,66,54,59,67,22,45,30,52,70,56,60,37,37,68,30,31,30,40,34,94,54,100,47,76,41,59,51,73,55,62,63,37,47,46,20,35,50,30,39,37,53,22,38,34,40,55,33,46,16,50,84,38,54,34,64,84,53,31,67,52,73,68,53,46,49,53,28,43,28,39,37,66,69,49,87,52,62,65,65,38,51,49,52,57,60,48,18,32,40,22,43,35,49,38,25,44,44,51,11,42,49,22,42,52,41,42,68,55,45,58,48,69,59,68,25,49,62,50,10,51,52,28,43,25,45,46,64,25,66,80,43,45,58,40,61,51,84,126,142,85,73,89,74,72,80,68,69,67,62,60,58,55,55,60,65,58,63,71,67,74,47,67,85,41,63,68,54,76,71,53,65,86,59,52,41,42,42,28,80,53,63,41,98,85,63,51,69,39,42,42,54,77,80,69,61,77,59,92,88,58,58,62,68,62,48,42,52,48,44,68,71,69,56,80,66,61,36,13,34,37,69,66,28,45,49,51,50,50,50,42,46,39,60,68,72,30,51,91,76,46,61,78,83,50,61,83,58,50,42,77,42,77,54,84,87,60,83,62,39,52,37,32,39,36,35,32,71,87,79,71,45,58,34,28,39,39,34,43,31,64,72,43,65,78,77,34,55,63,67,54,27,51,55,51,47,51,54,32,32,75,67,69,58,37,67,53,70,77,37,82,52,97,62,34,34,38,27,55,53,78,74,59,44,57,37,44,60,71,47,58,68,32,68,69,46,30,36,52,51,23,40,52,50,37,56,48,40,64,52,76,72,52,69,67,60,46,52,50,53,26,60,75,68,73,52,71,74,83,86,51,55,47,53,61,61,51,44,49,49,44,49,51,52,51,55,54,57,41,69,45,87,77,61,92,44,74,66,46,31,50,48,61,41,42,23,63,67,57,50,50,52,49,51,52,52,46,50,53,58,42,58,73,50,66,53,59,66,21,44,30,51,73,58,58,37,37,70,31,30,30,41,35,96,74,84,43,73,41,59,52,75,55,60,63,37,45,46,18,36,50,31,40,36,52,23,37,33,38,56,34,45,14,50,84,38,55,35,65,84,53,32,68,51,72,66,53,49,49,52,29,42,28,39,37,66,67,51,86,52,62,65,63,39,52,50,52,56,60,48,20,33,41,22,44,34,49,38,24,45,42,52,10,43,49,21,43,54,41,40,67,56,45,58,47,68,59,68,26,49,62,49,10,51,52,28,43,26,45,47,65,25,65,82,46,46,56,41,60,49,84,125